Protein 8DU1 (pdb70)

Solvent-accessible surface area: 59092 Å² total; per-residue (Å²): 90,83,23,114,30,1,0,0,0,10,0,0,14,35,37,2,0,11,0,0,47,30,1,2,68,65,18,97,108,15,43,0,0,0,1,11,32,44,65,62,44,8,1,6,34,5,1,40,26,0,42,134,64,138,10,17,45,18,15,112,3,40,8,42,86,73,113,61,0,91,110,2,0,111,113,35,96,2,32,0,0,0,2,22,19,43,21,60,85,31,84,125,43,170,122,70,77,13,30,3,0,49,30,2,1,27,0,1,0,8,0,0,27,8,0,114,104,58,16,131,35,64,98,114,41,13,81,57,94,27,46,140,114,121,45,75,16,0,0,0,0,10,5,18,1,42,0,7,1,42,33,52,176,117,30,93,0,75,35,111,38,37,27,66,5,52,34,5,52,1,0,0,10,0,2,0,0,3,3,0,45,0,5,0,30,46,38,2,0,16,15,0,0,1,0,9,4,47,12,2,3,9,10,21,35,20,131,102,82,0,6,62,8,0,24,16,9,46,85,122,105,81,5,66,4,97,19,93,2,102,49,8,5,0,8,0,11,0,68,1,1,2,73,0,0,22,39,0,11,86,102,5,123,14,26,39,16,4,0,0,0,7,97,32,73,43,57,30,16,60,1,10,109,22,0,4,130,31,2,6,77,92,29,36,80,99,174,24,58,6,98,161,23,29,56,126,56,84,85,146,71,30,18,108,17,23,28,0,10,44,8,65,57,0,59,162,78,28,53,5,138,21,75,16,71,3,72,93,0,0,41,76,6,2,66,57,24,15,48,32,80,136,15,15,124,34,14,109,79,26,70,16,107,104,32,74,103,97,100,92,143,155,31,52,28,2,0,0,0,10,0,0,14,36,36,2,0,12,0,0,48,26,1,2,93,109,16,100,126,16,44,0,0,0,1,13,30,38,61,66,43,8,0,6,34,5,2,54,86,3,49,135,83,140,13,19,40,19,30,110,4,37,8,43,90,68,94,56,0,90,129,6,0,110,142,28,96,1,28,0,0,0,2,22,20,41,22,61,82,34,86,132,45,169,118,72,68,12,29,3,0,45,28,3,0,27,0,1,0,7,0,0,28,8,0,99,103,57,13,134,37,61,99,110,43,13,76,58,99,37,53,159,119,134,54,101,16,0,0,0,0,10,4,18,1,38,0,7,1,43,33,52,170,116,37,94,1,76,34,113,41,38,27,70,4,47,33,5,55,1,0,1,10,0,1,1,0,4,2,1,48,0,5,0,29,48,37,2,1,17,14,0,0,1,0,10,4,44,12,2,2,8,10,21,21,23,103,90,74,0,6,80,6,0,27,20,2,46,87,110,112,87,4,67,6,113,19,97,2,126,49,9,6,1,7,0,11,0,74,1,0,2,75,0,0,22,38,0,10,88,104,5,148,12,25,40,16,6,0,0,0,6,94,34,70,42,57,28,17,62,0,8,83,23,0,1,126,36,0,3,80,113,73,70,50,97,168,34,64,2,74,163,30,27,63,125,55,92,80,40,75,32,16,85,18,23,24,0,10,44,9,65,62,0,53,161,80,31,52,4,136,24,78,17,72,5,69,91,0,0,42,108,6,4,72,57,33,75,120,31,59,135,17,16,118,33,12,108,74,23,83,17,93,104,44,69,117,123,62,117,158,32,56,26,2,0,0,0,12,0,0,13,34,36,2,0,10,0,0,56,25,1,2,91,108,25,104,97,28,43,0,0,0,1,12,34,39,50,109,42,8,1,18,34,5,2,57,84,2,65,134,73,139,11,24,38,42,23,114,4,40,8,18,87,69,104,54,0,95,140,8,0,117,139,32,96,2,31,0,0,0,2,22,18,39,38,69,136,81,147,93,16,34,2,0,57,14,2,1,16,0,1,0,6,0,0,33,8,0,88,95,46,14,136,35,66,108,112,43,14,78,58,88,41,58,114,61,131,61,107,21,0,0,0,0,10,5,14,1,47,0,7,2,42,32,48,163,117,38,99,0,78,36,116,41,37,27,63,3,46,34,5,48,2,0,1,11,0,1,0,0,3,2,0,47,0,5,0,32,47,31,3,0,17,14,0,0,0,0,10,4,44,13,2,3,10,10,22,31,24,83,98,87,0,5,78,9,0,23,16,7,56,99,113,114,83,4,63,4,97,18,96,0,34,48,11,11,1,9,0,11,0,71,1,0,2,69,0,0,22,38,0,11,87,101,4,147,14,27,37,17,5,0,0,0,7,100,34,73,40,74,22,22,52,1,14,91,22,0,3,141,33,0,6,76,116,80,66,94,91,185,36,53,5,86,141,17,31,61,123,62,86,81,38,69,33,33,93,14,26,30,1,11,29,3,74,62,0,57,178,75,33,48,4,134,26,76,15,74,3,71,91,0,0,40,103,6,4,68,59,27,69,120,37,140,125,14,19,91,30,14,110,73,29,88,18,103,39,50,100,90,126,94,151,63,178,113,25,92,25,2,0,0,0,10,0,0,14,35,36,3,0,11,0,0,56,31,0,2,21,99,24,86,154,27,39,0,0,0,1,10,34,38,61,102,44,8,1,15,23,5,2,78,26,3,68,128,50,135,10,22,48,40,31,109,3,36,6,28,86,72,98,61,0,90,132,6,0,108,137,31,78,2,7,0,0,0,1,22,20,43,23,61,62,46,101,144,78,16,33,2,0,55,30,2,1,16,0,1,0,6,0,0,32,8,0,76,101,57,13,136,40,61,99,112,31,16,84,56,93,38,47,161,110,124,58,71,19,0,0,0,0,9,5,15,1,44,0,7,2,41,34,51,167,117,36,91,1,77,35,116,39,37,27,66,3,45,33,5,50,2,0,1,10,0,1,1,0,3,2,0,46,0,6,0,28,46,34,2,0,17,14,0,0,1,0,10,4,47,12,2,3,12,10,24,21,27,101,86,86,1,7,81,8,0,31,25,8,55,108,114,27,85,4,69,5,132,28,77,2,43,60,10,12,2,8,0,11,0,79,1,0,3,70,0,0,22,38,0,10,84,101,4,150,15,24,45,16,5,0,0,0,9,97,35,71,41,69,32,19,60,1,10,101,39,0,2,62,34,3,5,83,93,46,61,86,90,183,34,70,5,88,94,26,32,63,124,59,88,73,42,68,39,31,93,16,23,30,0,10,32,3,75,63,0,62,177,70,31,55,3,48,32,72,17,79,4,77,86,0,0,39,102,5,2,35,49,30,51,102,28,54,86,8,19,108,43,13,101,60,25,66,20,104,99,59,81,127,76,89,202,144

Organism: NCBI:txid1338011

Sequence (1432 aa):
HHMKNIIITGGAGFIGSHVVREFVIIKNPEITIINLDALTYAGNLENLKDIENFPNYVFEKADITKPEELRKVFEKYNPDAVVHLAAESHVDRSITDPNAFINNTNVIGTANLLNLCREFWTLNPEEHTHGRFPNNEPRTTNLFYHVSTDEVYGSLGETTGFFLETTAYDPQSPYSASKAASDHLVRAYGNTYGMPFIVSNCSSNNYGPNHFPEEKLIPLCCISNILNEKPLPIYGDGKYTRDWLYVIDHARAIHQIFNEAKTGETYNIGGFNEWQNIDLVKELIKQLDAKLGKPEEGHSEEKLITFVKDRPGHDKRYAIDATKLNKDLGWKPSVTFEEGLAKTIDWYLDNKEWLEENVTSGDYQQKYYENQYSHMKNIIITGGAGFIGSHVVREFVIKNPEITIINLDALTYAGNLENLKDIENFPNYVFEKADITKPEELRKVFEKYNPDAVVHLAAESHVDRSITDPNAFINNTNVIGTANLLNLCREFWTLNPEHTHGRFPNEEPRTNLFYHVSTDEEVYGSLGETGFFLETTAYDPQQSPYSASKAASDHLVRAYGNTYGMPFIVSNCSSNNYGPNHFPEEKLIPLCCISNILNEKPLPIYGDGKYTRDWLYVIDHARAIHQIFNEAKTGETYNIGGFNEWQNIDLVKELIKQLDAKLGKPEGHSEKLITFVKDRPGHDKRYAIDATKLNKDLGWKPSVTFEEGLAKTIDWYLDNKEWLENVTSGDYQKYYENQYHMKNIIITGGAGFIGSHVVREFVIKNPEITIINLDALTYAGNLENLKDIENFPNYVFEKADITKPEELRKVFEKYNPDAVVHLAAEESHVDPNAFINNTNVIGTANLLNLCREFWTLNPEHTHGRFPNEPRTNLFYHVSTDEVYGSLGETGFFLETTAYDPQSPYSASKAASDHLVRAYGNTYGMPFIVSNCSNNYGPNHFPEKLIPLCCISSNILNEKPLPIYGDGKYTRDWLYVIDHARAIHQIFNEAKTGETYNIGGFNEWQNIDLVKELIKQLDAKLGKPEGHSEKLITFVKDRPGHDKRYAIDATKLNKDLGWKPSVTFEEGLAKTIDWYLDNKEWLENVTSGDYQKYYENQHHHHMKNIIITGGAGFIGSHVVREFVIKNPEITIINLDALTYAGNLEENLKDIIENFPNYVVFEKADITKPEELRKVFEKYNPDAVVHLAAESSHVDDPNAFINNTNVIGTANLLNLCREFWTLNPEEHTHGRFPNEPRTNLFYHVSTDEVYGSLGETGFFLETTAYDPQQSPYSASKAASDHLVRAYGNTYGMPFIVSNCSNNYGPNHFPEKLIPLCCISNILNEKPLPIYGDGKYTRDWLYVIDHARAIHQIFNEAKTGETYNIGGFNEWQNIDLVKELIKQLDAKLGKPEGHSEKLITFVKDRPGHDKRYAIDATKLNKDLGWKPSVTFEEGLAKTIDWYLDNKEWLENVTSGDYQKYYENQYS

Radius of gyration: 48.14 Å; Cα contacts (8 Å, |Δi|>4): 2973; chains: 4; bounding box: 131×48×136 Å

Foldseek 3Di:
DDWAEEEEEPLQADLNVLLLVVCCVVCVRHAYEYEYQLDLRGFNVSNPPCPPRPRYYYQNAALLDLVSVVVVCVVGVGQEYAYDDFDDPQPPDPVCNCPRLSRLAVSLVSVLVVCLVSDDADQCLAQPNDDPDFGRHEYEYEAALLQLPFDDPDDADDPPRDGDRDDPNSVSRNNSVVVQLCCCRRRVHWYEYEHEWAEDAPPDACPDQLNVLLVCLVVVAADEAEDPQQQKTFYAYSSLVSVLSVQCVGQPDTSYYFYYTQPDMDRRVRVSLLSNQLVCVVVVHPGPPNVVRYDYDYHDPPRNTYHHHDRVVSCVRRVRHGPDHPSRRSNNRSVNCVVPVVVNVCSVVVVSSCCCVVPVD/DFAEEEEELLQADLNVLLQVVCVVVCVRHAYEYEYQLDLRGFNVSNPPCPPRPRYYYQRAALLDLVSVVVVCVVGVGQEYAYDDFDDDAPPDPVCNCPRLSRLAVSLVSVLVVCLVSPDADPCLAQPNDDPDFGRHEYEAEAALLQLPFDDPDDADDPPRDGDHDDPNSVSRNNSVVVQLVCCRRGVHFYEYEHEWAEDAPPDACVDDLNVLLVCLVVVAADEAEDVQQQKTFYAYSNLVSVLSVQCVGQPDTSYYFYYTQPDMDRRVRVSLLSNQLVCVVVVHDGPVSVVRYDYDYHDPPRNTYHHHDRVVSCVRRVRHGPDHPSRRSNNRSVNSVVPPVSNVCSVVVVSSCCVVVPD/DWAEEEEEPLQADLNVLLLVVCCVVCVRHAYEYEYQLDLRGFNVSNPPCPPRPRYYYQNAALLDLVSVVVVCVVGVGQEYAYDDADDDQVNCVRLSCLAVSLVSVLVVCLVSDDADPCQAQPNQDPDDGRHEYEYEAALLQLPFDDPDDADDPPRDGDHDDPNSVSNNNSVVVQLCCCRVGVHWYEYEHEWAEDAPPDACPDDLNVLLVCLVVVAADEAAAPQQQKTFYAYSNLVSVLSVQCVRDPDTSYYFYYTQPDMDRRVVVSLLSNQLVCVVVVHDGCPSVVRYDYDHHDVCSNTYHHHDRVVSCVRRVRHGPDHPSRRSNNRSVNCVVCPPSNVCSVVVVSSCVVVVD/DDPAFAEEEEEPLQADLNVLLQVVCVVVCVRHAYEYEYQLDLRGFNVSNPVPPPRPRYYYQRAALLDLVSVVVVCVVGVGQEYAYDDADDDQDVNCVRLSRLQVSLVSVLVSCLVSPDFDPCLAQPNADPDARRHEYEYEAALLQLPFDDPDDADDPPRDGDHDDPNSVSNNNSVVVQLVCCRHGVHFYEYEHEWAEDAPPHACPDDLNVLLVCLVVVAADEAADPQLQKTFYAYSSLVSVLSVQCVRAPDTSYYFYYTQPDMDRRVRVSLLSNQLVCVPVVHDGCPSVVRYDYDYHDPPSNTYHHHDGVVSCVRRVRHGPDHPSRRSNNRSVNCVVPVVSNVCSVVVVSSCCVVVVVD

B-factor: mean 31.51, std 14.06, range [10.39, 105.04]

Secondary structure (DSSP, 8-state):
----EEEEETTTSHHHHHHHHHHHHH-TTSEEEEEE---TT--GGGGTTTTT-TTEEEEE--TT-HHHHHHHHHHH--SEEEE------TTS-TTSTTHHHIIIIIHHHHHHHHHHHHS---GGGTTT---SS--S-EEEEEEEGGGG--B-SS--B-TTSPP---SHHHHHHHHHHHHHHHHHHHH---EEEEEE-EEESTT--TTSHHHHHHHHHHTT--EEEETTS--EE-EEEHHHHHHHHHHHHHHSPTT-EEEE--S--EEHHHHHHHHHHHHHHHTTPPTTGGGGGEEEE---TTSS-EE-B--HHHHHHH----SS-HHHHHHHHHHHHHH-HHHHHHHHHSGGGGHHHHH--/---EEEEETTTSHHHHHHHHHHHHH-TTSEEEEEE---TT--GGGGTTTTT-TTEEEEE--TT-HHHHHHHHHHH--SEEEE------TTS-TT-TTHHHIIIIIHHHHHHHHHHHHS---GGGTTT---SS--S-EEEEEEEGGGG--B-SS--B-TTSPP---SHHHHHHHHHHHHHHHHHHHH---EEEEEE-EEESTT--TTSHHHHHHHHHHTT--EEEETTS--EE-EEEHHHHHHHHHHHHHHSPTT-EEEE--S--EEHHHHHHHHHHHHHHHHTPPTTGGGGGEEEEPPPGGGS-EE-B--HHHHHHH----SS-HHHHHHHHHHHHHH-HHHHHHHHHSGGGGHHHHH-/---EEEEETTTSHHHHHHHHHHHHH-TTSEEEEEE---TT--GGGGTTTTT-TTEEEEE--TT-HHHHHHHHHHH--SEEEE--------TTHHHIIIIIHHHHHHHHHHHHS---GGG-TT---SSPPS-EEEEEEEGGGG--B-SS--B-TTSPP---SHHHHHHHHHHHHHHHHHHHH---EEEEEE-EEESTT--TTSHHHHHHHHHHTT--EEEETTS--EE-EEEHHHHHHHHHHHHHHSPTT-EEEE--S--EEHHHHHHHHHHHHHHHTTPPTTGGGGGEEEEPPPTT-S-EE-B--HHHHHHH----SS-HHHHHHHHHHHHHH-HHHHHHHHHSGGGGHHHH-/--SS--EEEEETTTSHHHHHHHHHHHHH-TTSEEEEEE---TT--GGGGTTTTT-TTEEEEE--TT-HHHHHHHHHHH--SEEEE---------TTHHHIIIIIHHHHHHHHHHHHS---GGG-TT---SSPPS-EEEEEEEGGGG--B-SS--B-TTSPP---SHHHHHHHHHHHHHHHHHHHH---EEEEEE-EEESTT--TTSHHHHHHHHHHTT--EEEETTS--EE-EEEHHHHHHHHHHHHHHSPTT-EEEE--S--EEHHHHHHHHHHHHHHGGGPPTTTTGGGEEEEPPPTT-S-EE-B--HHHHHHH----SS-HHHHHHHHHHHHHH-HHHHHHHHHSGGGGHHHHTT-

Structure (mmCIF, N/CA/C/O backbone):
data_8DU1
#
_entry.id   8DU1
#
_cell.length_a   66.740
_cell.length_b   84.620
_cell.length_c   130.870
_cell.angle_alpha   90.000
_cell.angle_beta   101.180
_cell.angle_gamma   90.000
#
_symmetry.space_group_name_H-M   'P 1 21 1'
#
loop_
_entity.id
_entity.type
_entity.pdbx_description
1 polymer 'dTDP-glucose 4,6-dehydratase'
2 non-polymer 1,2-ETHANEDIOL
3 non-polymer NICOTINAMIDE-ADENINE-DINUCLEOTIDE
4 non-polymer 'CHLORIDE ION'
5 non-polymer 'MAGNESIUM ION'
6 water water
#
loop_
_atom_site.group_PDB
_atom_site.id
_atom_site.type_symbol
_atom_site.label_atom_id
_atom_site.label_alt_id
_atom_site.label_comp_id
_atom_site.label_asym_id
_atom_site.label_entity_id
_atom_site.label_seq_id
_atom_site.pdbx_PDB_ins_code
_atom_site.Cartn_x
_atom_site.Cartn_y
_atom_site.Cartn_z
_atom_site.occupancy
_atom_site.B_iso_or_equiv
_atom_site.auth_seq_id
_atom_site.auth_comp_id
_atom_site.auth_asym_id
_atom_site.auth_atom_id
_atom_site.pdbx_PDB_model_num
ATOM 1 N N . HIS A 1 7 ? 23.275 -11.206 22.844 1.00 71.39 -1 HIS A N 1
ATOM 2 C CA . HIS A 1 7 ? 23.556 -10.064 23.709 1.00 76.93 -1 HIS A CA 1
ATOM 3 C C . HIS A 1 7 ? 22.318 -9.189 23.872 1.00 70.80 -1 HIS A C 1
ATOM 4 O O . HIS A 1 7 ? 21.659 -8.836 22.887 1.00 64.58 -1 HIS A O 1
ATOM 6 N N . HIS A 1 8 ? 22.017 -8.839 25.124 1.00 56.50 0 HIS A N 1
ATOM 7 C CA . HIS A 1 8 ? 20.800 -8.101 25.441 1.00 47.99 0 HIS A CA 1
ATOM 8 C C . HIS A 1 8 ? 20.868 -6.689 24.868 1.00 42.31 0 HIS A C 1
ATOM 9 O O . HIS A 1 8 ? 21.786 -5.921 25.176 1.00 40.40 0 HIS A O 1
ATOM 11 N N . MET A 1 9 ? 19.903 -6.353 24.023 1.00 35.07 1 MET A N 1
ATOM 12 C CA . MET A 1 9 ? 19.814 -5.007 23.483 1.00 33.37 1 MET A CA 1
ATOM 13 C C . MET A 1 9 ? 19.433 -4.021 24.577 1.00 32.11 1 MET A C 1
ATOM 14 O O . MET A 1 9 ? 18.718 -4.358 25.525 1.00 31.49 1 MET A O 1
ATOM 19 N N . LYS A 1 10 ? 19.905 -2.786 24.428 1.00 27.61 2 LYS A N 1
ATOM 20 C CA . LYS A 1 10 ? 19.641 -1.735 25.399 1.00 30.64 2 LYS A CA 1
ATOM 21 C C . LYS A 1 10 ? 18.921 -0.535 24.816 1.00 30.17 2 LYS A C 1
ATOM 22 O O . LYS A 1 10 ? 18.255 0.182 25.569 1.00 25.15 2 LYS A O 1
ATOM 28 N N . ASN A 1 11 ? 19.029 -0.302 23.508 1.00 28.01 3 ASN A N 1
ATOM 29 C CA . ASN A 1 11 ? 18.434 0.853 22.849 1.00 25.42 3 ASN A CA 1
ATOM 30 C C . ASN A 1 11 ? 17.856 0.402 21.515 1.00 24.04 3 ASN A C 1
ATOM 31 O O . ASN A 1 11 ? 18.588 -0.117 20.668 1.00 24.30 3 ASN A O 1
ATOM 36 N N . ILE A 1 12 ? 16.550 0.578 21.327 1.00 21.05 4 ILE A N 1
ATOM 37 C CA . ILE A 1 12 ? 15.887 0.236 20.070 1.00 19.70 4 ILE A CA 1
ATOM 38 C C . ILE A 1 12 ? 15.173 1.474 19.547 1.00 22.41 4 ILE A C 1
ATOM 39 O O . ILE A 1 12 ? 14.387 2.096 20.272 1.00 22.15 4 ILE A O 1
ATOM 44 N N . ILE A 1 13 ? 15.438 1.829 18.287 1.00 19.24 5 ILE A N 1
ATOM 45 C CA . ILE A 1 13 ? 14.751 2.947 17.645 1.00 16.44 5 ILE A CA 1
ATOM 46 C C . ILE A 1 13 ? 13.520 2.433 16.916 1.00 19.23 5 ILE A C 1
ATOM 47 O O . ILE A 1 13 ? 13.602 1.474 16.142 1.00 18.25 5 ILE A O 1
ATOM 52 N N . ILE A 1 14 ? 12.380 3.074 17.151 1.00 18.47 6 ILE A N 1
ATOM 53 C CA . ILE A 1 14 ? 11.186 2.878 16.338 1.00 16.75 6 ILE A CA 1
ATOM 54 C C . ILE A 1 14 ? 11.003 4.133 15.497 1.00 16.62 6 ILE A C 1
ATOM 55 O O . ILE A 1 14 ? 10.619 5.180 16.027 1.00 15.73 6 ILE A O 1
ATOM 60 N N . THR A 1 15 ? 11.264 4.059 14.193 1.00 17.46 7 THR A N 1
ATOM 61 C CA . THR A 1 15 ? 10.994 5.238 13.375 1.00 14.16 7 THR A CA 1
ATOM 62 C C . THR A 1 15 ? 9.513 5.305 13.042 1.00 16.50 7 THR A C 1
ATOM 63 O O . THR A 1 15 ? 8.835 4.280 12.918 1.00 15.02 7 THR A O 1
ATOM 67 N N . GLY A 1 16 ? 9.007 6.531 12.912 1.00 13.36 8 GLY A N 1
ATOM 68 C CA . GLY A 1 16 ? 7.594 6.706 12.638 1.00 16.46 8 GLY A CA 1
ATOM 69 C C . GLY A 1 16 ? 6.697 6.341 13.798 1.00 17.53 8 GLY A C 1
ATOM 70 O O . GLY A 1 16 ? 5.506 6.082 13.598 1.00 14.80 8 GLY A O 1
ATOM 71 N N . GLY A 1 17 ? 7.243 6.298 15.010 1.00 14.85 9 GLY A N 1
ATOM 72 C CA . GLY A 1 17 ? 6.487 5.864 16.172 1.00 15.01 9 GLY A CA 1
ATOM 73 C C . GLY A 1 17 ? 5.423 6.837 16.636 1.00 19.26 9 GLY A C 1
ATOM 74 O O . GLY A 1 17 ? 4.653 6.497 17.538 1.00 17.84 9 GLY A O 1
ATOM 75 N N . ALA A 1 18 ? 5.368 8.038 16.076 1.00 15.18 10 ALA A N 1
ATOM 76 C CA . ALA A 1 18 ? 4.249 8.923 16.380 1.00 18.45 10 ALA A CA 1
ATOM 77 C C . ALA A 1 18 ? 3.058 8.648 15.476 1.00 15.03 10 ALA A C 1
ATOM 78 O O . ALA A 1 18 ? 1.996 9.244 15.665 1.00 14.95 10 ALA A O 1
ATOM 80 N N . GLY A 1 19 ? 3.202 7.739 14.515 1.00 14.78 11 GLY A N 1
ATOM 81 C CA . GLY A 1 19 ? 2.159 7.478 13.551 1.00 12.36 11 GLY A CA 1
ATOM 82 C C . GLY A 1 19 ? 1.145 6.461 14.044 1.00 14.85 11 GLY A C 1
ATOM 83 O O . GLY A 1 19 ? 1.086 6.099 15.224 1.00 16.51 11 GLY A O 1
ATOM 84 N N . PHE A 1 20 ? 0.307 6.015 13.107 1.00 15.30 12 PHE A N 1
ATOM 85 C CA . PHE A 1 20 ? -0.798 5.128 13.430 1.00 11.22 12 PHE A CA 1
ATOM 86 C C . PHE A 1 20 ? -0.268 3.772 13.891 1.00 15.14 12 PHE A C 1
ATOM 87 O O . PHE A 1 20 ? -0.428 3.409 15.060 1.00 13.69 12 PHE A O 1
ATOM 95 N N . ILE A 1 21 ? 0.388 3.027 13.000 1.00 12.49 13 ILE A N 1
ATOM 96 C CA . ILE A 1 21 ? 0.937 1.727 13.388 1.00 14.61 13 ILE A CA 1
ATOM 97 C C . ILE A 1 21 ? 2.120 1.911 14.330 1.00 15.48 13 ILE A C 1
ATOM 98 O O . ILE A 1 21 ? 2.289 1.153 15.295 1.00 14.15 13 ILE A O 1
ATOM 103 N N . GLY A 1 22 ? 2.948 2.926 14.071 1.00 14.27 14 GLY A N 1
ATOM 104 C CA . GLY A 1 22 ? 4.165 3.086 14.849 1.00 12.85 14 GLY A CA 1
ATOM 105 C C . GLY A 1 22 ? 3.894 3.322 16.322 1.00 15.77 14 GLY A C 1
ATOM 106 O O . GLY A 1 22 ? 4.636 2.838 17.177 1.00 16.94 14 GLY A O 1
ATOM 107 N N . SER A 1 23 ? 2.826 4.061 16.643 1.00 13.64 15 SER A N 1
ATOM 108 C CA . SER A 1 23 ? 2.521 4.290 18.054 1.00 12.75 15 SER A CA 1
ATOM 109 C C . SER A 1 23 ? 2.194 2.974 18.763 1.00 15.28 15 SER A C 1
ATOM 110 O O . SER A 1 23 ? 2.619 2.753 19.902 1.00 17.66 15 SER A O 1
ATOM 113 N N . HIS A 1 24 ? 1.449 2.086 18.105 1.00 15.90 16 HIS A N 1
ATOM 114 C CA . HIS A 1 24 ? 1.163 0.780 18.696 1.00 15.07 16 HIS A CA 1
ATOM 115 C C . HIS A 1 24 ? 2.414 -0.089 18.797 1.00 16.69 16 HIS A C 1
ATOM 116 O O . HIS A 1 24 ? 2.551 -0.881 19.739 1.00 14.49 16 HIS A O 1
ATOM 123 N N . VAL A 1 25 ? 3.334 0.043 17.852 1.00 14.43 17 VAL A N 1
ATOM 124 C CA . VAL A 1 25 ? 4.594 -0.689 17.938 1.00 15.19 17 VAL A CA 1
ATOM 125 C C . VAL A 1 25 ? 5.434 -0.163 19.094 1.00 15.74 17 VAL A C 1
ATOM 126 O O . VAL A 1 25 ? 6.011 -0.935 19.864 1.00 14.80 17 VAL A O 1
ATOM 130 N N . VAL A 1 26 ? 5.537 1.160 19.221 1.00 14.76 18 VAL A N 1
ATOM 131 C CA . VAL A 1 26 ? 6.226 1.728 20.381 1.00 17.16 18 VAL A CA 1
ATOM 132 C C . VAL A 1 26 ? 5.644 1.153 21.667 1.00 17.73 18 VAL A C 1
ATOM 133 O O . VAL A 1 26 ? 6.375 0.710 22.566 1.00 16.65 18 VAL A O 1
ATOM 137 N N . ARG A 1 27 ? 4.312 1.142 21.767 1.00 13.71 19 ARG A N 1
ATOM 138 C CA . ARG A 1 27 ? 3.679 0.692 23.001 1.00 17.42 19 ARG A CA 1
ATOM 139 C C . ARG A 1 27 ? 4.021 -0.765 23.283 1.00 17.99 19 ARG A C 1
ATOM 140 O O . ARG A 1 27 ? 4.377 -1.114 24.413 1.00 19.93 19 ARG A O 1
ATOM 148 N N . GLU A 1 28 ? 3.965 -1.623 22.259 1.00 16.71 20 GLU A N 1
ATOM 149 C CA . GLU A 1 28 ? 4.254 -3.039 22.471 1.00 17.82 20 GLU A CA 1
ATOM 150 C C . GLU A 1 28 ? 5.685 -3.234 22.959 1.00 18.93 20 GLU A C 1
ATOM 151 O O . GLU A 1 28 ? 5.929 -3.972 23.917 1.00 17.68 20 GLU A O 1
ATOM 157 N N . PHE A 1 29 ? 6.649 -2.562 22.321 1.00 17.97 21 PHE A N 1
ATOM 158 C CA . PHE A 1 29 ? 8.036 -2.706 22.752 1.00 16.45 21 PHE A CA 1
ATOM 159 C C . PHE A 1 29 ? 8.260 -2.116 24.142 1.00 18.66 21 PHE A C 1
ATOM 160 O O . PHE A 1 29 ? 9.027 -2.668 24.939 1.00 21.10 21 PHE A O 1
ATOM 168 N N . VAL A 1 30 ? 7.612 -0.994 24.446 1.00 17.43 22 VAL A N 1
ATOM 169 C CA . VAL A 1 30 ? 7.773 -0.362 25.754 1.00 20.28 22 VAL A CA 1
ATOM 170 C C . VAL A 1 30 ? 7.266 -1.280 26.859 1.00 21.04 22 VAL A C 1
ATOM 171 O O . VAL A 1 30 ? 7.947 -1.502 27.870 1.00 24.06 22 VAL A O 1
ATOM 175 N N . ILE A 1 31 ? 6.065 -1.835 26.686 1.00 20.82 23 ILE A N 1
ATOM 176 C CA A ILE A 1 31 ? 5.465 -2.646 27.745 0.56 21.60 23 ILE A CA 1
ATOM 177 C CA B ILE A 1 31 ? 5.474 -2.641 27.752 0.44 21.62 23 ILE A CA 1
ATOM 178 C C . ILE A 1 31 ? 6.189 -3.980 27.879 1.00 24.13 23 ILE A C 1
ATOM 179 O O . ILE A 1 31 ? 6.423 -4.468 28.991 1.00 25.43 23 ILE A O 1
ATOM 188 N N . LYS A 1 32 ? 6.551 -4.595 26.753 1.00 22.94 24 LYS A N 1
ATOM 189 C CA . LYS A 1 32 ? 7.158 -5.923 26.775 1.00 22.47 24 LYS A CA 1
ATOM 190 C C . LYS A 1 32 ? 8.625 -5.916 27.180 1.00 23.75 24 LYS A C 1
ATOM 191 O O . LYS A 1 32 ? 9.149 -6.969 27.549 1.00 25.99 24 LYS A O 1
ATOM 197 N N . ASN A 1 33 ? 9.309 -4.779 27.095 1.00 22.95 25 ASN A N 1
ATOM 198 C CA . ASN A 1 33 ? 10.758 -4.712 27.315 1.00 24.53 25 ASN A CA 1
ATOM 199 C C . ASN A 1 33 ? 11.084 -3.563 28.259 1.00 27.91 25 ASN A C 1
ATOM 200 O O . ASN A 1 33 ? 11.724 -2.581 27.860 1.00 25.09 25 ASN A O 1
ATOM 205 N N . PRO A 1 34 ? 10.658 -3.652 29.523 1.00 28.94 26 PRO A N 1
ATOM 206 C CA . PRO A 1 34 ? 10.909 -2.538 30.456 1.00 28.39 26 PRO A CA 1
ATOM 207 C C . PRO A 1 34 ? 12.387 -2.224 30.625 1.00 29.47 26 PRO A C 1
ATOM 208 O O . PRO A 1 34 ? 12.734 -1.088 30.967 1.00 33.31 26 PRO A O 1
ATOM 212 N N . GLU A 1 35 ? 13.260 -3.193 30.377 1.00 28.68 27 GLU A N 1
ATOM 213 C CA . GLU A 1 35 ? 14.695 -3.017 30.549 1.00 35.83 27 GLU A CA 1
ATOM 214 C C . GLU A 1 35 ? 15.370 -2.384 29.335 1.00 27.56 27 GLU A C 1
ATOM 215 O O . GLU A 1 35 ? 16.563 -2.073 29.402 1.00 29.32 27 GLU A O 1
ATOM 221 N N . ILE A 1 36 ? 14.647 -2.172 28.242 1.00 26.20 28 ILE A N 1
ATOM 222 C CA . ILE A 1 36 ? 15.216 -1.645 27.010 1.00 24.70 28 ILE A CA 1
ATOM 223 C C . ILE A 1 36 ? 14.662 -0.248 26.767 1.00 30.11 28 ILE A C 1
ATOM 224 O O . ILE A 1 36 ? 13.449 -0.025 26.874 1.00 24.79 28 ILE A O 1
ATOM 229 N N . THR A 1 37 ? 15.541 0.687 26.415 1.00 22.58 29 THR A N 1
ATOM 230 C CA . THR A 1 37 ? 15.110 2.027 26.037 1.00 22.06 29 THR A CA 1
ATOM 231 C C . THR A 1 37 ? 14.556 2.010 24.619 1.00 25.82 29 THR A C 1
ATOM 232 O O . THR A 1 37 ? 15.244 1.595 23.677 1.00 22.15 29 THR A O 1
ATOM 236 N N . ILE A 1 38 ? 13.305 2.445 24.476 1.00 22.37 30 ILE A N 1
ATOM 237 C CA . ILE A 1 38 ? 12.622 2.521 23.190 1.00 19.47 30 ILE A CA 1
ATOM 238 C C . ILE A 1 38 ? 12.607 3.978 22.758 1.00 21.59 30 ILE A C 1
ATOM 239 O O . ILE A 1 38 ? 12.014 4.835 23.423 1.00 22.05 30 ILE A O 1
ATOM 244 N N . ILE A 1 39 ? 13.260 4.266 21.647 1.00 18.77 31 ILE A N 1
ATOM 245 C CA . ILE A 1 39 ? 13.409 5.629 21.166 1.00 18.40 31 ILE A CA 1
ATOM 246 C C . ILE A 1 39 ? 12.429 5.805 20.022 1.00 20.90 31 ILE A C 1
ATOM 247 O O . ILE A 1 39 ? 12.582 5.188 18.963 1.00 21.63 31 ILE A O 1
ATOM 252 N N . ASN A 1 40 ? 11.414 6.635 20.237 1.00 18.88 32 ASN A N 1
ATOM 253 C CA . ASN A 1 40 ? 10.471 6.998 19.188 1.00 20.57 32 ASN A CA 1
ATOM 254 C C . ASN A 1 40 ? 11.094 8.108 18.353 1.00 20.51 32 ASN A C 1
ATOM 255 O O . ASN A 1 40 ? 11.213 9.250 18.816 1.00 17.97 32 ASN A O 1
ATOM 260 N N . LEU A 1 41 ? 11.529 7.765 17.140 1.00 16.49 33 LEU A N 1
ATOM 261 C CA . LEU A 1 41 ? 12.148 8.724 16.230 1.00 19.20 33 LEU A CA 1
ATOM 262 C C . LEU A 1 41 ? 11.120 9.122 15.182 1.00 15.42 33 LEU A C 1
ATOM 263 O O . LEU A 1 41 ? 10.657 8.278 14.417 1.00 18.04 33 LEU A O 1
ATOM 268 N N . ASP A 1 42 ? 10.772 10.405 15.130 1.00 17.86 34 ASP A N 1
ATOM 269 C CA . ASP A 1 42 ? 9.679 10.797 14.248 1.00 16.12 34 ASP A CA 1
ATOM 270 C C . ASP A 1 42 ? 9.831 12.268 13.879 1.00 18.22 34 ASP A C 1
ATOM 271 O O . ASP A 1 42 ? 10.136 13.090 14.739 1.00 17.31 34 ASP A O 1
ATOM 276 N N . ALA A 1 43 ? 9.579 12.598 12.612 1.00 17.43 35 ALA A N 1
ATOM 277 C CA . ALA A 1 43 ? 9.679 13.985 12.157 1.00 19.23 35 ALA A CA 1
ATOM 278 C C . ALA A 1 43 ? 8.451 14.820 12.488 1.00 19.65 35 ALA A C 1
ATOM 279 O O . ALA A 1 43 ? 8.498 16.046 12.323 1.00 18.48 35 ALA A O 1
ATOM 281 N N . LEU A 1 44 ? 7.365 14.191 12.922 1.00 17.35 36 LEU A N 1
ATOM 282 C CA . LEU A 1 44 ? 6.090 14.851 13.156 1.00 17.51 36 LEU A CA 1
ATOM 283 C C . LEU A 1 44 ? 5.618 15.615 11.916 1.00 19.00 36 LEU A C 1
ATOM 284 O O . LEU A 1 44 ? 5.421 16.830 11.936 1.00 17.72 36 LEU A O 1
ATOM 289 N N . THR A 1 45 ? 5.446 14.874 10.822 1.00 16.52 37 THR A N 1
ATOM 290 C CA . THR A 1 45 ? 4.712 15.395 9.680 1.00 14.14 37 THR A CA 1
ATOM 291 C C . THR A 1 45 ? 3.225 15.491 10.038 1.00 17.73 37 THR A C 1
ATOM 292 O O . THR A 1 45 ? 2.812 15.170 11.153 1.00 17.21 37 THR A O 1
ATOM 296 N N . TYR A 1 46 ? 2.416 15.931 9.069 1.00 16.51 38 TYR A N 1
ATOM 297 C CA . TYR A 1 46 ? 0.961 15.947 9.231 1.00 18.64 38 TYR A CA 1
ATOM 298 C C . TYR A 1 46 ? 0.423 14.589 9.678 1.00 17.98 38 TYR A C 1
ATOM 299 O O . TYR A 1 46 ? -0.670 14.511 10.262 1.00 17.10 38 TYR A O 1
ATOM 308 N N . ALA A 1 47 ? 1.147 13.509 9.364 1.00 16.21 39 ALA A N 1
ATOM 309 C CA . ALA A 1 47 ? 0.712 12.150 9.667 1.00 18.28 39 ALA A CA 1
ATOM 310 C C . ALA A 1 47 ? 0.999 11.724 11.103 1.00 18.24 39 ALA A C 1
ATOM 311 O O . ALA A 1 47 ? 0.393 10.756 11.579 1.00 20.82 39 ALA A O 1
ATOM 313 N N . GLY A 1 48 ? 1.910 12.391 11.796 1.00 16.37 40 GLY A N 1
ATOM 314 C CA . GLY A 1 48 ? 2.258 11.998 13.142 1.00 18.83 40 GLY A CA 1
ATOM 315 C C . GLY A 1 48 ? 1.329 12.626 14.164 1.00 17.35 40 GLY A C 1
ATOM 316 O O . GLY A 1 48 ? 0.777 13.698 13.951 1.00 18.73 40 GLY A O 1
ATOM 317 N N . ASN A 1 49 ? 1.176 11.958 15.299 1.00 16.79 41 ASN A N 1
ATOM 318 C CA . ASN A 1 49 ? 0.315 12.497 16.346 1.00 15.19 41 ASN A CA 1
ATOM 319 C C . ASN A 1 49 ? 0.848 12.040 17.702 1.00 16.96 41 ASN A C 1
ATOM 320 O O . ASN A 1 49 ? 0.608 10.905 18.111 1.00 17.81 41 ASN A O 1
ATOM 325 N N . LEU A 1 50 ? 1.576 12.917 18.390 1.00 16.12 42 LEU A N 1
ATOM 326 C CA . LEU A 1 50 ? 2.130 12.522 19.680 1.00 18.57 42 LEU A CA 1
ATOM 327 C C . LEU A 1 50 ? 1.047 12.298 20.722 1.00 21.25 42 LEU A C 1
ATOM 328 O O . LEU A 1 50 ? 1.319 11.661 21.746 1.00 22.19 42 LEU A O 1
ATOM 333 N N . GLU A 1 51 ? -0.177 12.784 20.489 1.00 20.87 43 GLU A N 1
ATOM 334 C CA . GLU A 1 51 ? -1.257 12.417 21.402 1.00 22.36 43 GLU A CA 1
ATOM 335 C C . GLU A 1 51 ? -1.475 10.911 21.430 1.00 19.51 43 GLU A C 1
ATOM 336 O O . GLU A 1 51 ? -2.008 10.391 22.415 1.00 21.58 43 GLU A O 1
ATOM 342 N N . ASN A 1 52 ? -1.046 10.200 20.384 1.00 16.90 44 ASN A N 1
ATOM 343 C CA . ASN A 1 52 ? -1.182 8.745 20.354 1.00 17.46 44 ASN A CA 1
ATOM 344 C C . ASN A 1 52 ? -0.471 8.078 21.519 1.00 20.58 44 ASN A C 1
ATOM 345 O O . ASN A 1 52 ? -0.856 6.973 21.929 1.00 20.68 44 ASN A O 1
ATOM 350 N N . LEU A 1 53 ? 0.594 8.701 22.029 1.00 18.62 45 LEU A N 1
ATOM 351 C CA . LEU A 1 53 ? 1.454 8.099 23.040 1.00 18.88 45 LEU A CA 1
ATOM 352 C C . LEU A 1 53 ? 1.308 8.758 24.409 1.00 20.99 45 LEU A C 1
ATOM 353 O O . LEU A 1 53 ? 2.165 8.568 25.279 1.00 22.39 45 LEU A O 1
ATOM 358 N N . LYS A 1 54 ? 0.242 9.532 24.619 1.00 20.23 46 LYS A N 1
ATOM 359 C CA . LYS A 1 54 ? 0.058 10.200 25.908 1.00 24.84 46 LYS A CA 1
ATOM 360 C C . LYS A 1 54 ? 0.085 9.215 27.069 1.00 26.63 46 LYS A C 1
ATOM 361 O O . LYS A 1 54 ? 0.522 9.570 28.169 1.00 25.56 46 LYS A O 1
ATOM 363 N N . ASP A 1 55 ? -0.360 7.974 26.842 1.00 23.26 47 ASP A N 1
ATOM 364 C CA . ASP A 1 55 ? -0.422 6.993 27.922 1.00 27.18 47 ASP A CA 1
ATOM 365 C C . ASP A 1 55 ? 0.959 6.521 28.368 1.00 27.14 47 ASP A C 1
ATOM 366 O O . ASP A 1 55 ? 1.130 6.159 29.537 1.00 33.25 47 ASP A O 1
ATOM 371 N N . ILE A 1 56 ? 1.957 6.510 27.482 1.00 26.45 48 ILE A N 1
ATOM 372 C CA . ILE A 1 56 ? 3.263 5.992 27.871 1.00 28.13 48 ILE A CA 1
ATOM 373 C C . ILE A 1 56 ? 4.357 7.046 27.798 1.00 27.70 48 ILE A C 1
ATOM 374 O O . ILE A 1 56 ? 5.533 6.721 27.977 1.00 25.85 48 ILE A O 1
ATOM 379 N N . GLU A 1 57 ? 4.001 8.313 27.572 1.00 26.38 49 GLU A N 1
ATOM 380 C CA . GLU A 1 57 ? 5.037 9.311 27.315 1.00 27.49 49 GLU A CA 1
ATOM 381 C C . GLU A 1 57 ? 5.929 9.579 28.528 1.00 31.03 49 GLU A C 1
ATOM 382 O O . GLU A 1 57 ? 7.004 10.165 28.367 1.00 28.93 49 GLU A O 1
ATOM 388 N N . ASN A 1 58 ? 5.527 9.159 29.729 1.00 30.11 50 ASN A N 1
ATOM 389 C CA . ASN A 1 58 ? 6.369 9.303 30.911 1.00 32.41 50 ASN A CA 1
ATOM 390 C C . ASN A 1 58 ? 6.941 7.977 31.391 1.00 29.63 50 ASN A C 1
ATOM 391 O O . ASN A 1 58 ? 7.459 7.901 32.511 1.00 28.64 50 ASN A O 1
ATOM 396 N N . PHE A 1 59 ? 6.860 6.930 30.581 1.00 25.66 51 PHE A N 1
ATOM 397 C CA . PHE A 1 59 ? 7.432 5.660 30.981 1.00 28.79 51 PHE A CA 1
ATOM 398 C C . PHE A 1 59 ? 8.955 5.788 31.039 1.00 25.47 51 PHE A C 1
ATOM 399 O O . PHE A 1 59 ? 9.552 6.537 30.263 1.00 28.42 51 PHE A O 1
ATOM 407 N N . PRO A 1 60 ? 9.597 5.099 31.981 1.00 27.19 52 PRO A N 1
ATOM 408 C CA . PRO A 1 60 ? 11.039 5.306 32.183 1.00 26.61 52 PRO A CA 1
ATOM 409 C C . PRO A 1 60 ? 11.901 4.771 31.058 1.00 30.95 52 PRO A C 1
ATOM 410 O O . PRO A 1 60 ? 13.062 5.185 30.952 1.00 33.28 52 PRO A O 1
ATOM 414 N N . ASN A 1 61 ? 11.392 3.854 30.231 1.00 24.28 53 ASN A N 1
ATOM 415 C CA . ASN A 1 61 ? 12.144 3.329 29.099 1.00 25.40 53 ASN A CA 1
ATOM 416 C C . ASN A 1 61 ? 11.631 3.866 27.773 1.00 26.34 53 ASN A C 1
ATOM 417 O O . ASN A 1 61 ? 11.872 3.252 26.729 1.00 25.85 53 ASN A O 1
ATOM 422 N N . TYR A 1 62 ? 10.900 4.978 27.791 1.00 27.12 54 TYR A N 1
ATOM 423 C CA . TYR A 1 62 ? 10.423 5.615 26.572 1.00 27.67 54 TYR A CA 1
ATOM 424 C C . TYR A 1 62 ? 11.079 6.976 26.424 1.00 28.82 54 TYR A C 1
ATOM 425 O O . TYR A 1 62 ? 11.167 7.734 27.393 1.00 26.79 54 TYR A O 1
ATOM 434 N N . VAL A 1 63 ? 11.523 7.296 25.213 1.00 22.55 55 VAL A N 1
ATOM 435 C CA . VAL A 1 63 ? 12.004 8.640 24.924 1.00 22.35 55 VAL A CA 1
ATOM 436 C C . VAL A 1 63 ? 11.606 9.014 23.504 1.00 22.13 55 VAL A C 1
ATOM 437 O O . VAL A 1 63 ? 11.562 8.162 22.608 1.00 20.31 55 VAL A O 1
ATOM 441 N N . PHE A 1 64 ? 11.282 10.288 23.305 1.00 24.51 56 PHE A N 1
ATOM 442 C CA . PHE A 1 64 ? 10.921 10.791 21.987 1.00 23.38 56 PHE A CA 1
ATOM 443 C C . PHE A 1 64 ? 12.059 11.641 21.446 1.00 21.10 56 PHE A C 1
ATOM 444 O O . PHE A 1 64 ? 12.587 12.506 22.159 1.00 21.40 56 PHE A O 1
ATOM 452 N N . GLU A 1 65 ? 12.417 11.402 20.185 1.00 22.08 57 GLU A N 1
ATOM 453 C CA . GLU A 1 65 ? 13.410 12.200 19.470 1.00 22.68 57 GLU A CA 1
ATOM 454 C C . GLU A 1 65 ? 12.781 12.696 18.178 1.00 21.00 57 GLU A C 1
ATOM 455 O O . GLU A 1 65 ? 12.446 11.894 17.303 1.00 19.02 57 GLU A O 1
ATOM 461 N N . LYS A 1 66 ? 12.611 14.009 18.060 1.00 21.05 58 LYS A N 1
ATOM 462 C CA . LYS A 1 66 ? 12.116 14.597 16.822 1.00 21.44 58 LYS A CA 1
ATOM 463 C C . LYS A 1 66 ? 13.272 14.663 15.834 1.00 20.96 58 LYS A C 1
ATOM 464 O O . LYS A 1 66 ? 14.233 15.408 16.042 1.00 21.66 58 LYS A O 1
ATOM 470 N N . ALA A 1 67 ? 13.181 13.874 14.768 1.00 20.53 59 ALA A N 1
ATOM 471 C CA . ALA A 1 67 ? 14.247 13.773 13.784 1.00 18.65 59 ALA A CA 1
ATOM 472 C C . ALA A 1 67 ? 13.639 13.351 12.455 1.00 20.23 59 ALA A C 1
ATOM 473 O O . ALA A 1 67 ? 12.636 12.634 12.410 1.00 20.18 59 ALA A O 1
ATOM 475 N N . ASP A 1 68 ? 14.249 13.827 11.372 1.00 23.60 60 ASP A N 1
ATOM 476 C CA . ASP A 1 68 ? 13.779 13.597 10.011 1.00 19.50 60 ASP A CA 1
ATOM 477 C C . ASP A 1 68 ? 14.763 12.633 9.356 1.00 18.99 60 ASP A C 1
ATOM 478 O O . ASP A 1 68 ? 15.964 12.925 9.305 1.00 19.60 60 ASP A O 1
ATOM 483 N N . ILE A 1 69 ? 14.265 11.486 8.878 1.00 17.68 61 ILE A N 1
ATOM 484 C CA . ILE A 1 69 ? 15.151 10.466 8.317 1.00 15.91 61 ILE A CA 1
ATOM 485 C C . ILE A 1 69 ? 15.726 10.866 6.970 1.00 20.95 61 ILE A C 1
ATOM 486 O O . ILE A 1 69 ? 16.624 10.176 6.462 1.00 18.21 61 ILE A O 1
ATOM 491 N N . THR A 1 70 ? 15.259 11.966 6.384 1.00 19.66 62 THR A N 1
ATOM 492 C CA . THR A 1 70 ? 15.885 12.497 5.180 1.00 20.18 62 THR A CA 1
ATOM 493 C C . THR A 1 70 ? 17.001 13.481 5.479 1.00 25.19 62 THR A C 1
ATOM 494 O O . THR A 1 70 ? 17.515 14.111 4.552 1.00 22.55 62 THR A O 1
ATOM 498 N N . LYS A 1 71 ? 17.364 13.650 6.748 1.00 21.93 63 LYS A N 1
ATOM 499 C CA . LYS A 1 71 ? 18.360 14.622 7.186 1.00 22.67 63 LYS A C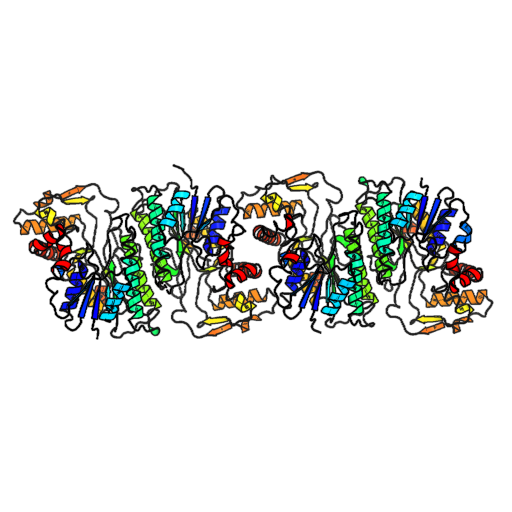A 1
ATOM 500 C C . LYS A 1 71 ? 19.420 13.851 7.955 1.00 25.83 63 LYS A C 1
ATOM 501 O O . LYS A 1 71 ? 19.289 13.639 9.173 1.00 23.81 63 LYS A O 1
ATOM 507 N N . PRO A 1 72 ? 20.466 13.392 7.279 1.00 28.77 64 PRO A N 1
ATOM 508 C CA . PRO A 1 72 ? 21.467 12.535 7.938 1.00 29.03 64 PRO A CA 1
ATOM 509 C C . PRO A 1 72 ? 22.045 13.119 9.223 1.00 26.74 64 PRO A C 1
ATOM 510 O O . PRO A 1 72 ? 22.339 12.362 10.157 1.00 27.18 64 PRO A O 1
ATOM 514 N N . GLU A 1 73 ? 22.197 14.442 9.304 1.00 27.11 65 GLU A N 1
ATOM 515 C CA . GLU A 1 73 ? 22.786 15.043 10.494 1.00 26.82 65 GLU A CA 1
ATOM 516 C C . GLU A 1 73 ? 21.890 14.854 11.711 1.00 25.24 65 GLU A C 1
ATOM 517 O O . GLU A 1 73 ? 22.386 14.649 12.825 1.00 28.01 65 GLU A O 1
ATOM 523 N N . GLU A 1 74 ? 20.566 14.899 11.521 1.00 24.65 66 GLU A N 1
ATOM 524 C CA . GLU A 1 74 ? 19.659 14.670 12.640 1.00 26.10 66 GLU A CA 1
ATOM 525 C C . GLU A 1 74 ? 19.659 13.207 13.058 1.00 26.82 66 GLU A C 1
ATOM 526 O O . GLU A 1 74 ? 19.595 12.896 14.253 1.00 25.66 66 GLU A O 1
ATOM 532 N N . LEU A 1 75 ? 19.731 12.293 12.090 1.00 21.76 67 LEU A N 1
ATOM 533 C CA . LEU A 1 75 ? 19.804 10.878 12.435 1.00 24.93 67 LEU A CA 1
ATOM 534 C C . LEU A 1 75 ? 21.108 10.564 13.149 1.00 23.79 67 LEU A C 1
ATOM 535 O O . LEU A 1 75 ? 21.121 9.817 14.140 1.00 22.23 67 LEU A O 1
ATOM 540 N N . ARG A 1 76 ? 22.213 11.130 12.667 1.00 22.56 68 ARG A N 1
ATOM 541 C CA . ARG A 1 76 ? 23.500 10.848 13.291 1.00 25.19 68 ARG A CA 1
ATOM 542 C C . ARG A 1 76 ? 23.492 11.233 14.764 1.00 25.46 68 ARG A C 1
ATOM 543 O O . ARG A 1 76 ? 23.983 10.477 15.613 1.00 27.31 68 ARG A O 1
ATOM 551 N N . LYS A 1 77 ? 22.910 12.392 15.093 1.00 26.18 69 LYS A N 1
ATOM 552 C CA . LYS A 1 77 ? 22.802 12.793 16.492 1.00 25.13 69 LYS A CA 1
ATOM 553 C C . LYS A 1 77 ? 22.082 11.733 17.323 1.00 28.65 69 LYS A C 1
ATOM 554 O O . LYS A 1 77 ? 22.516 11.411 18.434 1.00 28.58 69 LYS A O 1
ATOM 560 N N . VAL A 1 78 ? 20.982 11.175 16.805 1.00 24.99 70 VAL A N 1
ATOM 561 C CA . VAL A 1 78 ? 20.262 10.147 17.560 1.00 27.32 70 VAL A CA 1
ATOM 562 C C . VAL A 1 78 ? 21.124 8.899 17.727 1.00 26.52 70 VAL A C 1
ATOM 563 O O . VAL A 1 78 ? 21.150 8.279 18.800 1.00 25.10 70 VAL A O 1
ATOM 567 N N . PHE A 1 79 ? 21.846 8.508 16.677 1.00 26.55 71 PHE A N 1
ATOM 568 C CA . PHE A 1 79 ? 22.697 7.327 16.777 1.00 25.34 71 PHE A CA 1
ATOM 569 C C . PHE A 1 79 ? 23.838 7.543 17.764 1.00 26.10 71 PHE A C 1
ATOM 570 O O . PHE A 1 79 ? 24.214 6.621 18.502 1.00 24.89 71 PHE A O 1
ATOM 578 N N . GLU A 1 80 ? 24.400 8.753 17.788 1.00 28.01 72 GLU A N 1
ATOM 579 C CA . GLU A 1 80 ? 25.454 9.071 18.747 1.00 27.75 72 GLU A CA 1
ATOM 580 C C . GLU A 1 80 ? 24.928 9.035 20.178 1.00 30.52 72 GLU A C 1
ATOM 581 O O . GLU A 1 80 ? 25.638 8.599 21.092 1.00 32.93 72 GLU A O 1
ATOM 587 N N . LYS A 1 81 ? 23.689 9.494 20.392 1.00 27.74 73 LYS A N 1
ATOM 588 C CA . LYS A 1 81 ? 23.154 9.573 21.751 1.00 33.67 73 LYS A CA 1
ATOM 589 C C . LYS A 1 81 ? 22.826 8.192 22.305 1.00 28.74 73 LYS A C 1
ATOM 590 O O . LYS A 1 81 ? 23.099 7.912 23.476 1.00 33.40 73 LYS A O 1
ATOM 596 N N . TYR A 1 82 ? 22.246 7.309 21.485 1.00 27.01 74 TYR A N 1
ATOM 597 C CA . TYR A 1 82 ? 21.724 6.052 21.999 1.00 26.07 74 TYR A CA 1
ATOM 598 C C . TYR A 1 82 ? 22.506 4.810 21.592 1.00 26.60 74 TYR A C 1
ATOM 599 O O . TYR A 1 82 ? 22.285 3.753 22.196 1.00 28.79 74 TYR A O 1
ATOM 608 N N . ASN A 1 83 ? 23.439 4.904 20.641 1.00 27.71 75 ASN A N 1
ATOM 609 C CA . ASN A 1 83 ? 24.169 3.754 20.111 1.00 23.99 75 ASN A CA 1
ATOM 610 C C . ASN A 1 83 ? 23.181 2.600 19.895 1.00 23.52 75 ASN A C 1
ATOM 611 O O . ASN A 1 83 ? 23.338 1.528 20.484 1.00 26.33 75 ASN A O 1
ATOM 616 N N . PRO A 1 84 ? 22.144 2.806 19.080 1.00 23.72 76 PRO A N 1
ATOM 617 C CA . PRO A 1 84 ? 21.029 1.852 19.044 1.00 23.35 76 PRO A CA 1
ATOM 618 C C . PRO A 1 84 ? 21.459 0.477 18.564 1.00 27.50 76 PRO A C 1
ATOM 619 O O . PRO A 1 84 ? 22.248 0.338 17.623 1.00 22.02 76 PRO A O 1
ATOM 623 N N . ASP A 1 85 ? 20.901 -0.545 19.216 1.00 22.65 77 ASP A N 1
ATOM 624 C CA . ASP A 1 85 ? 21.134 -1.932 18.841 1.00 20.91 77 ASP A CA 1
ATOM 625 C C . ASP A 1 85 ? 20.262 -2.384 17.680 1.00 24.19 77 ASP A C 1
ATOM 626 O O . ASP A 1 85 ? 20.625 -3.329 16.973 1.00 21.99 77 ASP A O 1
ATOM 631 N N . ALA A 1 86 ? 19.131 -1.727 17.464 1.00 19.26 78 ALA A N 1
ATOM 632 C CA . ALA A 1 86 ? 18.172 -2.184 16.474 1.00 20.05 78 ALA A CA 1
ATOM 633 C C . ALA A 1 86 ? 17.330 -1.007 16.023 1.00 16.75 78 ALA A C 1
ATOM 634 O O . ALA A 1 86 ? 17.219 0.004 16.721 1.00 18.43 78 ALA A O 1
ATOM 636 N N . VAL A 1 87 ? 16.748 -1.158 14.834 1.00 17.43 79 VAL A N 1
ATOM 637 C CA . VAL A 1 87 ? 15.782 -0.219 14.279 1.00 15.53 79 VAL A CA 1
ATOM 638 C C . VAL A 1 87 ? 14.558 -1.000 13.839 1.00 15.56 79 VAL A C 1
ATOM 639 O O . VAL A 1 87 ? 14.684 -2.001 13.130 1.00 17.02 79 VAL A O 1
ATOM 643 N N . VAL A 1 88 ? 13.378 -0.543 14.248 1.00 18.70 80 VAL A N 1
ATOM 644 C CA . VAL A 1 88 ? 12.123 -0.990 13.656 1.00 13.69 80 VAL A CA 1
ATOM 645 C C . VAL A 1 88 ? 11.603 0.182 12.841 1.00 14.40 80 VAL A C 1
ATOM 646 O O . VAL A 1 88 ? 11.247 1.228 13.391 1.00 13.03 80 VAL A O 1
ATOM 650 N N . HIS A 1 89 ? 11.615 0.028 11.529 1.00 14.95 81 HIS A N 1
ATOM 651 C CA . HIS A 1 89 ? 11.496 1.152 10.607 1.00 13.13 81 HIS A CA 1
ATOM 652 C C . HIS A 1 89 ? 10.069 1.238 10.061 1.00 16.11 81 HIS A C 1
ATOM 653 O O . HIS A 1 89 ? 9.696 0.488 9.153 1.00 15.78 81 HIS A O 1
ATOM 660 N N . LEU A 1 90 ? 9.270 2.177 10.599 1.00 14.68 82 LEU A N 1
ATOM 661 C CA . LEU A 1 90 ? 7.922 2.398 10.087 1.00 12.84 82 LEU A CA 1
ATOM 662 C C . LEU A 1 90 ? 7.722 3.743 9.397 1.00 14.98 82 LEU A C 1
ATOM 663 O O . LEU A 1 90 ? 6.714 3.905 8.702 1.00 17.51 82 LEU A O 1
ATOM 668 N N . ALA A 1 91 ? 8.626 4.708 9.578 1.00 14.64 83 ALA A N 1
ATOM 669 C CA . ALA A 1 91 ? 8.420 6.033 9.001 1.00 16.23 83 ALA A CA 1
ATOM 670 C C . ALA A 1 91 ? 8.311 5.932 7.486 1.00 20.45 83 ALA A C 1
ATOM 671 O O . ALA A 1 91 ? 9.153 5.314 6.839 1.00 16.69 83 ALA A O 1
ATOM 673 N N . ALA A 1 92 ? 7.253 6.515 6.928 1.00 16.48 84 ALA A N 1
ATOM 674 C CA . ALA A 1 92 ? 7.032 6.479 5.492 1.00 16.13 84 ALA A CA 1
ATOM 675 C C . ALA A 1 92 ? 6.035 7.564 5.117 1.00 18.32 84 ALA A C 1
ATOM 676 O O . ALA A 1 92 ? 5.307 8.088 5.964 1.00 18.84 84 ALA A O 1
ATOM 678 N N . GLU A 1 93 ? 6.002 7.874 3.822 1.00 19.18 85 GLU A N 1
ATOM 679 C CA . GLU A 1 93 ? 5.178 8.935 3.257 1.00 16.88 85 GLU A CA 1
ATOM 680 C C . GLU A 1 93 ? 4.321 8.322 2.164 1.00 18.84 85 GLU A C 1
ATOM 681 O O . GLU A 1 93 ? 4.855 7.711 1.242 1.00 15.91 85 GLU A O 1
ATOM 687 N N . SER A 1 94 ? 2.998 8.475 2.251 1.00 19.88 86 SER A N 1
ATOM 688 C CA . SER A 1 94 ? 2.142 7.889 1.219 1.00 23.26 86 SER A CA 1
ATOM 689 C C . SER A 1 94 ? 1.352 8.901 0.407 1.00 24.83 86 SER A C 1
ATOM 690 O O . SER A 1 94 ? 0.658 8.502 -0.538 1.00 27.30 86 SER A O 1
ATOM 693 N N . HIS A 1 95 ? 1.418 10.189 0.732 1.00 22.50 87 HIS A N 1
ATOM 694 C CA . HIS A 1 95 ? 0.581 11.153 0.025 1.00 21.14 87 HIS A CA 1
ATOM 695 C C . HIS A 1 95 ? 1.320 11.648 -1.215 1.00 24.36 87 HIS A C 1
ATOM 696 O O . HIS A 1 95 ? 1.800 12.778 -1.298 1.00 21.19 87 HIS A O 1
ATOM 703 N N . VAL A 1 96 ? 1.384 10.760 -2.207 1.00 19.83 88 VAL A N 1
ATOM 704 C CA . VAL A 1 96 ? 1.956 11.132 -3.491 1.00 24.37 88 VAL A CA 1
ATOM 705 C C . VAL A 1 96 ? 1.086 12.219 -4.112 1.00 29.88 88 VAL A C 1
ATOM 706 O O . VAL A 1 96 ? -0.148 12.173 -4.040 1.00 36.06 88 VAL A O 1
ATOM 710 N N . ASP A 1 97 ? 1.736 13.225 -4.692 1.00 32.47 89 ASP A N 1
ATOM 711 C CA . ASP A 1 97 ? 1.080 14.402 -5.260 1.00 35.72 89 ASP A CA 1
ATOM 712 C C . ASP A 1 97 ? 0.478 15.317 -4.194 1.00 33.23 89 ASP A C 1
ATOM 713 O O . ASP A 1 97 ? -0.398 16.140 -4.505 1.00 30.63 89 ASP A O 1
ATOM 718 N N . ARG A 1 98 ? 0.958 15.233 -2.946 1.00 24.77 90 ARG A N 1
ATOM 719 C CA . ARG A 1 98 ? 0.490 16.160 -1.914 1.00 26.73 90 ARG A CA 1
ATOM 720 C C . ARG A 1 98 ? 0.777 17.607 -2.303 1.00 26.89 90 ARG A C 1
ATOM 721 O O . ARG A 1 98 ? -0.099 18.475 -2.201 1.00 21.73 90 ARG A O 1
ATOM 729 N N . SER A 1 99 ? 1.994 17.889 -2.769 1.00 22.49 91 SER A N 1
ATOM 730 C CA . SER A 1 99 ? 2.367 19.273 -3.041 1.00 25.46 91 SER A CA 1
ATOM 731 C C . SER A 1 99 ? 3.380 19.330 -4.172 1.00 25.38 91 SER A C 1
ATOM 732 O O . SER A 1 99 ? 4.356 18.580 -4.158 1.00 24.43 91 SER A O 1
ATOM 735 N N . ILE A 1 100 ? 3.160 20.233 -5.133 1.00 23.87 92 ILE A N 1
ATOM 736 C CA . ILE A 1 100 ? 4.158 20.463 -6.172 1.00 27.26 92 ILE A CA 1
ATOM 737 C C . ILE A 1 100 ? 5.422 21.097 -5.616 1.00 27.30 92 ILE A C 1
ATOM 738 O O . ILE A 1 100 ? 6.444 21.145 -6.312 1.00 25.79 92 ILE A O 1
ATOM 743 N N . THR A 1 101 ? 5.380 21.601 -4.380 1.00 26.41 93 THR A N 1
ATOM 744 C CA . THR A 1 101 ? 6.596 22.104 -3.752 1.00 27.20 93 THR A CA 1
ATOM 745 C C . THR A 1 101 ? 7.585 20.991 -3.409 1.00 28.30 93 THR A C 1
ATOM 746 O O . THR A 1 101 ? 8.735 21.296 -3.067 1.00 34.42 93 THR A O 1
ATOM 750 N N . ASP A 1 102 ? 7.178 19.722 -3.502 1.00 24.44 94 ASP A N 1
ATOM 751 C CA . ASP A 1 102 ? 8.022 18.585 -3.141 1.00 27.64 94 ASP A CA 1
ATOM 752 C C . ASP A 1 102 ? 7.519 17.320 -3.824 1.00 23.93 94 ASP A C 1
ATOM 753 O O . ASP A 1 102 ? 7.047 16.396 -3.154 1.00 22.25 94 ASP A O 1
ATOM 758 N N . PRO A 1 103 ? 7.624 17.227 -5.152 1.00 26.42 95 PRO A N 1
ATOM 759 C CA . PRO A 1 103 ? 6.984 16.098 -5.856 1.00 27.52 95 PRO A CA 1
ATOM 760 C C . PRO A 1 103 ? 7.566 14.741 -5.504 1.00 27.01 95 PRO A C 1
ATOM 761 O O . PRO A 1 103 ? 6.843 13.739 -5.543 1.00 24.07 95 PRO A O 1
ATOM 765 N N . ASN A 1 104 ? 8.852 14.657 -5.169 1.00 24.15 96 ASN A N 1
ATOM 766 C CA . ASN A 1 104 ? 9.437 13.370 -4.824 1.00 17.14 96 ASN A CA 1
ATOM 767 C C . ASN A 1 104 ? 9.553 13.164 -3.317 1.00 19.66 96 ASN A C 1
ATOM 768 O O . ASN A 1 104 ? 10.397 12.381 -2.876 1.00 21.20 96 ASN A O 1
ATOM 773 N N . ALA A 1 105 ? 8.724 13.842 -2.513 1.00 18.19 97 ALA A N 1
ATOM 774 C CA . ALA A 1 105 ? 8.786 13.622 -1.069 1.00 20.82 97 ALA A CA 1
ATOM 775 C C . ALA A 1 105 ? 8.646 12.142 -0.731 1.00 17.85 97 ALA A C 1
ATOM 776 O O . ALA A 1 105 ? 9.358 11.624 0.137 1.00 17.18 97 ALA A O 1
ATOM 778 N N . PHE A 1 106 ? 7.776 11.427 -1.451 1.00 18.54 98 PHE A N 1
ATOM 779 C CA . PHE A 1 106 ? 7.556 10.017 -1.151 1.00 17.50 98 PHE A CA 1
ATOM 780 C C . PHE A 1 106 ? 8.816 9.196 -1.369 1.00 19.11 98 PHE A C 1
ATOM 781 O O . PHE A 1 106 ? 9.092 8.275 -0.598 1.00 18.29 98 PHE A O 1
ATOM 789 N N . ILE A 1 107 ? 9.600 9.515 -2.404 1.00 16.17 99 ILE A N 1
ATOM 790 C CA . ILE A 1 107 ? 10.859 8.807 -2.611 1.00 14.25 99 ILE A CA 1
ATOM 791 C C . ILE A 1 107 ? 11.893 9.240 -1.585 1.00 16.52 99 ILE A C 1
ATOM 792 O O . ILE A 1 107 ? 12.663 8.418 -1.075 1.00 17.06 99 ILE A O 1
ATOM 797 N N . ASN A 1 108 ? 11.958 10.541 -1.295 1.00 15.04 100 ASN A N 1
ATOM 798 C CA A ASN A 1 108 ? 12.939 11.036 -0.337 0.68 17.40 100 ASN A CA 1
ATOM 799 C CA B ASN A 1 108 ? 12.945 11.028 -0.339 0.32 17.45 100 ASN A CA 1
ATOM 800 C C . ASN A 1 108 ? 12.767 10.349 1.014 1.00 17.77 100 ASN A C 1
ATOM 801 O O . ASN A 1 108 ? 13.731 9.854 1.603 1.00 16.51 100 ASN A O 1
ATOM 810 N N . THR A 1 109 ? 11.532 10.302 1.518 1.00 14.46 101 THR A N 1
ATOM 811 C CA . THR A 1 109 ? 11.276 9.636 2.792 1.00 14.94 101 THR A CA 1
ATOM 812 C C . THR A 1 109 ? 11.430 8.123 2.671 1.00 14.41 101 THR A C 1
ATOM 813 O O . THR A 1 109 ? 12.113 7.489 3.488 1.00 14.68 101 THR A O 1
ATOM 817 N N . ASN A 1 110 ? 10.783 7.519 1.671 1.00 15.80 102 ASN A N 1
ATOM 818 C CA . ASN A 1 110 ? 10.670 6.060 1.666 1.00 15.23 102 ASN A CA 1
ATOM 819 C C . ASN A 1 110 ? 11.934 5.378 1.180 1.00 15.18 102 ASN A C 1
ATOM 820 O O . ASN A 1 110 ? 12.262 4.294 1.666 1.00 15.53 102 ASN A O 1
ATOM 825 N N . VAL A 1 111 ? 12.644 5.973 0.227 1.00 15.73 103 VAL A N 1
ATOM 826 C CA . VAL A 1 111 ? 13.816 5.300 -0.320 1.00 15.35 103 VAL A CA 1
ATOM 827 C C . VAL A 1 111 ? 15.085 5.876 0.299 1.00 15.93 103 VAL A C 1
ATOM 828 O O . VAL A 1 111 ? 15.865 5.151 0.922 1.00 13.45 103 VAL A O 1
ATOM 832 N N . ILE A 1 112 ? 15.302 7.179 0.129 1.00 15.14 104 ILE A N 1
ATOM 833 C CA . ILE A 1 112 ? 16.505 7.802 0.673 1.00 15.94 104 ILE A CA 1
ATOM 834 C C . ILE A 1 112 ? 16.505 7.711 2.193 1.00 18.06 104 ILE A C 1
ATOM 835 O O . ILE A 1 112 ? 17.544 7.459 2.818 1.00 16.45 104 ILE A O 1
ATOM 840 N N . GLY A 1 113 ? 15.348 7.933 2.817 1.00 15.53 105 GLY A N 1
ATOM 841 C CA . GLY A 1 113 ? 15.290 7.847 4.268 1.00 18.15 105 GLY A CA 1
ATOM 842 C C . GLY A 1 113 ? 15.668 6.473 4.778 1.00 14.12 105 GLY A C 1
ATOM 843 O O . GLY A 1 113 ? 16.379 6.346 5.776 1.00 14.68 105 GLY A O 1
ATOM 844 N N . THR A 1 114 ? 15.204 5.424 4.094 1.00 12.79 106 THR A N 1
ATOM 845 C CA . THR A 1 114 ? 15.613 4.071 4.465 1.00 14.96 106 THR A CA 1
ATOM 846 C C . THR A 1 114 ? 17.120 3.905 4.301 1.00 16.47 106 THR A C 1
ATOM 847 O O . THR A 1 114 ? 17.797 3.380 5.190 1.00 15.70 106 THR A O 1
ATOM 851 N N . ALA A 1 115 ? 17.668 4.371 3.174 1.00 15.55 107 ALA A N 1
ATOM 852 C CA . ALA A 1 115 ? 19.116 4.282 2.974 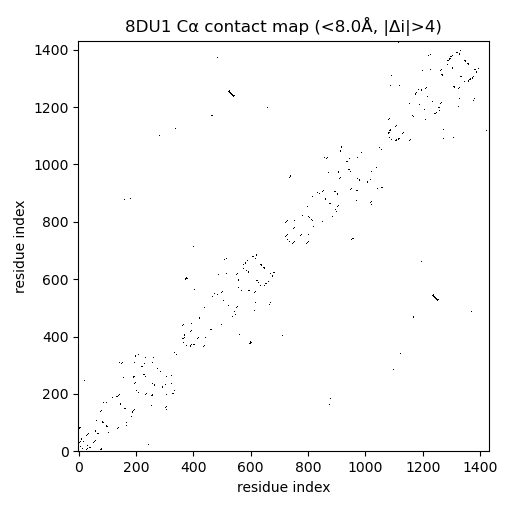1.00 17.34 107 ALA A CA 1
ATOM 853 C C . ALA A 1 115 ? 19.886 5.025 4.060 1.00 16.39 107 ALA A C 1
ATOM 854 O O . ALA A 1 115 ? 20.942 4.557 4.509 1.00 18.84 107 ALA A O 1
ATOM 856 N N . ASN A 1 116 ? 19.414 6.215 4.453 1.00 17.83 108 ASN A N 1
ATOM 857 C CA . ASN A 1 116 ? 20.112 6.970 5.495 1.00 17.77 108 ASN A CA 1
ATOM 858 C C . ASN A 1 116 ? 20.178 6.168 6.786 1.00 19.38 108 ASN A C 1
ATOM 859 O O . ASN A 1 116 ? 21.204 6.162 7.476 1.00 18.19 108 ASN A O 1
ATOM 864 N N . LEU A 1 117 ? 19.083 5.499 7.132 1.00 19.60 109 LEU A N 1
ATOM 865 C CA . LEU A 1 117 ? 19.070 4.655 8.320 1.00 17.34 109 LEU A CA 1
ATOM 866 C C . LEU A 1 117 ? 19.976 3.450 8.146 1.00 19.22 109 LEU A C 1
ATOM 867 O O . LEU A 1 117 ? 20.744 3.101 9.059 1.00 18.97 109 LEU A O 1
ATOM 872 N N . LEU A 1 118 ? 19.916 2.814 6.973 1.00 17.44 110 LEU A N 1
ATOM 873 C CA . LEU A 1 118 ? 20.803 1.690 6.700 1.00 18.03 110 LEU A CA 1
ATOM 874 C C . LEU A 1 118 ? 22.262 2.109 6.788 1.00 19.26 110 LEU A C 1
ATOM 875 O O . LEU A 1 118 ? 23.101 1.360 7.296 1.00 17.98 110 LEU A O 1
ATOM 880 N N . ASN A 1 119 ? 22.581 3.309 6.303 1.00 19.65 111 ASN A N 1
ATOM 881 C CA . ASN A 1 119 ? 23.974 3.756 6.298 1.00 22.04 111 ASN A CA 1
ATOM 882 C C . ASN A 1 119 ? 24.511 3.950 7.712 1.00 21.96 111 ASN A C 1
ATOM 883 O O . ASN A 1 119 ? 25.691 3.680 7.980 1.00 19.32 111 ASN A O 1
ATOM 888 N N . LEU A 1 120 ? 23.669 4.434 8.627 1.00 22.25 112 LEU A N 1
ATOM 889 C CA . LEU A 1 120 ? 24.116 4.619 10.002 1.00 21.23 112 LEU A CA 1
ATOM 890 C C . LEU A 1 120 ? 24.222 3.293 10.742 1.00 20.67 112 LEU A C 1
ATOM 891 O O . LEU A 1 120 ? 25.112 3.127 11.582 1.00 24.20 112 LEU A O 1
ATOM 896 N N . CYS A 1 121 ? 23.335 2.341 10.442 1.00 19.83 113 CYS A N 1
ATOM 897 C CA . CYS A 1 121 ? 23.465 1.005 11.011 1.00 19.60 113 CYS A CA 1
ATOM 898 C C . CYS A 1 121 ? 24.763 0.355 10.558 1.00 20.91 113 CYS A C 1
ATOM 899 O O . CYS A 1 121 ? 25.506 -0.208 11.370 1.00 21.07 113 CYS A O 1
ATOM 902 N N . ARG A 1 122 ? 25.080 0.484 9.269 1.00 20.93 114 ARG A N 1
ATOM 903 C CA . ARG A 1 122 ? 26.330 -0.050 8.741 1.00 23.36 114 ARG A CA 1
ATOM 904 C C . ARG A 1 122 ? 27.539 0.579 9.424 1.00 23.57 114 ARG A C 1
ATOM 905 O O . ARG A 1 122 ? 28.549 -0.095 9.650 1.00 28.53 114 ARG A O 1
ATOM 913 N N . GLU A 1 123 ? 27.444 1.858 9.787 1.00 25.80 115 GLU A N 1
ATOM 914 C CA . GLU A 1 123 ? 28.568 2.559 10.396 1.00 30.57 115 GLU A CA 1
ATOM 915 C C . GLU A 1 123 ? 28.681 2.278 11.889 1.00 24.01 115 GLU A C 1
ATOM 916 O O . GLU A 1 123 ? 29.787 2.203 12.424 1.00 26.90 115 GLU A O 1
ATOM 922 N N . PHE A 1 124 ? 27.558 2.145 12.585 1.00 23.39 116 PHE A N 1
ATOM 923 C CA . PHE A 1 124 ? 27.595 1.998 14.035 1.00 25.70 116 PHE A CA 1
ATOM 924 C C . PHE A 1 124 ? 27.640 0.546 14.490 1.00 23.70 116 PHE A C 1
ATOM 925 O O . PHE A 1 124 ? 28.116 0.269 15.593 1.00 26.50 116 PHE A O 1
ATOM 933 N N . TRP A 1 125 ? 27.142 -0.380 13.683 1.00 22.04 117 TRP A N 1
ATOM 934 C CA . TRP A 1 125 ? 27.134 -1.781 14.070 1.00 24.68 117 TRP A CA 1
ATOM 935 C C . TRP A 1 125 ? 28.418 -2.471 13.639 1.00 26.25 117 TRP A C 1
ATOM 936 O O . TRP A 1 125 ? 29.036 -2.102 12.639 1.00 25.58 117 TRP A O 1
ATOM 947 N N . THR A 1 126 ? 28.803 -3.488 14.404 1.00 24.24 118 THR A N 1
ATOM 948 C CA . THR A 1 126 ? 29.885 -4.389 14.030 1.00 28.18 118 THR A CA 1
ATOM 949 C C . THR A 1 126 ? 29.291 -5.533 13.214 1.00 30.41 118 THR A C 1
ATOM 950 O O . THR A 1 126 ? 28.633 -6.424 13.759 1.00 29.19 118 THR A O 1
ATOM 954 N N . LEU A 1 127 ? 29.518 -5.505 11.911 1.00 29.07 119 LEU A N 1
ATOM 955 C CA . LEU A 1 127 ? 29.013 -6.521 11.002 1.00 29.40 119 LEU A CA 1
ATOM 956 C C . LEU A 1 127 ? 30.131 -7.498 10.668 1.00 37.94 119 LEU A C 1
ATOM 957 O O . LEU A 1 127 ? 31.257 -7.085 10.363 1.00 33.46 119 LEU A O 1
ATOM 962 N N . ASN A 1 128 ? 29.823 -8.789 10.741 1.00 37.20 120 ASN A N 1
ATOM 963 C CA . ASN A 1 128 ? 30.809 -9.824 10.467 1.00 36.26 120 ASN A CA 1
ATOM 964 C C . ASN A 1 128 ? 30.867 -10.083 8.968 1.00 34.05 120 ASN A C 1
ATOM 965 O O . ASN A 1 128 ? 29.854 -10.492 8.384 1.00 30.90 120 ASN A O 1
ATOM 970 N N . PRO A 1 129 ? 32.013 -9.871 8.312 1.00 35.46 121 PRO A N 1
ATOM 971 C CA . PRO A 1 129 ? 32.091 -10.123 6.857 1.00 36.70 121 PRO A CA 1
ATOM 972 C C . PRO A 1 129 ? 31.823 -11.570 6.481 1.00 35.27 121 PRO A C 1
ATOM 973 O O . PRO A 1 129 ? 31.549 -11.854 5.308 1.00 35.59 121 PRO A O 1
ATOM 977 N N . GLU A 1 130 ? 31.911 -12.497 7.436 1.00 34.36 122 GLU A N 1
ATOM 978 C CA A GLU A 1 130 ? 31.557 -13.887 7.187 0.46 33.22 122 GLU A CA 1
ATOM 979 C CA B GLU A 1 130 ? 31.557 -13.887 7.186 0.54 33.20 122 GLU A CA 1
ATOM 980 C C . GLU A 1 130 ? 30.051 -14.113 7.132 1.00 32.67 122 GLU A C 1
ATOM 981 O O . GLU A 1 130 ? 29.620 -15.226 6.821 1.00 32.61 122 GLU A O 1
ATOM 992 N N . HIS A 1 131 ? 29.246 -13.092 7.415 1.00 29.28 123 HIS A N 1
ATOM 993 C CA . HIS A 1 131 ? 27.794 -13.222 7.388 1.00 29.80 123 HIS A CA 1
ATOM 994 C C . HIS A 1 131 ? 27.179 -12.714 6.096 1.00 29.87 123 HIS A C 1
ATOM 995 O O . HIS A 1 131 ? 25.956 -12.789 5.935 1.00 27.76 123 HIS A O 1
ATOM 1002 N N . THR A 1 132 ? 27.987 -12.223 5.161 1.00 29.76 124 THR A N 1
ATOM 1003 C CA . THR A 1 132 ? 27.430 -11.739 3.911 1.00 27.79 124 THR A CA 1
ATOM 1004 C C . THR A 1 132 ? 26.908 -12.910 3.085 1.00 29.71 124 THR A C 1
ATOM 1005 O O . THR A 1 132 ? 27.140 -14.082 3.395 1.00 31.25 124 THR A O 1
ATOM 1009 N N . HIS A 1 133 ? 26.183 -12.578 2.023 1.00 30.18 125 HIS A N 1
ATOM 1010 C CA . HIS A 1 133 ? 25.635 -13.579 1.112 1.00 27.01 125 HIS A CA 1
ATOM 1011 C C . HIS A 1 133 ? 24.815 -14.630 1.854 1.00 29.16 125 HIS A C 1
ATOM 1012 O O . HIS A 1 133 ? 24.900 -15.827 1.575 1.00 30.76 125 HIS A O 1
ATOM 1019 N N . GLY A 1 134 ? 24.019 -14.167 2.817 1.00 27.49 126 GLY A N 1
ATOM 1020 C CA . GLY A 1 134 ? 23.064 -15.022 3.487 1.00 31.07 126 GLY A CA 1
ATOM 1021 C C . GLY A 1 134 ? 23.650 -16.004 4.471 1.00 34.53 126 GLY A C 1
ATOM 1022 O O . GLY A 1 134 ? 23.022 -17.028 4.753 1.00 41.77 126 GLY A O 1
ATOM 1023 N N . ARG A 1 135 ? 24.831 -15.725 5.010 1.00 28.77 127 ARG A N 1
ATOM 1024 C CA . ARG A 1 135 ? 25.484 -16.628 5.957 1.00 24.93 127 ARG A CA 1
ATOM 1025 C C . ARG A 1 135 ? 25.283 -16.169 7.400 1.00 29.36 127 ARG A C 1
ATOM 1026 O O . ARG A 1 135 ? 26.216 -16.129 8.199 1.00 31.73 127 ARG A O 1
ATOM 1034 N N . PHE A 1 136 ? 24.053 -15.824 7.768 1.00 29.65 128 PHE A N 1
ATOM 1035 C CA . PHE A 1 136 ? 23.795 -15.420 9.142 1.00 25.51 128 PHE A CA 1
ATOM 1036 C C . PHE A 1 136 ? 23.827 -16.636 10.063 1.00 32.20 128 PHE A C 1
ATOM 1037 O O . PHE A 1 136 ? 23.287 -17.691 9.719 1.00 34.88 128 PHE A O 1
ATOM 1045 N N . PRO A 1 137 ? 24.422 -16.516 11.243 1.00 34.65 129 PRO A N 1
ATOM 1046 C CA . PRO A 1 137 ? 24.515 -17.666 12.142 1.00 39.88 129 PRO A CA 1
ATOM 1047 C C . PRO A 1 137 ? 23.211 -17.898 12.887 1.00 41.17 129 PRO A C 1
ATOM 1048 O O . PRO A 1 137 ? 22.389 -16.999 13.068 1.00 37.97 129 PRO A O 1
ATOM 1052 N N . ASN A 1 138 ? 23.037 -19.145 13.317 1.00 46.23 130 ASN A N 1
ATOM 1053 C CA A ASN A 1 138 ? 21.889 -19.530 14.134 0.42 46.75 130 ASN A CA 1
ATOM 1054 C CA B ASN A 1 138 ? 21.887 -19.531 14.134 0.58 46.75 130 ASN A CA 1
ATOM 1055 C C . ASN A 1 138 ? 22.240 -19.308 15.606 1.00 46.00 130 ASN A C 1
ATOM 1056 O O . ASN A 1 138 ? 22.458 -20.238 16.384 1.00 50.51 130 ASN A O 1
ATOM 1065 N N . GLU A 1 139 ? 22.316 -18.032 15.962 1.00 43.54 131 GLU A N 1
ATOM 1066 C CA . GLU A 1 139 ? 22.685 -17.529 17.277 1.00 44.42 131 GLU A CA 1
ATOM 1067 C C . GLU A 1 139 ? 21.824 -16.310 17.560 1.00 38.75 131 GLU A C 1
ATOM 1068 O O . GLU A 1 139 ? 21.359 -15.649 16.625 1.00 35.43 131 GLU A O 1
ATOM 1074 N N . PRO A 1 140 ? 21.596 -15.980 18.835 1.00 37.22 132 PRO A N 1
ATOM 1075 C CA . PRO A 1 140 ? 20.853 -14.753 19.149 1.00 36.96 132 PRO A CA 1
ATOM 1076 C C . PRO A 1 140 ? 21.510 -13.531 18.525 1.00 34.85 132 PRO A C 1
ATOM 1077 O O . PRO A 1 140 ? 22.735 -13.393 18.520 1.00 35.14 132 PRO A O 1
ATOM 1081 N N . ARG A 1 141 ? 20.679 -12.640 17.996 1.00 29.96 133 ARG A N 1
ATOM 1082 C CA . ARG A 1 141 ? 21.175 -11.439 17.336 1.00 33.32 133 ARG A CA 1
ATOM 1083 C C . ARG A 1 141 ? 21.655 -10.403 18.344 1.00 29.84 133 ARG A C 1
ATOM 1084 O O . ARG A 1 141 ? 21.103 -10.261 19.440 1.00 32.64 133 ARG A O 1
ATOM 1092 N N . THR A 1 142 ? 22.697 -9.674 17.958 1.00 27.26 134 THR A N 1
ATOM 1093 C CA A THR A 1 142 ? 23.058 -8.476 18.698 0.45 29.37 134 THR A CA 1
ATOM 1094 C CA B THR A 1 142 ? 23.122 -8.468 18.658 0.55 29.38 134 THR A CA 1
ATOM 1095 C C . THR A 1 142 ? 22.465 -7.221 18.085 1.00 24.20 134 THR A C 1
ATOM 1096 O O . THR A 1 142 ? 22.229 -6.248 18.813 1.00 26.73 134 THR A O 1
ATOM 1103 N N . ASN A 1 143 ? 22.181 -7.240 16.780 1.00 23.25 135 ASN A N 1
ATOM 1104 C CA . ASN A 1 143 ? 21.570 -6.142 16.044 1.00 22.30 135 ASN A CA 1
ATOM 1105 C C . ASN A 1 143 ? 20.444 -6.672 15.166 1.00 20.55 135 ASN A C 1
ATOM 1106 O O . ASN A 1 143 ? 20.416 -7.855 14.805 1.00 20.55 135 ASN A O 1
ATOM 1111 N N . LEU A 1 144 ? 19.535 -5.771 14.791 1.00 19.13 136 LEU A N 1
ATOM 1112 C CA . LEU A 1 144 ? 18.480 -6.103 13.843 1.00 17.72 136 LEU A CA 1
ATOM 1113 C C . LEU A 1 144 ? 17.955 -4.834 13.195 1.00 18.33 136 LEU A C 1
ATOM 1114 O O . LEU A 1 144 ? 17.579 -3.892 13.898 1.00 17.67 136 LEU A O 1
ATOM 1119 N N . PHE A 1 145 ? 17.905 -4.822 11.859 1.00 16.04 137 PHE A N 1
ATOM 1120 C CA . PHE A 1 145 ? 17.125 -3.831 11.122 1.00 16.42 137 PHE A CA 1
ATOM 1121 C C . PHE A 1 145 ? 15.806 -4.498 10.730 1.00 15.98 137 PHE A C 1
ATOM 1122 O O . PHE A 1 145 ? 15.765 -5.328 9.816 1.00 16.31 137 PHE A O 1
ATOM 1130 N N . TYR A 1 146 ? 14.730 -4.136 11.416 1.00 14.25 138 TYR A N 1
ATOM 1131 C CA . TYR A 1 146 ? 13.400 -4.668 11.128 1.00 14.08 138 TYR A CA 1
ATOM 1132 C C . TYR A 1 146 ? 12.678 -3.665 10.243 1.00 14.69 138 TYR A C 1
ATOM 1133 O O . TYR A 1 146 ? 12.364 -2.561 10.694 1.00 16.08 138 TYR A O 1
ATOM 1142 N N . HIS A 1 147 ? 12.372 -4.065 9.010 1.00 14.13 139 HIS A N 1
ATOM 1143 C CA . HIS A 1 147 ? 11.803 -3.184 7.999 1.00 13.11 139 HIS A CA 1
ATOM 1144 C C . HIS A 1 147 ? 10.322 -3.495 7.839 1.00 11.62 139 HIS A C 1
ATOM 1145 O O . HIS A 1 147 ? 9.963 -4.620 7.486 1.00 14.22 139 HIS A O 1
ATOM 1152 N N . VAL A 1 148 ? 9.468 -2.504 8.076 1.00 13.13 140 VAL A N 1
ATOM 1153 C CA . VAL A 1 148 ? 8.018 -2.670 7.951 1.00 13.89 140 VAL A CA 1
ATOM 1154 C C . VAL A 1 148 ? 7.571 -2.191 6.576 1.00 15.83 140 VAL A C 1
ATOM 1155 O O . VAL A 1 148 ? 7.859 -1.052 6.185 1.00 16.37 140 VAL A O 1
ATOM 1159 N N . SER A 1 149 ? 6.855 -3.044 5.838 1.00 13.59 141 SER A N 1
ATOM 1160 C CA . SER A 1 149 ? 6.451 -2.668 4.486 1.00 14.58 141 SER A CA 1
ATOM 1161 C C . SER A 1 149 ? 5.009 -3.121 4.245 1.00 16.71 141 SER A C 1
ATOM 1162 O O . SER A 1 149 ? 4.296 -3.536 5.165 1.00 15.73 141 SER A O 1
ATOM 1165 N N . THR A 1 150 ? 4.578 -3.058 2.991 1.00 15.58 142 THR A N 1
ATOM 1166 C CA . THR A 1 150 ? 3.174 -3.177 2.630 1.00 14.88 142 THR A CA 1
ATOM 1167 C C . THR A 1 150 ? 2.963 -4.337 1.667 1.00 18.29 142 THR A C 1
ATOM 1168 O O . THR A 1 150 ? 3.823 -4.643 0.837 1.00 16.83 142 THR A O 1
ATOM 1172 N N . ASP A 1 151 ? 1.788 -4.966 1.758 1.00 15.73 143 ASP A N 1
ATOM 1173 C CA . ASP A 1 151 ? 1.465 -6.023 0.808 1.00 15.25 143 ASP A CA 1
ATOM 1174 C C . ASP A 1 151 ? 1.306 -5.497 -0.610 1.00 16.42 143 ASP A C 1
ATOM 1175 O O . ASP A 1 151 ? 1.311 -6.300 -1.549 1.00 14.65 143 ASP A O 1
ATOM 1180 N N . GLU A 1 152 ? 1.179 -4.179 -0.793 1.00 15.65 144 GLU A N 1
ATOM 1181 C CA . GLU A 1 152 ? 1.020 -3.636 -2.141 1.00 16.37 144 GLU A CA 1
ATOM 1182 C C . GLU A 1 152 ? 2.279 -3.769 -2.992 1.00 14.86 144 GLU A C 1
ATOM 1183 O O . GLU A 1 152 ? 2.196 -3.543 -4.205 1.00 16.53 144 GLU A O 1
ATOM 1189 N N . VAL A 1 153 ? 3.427 -4.123 -2.403 1.00 15.43 145 VAL A N 1
ATOM 1190 C CA . VAL A 1 153 ? 4.597 -4.415 -3.232 1.00 17.09 145 VAL A CA 1
ATOM 1191 C C . VAL A 1 153 ? 4.316 -5.576 -4.179 1.00 15.53 145 VAL A C 1
ATOM 1192 O O . VAL A 1 153 ? 4.966 -5.689 -5.226 1.00 18.55 145 VAL A O 1
ATOM 1196 N N . TYR A 1 154 ? 3.355 -6.439 -3.845 1.00 15.55 146 TYR A N 1
ATOM 1197 C CA . TYR A 1 154 ? 3.046 -7.608 -4.661 1.00 18.36 146 TYR A CA 1
ATOM 1198 C C . TYR A 1 154 ? 2.052 -7.320 -5.784 1.00 18.37 146 TYR A C 1
ATOM 1199 O O . TYR A 1 154 ? 1.720 -8.232 -6.550 1.00 18.42 146 TYR A O 1
ATOM 1208 N N . GLY A 1 155 ? 1.577 -6.092 -5.911 1.00 18.57 147 GLY A N 1
ATOM 1209 C CA . GLY A 1 155 ? 0.593 -5.770 -6.932 1.00 17.94 147 GLY A CA 1
ATOM 1210 C C . GLY A 1 155 ? -0.811 -6.030 -6.425 1.00 21.55 147 GLY A C 1
ATOM 1211 O O . GLY A 1 155 ? -1.155 -5.627 -5.321 1.00 23.74 147 GLY A O 1
ATOM 1212 N N . SER A 1 156 ? -1.625 -6.697 -7.239 1.00 24.03 148 SER A N 1
ATOM 1213 C CA . SER A 1 156 ? -2.997 -7.012 -6.859 1.00 27.26 148 SER A CA 1
ATOM 1214 C C . SER A 1 156 ? -3.351 -8.389 -7.407 1.00 23.63 148 SER A C 1
ATOM 1215 O O . SER A 1 156 ? -2.577 -9.006 -8.143 1.00 26.90 148 SER A O 1
ATOM 1218 N N . LEU A 1 157 ? -4.526 -8.882 -7.030 1.00 23.75 149 LEU A N 1
ATOM 1219 C CA . LEU A 1 157 ? -4.927 -10.242 -7.348 1.00 25.47 149 LEU A CA 1
ATOM 1220 C C . LEU A 1 157 ? -6.189 -10.259 -8.191 1.00 32.18 149 LEU A C 1
ATOM 1221 O O . LEU A 1 157 ? -7.011 -9.339 -8.145 1.00 24.68 149 LEU A O 1
ATOM 1226 N N . GLY A 1 158 ? -6.340 -11.347 -8.937 1.00 28.13 150 GLY A N 1
ATOM 1227 C CA . GLY A 1 158 ? -7.597 -11.669 -9.571 1.00 33.10 150 GLY A CA 1
ATOM 1228 C C . GLY A 1 158 ? -8.553 -12.290 -8.572 1.00 36.83 150 GLY A C 1
ATOM 1229 O O . GLY A 1 158 ? -8.442 -12.109 -7.356 1.00 32.99 150 GLY A O 1
ATOM 1230 N N . GLU A 1 159 ? -9.506 -13.050 -9.109 1.00 38.34 151 GLU A N 1
ATOM 1231 C CA . GLU A 1 159 ? -10.532 -13.655 -8.271 1.00 43.02 151 GLU A CA 1
ATOM 1232 C C . GLU A 1 159 ? -9.942 -14.669 -7.297 1.00 39.96 151 GLU A C 1
ATOM 1233 O O . GLU A 1 159 ? -10.435 -14.803 -6.170 1.00 37.07 151 GLU A O 1
ATOM 1239 N N . THR A 1 160 ? -8.890 -15.380 -7.700 1.00 38.17 152 THR A N 1
ATOM 1240 C CA A THR A 1 160 ? -8.273 -16.434 -6.907 0.31 35.09 152 THR A CA 1
ATOM 1241 C CA B THR A 1 160 ? -8.285 -16.416 -6.877 0.69 35.07 152 THR A CA 1
ATOM 1242 C C . THR A 1 160 ? -6.836 -16.061 -6.556 1.00 32.97 152 THR A C 1
ATOM 1243 O O . THR A 1 160 ? -6.269 -15.105 -7.090 1.00 30.87 152 THR A O 1
ATOM 1250 N N . GLY A 1 161 ? -6.246 -16.847 -5.653 1.00 30.04 153 GLY A N 1
ATOM 1251 C CA . GLY A 1 161 ? -4.869 -16.661 -5.237 1.00 28.26 153 GLY A CA 1
ATOM 1252 C C . GLY A 1 161 ? -4.688 -15.640 -4.125 1.00 23.46 153 GLY A C 1
ATOM 1253 O O . GLY A 1 161 ? -5.574 -14.846 -3.798 1.00 25.69 153 GLY A O 1
ATOM 1254 N N . PHE A 1 162 ? -3.484 -15.666 -3.543 1.00 21.34 154 PHE A N 1
ATOM 1255 C CA . PHE A 1 162 ? -3.112 -14.829 -2.408 1.00 18.59 154 PHE A CA 1
ATOM 1256 C C . PHE A 1 162 ? -1.669 -14.374 -2.563 1.00 19.10 154 PHE A C 1
ATOM 1257 O O . PHE A 1 162 ? -0.890 -14.971 -3.313 1.00 19.00 154 PHE A O 1
ATOM 1265 N N . PHE A 1 163 ? -1.323 -13.307 -1.839 1.00 15.30 155 PHE A N 1
ATOM 1266 C CA . PHE A 1 163 ? 0.065 -12.882 -1.728 1.00 20.20 155 PHE A CA 1
ATOM 1267 C C . PHE A 1 163 ? 0.838 -13.862 -0.865 1.00 21.49 155 PHE A C 1
ATOM 1268 O O . PHE A 1 163 ? 0.445 -14.137 0.274 1.00 22.32 155 PHE A O 1
ATOM 1276 N N . LEU A 1 164 ? 1.959 -14.350 -1.393 1.00 17.99 156 LEU A N 1
ATOM 1277 C CA . LEU A 1 164 ? 2.930 -15.130 -0.641 1.00 19.01 156 LEU A CA 1
ATOM 1278 C C . LEU A 1 164 ? 4.253 -14.375 -0.573 1.00 19.33 156 LEU A C 1
ATOM 1279 O O . LEU A 1 164 ? 4.502 -13.444 -1.343 1.00 18.92 156 LEU A O 1
ATOM 1284 N N . GLU A 1 165 ? 5.111 -14.791 0.362 1.00 15.76 157 GLU A N 1
ATOM 1285 C CA . GLU A 1 165 ? 6.441 -14.196 0.444 1.00 17.94 157 GLU A CA 1
ATOM 1286 C C . GLU A 1 165 ? 7.212 -14.378 -0.856 1.00 19.20 157 GLU A C 1
ATOM 1287 O O . GLU A 1 165 ? 8.104 -13.577 -1.166 1.00 19.09 157 GLU A O 1
ATOM 1293 N N . THR A 1 166 ? 6.881 -15.414 -1.619 1.00 17.21 158 THR A N 1
ATOM 1294 C CA . THR A 1 166 ? 7.528 -15.724 -2.889 1.00 20.68 158 THR A CA 1
ATOM 1295 C C . THR A 1 166 ? 6.867 -15.044 -4.083 1.00 24.69 158 THR A C 1
ATOM 1296 O O . THR A 1 166 ? 7.330 -15.225 -5.217 1.00 19.86 158 THR A O 1
ATOM 1300 N N . THR A 1 167 ? 5.771 -14.312 -3.866 1.00 18.06 159 THR A N 1
ATOM 1301 C CA . THR A 1 167 ? 5.103 -13.620 -4.962 1.00 17.21 159 THR A CA 1
ATOM 1302 C C . THR A 1 167 ? 6.018 -12.548 -5.545 1.00 17.36 159 THR A C 1
ATOM 1303 O O . THR A 1 167 ? 6.605 -11.747 -4.810 1.00 19.10 159 THR A O 1
ATOM 1307 N N . ALA A 1 168 ? 6.173 -12.557 -6.873 1.00 17.64 160 ALA A N 1
ATOM 1308 C CA . ALA A 1 168 ? 6.982 -11.534 -7.530 1.00 15.64 160 ALA A CA 1
ATOM 1309 C C . ALA A 1 168 ? 6.439 -10.144 -7.222 1.00 15.06 160 ALA A C 1
ATOM 1310 O O . ALA A 1 168 ? 5.225 -9.910 -7.274 1.00 16.43 160 ALA A O 1
ATOM 1312 N N . TYR A 1 169 ? 7.337 -9.227 -6.879 1.00 14.60 161 TYR A N 1
ATOM 1313 C CA . TYR A 1 169 ? 6.943 -7.837 -6.711 1.00 14.81 161 TYR A CA 1
ATOM 1314 C C . TYR A 1 169 ? 6.348 -7.310 -8.004 1.00 18.05 161 TYR A C 1
ATOM 1315 O O . TYR A 1 169 ? 6.848 -7.591 -9.094 1.00 18.13 161 TYR A O 1
ATOM 1324 N N . ASP A 1 170 ? 5.278 -6.531 -7.873 1.00 15.68 162 ASP A N 1
ATOM 1325 C CA . ASP A 1 170 ? 4.614 -5.878 -8.995 1.00 17.86 162 ASP A CA 1
ATOM 1326 C C . ASP A 1 170 ? 3.927 -4.599 -8.510 1.00 21.63 162 ASP A C 1
ATOM 1327 O O . ASP A 1 170 ? 2.710 -4.449 -8.682 1.00 17.18 162 ASP A O 1
ATOM 1332 N N . PRO A 1 171 ? 4.651 -3.663 -7.904 1.00 17.32 163 PRO A N 1
ATOM 1333 C CA . PRO A 1 171 ? 3.975 -2.502 -7.307 1.00 19.50 163 PRO A CA 1
ATOM 1334 C C . PRO A 1 171 ? 3.285 -1.670 -8.377 1.00 19.15 163 PRO A C 1
ATOM 1335 O O . PRO A 1 171 ? 3.820 -1.442 -9.464 1.00 21.52 163 PRO A O 1
ATOM 1339 N N . GLN A 1 172 ? 2.063 -1.254 -8.080 1.00 18.61 164 GLN A N 1
ATOM 1340 C CA . GLN A 1 172 ? 1.228 -0.629 -9.095 1.00 17.68 164 GLN A CA 1
ATOM 1341 C C . GLN A 1 172 ? 1.033 0.864 -8.881 1.00 23.03 164 GLN A C 1
ATOM 1342 O O . GLN A 1 172 ? 0.447 1.521 -9.746 1.00 23.41 164 GLN A O 1
ATOM 1348 N N . SER A 1 173 ? 1.521 1.417 -7.780 1.00 20.69 165 SER A N 1
ATOM 1349 C CA . SER A 1 173 ? 1.413 2.841 -7.507 1.00 20.70 165 SER A CA 1
ATOM 1350 C C . SER A 1 173 ? 2.788 3.416 -7.205 1.00 17.85 165 SER A C 1
ATOM 1351 O O . SER A 1 173 ? 3.700 2.692 -6.792 1.00 16.76 165 SER A O 1
ATOM 1354 N N . PRO A 1 174 ? 2.975 4.720 -7.409 1.00 19.03 166 PRO A N 1
ATOM 1355 C CA . PRO A 1 174 ? 4.242 5.332 -6.986 1.00 17.79 166 PRO A CA 1
ATOM 1356 C C . PRO A 1 174 ? 4.567 5.051 -5.532 1.00 16.33 166 PRO A C 1
ATOM 1357 O O . PRO A 1 174 ? 5.726 4.763 -5.200 1.00 15.33 166 PRO A O 1
ATOM 1361 N N . TYR A 1 175 ? 3.553 5.091 -4.659 1.00 14.16 167 TYR A N 1
ATOM 1362 C CA . TYR A 1 175 ? 3.770 4.749 -3.260 1.00 15.14 167 TYR A CA 1
ATOM 1363 C C . TYR A 1 175 ? 4.306 3.335 -3.109 1.00 13.49 167 TYR A C 1
ATOM 1364 O O . TYR A 1 175 ? 5.320 3.117 -2.440 1.00 13.25 167 TYR A O 1
ATOM 1373 N N . SER A 1 176 ? 3.606 2.347 -3.666 1.00 14.76 168 SER A N 1
ATOM 1374 C CA . SER A 1 176 ? 4.043 0.977 -3.419 1.00 15.04 168 SER A CA 1
ATOM 1375 C C . SER A 1 176 ? 5.365 0.687 -4.124 1.00 16.84 168 SER A C 1
ATOM 1376 O O . SER A 1 176 ? 6.143 -0.151 -3.653 1.00 13.78 168 SER A O 1
ATOM 1379 N N . ALA A 1 177 ? 5.659 1.409 -5.214 1.00 14.23 169 ALA A N 1
ATOM 1380 C CA . ALA A 1 177 ? 6.972 1.286 -5.844 1.00 13.26 169 ALA A CA 1
ATOM 1381 C C . ALA A 1 177 ? 8.075 1.798 -4.917 1.00 14.97 169 ALA A C 1
ATOM 1382 O O . ALA A 1 177 ? 9.136 1.173 -4.796 1.00 17.05 169 ALA A O 1
ATOM 1384 N N . SER A 1 178 ? 7.836 2.923 -4.234 1.00 14.85 170 SER A N 1
ATOM 1385 C CA . SER A 1 178 ? 8.829 3.429 -3.289 1.00 14.05 170 SER A CA 1
ATOM 1386 C C . SER A 1 178 ? 8.995 2.485 -2.099 1.00 15.24 170 SER A C 1
ATOM 1387 O O . SER A 1 178 ? 10.111 2.303 -1.597 1.00 13.64 170 SER A O 1
ATOM 1390 N N . LYS A 1 179 ? 7.899 1.895 -1.611 1.00 16.27 171 LYS A N 1
ATOM 1391 C CA . LYS A 1 179 ? 8.027 0.910 -0.539 1.00 13.10 171 LYS A CA 1
ATOM 1392 C C . LYS A 1 179 ? 8.776 -0.333 -1.018 1.00 15.67 171 LYS A C 1
ATOM 1393 O O . LYS A 1 179 ? 9.655 -0.844 -0.314 1.00 14.82 171 LYS A O 1
ATOM 1399 N N . ALA A 1 180 ? 8.443 -0.833 -2.211 1.00 12.89 172 ALA A N 1
ATOM 1400 C CA . ALA A 1 180 ? 9.184 -1.969 -2.759 1.00 14.11 172 ALA A CA 1
ATOM 1401 C C . ALA A 1 180 ? 10.672 -1.648 -2.847 1.00 13.67 172 ALA A C 1
ATOM 1402 O O . ALA A 1 180 ? 11.518 -2.482 -2.508 1.00 11.80 172 ALA A O 1
ATOM 1404 N N . ALA A 1 181 ? 11.001 -0.425 -3.282 1.00 13.35 173 ALA A N 1
ATOM 1405 C CA . ALA A 1 181 ? 12.397 -0.008 -3.372 1.00 12.96 173 ALA A CA 1
ATOM 1406 C C . ALA A 1 181 ? 13.077 -0.071 -2.014 1.00 15.22 173 ALA A C 1
ATOM 1407 O O . ALA A 1 181 ? 14.244 -0.467 -1.915 1.00 14.58 173 ALA A O 1
ATOM 1409 N N . SER A 1 182 ? 12.376 0.344 -0.957 1.00 13.67 174 SER A N 1
ATOM 1410 C CA . SER A 1 182 ? 12.997 0.305 0.358 1.00 14.30 174 SER A CA 1
ATOM 1411 C C . SER A 1 182 ? 13.239 -1.127 0.802 1.00 13.56 174 SER A C 1
ATOM 1412 O O . SER A 1 182 ? 14.271 -1.407 1.421 1.00 14.90 174 SER A O 1
ATOM 1415 N N . ASP A 1 183 ? 12.307 -2.047 0.489 1.00 15.47 175 ASP A N 1
ATOM 1416 C CA . ASP A 1 183 ? 12.535 -3.467 0.774 1.00 15.84 175 ASP A CA 1
ATOM 1417 C C . ASP A 1 183 ? 13.817 -3.940 0.111 1.00 16.03 175 ASP A C 1
ATOM 1418 O O . ASP A 1 183 ? 14.622 -4.668 0.707 1.00 13.42 175 ASP A O 1
ATOM 1423 N N . HIS A 1 184 ? 13.993 -3.579 -1.161 1.00 14.08 176 HIS A N 1
ATOM 1424 C CA . HIS A 1 184 ? 15.177 -4.023 -1.882 1.00 14.68 176 HIS A CA 1
ATOM 1425 C C . HIS A 1 184 ? 16.449 -3.507 -1.219 1.00 15.79 176 HIS A C 1
ATOM 1426 O O . HIS A 1 184 ? 17.454 -4.218 -1.156 1.00 15.11 176 HIS A O 1
ATOM 1433 N N . LEU A 1 185 ? 16.441 -2.262 -0.747 1.00 14.39 177 LEU A N 1
ATOM 1434 C CA . LEU A 1 185 ? 17.655 -1.722 -0.145 1.00 14.68 177 LEU A CA 1
ATOM 1435 C C . LEU A 1 185 ? 18.012 -2.493 1.115 1.00 15.98 177 LEU A C 1
ATOM 1436 O O . LEU A 1 185 ? 19.176 -2.827 1.342 1.00 17.05 177 LEU A O 1
ATOM 1441 N N . VAL A 1 186 ? 17.013 -2.754 1.962 1.00 14.38 178 VAL A N 1
ATOM 1442 C CA . VAL A 1 186 ? 17.246 -3.512 3.190 1.00 15.43 178 VAL A CA 1
ATOM 1443 C C . VAL A 1 186 ? 17.864 -4.868 2.874 1.00 14.64 178 VAL A C 1
ATOM 1444 O O . VAL A 1 186 ? 18.898 -5.251 3.441 1.00 17.24 178 VAL A O 1
ATOM 1448 N N . ARG A 1 187 ? 17.258 -5.611 1.951 1.00 13.79 179 ARG A N 1
ATOM 1449 C CA . ARG A 1 187 ? 17.785 -6.940 1.648 1.00 12.91 179 ARG A CA 1
ATOM 1450 C C . ARG A 1 187 ? 19.185 -6.867 1.047 1.00 15.25 179 ARG A C 1
ATOM 1451 O O . ARG A 1 187 ? 20.040 -7.713 1.340 1.00 15.31 179 ARG A O 1
ATOM 1459 N N . ALA A 1 188 ? 19.439 -5.863 0.210 1.00 15.38 180 ALA A N 1
ATOM 1460 C CA . ALA A 1 188 ? 20.754 -5.760 -0.420 1.00 17.44 180 ALA A CA 1
ATOM 1461 C C . ALA A 1 188 ? 21.831 -5.382 0.591 1.00 17.54 180 ALA A C 1
ATOM 1462 O O . ALA A 1 188 ? 22.961 -5.865 0.500 1.00 19.14 180 ALA A O 1
ATOM 1464 N N . TYR A 1 189 ? 21.516 -4.512 1.555 1.00 16.87 181 TYR A N 1
ATOM 1465 C CA . TYR A 1 189 ? 22.488 -4.246 2.615 1.00 16.91 181 TYR A CA 1
ATOM 1466 C C . TYR A 1 189 ? 22.713 -5.495 3.459 1.00 20.05 181 TYR A C 1
ATOM 1467 O O . TYR A 1 189 ? 23.841 -5.785 3.867 1.00 20.52 181 TYR A O 1
ATOM 1476 N N . GLY A 1 190 ? 21.648 -6.252 3.721 1.00 18.44 182 GLY A N 1
ATOM 1477 C CA . GLY A 1 190 ? 21.814 -7.515 4.416 1.00 20.04 182 GLY A CA 1
ATOM 1478 C C . GLY A 1 190 ? 22.741 -8.461 3.681 1.00 23.06 182 GLY A C 1
ATOM 1479 O O . GLY A 1 190 ? 23.664 -9.031 4.269 1.00 24.11 182 GLY A O 1
ATOM 1480 N N . ASN A 1 191 ? 22.513 -8.636 2.377 1.00 17.79 183 ASN A N 1
ATOM 1481 C CA . ASN A 1 191 ? 23.345 -9.551 1.602 1.00 19.25 183 ASN A CA 1
ATOM 1482 C C . ASN A 1 191 ? 24.772 -9.032 1.474 1.00 23.75 183 ASN A C 1
ATOM 1483 O O . ASN A 1 191 ? 25.731 -9.795 1.623 1.00 25.61 183 ASN A O 1
ATOM 1488 N N . THR A 1 192 ? 24.927 -7.747 1.165 1.00 19.65 184 THR A N 1
ATOM 1489 C CA . THR A 1 192 ? 26.236 -7.225 0.781 1.00 18.41 184 THR A CA 1
ATOM 1490 C C . THR A 1 192 ? 27.129 -6.954 1.981 1.00 21.50 184 THR A C 1
ATOM 1491 O O . THR A 1 192 ? 28.348 -7.137 1.905 1.00 21.35 184 THR A O 1
ATOM 1495 N N . TYR A 1 193 ? 26.554 -6.499 3.089 1.00 22.18 185 TYR A N 1
ATOM 1496 C CA . TYR A 1 193 ? 27.340 -6.116 4.252 1.00 23.75 185 TYR A CA 1
ATOM 1497 C C . TYR A 1 193 ? 27.140 -7.049 5.433 1.00 24.46 185 TYR A C 1
ATOM 1498 O O . TYR A 1 193 ? 27.839 -6.899 6.443 1.00 23.82 185 TYR A O 1
ATOM 1507 N N . GLY A 1 194 ? 26.221 -8.007 5.332 1.00 21.71 186 GLY A N 1
ATOM 1508 C CA . GLY A 1 194 ? 25.954 -8.877 6.457 1.00 23.01 186 GLY A CA 1
ATOM 1509 C C . GLY A 1 194 ? 25.142 -8.202 7.533 1.00 22.40 186 GLY A C 1
ATOM 1510 O O . GLY A 1 194 ? 25.237 -8.578 8.710 1.00 24.16 186 GLY A O 1
ATOM 1511 N N . MET A 1 195 ? 24.348 -7.205 7.169 1.00 20.33 187 MET A N 1
ATOM 1512 C CA . MET A 1 195 ? 23.530 -6.507 8.153 1.00 21.11 187 MET A CA 1
ATOM 1513 C C . MET A 1 195 ? 22.329 -7.363 8.516 1.00 19.71 187 MET A C 1
ATOM 1514 O O . MET A 1 195 ? 21.559 -7.737 7.623 1.00 22.02 187 MET A O 1
ATOM 1519 N N . PRO A 1 196 ? 22.126 -7.691 9.789 1.00 19.95 188 PRO A N 1
ATOM 1520 C CA . PRO A 1 196 ? 20.941 -8.473 10.158 1.00 21.31 188 PRO A CA 1
ATOM 1521 C C . PRO A 1 196 ? 19.670 -7.684 9.880 1.00 17.82 188 PRO A C 1
ATOM 1522 O O . PRO A 1 196 ? 19.560 -6.505 10.227 1.00 18.07 188 PRO A O 1
ATOM 1526 N N . PHE A 1 197 ? 18.706 -8.346 9.246 1.00 17.07 189 PHE A N 1
ATOM 1527 C CA . PHE A 1 197 ? 17.479 -7.676 8.846 1.00 15.60 189 PHE A CA 1
ATOM 1528 C C . PHE A 1 197 ? 16.331 -8.669 8.863 1.00 18.16 189 PHE A C 1
ATOM 1529 O O . PHE A 1 197 ? 16.524 -9.883 8.720 1.00 18.47 189 PHE A O 1
ATOM 1537 N N . ILE A 1 198 ? 15.128 -8.118 9.022 1.00 14.69 190 ILE A N 1
ATOM 1538 C CA . ILE A 1 198 ? 13.868 -8.806 8.761 1.00 14.76 190 ILE A CA 1
ATOM 1539 C C . ILE A 1 198 ? 12.998 -7.843 7.970 1.00 16.60 190 ILE A C 1
ATOM 1540 O O . ILE A 1 198 ? 13.022 -6.630 8.220 1.00 15.95 190 ILE A O 1
ATOM 1545 N N . VAL A 1 199 ? 12.239 -8.368 7.010 1.00 15.37 191 VAL A N 1
ATOM 1546 C CA . VAL A 1 199 ? 11.217 -7.586 6.319 1.00 16.56 191 VAL A CA 1
ATOM 1547 C C . VAL A 1 199 ? 9.863 -8.235 6.575 1.00 14.89 191 VAL A C 1
ATOM 1548 O O . VAL A 1 199 ? 9.733 -9.461 6.467 1.00 17.08 191 VAL A O 1
ATOM 1552 N N . SER A 1 200 ? 8.854 -7.420 6.902 1.00 13.28 192 SER A N 1
ATOM 1553 C CA . SER A 1 200 ? 7.484 -7.908 6.872 1.00 12.93 192 SER A CA 1
ATOM 1554 C C . SER A 1 200 ? 6.626 -6.973 6.035 1.00 14.20 192 SER A C 1
ATOM 1555 O O . SER A 1 200 ? 6.846 -5.756 5.987 1.00 15.27 192 SER A O 1
ATOM 1558 N N . ASN A 1 201 ? 5.656 -7.571 5.354 1.00 13.22 193 ASN A N 1
ATOM 1559 C CA . ASN A 1 201 ? 4.715 -6.865 4.497 1.00 15.55 193 ASN A CA 1
ATOM 1560 C C . ASN A 1 201 ? 3.325 -7.197 5.011 1.00 13.07 193 ASN A C 1
ATOM 1561 O O . ASN A 1 201 ? 2.964 -8.378 5.084 1.00 15.68 193 ASN A O 1
ATOM 1566 N N . CYS A 1 202 ? 2.553 -6.176 5.365 1.00 13.64 194 CYS A N 1
ATOM 1567 C CA . CYS A 1 202 ? 1.264 -6.434 5.998 1.00 14.18 194 CYS A CA 1
ATOM 1568 C C . CYS A 1 202 ? 0.117 -5.893 5.159 1.00 15.69 194 CYS A C 1
ATOM 1569 O O . CYS A 1 202 ? 0.299 -5.062 4.263 1.00 16.30 194 CYS A O 1
ATOM 1572 N N . SER A 1 203 ? -1.072 -6.399 5.473 1.00 14.05 195 SER A N 1
ATOM 1573 C CA A SER A 1 203 ? -2.275 -5.900 4.834 0.49 16.73 195 SER A CA 1
ATOM 1574 C CA B SER A 1 203 ? -2.326 -5.937 4.902 0.51 16.73 195 SER A CA 1
ATOM 1575 C C . SER A 1 203 ? -2.673 -4.550 5.438 1.00 15.02 195 SER A C 1
ATOM 1576 O O . SER A 1 203 ? -1.993 -4.005 6.304 1.00 15.41 195 SER A O 1
ATOM 1581 N N . ASN A 1 204 ? -3.776 -3.987 4.937 1.00 17.05 196 ASN A N 1
ATOM 1582 C CA . ASN A 1 204 ? -4.348 -2.761 5.506 1.00 15.63 196 ASN A CA 1
ATOM 1583 C C . ASN A 1 204 ? -4.594 -2.929 6.997 1.00 14.51 196 ASN A C 1
ATOM 1584 O O . ASN A 1 204 ? -5.236 -3.890 7.421 1.00 16.52 196 ASN A O 1
ATOM 1589 N N . ASN A 1 205 ? -4.121 -1.963 7.779 1.00 17.92 197 ASN A N 1
ATOM 1590 C CA . ASN A 1 205 ? -4.355 -1.926 9.213 1.00 15.14 197 ASN A CA 1
ATOM 1591 C C . ASN A 1 205 ? -5.590 -1.081 9.540 1.00 15.95 197 ASN A C 1
ATOM 1592 O O . ASN A 1 205 ? -5.982 -0.172 8.802 1.00 16.36 197 ASN A O 1
ATOM 1597 N N . TYR A 1 206 ? -6.180 -1.370 10.687 1.00 15.18 198 TYR A N 1
ATOM 1598 C CA . TYR A 1 206 ? -7.285 -0.573 11.183 1.00 13.76 198 TYR A CA 1
ATOM 1599 C C . TYR A 1 206 ? -7.257 -0.651 12.706 1.00 15.22 198 TYR A C 1
ATOM 1600 O O . TYR A 1 206 ? -6.632 -1.548 13.274 1.00 14.03 198 TYR A O 1
ATOM 1609 N N . GLY A 1 207 ? -7.937 0.292 13.361 1.00 17.66 199 GLY A N 1
ATOM 1610 C CA . GLY A 1 207 ? -8.097 0.250 14.804 1.00 13.87 199 GLY A CA 1
ATOM 1611 C C . GLY A 1 207 ? -7.837 1.588 15.471 1.00 17.62 199 GLY A C 1
ATOM 1612 O O . GLY A 1 207 ? -7.935 2.650 14.849 1.00 15.86 199 GLY A O 1
ATOM 1613 N N . PRO A 1 208 ? -7.484 1.562 16.752 1.00 19.25 200 PRO A N 1
ATOM 1614 C CA . PRO A 1 208 ? -7.325 2.818 17.496 1.00 16.80 200 PRO A CA 1
ATOM 1615 C C . PRO A 1 208 ? -6.233 3.705 16.904 1.00 15.14 200 PRO A C 1
ATOM 1616 O O . PRO A 1 208 ? -5.211 3.223 16.408 1.00 16.86 200 PRO A O 1
ATOM 1620 N N . ASN A 1 209 ? -6.469 5.015 16.959 1.00 13.82 201 ASN A N 1
ATOM 1621 C CA . ASN A 1 209 ? -5.537 6.057 16.539 1.00 15.36 201 ASN A CA 1
ATOM 1622 C C . ASN A 1 209 ? -5.397 6.134 15.024 1.00 15.59 201 ASN A C 1
ATOM 1623 O O . ASN A 1 209 ? -4.433 6.699 14.525 1.00 16.32 201 ASN A O 1
ATOM 1628 N N . HIS A 1 210 ? -6.364 5.585 14.298 1.00 15.84 202 HIS A N 1
ATOM 1629 C CA . HIS A 1 210 ? -6.427 5.697 12.845 1.00 17.77 202 HIS A CA 1
ATOM 1630 C C . HIS A 1 210 ? -7.038 7.052 12.496 1.00 17.35 202 HIS A C 1
ATOM 1631 O O . HIS A 1 210 ? -8.074 7.418 13.053 1.00 15.33 202 HIS A O 1
ATOM 1638 N N . PHE A 1 211 ? -6.412 7.794 11.581 1.00 16.85 203 PHE A N 1
ATOM 1639 C CA . PHE A 1 211 ? -6.869 9.154 11.301 1.00 15.74 203 PHE A CA 1
ATOM 1640 C C . PHE A 1 211 ? -8.302 9.179 10.757 1.00 15.18 203 PHE A C 1
ATOM 1641 O O . PHE A 1 211 ? -8.733 8.255 10.055 1.00 18.50 203 PHE A O 1
ATOM 1649 N N . PRO A 1 212 ? -9.048 10.257 11.043 1.00 19.00 204 PRO A N 1
ATOM 1650 C CA . PRO A 1 212 ? -10.502 10.245 10.798 1.00 17.57 204 PRO A CA 1
ATOM 1651 C C . PRO A 1 212 ? -10.892 10.193 9.339 1.00 20.52 204 PRO A C 1
ATOM 1652 O O . PRO A 1 212 ? -12.025 9.800 9.046 1.00 21.83 204 PRO A O 1
ATOM 1656 N N . GLU A 1 213 ? -10.015 10.561 8.410 1.00 21.03 205 GLU A N 1
ATOM 1657 C CA A GLU A 1 213 ? -10.374 10.469 7.001 0.44 23.83 205 GLU A CA 1
ATOM 1658 C CA B GLU A 1 213 ? -10.323 10.486 6.990 0.56 23.83 205 GLU A CA 1
ATOM 1659 C C . GLU A 1 213 ? -10.029 9.118 6.388 1.00 25.28 205 GLU A C 1
ATOM 1660 O O . GLU A 1 213 ? -10.331 8.892 5.206 1.00 23.38 205 GLU A O 1
ATOM 1671 N N . LYS A 1 214 ? -9.437 8.207 7.153 1.00 18.48 206 LYS A N 1
ATOM 1672 C CA . LYS A 1 214 ? -9.179 6.883 6.608 1.00 19.19 206 LYS A CA 1
ATOM 1673 C C . LYS A 1 214 ? -10.492 6.116 6.505 1.00 21.84 206 LYS A C 1
ATOM 1674 O O . LYS A 1 214 ? -11.505 6.493 7.098 1.00 20.86 206 LYS A O 1
ATOM 1680 N N . LEU A 1 215 ? -10.464 5.027 5.736 1.00 22.20 207 LEU A N 1
ATOM 1681 C CA . LEU A 1 215 ? -11.707 4.428 5.250 1.00 21.78 207 LEU A CA 1
ATOM 1682 C C . LEU A 1 215 ? -12.632 4.021 6.392 1.00 19.64 207 LEU A C 1
ATOM 1683 O O . LEU A 1 215 ? -13.809 4.391 6.411 1.00 22.12 207 LEU A O 1
ATOM 1688 N N . ILE A 1 216 ? -12.133 3.250 7.346 1.00 19.81 208 ILE A N 1
ATOM 1689 C CA . ILE A 1 216 ? -13.021 2.746 8.397 1.00 19.24 208 ILE A CA 1
ATOM 1690 C C . ILE A 1 216 ? -13.434 3.877 9.343 1.00 19.98 208 ILE A C 1
ATOM 1691 O O . ILE A 1 216 ? -14.634 4.015 9.629 1.00 19.66 208 ILE A O 1
ATOM 1696 N N . PRO A 1 217 ? -12.518 4.724 9.838 1.00 15.95 209 PRO A N 1
ATOM 1697 C CA . PRO A 1 217 ? -12.987 5.866 10.654 1.00 19.47 209 PRO A CA 1
ATOM 1698 C C . PRO A 1 217 ? -13.980 6.761 9.930 1.00 17.56 209 PRO A C 1
ATOM 1699 O O . PRO A 1 217 ? -14.939 7.236 10.551 1.00 18.51 209 PRO A O 1
ATOM 1703 N N . LEU A 1 218 ? -13.798 6.987 8.618 1.00 16.40 210 LEU A N 1
ATOM 1704 C CA . LEU A 1 218 ? -14.737 7.840 7.886 1.00 16.39 210 LEU A CA 1
ATOM 1705 C C . LEU A 1 218 ? -16.106 7.180 7.775 1.00 19.77 210 LEU A C 1
ATOM 1706 O O . LEU A 1 218 ? -17.140 7.848 7.900 1.00 21.24 210 LEU A O 1
ATOM 1711 N N . CYS A 1 219 ? -16.139 5.862 7.554 1.00 18.85 211 CYS A N 1
ATOM 1712 C CA A CYS A 1 219 ? -17.420 5.168 7.502 0.60 21.04 211 CYS A CA 1
ATOM 1713 C CA B CYS A 1 219 ? -17.417 5.155 7.512 0.40 21.05 211 CYS A CA 1
ATOM 1714 C C . CYS A 1 219 ? -18.136 5.238 8.851 1.00 22.48 211 CYS A C 1
ATOM 1715 O O . CYS A 1 219 ? -19.358 5.434 8.904 1.00 20.28 211 CYS A O 1
ATOM 1720 N N . ILE A 1 220 ? -17.393 5.081 9.949 1.00 20.42 212 ILE A N 1
ATOM 1721 C CA . ILE A 1 220 ? -17.994 5.207 11.277 1.00 17.93 212 ILE A CA 1
ATOM 1722 C C . ILE A 1 220 ? -18.593 6.598 11.451 1.00 17.43 212 ILE A C 1
ATOM 1723 O O . ILE A 1 220 ? -19.737 6.753 11.892 1.00 19.70 212 ILE A O 1
ATOM 1728 N N . SER A 1 221 ? -17.827 7.631 11.100 1.00 19.38 213 SER A N 1
ATOM 1729 C CA . SER A 1 221 ? -18.325 9.001 11.212 1.00 20.60 213 SER A CA 1
ATOM 1730 C C . SER A 1 221 ? -19.581 9.205 10.368 1.00 21.54 213 SER A C 1
ATOM 1731 O O . SER A 1 221 ? -20.574 9.772 10.839 1.00 22.58 213 SER A O 1
ATOM 1734 N N . ASN A 1 222 ? -19.549 8.748 9.115 1.00 19.25 214 ASN A N 1
ATOM 1735 C CA . ASN A 1 222 ? -20.683 8.937 8.215 1.00 20.36 214 ASN A CA 1
ATOM 1736 C C . ASN A 1 222 ? -21.927 8.217 8.731 1.00 22.59 214 ASN A C 1
ATOM 1737 O O . ASN A 1 222 ? -23.046 8.738 8.635 1.00 22.79 214 ASN A O 1
ATOM 1742 N N . ILE A 1 223 ? -21.755 7.025 9.303 1.00 22.13 215 ILE A N 1
ATOM 1743 C CA . ILE A 1 223 ? -22.902 6.323 9.876 1.00 20.26 215 ILE A CA 1
ATOM 1744 C C . ILE A 1 223 ? -23.454 7.101 11.065 1.00 23.79 215 ILE A C 1
ATOM 1745 O O . ILE A 1 223 ? -24.667 7.350 11.165 1.00 22.32 215 ILE A O 1
ATOM 1750 N N . LEU A 1 224 ? -22.568 7.506 11.979 1.00 21.20 216 LEU A N 1
ATOM 1751 C CA . LEU A 1 224 ? -22.991 8.252 13.160 1.00 21.96 216 LEU A CA 1
ATOM 1752 C C . LEU A 1 224 ? -23.685 9.554 12.797 1.00 25.07 216 LEU A C 1
ATOM 1753 O O . LEU A 1 224 ? -24.602 9.988 13.504 1.00 25.60 216 LEU A O 1
ATOM 1758 N N . ASN A 1 225 ? -23.287 10.184 11.698 1.00 22.63 217 ASN A N 1
ATOM 1759 C CA . ASN A 1 225 ? -23.850 11.475 11.321 1.00 24.31 217 ASN A CA 1
ATOM 1760 C C . ASN A 1 225 ? -24.829 11.394 10.161 1.00 29.43 217 ASN A C 1
ATOM 1761 O O . ASN A 1 225 ? -25.204 12.438 9.606 1.00 28.69 217 ASN A O 1
ATOM 1766 N N . GLU A 1 226 ? -25.276 10.189 9.808 1.00 26.76 218 GLU A N 1
ATOM 1767 C CA . GLU A 1 226 ? -26.312 10.002 8.789 1.00 24.58 218 GLU A CA 1
ATOM 1768 C C . GLU A 1 226 ? -25.913 10.666 7.473 1.00 33.23 218 GLU A C 1
ATOM 1769 O O . GLU A 1 226 ? -26.726 11.308 6.804 1.00 32.82 218 GLU A O 1
ATOM 1775 N N . LYS A 1 227 ? -24.643 10.518 7.110 1.00 31.03 219 LYS A N 1
ATOM 1776 C CA . LYS A 1 227 ? -24.120 10.950 5.828 1.00 36.85 219 LYS A CA 1
ATOM 1777 C C . LYS A 1 227 ? -24.031 9.765 4.878 1.00 33.17 219 LYS A C 1
ATOM 1778 O O . LYS A 1 227 ? -23.947 8.614 5.317 1.00 29.11 219 LYS A O 1
ATOM 1784 N N . PRO A 1 228 ? -24.065 10.006 3.565 1.00 38.40 220 PRO A N 1
ATOM 1785 C CA . PRO A 1 228 ? -24.021 8.889 2.611 1.00 35.10 220 PRO A CA 1
ATOM 1786 C C . PRO A 1 228 ? -22.747 8.066 2.721 1.00 34.04 220 PRO A C 1
ATOM 1787 O O . PRO A 1 228 ? -21.668 8.572 3.041 1.00 27.82 220 PRO A O 1
ATOM 1791 N N . LEU A 1 229 ? -22.893 6.770 2.447 1.00 28.95 221 LEU A N 1
ATOM 1792 C CA . LEU A 1 229 ? -21.784 5.823 2.396 1.00 32.25 221 LEU A CA 1
ATOM 1793 C C . LEU A 1 229 ? -21.568 5.441 0.941 1.00 33.37 221 LEU A C 1
ATOM 1794 O O . LEU A 1 229 ? -22.222 4.519 0.435 1.00 33.59 221 LEU A O 1
ATOM 1799 N N . PRO A 1 230 ? -20.670 6.115 0.223 1.00 33.70 222 PRO A N 1
ATOM 1800 C CA . PRO A 1 230 ? -20.487 5.806 -1.202 1.00 35.64 222 PRO A CA 1
ATOM 1801 C C . PRO A 1 230 ? -19.919 4.408 -1.384 1.00 34.61 222 PRO A C 1
ATOM 1802 O O . PRO A 1 230 ? -18.958 4.020 -0.716 1.00 32.52 222 PRO A O 1
ATOM 1806 N N . ILE A 1 231 ? -20.527 3.656 -2.293 1.00 35.63 223 ILE A N 1
ATOM 1807 C CA . ILE A 1 231 ? -20.049 2.342 -2.701 1.00 35.20 223 ILE A CA 1
ATOM 1808 C C . ILE A 1 231 ? -19.773 2.413 -4.198 1.00 35.31 223 ILE A C 1
ATOM 1809 O O . ILE A 1 231 ? -20.666 2.765 -4.979 1.00 35.72 223 ILE A O 1
ATOM 1814 N N . TYR A 1 232 ? -18.545 2.095 -4.596 1.00 35.64 224 TYR A N 1
ATOM 1815 C CA . TYR A 1 232 ? -18.127 2.214 -5.988 1.00 38.17 224 TYR A CA 1
ATOM 1816 C C . TYR A 1 232 ? -18.444 0.911 -6.709 1.00 37.38 224 TYR A C 1
ATOM 1817 O O . TYR A 1 232 ? -18.017 -0.164 -6.276 1.00 37.39 224 TYR A O 1
ATOM 1826 N N . GLY A 1 233 ? -19.197 1.011 -7.802 1.00 43.81 225 GLY A N 1
ATOM 1827 C CA . GLY A 1 233 ? -19.600 -0.182 -8.527 1.00 42.28 225 GLY A CA 1
ATOM 1828 C C . GLY A 1 233 ? -20.465 -1.082 -7.667 1.00 43.67 225 GLY A C 1
ATOM 1829 O O . GLY A 1 233 ? -21.496 -0.665 -7.125 1.00 37.00 225 GLY A O 1
ATOM 1830 N N . ASP A 1 234 ? -20.051 -2.344 -7.551 1.00 39.00 226 ASP A N 1
ATOM 1831 C CA . ASP A 1 234 ? -20.723 -3.315 -6.697 1.00 38.61 226 ASP A CA 1
ATOM 1832 C C . ASP A 1 234 ? -20.121 -3.396 -5.302 1.00 36.44 226 ASP A C 1
ATOM 1833 O O . ASP A 1 234 ? -20.571 -4.222 -4.500 1.00 31.69 226 ASP A O 1
ATOM 1838 N N . GLY A 1 235 ? -19.112 -2.581 -5.003 1.00 34.54 227 GLY A N 1
ATOM 1839 C CA . GLY A 1 235 ? -18.423 -2.674 -3.727 1.00 32.82 227 GLY A CA 1
ATOM 1840 C C . GLY A 1 235 ? -17.602 -3.930 -3.548 1.00 33.76 227 GLY A C 1
ATOM 1841 O O . GLY A 1 235 ? -17.360 -4.347 -2.411 1.00 26.30 227 GLY A O 1
ATOM 1842 N N . LYS A 1 236 ? -17.154 -4.541 -4.645 1.00 30.40 228 LYS A N 1
ATOM 1843 C CA . LYS A 1 236 ? -16.453 -5.813 -4.584 1.00 32.32 228 LYS A CA 1
ATOM 1844 C C . LYS A 1 236 ? -14.962 -5.663 -4.325 1.00 30.04 228 LYS A C 1
ATOM 1845 O O . LYS A 1 236 ? -14.274 -6.683 -4.224 1.00 30.75 228 LYS A O 1
ATOM 1851 N N . TYR A 1 237 ? -14.457 -4.431 -4.254 1.00 28.53 229 TYR A N 1
ATOM 1852 C CA . TYR A 1 237 ? -13.087 -4.183 -3.830 1.00 33.80 229 TYR A CA 1
ATOM 1853 C C . TYR A 1 237 ? -12.818 -4.930 -2.532 1.00 34.64 229 TYR A C 1
ATOM 1854 O O . TYR A 1 237 ? -13.586 -4.828 -1.572 1.00 28.41 229 TYR A O 1
ATOM 1863 N N . THR A 1 238 ? -11.740 -5.708 -2.511 1.00 27.28 230 THR A N 1
ATOM 1864 C CA . THR A 1 238 ? -11.526 -6.670 -1.438 1.00 21.68 230 THR A CA 1
ATOM 1865 C C . THR A 1 238 ? -10.158 -6.472 -0.816 1.00 25.80 230 THR A C 1
ATOM 1866 O O . THR A 1 238 ? -9.156 -6.388 -1.534 1.00 24.93 230 THR A O 1
ATOM 1870 N N . ARG A 1 239 ? -10.122 -6.418 0.511 1.00 23.47 231 ARG A N 1
ATOM 1871 C CA . ARG A 1 239 ? -8.892 -6.318 1.282 1.00 20.37 231 ARG A CA 1
ATOM 1872 C C . ARG A 1 239 ? -8.916 -7.315 2.435 1.00 21.65 231 ARG A C 1
ATOM 1873 O O . ARG A 1 239 ? -9.957 -7.558 3.054 1.00 21.32 231 ARG A O 1
ATOM 1881 N N . ASP A 1 240 ? -7.752 -7.887 2.690 1.00 21.00 232 ASP A N 1
ATOM 1882 C CA . ASP A 1 240 ? -7.390 -8.484 3.967 1.00 20.38 232 ASP A CA 1
ATOM 1883 C C . ASP A 1 240 ? -7.183 -7.369 4.997 1.00 18.39 232 ASP A C 1
ATOM 1884 O O . ASP A 1 240 ? -6.430 -6.427 4.743 1.00 18.47 232 ASP A O 1
ATOM 1889 N N . TRP A 1 241 ? -7.860 -7.443 6.149 1.00 18.23 233 TRP A N 1
ATOM 1890 C CA . TRP A 1 241 ? -7.813 -6.379 7.157 1.00 16.88 233 TRP A CA 1
ATOM 1891 C C . TRP A 1 241 ? -7.128 -6.883 8.425 1.00 14.34 233 TRP A C 1
ATOM 1892 O O . TRP A 1 241 ? -7.573 -7.867 9.021 1.00 16.27 233 TRP A O 1
ATOM 1903 N N . LEU A 1 242 ? -6.074 -6.187 8.848 1.00 13.73 234 LEU A N 1
ATOM 1904 C CA . LEU A 1 242 ? -5.246 -6.580 9.984 1.00 14.60 234 LEU A CA 1
ATOM 1905 C C . LEU A 1 242 ? -5.432 -5.582 11.126 1.00 11.49 234 LEU A C 1
ATOM 1906 O O . LEU A 1 242 ? -5.166 -4.387 10.962 1.00 15.71 234 LEU A O 1
ATOM 1911 N N . TYR A 1 243 ? -5.870 -6.067 12.285 1.00 13.47 235 TYR A N 1
ATOM 1912 C CA . TYR A 1 243 ? -6.027 -5.169 13.426 1.00 13.37 235 TYR A CA 1
ATOM 1913 C C . TYR A 1 243 ? -4.665 -4.627 13.846 1.00 14.96 235 TYR A C 1
ATOM 1914 O O . TYR A 1 243 ? -3.705 -5.385 13.984 1.00 16.25 235 TYR A O 1
ATOM 1923 N N . VAL A 1 244 ? -4.576 -3.310 14.048 1.00 12.72 236 VAL A N 1
ATOM 1924 C CA . VAL A 1 244 ? -3.270 -2.673 14.210 1.00 13.68 236 VAL A CA 1
ATOM 1925 C C . VAL A 1 244 ? -2.527 -3.248 15.410 1.00 16.52 236 VAL A C 1
ATOM 1926 O O . VAL A 1 244 ? -1.297 -3.391 15.383 1.00 14.74 236 VAL A O 1
ATOM 1930 N N . ILE A 1 245 ? -3.251 -3.624 16.466 1.00 15.49 237 ILE A N 1
ATOM 1931 C CA . ILE A 1 245 ? -2.575 -4.166 17.640 1.00 18.70 237 ILE A CA 1
ATOM 1932 C C . ILE A 1 245 ? -2.052 -5.573 17.358 1.00 17.25 237 ILE A C 1
ATOM 1933 O O . ILE A 1 245 ? -1.010 -5.980 17.895 1.00 17.76 237 ILE A O 1
ATOM 1938 N N . ASP A 1 246 ? -2.733 -6.320 16.485 1.00 15.10 238 ASP A N 1
ATOM 1939 C CA . ASP A 1 246 ? -2.203 -7.611 16.042 1.00 15.93 238 ASP A CA 1
ATOM 1940 C C . ASP A 1 246 ? -0.931 -7.438 15.226 1.00 17.53 238 ASP A C 1
ATOM 1941 O O . ASP A 1 246 ? -0.001 -8.245 15.346 1.00 15.25 238 ASP A O 1
ATOM 1946 N N . HIS A 1 247 ? -0.902 -6.427 14.352 1.00 14.43 239 HIS A N 1
ATOM 1947 C CA . HIS A 1 247 ? 0.318 -6.120 13.605 1.00 14.93 239 HIS A CA 1
ATOM 1948 C C . HIS A 1 247 ? 1.478 -5.827 14.544 1.00 16.21 239 HIS A C 1
ATOM 1949 O O . HIS A 1 247 ? 2.591 -6.321 14.342 1.00 15.16 239 HIS A O 1
ATOM 1956 N N . ALA A 1 248 ? 1.255 -4.980 15.556 1.00 15.48 240 ALA A N 1
ATOM 1957 C CA . ALA A 1 248 ? 2.347 -4.644 16.470 1.00 16.07 240 ALA A CA 1
ATOM 1958 C C . ALA A 1 248 ? 2.817 -5.875 17.235 1.00 18.96 240 ALA A C 1
ATOM 1959 O O . ALA A 1 248 ? 4.022 -6.060 17.451 1.00 14.43 240 ALA A O 1
ATOM 1961 N N . ARG A 1 249 ? 1.876 -6.723 17.657 1.00 17.13 241 ARG A N 1
ATOM 1962 C CA . ARG A 1 249 ? 2.233 -7.962 18.333 1.00 18.23 241 ARG A CA 1
ATOM 1963 C C . ARG A 1 249 ? 3.050 -8.871 17.418 1.00 18.91 241 ARG A C 1
ATOM 1964 O O . ARG A 1 249 ? 4.047 -9.465 17.847 1.00 18.31 241 ARG A O 1
ATOM 1972 N N . ALA A 1 250 ? 2.639 -8.988 16.153 1.00 13.02 242 ALA A N 1
ATOM 1973 C CA . ALA A 1 250 ? 3.393 -9.798 15.194 1.00 15.84 242 ALA A CA 1
ATOM 1974 C C . ALA A 1 250 ? 4.805 -9.259 14.992 1.00 16.44 242 ALA A C 1
ATOM 1975 O O . ALA A 1 250 ? 5.776 -10.026 15.010 1.00 16.27 242 ALA A O 1
ATOM 1977 N N . ILE A 1 251 ? 4.935 -7.944 14.775 1.00 14.48 243 ILE A N 1
ATOM 1978 C CA . ILE A 1 251 ? 6.258 -7.332 14.622 1.00 16.05 243 ILE A CA 1
ATOM 1979 C C . ILE A 1 251 ? 7.142 -7.690 15.810 1.00 19.46 243 ILE A C 1
ATOM 1980 O O . ILE A 1 251 ? 8.299 -8.089 15.649 1.00 15.23 243 ILE A O 1
ATOM 1985 N N . HIS A 1 252 ? 6.606 -7.552 17.028 1.00 16.64 244 HIS A N 1
ATOM 1986 C CA . HIS A 1 252 ? 7.421 -7.821 18.211 1.00 18.84 244 HIS A CA 1
ATOM 1987 C C . HIS A 1 252 ? 7.813 -9.295 18.289 1.00 18.77 244 HIS A C 1
ATOM 1988 O O . HIS A 1 252 ? 8.948 -9.628 18.649 1.00 17.16 244 HIS A O 1
ATOM 1995 N N . GLN A 1 253 ? 6.897 -10.196 17.938 1.00 16.60 245 GLN A N 1
ATOM 1996 C CA . GLN A 1 253 ? 7.226 -11.615 18.009 1.00 21.04 245 GLN A CA 1
ATOM 1997 C C . GLN A 1 253 ? 8.255 -11.997 16.949 1.00 16.59 245 GLN A C 1
ATOM 1998 O O . GLN A 1 253 ? 9.212 -12.721 17.240 1.00 19.23 245 GLN A O 1
ATOM 2004 N N . ILE A 1 254 ? 8.053 -11.539 15.710 1.00 17.90 246 ILE A N 1
ATOM 2005 C CA . ILE A 1 254 ? 8.994 -11.811 14.620 1.00 16.19 246 ILE A CA 1
ATOM 2006 C C . ILE A 1 254 ? 10.377 -11.258 14.961 1.00 17.82 246 ILE A C 1
ATOM 2007 O O . ILE A 1 254 ? 11.400 -11.940 14.807 1.00 18.82 246 ILE A O 1
ATOM 2012 N N . PHE A 1 255 ? 10.417 -10.003 15.431 1.00 16.84 247 PHE A N 1
ATOM 2013 C CA . PHE A 1 255 ? 11.661 -9.361 15.858 1.00 18.67 247 PHE A CA 1
ATOM 2014 C C . PHE A 1 255 ? 12.454 -10.259 16.798 1.00 20.00 247 PHE A C 1
ATOM 2015 O O . PHE A 1 255 ? 13.688 -10.349 16.704 1.00 18.60 247 PHE A O 1
ATOM 2023 N N . ASN A 1 256 ? 11.766 -10.916 17.729 1.00 18.29 248 ASN A N 1
ATOM 2024 C CA . ASN A 1 256 ? 12.430 -11.735 18.729 1.00 18.64 248 ASN A CA 1
ATOM 2025 C C . ASN A 1 256 ? 12.681 -13.166 18.279 1.00 20.21 248 ASN A C 1
ATOM 2026 O O . ASN A 1 256 ? 13.684 -13.760 18.687 1.00 24.51 248 ASN A O 1
ATOM 2031 N N . GLU A 1 257 ? 11.811 -13.747 17.453 1.00 18.12 249 GLU A N 1
ATOM 2032 C CA . GLU A 1 257 ? 11.864 -15.186 17.231 1.00 19.31 249 GLU A CA 1
ATOM 2033 C C . GLU A 1 257 ? 12.225 -15.607 15.816 1.00 21.98 249 GLU A C 1
ATOM 2034 O O . GLU A 1 257 ? 12.570 -16.771 15.618 1.00 21.17 249 GLU A O 1
ATOM 2040 N N . ALA A 1 258 ? 12.133 -14.722 14.835 1.00 19.34 250 ALA A N 1
ATOM 2041 C CA . ALA A 1 258 ? 12.338 -15.142 13.459 1.00 19.45 250 ALA A CA 1
ATOM 2042 C C . ALA A 1 258 ? 13.822 -15.301 13.161 1.00 20.17 250 ALA A C 1
ATOM 2043 O O . ALA A 1 258 ? 14.669 -14.667 13.787 1.00 21.60 250 ALA A O 1
ATOM 2045 N N . LYS A 1 259 ? 14.122 -16.186 12.209 1.00 19.64 251 LYS A N 1
ATOM 2046 C CA . LYS A 1 259 ? 15.485 -16.355 11.713 1.00 20.31 251 LYS A CA 1
ATOM 2047 C C . LYS A 1 259 ? 15.934 -15.109 10.956 1.00 20.59 251 LYS A C 1
ATOM 2048 O O . LYS A 1 259 ? 15.147 -14.481 10.236 1.00 21.43 251 LYS A O 1
ATOM 2054 N N . THR A 1 260 ? 17.195 -14.720 11.160 1.00 18.36 252 THR A N 1
ATOM 2055 C CA . THR A 1 260 ? 17.719 -13.529 10.495 1.00 22.04 252 THR A CA 1
ATOM 2056 C C . THR A 1 260 ? 17.558 -13.632 8.983 1.00 20.36 252 THR A C 1
ATOM 2057 O O . THR A 1 260 ? 17.824 -14.678 8.382 1.00 23.91 252 THR A O 1
ATOM 2061 N N . GLY A 1 261 ? 17.135 -12.531 8.368 1.00 18.02 253 GLY A N 1
ATOM 2062 C CA . GLY A 1 261 ? 17.011 -12.459 6.929 1.00 18.60 253 GLY A CA 1
ATOM 2063 C C . GLY A 1 261 ? 15.678 -12.927 6.384 1.00 19.70 253 GLY A C 1
ATOM 2064 O O . GLY A 1 261 ? 15.493 -12.908 5.162 1.00 21.61 253 GLY A O 1
ATOM 2065 N N . GLU A 1 262 ? 14.744 -13.335 7.246 1.00 19.03 254 GLU A N 1
ATOM 2066 C CA . GLU A 1 262 ? 13.452 -13.834 6.789 1.00 18.71 254 GLU A CA 1
ATOM 2067 C C . GLU A 1 262 ? 12.519 -12.700 6.384 1.00 19.67 254 GLU A C 1
ATOM 2068 O O . GLU A 1 262 ? 12.627 -11.572 6.867 1.00 18.01 254 GLU A O 1
ATOM 2074 N N . THR A 1 263 ? 11.585 -13.030 5.492 1.00 19.05 255 THR A N 1
ATOM 2075 C CA . THR A 1 263 ? 10.441 -12.193 5.160 1.00 16.81 255 THR A CA 1
ATOM 2076 C C . THR A 1 263 ? 9.170 -12.893 5.623 1.00 14.54 255 THR A C 1
ATOM 2077 O O . THR A 1 263 ? 9.023 -14.111 5.447 1.00 16.87 255 THR A O 1
ATOM 2081 N N . TYR A 1 264 ? 8.254 -12.134 6.230 1.00 15.83 256 TYR A N 1
ATOM 2082 C CA . TYR A 1 264 ? 6.923 -12.645 6.554 1.00 13.55 256 TYR A CA 1
ATOM 2083 C C . TYR A 1 264 ? 5.866 -11.684 6.058 1.00 14.84 256 TYR A C 1
ATOM 2084 O O . TYR A 1 264 ? 5.969 -10.478 6.280 1.00 17.32 256 TYR A O 1
ATOM 2093 N N . ASN A 1 265 ? 4.826 -12.228 5.432 1.00 15.83 257 ASN A N 1
ATOM 2094 C CA . ASN A 1 265 ? 3.591 -11.490 5.202 1.00 13.30 257 ASN A CA 1
ATOM 2095 C C . ASN A 1 265 ? 2.684 -11.631 6.420 1.00 17.20 257 ASN A C 1
ATOM 2096 O O . ASN A 1 265 ? 2.514 -12.735 6.948 1.00 17.88 257 ASN A O 1
ATOM 2101 N N . ILE A 1 266 ? 2.100 -10.514 6.855 1.00 16.49 258 ILE A N 1
ATOM 2102 C CA . ILE A 1 266 ? 1.251 -10.449 8.051 1.00 13.80 258 ILE A CA 1
ATOM 2103 C C . ILE A 1 266 ? -0.125 -9.976 7.604 1.00 16.98 258 ILE A C 1
ATOM 2104 O O . ILE A 1 266 ? -0.257 -8.877 7.056 1.00 15.95 258 ILE A O 1
ATOM 2109 N N . GLY A 1 267 ? -1.146 -10.802 7.820 1.00 16.92 259 GLY A N 1
ATOM 2110 C CA . GLY A 1 267 ? -2.505 -10.442 7.467 1.00 16.36 259 GLY A CA 1
ATOM 2111 C C . GLY A 1 267 ? -3.444 -10.828 8.591 1.00 16.27 259 GLY A C 1
ATOM 2112 O O . GLY A 1 267 ? -3.027 -11.406 9.591 1.00 16.69 259 GLY A O 1
ATOM 2113 N N . GLY A 1 268 ? -4.718 -10.502 8.410 1.00 14.82 260 GLY A N 1
ATOM 2114 C CA . GLY A 1 268 ? -5.682 -10.757 9.459 1.00 16.70 260 GLY A CA 1
ATOM 2115 C C . GLY A 1 268 ? -6.444 -12.050 9.290 1.00 20.58 260 GLY A C 1
ATOM 2116 O O . GLY A 1 268 ? -7.472 -12.247 9.951 1.00 17.34 260 GLY A O 1
ATOM 2117 N N . PHE A 1 269 ? -5.978 -12.919 8.389 1.00 17.50 261 PHE A N 1
ATOM 2118 C CA . PHE A 1 269 ? -6.585 -14.226 8.134 1.00 18.91 261 PHE A CA 1
ATOM 2119 C C . PHE A 1 269 ? -7.998 -14.059 7.588 1.00 23.36 261 PHE A C 1
ATOM 2120 O O . PHE A 1 269 ? -8.897 -14.819 7.936 1.00 20.99 261 PHE A O 1
ATOM 2128 N N . ASN A 1 270 ? -8.211 -13.040 6.760 1.00 19.90 262 ASN A N 1
ATOM 2129 C CA . ASN A 1 270 ? -9.545 -12.765 6.239 1.00 21.58 262 ASN A CA 1
ATOM 2130 C C . ASN A 1 270 ? -9.431 -12.080 4.885 1.00 23.43 262 ASN A C 1
ATOM 2131 O O . ASN A 1 270 ? -8.350 -11.666 4.470 1.00 21.66 262 ASN A O 1
ATOM 2136 N N . GLU A 1 271 ? -10.572 -11.937 4.208 1.00 21.95 263 GLU A N 1
ATOM 2137 C CA . GLU A 1 271 ? -10.668 -10.989 3.102 1.00 22.17 263 GLU A CA 1
ATOM 2138 C C . GLU A 1 271 ? -12.103 -10.492 3.013 1.00 23.58 263 GLU A C 1
ATOM 2139 O O . GLU A 1 271 ? -13.041 -11.297 3.049 1.00 22.97 263 GLU A O 1
ATOM 2145 N N . TRP A 1 272 ? -12.272 -9.171 2.902 1.00 23.10 264 TRP A N 1
ATOM 2146 C CA . TRP A 1 272 ? -13.590 -8.543 2.961 1.00 23.92 264 TRP A CA 1
ATOM 2147 C C . TRP A 1 272 ? -13.821 -7.634 1.763 1.00 24.03 264 TRP A C 1
ATOM 2148 O O . TRP A 1 272 ? -12.978 -6.785 1.451 1.00 20.83 264 TRP A O 1
ATOM 2159 N N . GLN A 1 273 ? -14.972 -7.802 1.113 1.00 24.94 265 GLN A N 1
ATOM 2160 C CA . GLN A 1 273 ? -15.441 -6.821 0.146 1.00 22.77 265 GLN A CA 1
ATOM 2161 C C . GLN A 1 273 ? -15.879 -5.548 0.863 1.00 25.91 265 GLN A C 1
ATOM 2162 O O . GLN A 1 273 ? -16.432 -5.605 1.964 1.00 24.18 265 GLN A O 1
ATOM 2168 N N . ASN A 1 274 ? -15.635 -4.392 0.225 1.00 22.00 266 ASN A N 1
ATOM 2169 C CA . ASN A 1 274 ? -16.017 -3.114 0.826 1.00 22.05 266 ASN A CA 1
ATOM 2170 C C . ASN A 1 274 ? -17.498 -3.102 1.196 1.00 24.70 266 ASN A C 1
ATOM 2171 O O . ASN A 1 274 ? -17.878 -2.599 2.259 1.00 21.33 266 ASN A O 1
ATOM 2176 N N . ILE A 1 275 ? -18.353 -3.678 0.346 1.00 23.36 267 ILE A N 1
ATOM 2177 C CA . ILE A 1 275 ? -19.786 -3.649 0.645 1.00 23.94 267 ILE A CA 1
ATOM 2178 C C . ILE A 1 275 ? -20.076 -4.425 1.928 1.00 24.09 267 ILE A C 1
ATOM 2179 O O . ILE A 1 275 ? -20.856 -3.976 2.781 1.00 24.77 267 ILE A O 1
ATOM 2184 N N . ASP A 1 276 ? -19.413 -5.567 2.120 1.00 22.57 268 ASP A N 1
ATOM 2185 C CA . ASP A 1 276 ? -19.620 -6.332 3.346 1.00 26.16 268 ASP A CA 1
ATOM 2186 C C . ASP A 1 276 ? -19.012 -5.636 4.556 1.00 22.81 268 ASP A C 1
ATOM 2187 O O . ASP A 1 276 ? -19.549 -5.743 5.663 1.00 21.57 268 ASP A O 1
ATOM 2192 N N . LEU A 1 277 ? -17.892 -4.933 4.372 1.00 20.51 269 LEU A N 1
ATOM 2193 C CA . LEU A 1 277 ? -17.322 -4.156 5.469 1.00 19.85 269 LEU A CA 1
ATOM 2194 C C . LEU A 1 277 ? -18.298 -3.080 5.933 1.00 22.82 269 LEU A C 1
ATOM 2195 O O . LEU A 1 277 ? -18.535 -2.915 7.138 1.00 20.07 269 LEU A O 1
ATOM 2200 N N . VAL A 1 278 ? -18.857 -2.323 4.984 1.00 20.29 270 VAL A N 1
ATOM 2201 C CA . VAL A 1 278 ? -19.800 -1.258 5.329 1.00 21.36 270 VAL A CA 1
ATOM 2202 C C . VAL A 1 278 ? -21.043 -1.830 6.009 1.00 23.69 270 VAL A C 1
ATOM 2203 O O . VAL A 1 278 ? -21.544 -1.270 7.001 1.00 20.05 270 VAL A O 1
ATOM 2207 N N . LYS A 1 279 ? -21.550 -2.962 5.508 1.00 21.14 271 LYS A N 1
ATOM 2208 C CA . LYS A 1 279 ? -22.738 -3.571 6.112 1.00 23.24 271 LYS A CA 1
ATOM 2209 C C . LYS A 1 279 ? -22.463 -4.077 7.524 1.00 22.34 271 LYS A C 1
ATOM 2210 O O . LYS A 1 279 ? -23.361 -4.049 8.383 1.00 22.72 271 LYS A O 1
ATOM 2216 N N . GLU A 1 280 ? -21.240 -4.548 7.781 1.00 19.91 272 GLU A N 1
ATOM 2217 C CA . GLU A 1 280 ? -20.857 -4.959 9.130 1.00 21.39 272 GLU A CA 1
ATOM 2218 C C . GLU A 1 280 ? -20.763 -3.769 10.078 1.00 22.59 272 GLU A C 1
ATOM 2219 O O . GLU A 1 280 ? -21.214 -3.855 11.229 1.00 20.57 272 GLU A O 1
ATOM 2225 N N . LEU A 1 281 ? -20.149 -2.666 9.631 1.00 17.92 273 LEU A N 1
ATOM 2226 C CA . LEU A 1 281 ? -20.136 -1.454 10.446 1.00 17.68 273 LEU A CA 1
ATOM 2227 C C . LEU A 1 281 ? -21.553 -0.961 10.724 1.00 19.07 273 LEU A C 1
ATOM 2228 O O . LEU A 1 281 ? -21.857 -0.539 11.844 1.00 19.02 273 LEU A O 1
ATOM 2233 N N . ILE A 1 282 ? -22.427 -0.990 9.716 1.00 19.04 274 ILE A N 1
ATOM 2234 C CA . ILE A 1 282 ? -23.817 -0.589 9.925 1.00 19.75 274 ILE A CA 1
ATOM 2235 C C . ILE A 1 282 ? -24.461 -1.454 10.999 1.00 24.53 274 ILE A C 1
ATOM 2236 O O . ILE A 1 282 ? -25.127 -0.951 11.914 1.00 21.86 274 ILE A O 1
ATOM 2241 N N . LYS A 1 283 ? -24.290 -2.773 10.886 1.00 20.25 275 LYS A N 1
ATOM 2242 C CA . LYS A 1 283 ? -24.906 -3.693 11.838 1.00 23.22 275 LYS A CA 1
ATOM 2243 C C . LYS A 1 283 ? -24.441 -3.414 13.264 1.00 22.08 275 LYS A C 1
ATOM 2244 O O . LYS A 1 283 ? -25.255 -3.308 14.187 1.00 20.37 275 LYS A O 1
ATOM 2250 N N . GLN A 1 284 ? -23.130 -3.282 13.460 1.00 18.61 276 GLN A N 1
ATOM 2251 C CA . GLN A 1 284 ? -22.594 -3.102 14.804 1.00 18.36 276 GLN A CA 1
ATOM 2252 C C . GLN A 1 284 ? -22.949 -1.736 15.367 1.00 21.33 276 GLN A C 1
ATOM 2253 O O . GLN A 1 284 ? -23.304 -1.624 16.544 1.00 20.46 276 GLN A O 1
ATOM 2259 N N . LEU A 1 285 ? -22.828 -0.684 14.552 1.00 18.28 277 LEU A N 1
ATOM 2260 C CA . LEU A 1 285 ? -23.116 0.665 15.044 1.00 19.68 277 LEU A CA 1
ATOM 2261 C C . LEU A 1 285 ? -24.595 0.828 15.366 1.00 19.73 277 LEU A C 1
ATOM 2262 O O . LEU A 1 285 ? -24.953 1.434 16.386 1.00 18.94 277 LEU A O 1
ATOM 2267 N N . ASP A 1 286 ? -25.468 0.307 14.503 1.00 19.39 278 ASP A N 1
ATOM 2268 C CA . ASP A 1 286 ? -26.894 0.340 14.808 1.00 20.80 278 ASP A CA 1
ATOM 2269 C C . ASP A 1 286 ? -27.189 -0.398 16.109 1.00 21.58 278 ASP A C 1
ATOM 2270 O O . ASP A 1 286 ? -27.950 0.091 16.951 1.00 23.46 278 ASP A O 1
ATOM 2275 N N . ALA A 1 287 ? -26.566 -1.561 16.309 1.00 20.38 279 ALA A N 1
ATOM 2276 C CA . ALA A 1 287 ? -26.828 -2.318 17.529 1.00 25.00 279 ALA A CA 1
ATOM 2277 C C . ALA A 1 287 ? -26.241 -1.617 18.750 1.00 23.58 279 ALA A C 1
ATOM 2278 O O . ALA A 1 287 ? -26.874 -1.575 19.811 1.00 24.52 279 ALA A O 1
ATOM 2280 N N . LYS A 1 288 ? -25.039 -1.043 18.619 1.00 22.05 280 LYS A N 1
ATOM 2281 C CA . LYS A 1 288 ? -24.419 -0.386 19.769 1.00 22.10 280 LYS A CA 1
ATOM 2282 C C . LYS A 1 288 ? -25.212 0.837 20.235 1.00 29.06 280 LYS A C 1
ATOM 2283 O O . LYS A 1 288 ? -25.278 1.114 21.444 1.00 27.92 280 LYS A O 1
ATOM 2289 N N . LEU A 1 289 ? -25.838 1.565 19.309 1.00 22.28 281 LEU A N 1
ATOM 2290 C CA . LEU A 1 289 ? -26.559 2.787 19.645 1.00 23.87 281 LEU A CA 1
ATOM 2291 C C . LEU A 1 289 ? -28.068 2.577 19.732 1.00 26.05 281 LEU A C 1
ATOM 2292 O O . LEU A 1 289 ? -28.832 3.554 19.729 1.00 22.34 281 LEU A O 1
ATOM 2297 N N . GLY A 1 290 ? -28.511 1.328 19.828 1.00 23.42 282 GLY A N 1
ATOM 2298 C CA . GLY A 1 290 ? -29.903 1.070 20.124 1.00 23.53 282 GLY A CA 1
ATOM 2299 C C . GLY A 1 290 ? -30.870 1.340 18.997 1.00 26.21 282 GLY A C 1
ATOM 2300 O O . GLY A 1 290 ? -32.052 1.565 19.259 1.00 25.35 282 GLY A O 1
ATOM 2301 N N . LYS A 1 291 ? -30.418 1.306 17.763 1.00 22.73 283 LYS A N 1
ATOM 2302 C CA . LYS A 1 291 ? -31.220 1.542 16.569 1.00 23.03 283 LYS A CA 1
ATOM 2303 C C . LYS A 1 291 ? -31.838 0.240 16.061 1.00 23.60 283 LYS A C 1
ATOM 2304 O O . LYS A 1 291 ? -31.273 -0.839 16.248 1.00 25.71 283 LYS A O 1
ATOM 2310 N N . PRO A 1 292 ? -33.001 0.293 15.413 1.00 24.63 284 PRO A N 1
ATOM 2311 C CA . PRO A 1 292 ? -33.559 -0.928 14.819 1.00 25.54 284 PRO A CA 1
ATOM 2312 C C . PRO A 1 292 ? -32.623 -1.492 13.758 1.00 27.61 284 PRO A C 1
ATOM 2313 O O . PRO A 1 292 ? -31.896 -0.754 13.090 1.00 27.71 284 PRO A O 1
ATOM 2317 N N . GLU A 1 293 ? -32.636 -2.818 13.611 1.00 30.32 285 GLU A N 1
ATOM 2318 C CA A GLU A 1 293 ? -31.782 -3.458 12.616 0.58 32.13 285 GLU A CA 1
ATOM 2319 C CA B GLU A 1 293 ? -31.784 -3.458 12.616 0.42 32.12 285 GLU A CA 1
ATOM 2320 C C . GLU A 1 293 ? -32.070 -2.897 11.229 1.00 32.39 285 GLU A C 1
ATOM 2321 O O . GLU A 1 293 ? -33.231 -2.724 10.836 1.00 29.09 285 GLU A O 1
ATOM 2332 N N . GLY A 1 294 ? -31.001 -2.612 10.492 1.00 30.82 286 GLY A N 1
ATOM 2333 C CA . GLY A 1 294 ? -31.092 -2.037 9.169 1.00 30.71 286 GLY A CA 1
ATOM 2334 C C . GLY A 1 294 ? -31.209 -0.531 9.145 1.00 31.11 286 GLY A C 1
ATOM 2335 O O . GLY A 1 294 ? -31.320 0.045 8.054 1.00 35.78 286 GLY A O 1
ATOM 2336 N N . HIS A 1 295 ? -31.177 0.122 10.312 1.00 25.58 287 HIS A N 1
ATOM 2337 C CA . HIS A 1 295 ? -31.411 1.560 10.395 1.00 28.04 287 HIS A CA 1
ATOM 2338 C C . HIS A 1 295 ? -30.533 2.339 9.423 1.00 29.05 287 HIS A C 1
ATOM 2339 O O . HIS A 1 295 ? -31.013 3.217 8.699 1.00 31.74 287 HIS A O 1
ATOM 2346 N N . SER A 1 296 ? -29.238 2.047 9.408 1.00 23.60 288 SER A N 1
ATOM 2347 C CA . SER A 1 296 ? -28.314 2.864 8.633 1.00 25.36 288 SER A CA 1
ATOM 2348 C C . SER A 1 296 ? -28.088 2.347 7.217 1.00 29.95 288 SER A C 1
ATOM 2349 O O . SER A 1 296 ? -27.277 2.925 6.481 1.00 26.31 288 SER A O 1
ATOM 2352 N N . GLU A 1 297 ? -28.794 1.295 6.804 1.00 31.01 289 GLU A N 1
ATOM 2353 C CA A GLU A 1 297 ? -28.629 0.772 5.450 0.45 31.78 289 GLU A CA 1
ATOM 2354 C CA B GLU A 1 297 ? -28.562 0.803 5.454 0.55 31.78 289 GLU A CA 1
ATOM 2355 C C . GLU A 1 297 ? -29.043 1.788 4.396 1.00 34.08 289 GLU A C 1
ATOM 2356 O O . GLU A 1 297 ? -28.533 1.757 3.269 1.00 32.04 289 GLU A O 1
ATOM 2367 N N . LYS A 1 298 ? -29.974 2.686 4.736 1.00 27.63 290 LYS A N 1
ATOM 2368 C CA . LYS A 1 298 ? -30.436 3.677 3.767 1.00 35.60 290 LYS A CA 1
ATOM 2369 C C . LYS A 1 298 ? -29.333 4.647 3.353 1.00 33.71 290 LYS A C 1
ATOM 2370 O O . LYS A 1 298 ? -29.479 5.331 2.334 1.00 34.85 290 LYS A O 1
ATOM 2376 N N . LEU A 1 299 ? -28.239 4.723 4.124 1.00 27.87 291 LEU A N 1
ATOM 2377 C CA . LEU A 1 299 ? -27.124 5.604 3.799 1.00 28.28 291 LEU A CA 1
ATOM 2378 C C . LEU A 1 299 ? -26.256 5.062 2.675 1.00 32.21 291 LEU A C 1
ATOM 2379 O O . LEU A 1 299 ? -25.478 5.825 2.090 1.00 31.35 291 LEU A O 1
ATOM 2384 N N . ILE A 1 300 ? -26.343 3.763 2.388 1.00 29.54 292 ILE A N 1
ATOM 2385 C CA . ILE A 1 300 ? -25.513 3.181 1.344 1.00 29.88 292 ILE A CA 1
ATOM 2386 C C . ILE A 1 300 ? -25.907 3.796 0.011 1.00 37.36 292 ILE A C 1
ATOM 2387 O O . ILE A 1 300 ? -27.094 3.872 -0.335 1.00 33.79 292 ILE A O 1
ATOM 2392 N N . THR A 1 301 ? -24.916 4.283 -0.729 1.00 31.87 293 THR A N 1
ATOM 2393 C CA . THR A 1 301 ? -25.171 4.995 -1.977 1.00 35.04 293 THR A CA 1
ATOM 2394 C C . THR A 1 301 ? -24.267 4.397 -3.041 1.00 38.94 293 THR A C 1
ATOM 2395 O O . THR A 1 301 ? -23.040 4.500 -2.944 1.00 36.00 293 THR A O 1
ATOM 2399 N N . PHE A 1 302 ? -24.865 3.762 -4.043 1.00 38.28 294 PHE A N 1
ATOM 2400 C CA . PHE A 1 302 ? -24.081 3.141 -5.094 1.00 41.91 294 PHE A CA 1
ATOM 2401 C C . PHE A 1 302 ? -23.742 4.188 -6.143 1.00 44.77 294 PHE A C 1
ATOM 2402 O O . PHE A 1 302 ? -24.622 4.917 -6.611 1.00 43.32 294 PHE A O 1
ATOM 2410 N N . VAL A 1 303 ? -22.459 4.288 -6.479 1.00 44.46 295 VAL A N 1
ATOM 2411 C CA . VAL A 1 303 ? -21.968 5.279 -7.425 1.00 46.34 295 VAL A CA 1
ATOM 2412 C C . VAL A 1 303 ? -21.214 4.560 -8.534 1.00 50.10 295 VAL A C 1
ATOM 2413 O O . VAL A 1 303 ? -20.979 3.352 -8.478 1.00 44.22 295 VAL A O 1
ATOM 2417 N N . LYS A 1 304 ? -20.837 5.331 -9.554 1.00 48.25 296 LYS A N 1
ATOM 2418 C CA . LYS A 1 304 ? -20.198 4.767 -10.736 1.00 52.46 296 LYS A CA 1
ATOM 2419 C C . LYS A 1 304 ? -18.891 4.079 -10.371 1.00 52.67 296 LYS A C 1
ATOM 2420 O O . LYS A 1 304 ? -18.056 4.642 -9.655 1.00 51.37 296 LYS A O 1
ATOM 2422 N N . ASP A 1 305 ? -18.725 2.852 -10.861 1.00 50.00 297 ASP A N 1
ATOM 2423 C CA . ASP A 1 305 ? -17.480 2.129 -10.667 1.00 53.59 297 ASP A CA 1
ATOM 2424 C C . ASP A 1 305 ? -16.318 2.927 -11.249 1.00 56.37 297 ASP A C 1
ATOM 2425 O O . ASP A 1 305 ? -16.472 3.684 -12.209 1.00 56.60 297 ASP A O 1
ATOM 2430 N N . ARG A 1 306 ? -15.151 2.774 -10.637 1.00 54.74 298 ARG A N 1
ATOM 2431 C CA . ARG A 1 306 ? -13.949 3.455 -11.078 1.00 58.03 298 ARG A CA 1
ATOM 2432 C C . ARG A 1 306 ? -12.859 2.423 -11.346 1.00 51.50 298 ARG A C 1
ATOM 2433 O O . ARG A 1 306 ? -12.888 1.333 -10.768 1.00 52.75 298 ARG A O 1
ATOM 2441 N N . PRO A 1 307 ? -11.917 2.709 -12.244 1.00 50.31 299 PRO A N 1
ATOM 2442 C CA . PRO A 1 307 ? -10.862 1.724 -12.521 1.00 45.99 299 PRO A CA 1
ATOM 2443 C C . PRO A 1 307 ? -10.018 1.471 -11.281 1.00 57.32 299 PRO A C 1
ATOM 2444 O O . PRO A 1 307 ? -9.752 2.378 -10.489 1.00 60.79 299 PRO A O 1
ATOM 2448 N N . GLY A 1 308 ? -9.628 0.213 -11.099 1.00 61.50 300 GLY A N 1
ATOM 2449 C CA . GLY A 1 308 ? -8.886 -0.175 -9.916 1.00 58.53 300 GLY A CA 1
ATOM 2450 C C . GLY A 1 308 ? -9.708 -0.300 -8.654 1.00 61.73 300 GLY A C 1
ATOM 2451 O O . GLY A 1 308 ? -9.128 -0.446 -7.573 1.00 62.54 300 GLY A O 1
ATOM 2452 N N . HIS A 1 309 ? -11.037 -0.239 -8.749 1.00 66.27 301 HIS A N 1
ATOM 2453 C CA . HIS A 1 309 ? -11.908 -0.419 -7.594 1.00 62.42 301 HIS A CA 1
ATOM 2454 C C . HIS A 1 309 ? -12.524 -1.808 -7.533 1.00 62.67 301 HIS A C 1
ATOM 2455 O O . HIS A 1 309 ? -13.333 -2.073 -6.642 1.00 64.57 301 HIS A O 1
ATOM 2457 N N . ASP A 1 310 ? -12.182 -2.693 -8.467 1.00 77.86 302 ASP A N 1
ATOM 2458 C CA . ASP A 1 310 ? -12.562 -4.095 -8.391 1.00 75.28 302 ASP A CA 1
ATOM 2459 C C . ASP A 1 310 ? -11.395 -4.975 -7.968 1.00 73.71 302 ASP A C 1
ATOM 2460 O O . ASP A 1 310 ? -11.503 -6.204 -8.015 1.00 77.88 302 ASP A O 1
ATOM 2465 N N . LYS A 1 311 ? -10.287 -4.368 -7.553 1.00 51.25 303 LYS A N 1
ATOM 2466 C CA . LYS A 1 311 ? -9.076 -5.105 -7.242 1.00 39.18 303 LYS A CA 1
ATOM 2467 C C . LYS A 1 311 ? -9.256 -5.926 -5.963 1.00 31.97 303 LYS A C 1
ATOM 2468 O O . LYS A 1 311 ? -10.219 -5.767 -5.208 1.00 33.81 303 LYS A O 1
ATOM 2470 N N . ARG A 1 312 ? -8.299 -6.815 -5.724 1.00 28.87 304 ARG A N 1
ATOM 2471 C CA . ARG A 1 312 ? -8.329 -7.718 -4.585 1.00 26.38 304 ARG A CA 1
ATOM 2472 C C . ARG A 1 312 ? -6.919 -7.853 -4.034 1.00 23.36 304 ARG A C 1
ATOM 2473 O O . ARG A 1 312 ? -5.975 -8.072 -4.800 1.00 23.42 304 ARG A O 1
ATOM 2481 N N . TYR A 1 313 ? -6.790 -7.702 -2.714 1.00 22.05 305 TYR A N 1
ATOM 2482 C CA . TYR A 1 313 ? -5.520 -7.758 -1.992 1.00 20.22 305 TYR A CA 1
ATOM 2483 C C . TYR A 1 313 ? -5.715 -8.654 -0.779 1.00 19.84 305 TYR A C 1
ATOM 2484 O O . TYR A 1 313 ? -6.484 -8.305 0.125 1.00 22.43 305 TYR A O 1
ATOM 2493 N N . ALA A 1 314 ? -5.030 -9.794 -0.740 1.00 20.89 306 ALA A N 1
ATOM 2494 C CA . ALA A 1 314 ? -5.216 -10.706 0.384 1.00 21.85 306 ALA A CA 1
ATOM 2495 C C . ALA A 1 314 ? -3.968 -11.543 0.609 1.00 20.82 306 ALA A C 1
ATOM 2496 O O . ALA A 1 314 ? -3.388 -12.074 -0.342 1.00 21.79 306 ALA A O 1
ATOM 2498 N N . ILE A 1 315 ? -3.584 -11.686 1.875 1.00 19.20 307 ILE A N 1
ATOM 2499 C CA . ILE A 1 315 ? -2.339 -12.351 2.243 1.00 18.47 307 ILE A CA 1
ATOM 2500 C C . ILE A 1 315 ? -2.627 -13.790 2.638 1.00 22.28 307 ILE A C 1
ATOM 2501 O O . ILE A 1 315 ? -3.637 -14.084 3.302 1.00 19.92 307 ILE A O 1
ATOM 2506 N N . ASP A 1 316 ? -1.735 -14.695 2.230 1.00 18.19 308 ASP A N 1
ATOM 2507 C CA . ASP A 1 316 ? -1.700 -16.055 2.756 1.00 18.14 308 ASP A CA 1
ATOM 2508 C C . ASP A 1 316 ? -0.569 -16.087 3.778 1.00 20.58 308 ASP A C 1
ATOM 2509 O O . ASP A 1 316 ? 0.607 -16.146 3.414 1.00 21.13 308 ASP A O 1
ATOM 2514 N N . ALA A 1 317 ? -0.924 -16.042 5.064 1.00 18.94 309 ALA A N 1
ATOM 2515 C CA . ALA A 1 317 ? 0.062 -15.961 6.136 1.00 20.33 309 ALA A CA 1
ATOM 2516 C C . ALA A 1 317 ? 0.446 -17.326 6.678 1.00 15.87 309 ALA A C 1
ATOM 2517 O O . ALA A 1 317 ? 0.806 -17.441 7.851 1.00 18.03 309 ALA A O 1
ATOM 2519 N N . THR A 1 318 ? 0.406 -18.359 5.836 1.00 17.80 310 THR A N 1
ATOM 2520 C CA . THR A 1 318 ? 0.758 -19.710 6.265 1.00 19.25 310 THR A CA 1
ATOM 2521 C C . THR A 1 318 ? 2.163 -19.760 6.866 1.00 23.80 310 THR A C 1
ATOM 2522 O O . THR A 1 318 ? 2.375 -20.379 7.917 1.00 19.26 310 THR A O 1
ATOM 2526 N N . LYS A 1 319 ? 3.131 -19.102 6.222 1.00 21.07 311 LYS A N 1
ATOM 2527 C CA . LYS A 1 319 ? 4.510 -19.151 6.697 1.00 21.96 311 LYS A CA 1
ATOM 2528 C C . LYS A 1 319 ? 4.640 -18.598 8.110 1.00 21.02 311 LYS A C 1
ATOM 2529 O O . LYS A 1 319 ? 5.278 -19.217 8.970 1.00 21.31 311 LYS A O 1
ATOM 2535 N N . LEU A 1 320 ? 4.078 -17.409 8.357 1.00 17.62 312 LEU A N 1
ATOM 2536 C CA . LEU A 1 320 ? 4.144 -16.825 9.690 1.00 17.33 312 LEU A CA 1
ATOM 2537 C C . LEU A 1 320 ? 3.450 -17.724 10.702 1.00 22.42 312 LEU A C 1
ATOM 2538 O O . LEU A 1 320 ? 3.971 -17.960 11.799 1.00 21.06 312 LEU A O 1
ATOM 2543 N N . ASN A 1 321 ? 2.294 -18.265 10.333 1.00 19.24 313 ASN A N 1
ATOM 2544 C CA . ASN A 1 321 ? 1.574 -19.145 11.248 1.00 19.99 313 ASN A CA 1
ATOM 2545 C C . ASN A 1 321 ? 2.346 -20.437 11.500 1.00 20.86 313 ASN A C 1
ATOM 2546 O O . ASN A 1 321 ? 2.395 -20.918 12.637 1.00 23.02 313 ASN A O 1
ATOM 2551 N N . LYS A 1 322 ? 2.947 -21.017 10.454 1.00 19.98 314 LYS A N 1
ATOM 2552 C CA . LYS A 1 322 ? 3.693 -22.264 10.615 1.00 22.78 314 LYS A CA 1
ATOM 2553 C C . LYS A 1 322 ? 4.973 -22.036 11.414 1.00 27.82 314 LYS A C 1
ATOM 2554 O O . LYS A 1 322 ? 5.308 -22.820 12.313 1.00 24.27 314 LYS A O 1
ATOM 2560 N N . ASP A 1 323 ? 5.710 -20.970 11.085 1.00 23.09 315 ASP A N 1
ATOM 2561 C CA . ASP A 1 323 ? 7.032 -20.773 11.679 1.00 25.13 315 ASP A CA 1
ATOM 2562 C C . ASP A 1 323 ? 6.937 -20.353 13.140 1.00 26.71 315 ASP A C 1
ATOM 2563 O O . ASP A 1 323 ? 7.693 -20.854 13.983 1.00 26.04 315 ASP A O 1
ATOM 2568 N N . LEU A 1 324 ? 6.022 -19.434 13.463 1.00 22.16 316 LEU A N 1
ATOM 2569 C CA . LEU A 1 324 ? 5.977 -18.837 14.789 1.00 21.08 316 LEU A CA 1
ATOM 2570 C C . LEU A 1 324 ? 4.692 -19.130 15.553 1.00 22.51 316 LEU A C 1
ATOM 2571 O O . LEU A 1 324 ? 4.593 -18.755 16.726 1.00 21.81 316 LEU A O 1
ATOM 2576 N N . GLY A 1 325 ? 3.718 -19.796 14.942 1.00 22.44 317 GLY A N 1
ATOM 2577 C CA . GLY A 1 325 ? 2.474 -20.035 15.651 1.00 22.65 317 GLY A CA 1
ATOM 2578 C C . GLY A 1 325 ? 1.602 -18.817 15.798 1.00 24.82 317 GLY A C 1
ATOM 2579 O O . GLY A 1 325 ? 0.641 -18.848 16.571 1.00 22.04 317 GLY A O 1
ATOM 2580 N N . TRP A 1 326 ? 1.896 -17.746 15.065 1.00 21.31 318 TRP A N 1
ATOM 2581 C CA . TRP A 1 326 ? 1.174 -16.496 15.218 1.00 21.46 318 TRP A CA 1
ATOM 2582 C C . TRP A 1 326 ? -0.192 -16.578 14.551 1.00 24.60 318 TRP A C 1
ATOM 2583 O O . TRP A 1 326 ? -0.356 -17.213 13.506 1.00 20.88 318 TRP A O 1
ATOM 2594 N N . LYS A 1 327 ? -1.169 -15.915 15.159 1.00 18.75 319 LYS A N 1
ATOM 2595 C CA . LYS A 1 327 ? -2.514 -15.804 14.620 1.00 20.87 319 LYS A CA 1
ATOM 2596 C C . LYS A 1 327 ? -3.113 -14.518 15.162 1.00 19.62 319 LYS A C 1
ATOM 2597 O O . LYS A 1 327 ? -2.689 -14.041 16.221 1.00 19.86 319 LYS A O 1
ATOM 2603 N N . PRO A 1 328 ? -4.075 -13.923 14.461 1.00 20.35 320 PRO A N 1
ATOM 2604 C CA . PRO A 1 328 ? -4.727 -12.714 14.986 1.00 20.74 320 PRO A CA 1
ATOM 2605 C C . PRO A 1 328 ? -5.398 -12.997 16.324 1.00 20.13 320 PRO A C 1
ATOM 2606 O O . PRO A 1 328 ? -5.755 -14.131 16.627 1.00 21.53 320 PRO A O 1
ATOM 2610 N N . SER A 1 329 ? -5.532 -11.959 17.143 1.00 20.51 321 SER A N 1
ATOM 2611 C CA . SER A 1 329 ? -6.263 -12.085 18.397 1.00 20.31 321 SER A CA 1
ATOM 2612 C C . SER A 1 329 ? -7.747 -11.828 18.217 1.00 21.22 321 SER A C 1
ATOM 2613 O O . SER A 1 329 ? -8.530 -12.119 19.130 1.00 21.83 321 SER A O 1
ATOM 2616 N N . VAL A 1 330 ? -8.146 -11.305 17.059 1.00 18.57 322 VAL A N 1
ATOM 2617 C CA . VAL A 1 330 ? -9.528 -10.938 16.779 1.00 18.90 322 VAL A CA 1
ATOM 2618 C C . VAL A 1 330 ? -9.873 -11.342 15.354 1.00 21.41 322 VAL A C 1
ATOM 2619 O O . VAL A 1 330 ? -9.014 -11.358 14.467 1.00 20.94 322 VAL A O 1
ATOM 2623 N N . THR A 1 331 ? -11.142 -11.685 15.144 1.00 22.57 323 THR A N 1
ATOM 2624 C CA . THR A 1 331 ? -11.703 -11.618 13.808 1.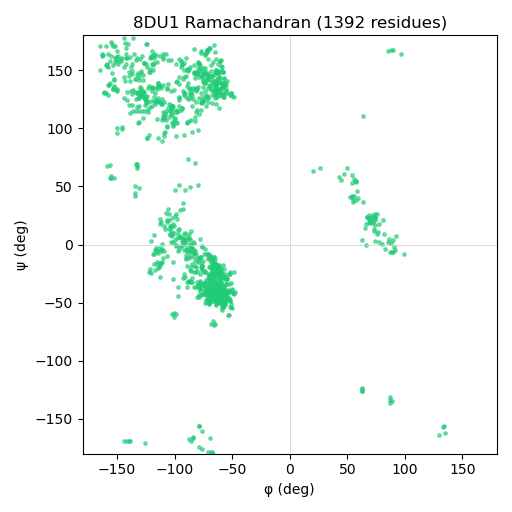00 21.43 323 THR A CA 1
ATOM 2625 C C . THR A 1 331 ? -11.898 -10.154 13.422 1.00 20.32 323 THR A C 1
ATOM 2626 O O . THR A 1 331 ? -11.835 -9.252 14.264 1.00 19.35 323 THR A O 1
ATOM 2630 N N . PHE A 1 332 ? -12.151 -9.921 12.132 1.00 17.97 324 PHE A N 1
ATOM 2631 C CA . PHE A 1 332 ? -12.458 -8.566 11.688 1.00 20.24 324 PHE A CA 1
ATOM 2632 C C . PHE A 1 332 ? -13.668 -8.014 12.430 1.00 18.21 324 PHE A C 1
ATOM 2633 O O . PHE A 1 332 ? -13.678 -6.845 12.829 1.00 20.00 324 PHE A O 1
ATOM 2641 N N . GLU A 1 333 ? -14.692 -8.845 12.638 1.00 19.97 325 GLU A N 1
ATOM 2642 C CA . GLU A 1 333 ? -15.867 -8.376 13.368 1.00 20.10 325 GLU A CA 1
ATOM 2643 C C . GLU A 1 333 ? -15.498 -7.970 14.788 1.00 19.21 325 GLU A C 1
ATOM 2644 O O . GLU A 1 333 ? -15.952 -6.932 15.288 1.00 19.19 325 GLU A O 1
ATOM 2650 N N . GLU A 1 334 ? -14.661 -8.767 15.446 1.00 19.59 326 GLU A N 1
ATOM 2651 C CA . GLU A 1 334 ? -14.246 -8.435 16.801 1.00 19.47 326 GLU A CA 1
ATOM 2652 C C . GLU A 1 334 ? -13.340 -7.217 16.808 1.00 21.52 326 GLU A C 1
ATOM 2653 O O . GLU A 1 334 ? -13.409 -6.394 17.727 1.00 20.55 326 GLU A O 1
ATOM 2659 N N . GLY A 1 335 ? -12.479 -7.082 15.794 1.00 21.30 327 GLY A N 1
ATOM 2660 C CA . GLY A 1 335 ? -11.627 -5.906 15.727 1.00 16.10 327 GLY A CA 1
ATOM 2661 C C . GLY A 1 335 ? -12.425 -4.651 15.439 1.00 17.80 327 GLY A C 1
ATOM 2662 O O . GLY A 1 335 ? -12.170 -3.589 16.023 1.00 16.60 327 GLY A O 1
ATOM 2663 N N . LEU A 1 336 ? -13.419 -4.756 14.555 1.00 16.40 328 LEU A N 1
ATOM 2664 C CA . LEU A 1 336 ? -14.294 -3.615 14.326 1.00 18.06 328 LEU A CA 1
ATOM 2665 C C . LEU A 1 336 ? -15.017 -3.213 15.607 1.00 18.65 328 LEU A C 1
ATOM 2666 O O . LEU A 1 336 ? -15.189 -2.022 15.884 1.00 16.95 328 LEU A O 1
ATOM 2671 N N . ALA A 1 337 ? -15.449 -4.192 16.400 1.00 17.49 329 ALA A N 1
ATOM 2672 C CA . ALA A 1 337 ? -16.124 -3.862 17.653 1.00 18.74 329 ALA A CA 1
ATOM 2673 C C . ALA A 1 337 ? -15.203 -3.071 18.575 1.00 22.04 329 ALA A C 1
ATOM 2674 O O . ALA A 1 337 ? -15.625 -2.084 19.195 1.00 17.72 329 ALA A O 1
ATOM 2676 N N . LYS A 1 338 ? -13.938 -3.492 18.675 1.00 21.08 330 LYS A N 1
ATOM 2677 C CA . LYS A 1 338 ? -12.973 -2.762 19.488 1.00 20.26 330 LYS A CA 1
ATOM 2678 C C . LYS A 1 338 ? -12.704 -1.380 18.912 1.00 20.02 330 LYS A C 1
ATOM 2679 O O . LYS A 1 338 ? -12.500 -0.417 19.664 1.00 17.82 330 LYS A O 1
ATOM 2685 N N . THR A 1 339 ? -12.666 -1.279 17.582 1.00 17.09 331 THR A N 1
ATOM 2686 C CA . THR A 1 339 ? -12.408 -0.002 16.917 1.00 18.51 331 THR A CA 1
ATOM 2687 C C . THR A 1 339 ? -13.539 0.989 17.161 1.00 19.63 331 THR A C 1
ATOM 2688 O O . THR A 1 339 ? -13.299 2.176 17.443 1.00 17.88 331 THR A O 1
ATOM 2692 N N . ILE A 1 340 ? -14.781 0.518 17.030 1.00 15.46 332 ILE A N 1
ATOM 2693 C CA . ILE A 1 340 ? -15.949 1.340 17.318 1.00 17.65 332 ILE A CA 1
ATOM 2694 C C . ILE A 1 340 ? -15.916 1.801 18.767 1.00 18.97 332 ILE A C 1
ATOM 2695 O O . ILE A 1 340 ? -16.152 2.976 19.069 1.00 18.30 332 ILE A O 1
ATOM 2700 N N . ASP A 1 341 ? -15.622 0.875 19.686 1.00 16.57 333 ASP A N 1
ATOM 2701 C CA . ASP A 1 341 ? -15.587 1.232 21.102 1.00 19.41 333 ASP A CA 1
ATOM 2702 C C . ASP A 1 341 ? -14.545 2.315 21.350 1.00 20.34 333 ASP A C 1
ATOM 2703 O O . ASP A 1 341 ? -14.801 3.293 22.067 1.00 18.66 333 ASP A O 1
ATOM 2708 N N . TRP A 1 342 ? -13.370 2.169 20.739 1.00 17.36 334 TRP A N 1
ATOM 2709 C CA . TRP A 1 342 ? -12.319 3.161 20.936 1.00 20.10 334 TRP A CA 1
ATOM 2710 C C . TRP A 1 342 ? -12.732 4.502 20.349 1.00 17.63 334 TRP A C 1
ATOM 2711 O O . TRP A 1 342 ? -12.570 5.548 20.991 1.00 19.08 334 TRP A O 1
ATOM 2722 N N . TYR A 1 343 ? -13.263 4.485 19.121 1.00 15.04 335 TYR A N 1
ATOM 2723 C CA . TYR A 1 343 ? -13.757 5.704 18.483 1.00 20.95 335 TYR A CA 1
ATOM 2724 C C . TYR A 1 343 ? -14.708 6.464 19.406 1.00 22.60 335 TYR A C 1
ATOM 2725 O O . TYR A 1 343 ? -14.546 7.671 19.632 1.00 20.23 335 TYR A O 1
ATOM 2734 N N . LEU A 1 344 ? -15.718 5.771 19.944 1.00 19.01 336 LEU A N 1
ATOM 2735 C CA . LEU A 1 344 ? -16.717 6.435 20.779 1.00 17.48 336 LEU A CA 1
ATOM 2736 C C . LEU A 1 344 ? -16.139 6.931 22.095 1.00 21.86 336 LEU A C 1
ATOM 2737 O O . LEU A 1 344 ? -16.704 7.857 22.695 1.00 19.15 336 LEU A O 1
ATOM 2742 N N . ASP A 1 345 ? -15.040 6.336 22.558 1.00 19.30 337 ASP A N 1
ATOM 2743 C CA . ASP A 1 345 ? -14.375 6.770 23.779 1.00 24.88 337 ASP A CA 1
ATOM 2744 C C . ASP A 1 345 ? -13.346 7.859 23.525 1.00 23.22 337 ASP A C 1
ATOM 2745 O O . ASP A 1 345 ? -12.756 8.376 24.480 1.00 23.33 337 ASP A O 1
ATOM 2750 N N . ASN A 1 346 ? -13.101 8.209 22.271 1.00 18.20 338 ASN A N 1
ATOM 2751 C CA . ASN A 1 346 ? -11.987 9.090 21.966 1.00 19.28 338 ASN A CA 1
ATOM 2752 C C . ASN A 1 346 ? -12.405 10.168 20.993 1.00 16.22 338 ASN A C 1
ATOM 2753 O O . ASN A 1 346 ? -11.667 10.518 20.071 1.00 17.58 338 ASN A O 1
ATOM 2758 N N . LYS A 1 347 ? -13.591 10.736 21.189 1.00 21.34 339 LYS A N 1
ATOM 2759 C CA . LYS A 1 347 ? -13.956 11.845 20.323 1.00 22.86 339 LYS A CA 1
ATOM 2760 C C . LYS A 1 347 ? -13.066 13.062 20.570 1.00 25.02 339 LYS A C 1
ATOM 2761 O O . LYS A 1 347 ? -12.894 13.880 19.664 1.00 25.01 339 LYS A O 1
ATOM 2767 N N . GLU A 1 348 ? -12.434 13.163 21.741 1.00 24.47 340 GLU A N 1
ATOM 2768 C CA . GLU A 1 348 ? -11.447 14.221 21.955 1.00 26.78 340 GLU A CA 1
ATOM 2769 C C . GLU A 1 348 ? -10.247 14.062 21.020 1.00 23.35 340 GLU A C 1
ATOM 2770 O O . GLU A 1 348 ? -9.811 15.025 20.378 1.00 22.60 340 GLU A O 1
ATOM 2776 N N . TRP A 1 349 ? -9.688 12.854 20.952 1.00 20.28 341 TRP A N 1
ATOM 2777 C CA . TRP A 1 349 ? -8.578 12.595 20.029 1.00 20.83 341 TRP A CA 1
ATOM 2778 C C . TRP A 1 349 ? -8.975 12.920 18.596 1.00 21.62 341 TRP A C 1
ATOM 2779 O O . TRP A 1 349 ? -8.209 13.550 17.853 1.00 19.52 341 TRP A O 1
ATOM 2790 N N . LEU A 1 350 ? -10.183 12.515 18.200 1.00 17.97 342 LEU A N 1
ATOM 2791 C CA . LEU A 1 350 ? -10.648 12.747 16.836 1.00 20.02 342 LEU A CA 1
ATOM 2792 C C . LEU A 1 350 ? -10.797 14.233 16.543 1.00 22.06 342 LEU A C 1
ATOM 2793 O O . LEU A 1 350 ? -10.398 14.703 15.465 1.00 23.35 342 LEU A O 1
ATOM 2798 N N . GLU A 1 351 ? -11.382 14.977 17.482 1.00 23.07 343 GLU A N 1
ATOM 2799 C CA A GLU A 1 351 ? -11.524 16.413 17.283 0.48 25.13 343 GLU A CA 1
ATOM 2800 C CA B GLU A 1 351 ? -11.524 16.425 17.330 0.52 25.14 343 GLU A CA 1
ATOM 2801 C C . GLU A 1 351 ? -10.165 17.098 17.207 1.00 23.76 343 GLU A C 1
ATOM 2802 O O . GLU A 1 351 ? -9.991 18.038 16.427 1.00 25.85 343 GLU A O 1
ATOM 2813 N N . ASN A 1 352 ? -9.188 16.636 17.989 1.00 19.92 344 ASN A N 1
ATOM 2814 C CA . ASN A 1 352 ? -7.876 17.277 17.958 1.00 23.74 344 ASN A CA 1
ATOM 2815 C C . ASN A 1 352 ? -7.161 17.044 16.631 1.00 20.68 344 ASN A C 1
ATOM 2816 O O . ASN A 1 352 ? -6.407 17.911 16.178 1.00 20.85 344 ASN A O 1
ATOM 2821 N N . VAL A 1 353 ? -7.406 15.908 15.979 1.00 17.07 345 VAL A N 1
ATOM 2822 C CA . VAL A 1 353 ? -6.868 15.720 14.634 1.00 19.62 345 VAL A CA 1
ATOM 2823 C C . VAL A 1 353 ? -7.584 16.631 13.647 1.00 23.72 345 VAL A C 1
ATOM 2824 O O . VAL A 1 353 ? -6.951 17.354 12.872 1.00 22.85 345 VAL A O 1
ATOM 2828 N N . THR A 1 354 ? -8.919 16.606 13.653 1.00 24.59 346 THR A N 1
ATOM 2829 C CA . THR A 1 354 ? -9.661 17.362 12.649 1.00 22.20 346 THR A CA 1
ATOM 2830 C C . THR A 1 354 ? -9.430 18.867 12.773 1.00 23.68 346 THR A C 1
ATOM 2831 O O . THR A 1 354 ? -9.373 19.567 11.758 1.00 27.00 346 THR A O 1
ATOM 2835 N N . SER A 1 355 ? -9.226 19.374 13.988 1.00 20.44 347 SER A N 1
ATOM 2836 C CA . SER A 1 355 ? -8.997 20.802 14.179 1.00 23.85 347 SER A CA 1
ATOM 2837 C C . SER A 1 355 ? -7.571 21.222 13.857 1.00 27.29 347 SER A C 1
ATOM 2838 O O . SER A 1 355 ? -7.305 22.424 13.720 1.00 28.04 347 SER A O 1
ATOM 2841 N N . GLY A 1 356 ? -6.654 20.266 13.748 1.00 23.44 348 GLY A N 1
ATOM 2842 C CA . GLY A 1 356 ? -5.240 20.549 13.615 1.00 26.54 348 GLY A CA 1
ATOM 2843 C C . GLY A 1 356 ? -4.498 20.720 14.925 1.00 24.50 348 GLY A C 1
ATOM 2844 O O . GLY A 1 356 ? -3.263 20.836 14.911 1.00 24.21 348 GLY A O 1
ATOM 2845 N N . ASP A 1 357 ? -5.202 20.735 16.062 1.00 24.04 349 ASP A N 1
ATOM 2846 C CA . ASP A 1 357 ? -4.529 20.953 17.342 1.00 26.45 349 ASP A CA 1
ATOM 2847 C C . ASP A 1 357 ? -3.537 19.849 17.685 1.00 25.70 349 ASP A C 1
ATOM 2848 O O . ASP A 1 357 ? -2.605 20.091 18.462 1.00 27.53 349 ASP A O 1
ATOM 2853 N N . TYR A 1 358 ? -3.723 18.643 17.145 1.00 22.16 350 TYR A N 1
ATOM 2854 C CA . TYR A 1 358 ? -2.781 17.567 17.420 1.00 19.42 350 TYR A CA 1
ATOM 2855 C C . TYR A 1 358 ? -1.347 17.969 17.086 1.00 22.74 350 TYR A C 1
ATOM 2856 O O . TYR A 1 358 ? -0.405 17.491 17.727 1.00 24.86 350 TYR A O 1
ATOM 2865 N N . GLN A 1 359 ? -1.164 18.868 16.120 1.00 24.55 351 GLN A N 1
ATOM 2866 C CA A GLN A 1 359 ? 0.173 19.254 15.687 0.29 25.66 351 GLN A CA 1
ATOM 2867 C CA B GLN A 1 359 ? 0.176 19.243 15.695 0.71 25.66 351 GLN A CA 1
ATOM 2868 C C . GLN A 1 359 ? 0.880 20.157 16.686 1.00 27.61 351 GLN A C 1
ATOM 2869 O O . GLN A 1 359 ? 2.097 20.332 16.577 1.00 29.74 351 GLN A O 1
ATOM 2880 N N . LYS A 1 360 ? 0.156 20.725 17.647 1.00 27.25 352 LYS A N 1
ATOM 2881 C CA . LYS A 1 360 ? 0.750 21.594 18.652 1.00 33.83 352 LYS A CA 1
ATOM 2882 C C . LYS A 1 360 ? 1.188 20.843 19.900 1.00 28.80 352 LYS A C 1
ATOM 2883 O O . LYS A 1 360 ? 1.666 21.472 20.849 1.00 31.70 352 LYS A O 1
ATOM 2889 N N . TYR A 1 361 ? 1.055 19.517 19.916 1.00 26.85 353 TYR A N 1
ATOM 2890 C CA . TYR A 1 361 ? 1.331 18.753 21.128 1.00 28.78 353 TYR A CA 1
ATOM 2891 C C . TYR A 1 361 ? 2.795 18.870 21.533 1.00 33.50 353 TYR A C 1
ATOM 2892 O O . TYR A 1 361 ? 3.107 19.108 22.705 1.00 34.04 353 TYR A O 1
ATOM 2901 N N . TYR A 1 362 ? 3.712 18.711 20.572 1.00 29.45 354 TYR A N 1
ATOM 2902 C CA . TYR A 1 362 ? 5.136 18.785 20.893 1.00 28.36 354 TYR A CA 1
ATOM 2903 C C . TYR A 1 362 ? 5.499 20.133 21.507 1.00 35.24 354 TYR A C 1
ATOM 2904 O O . TYR A 1 362 ? 6.157 20.195 22.551 1.00 40.31 354 TYR A O 1
ATOM 2913 N N . GLU A 1 363 ? 5.084 21.230 20.869 1.00 32.01 355 GLU A N 1
ATOM 2914 C CA . GLU A 1 363 ? 5.428 22.546 21.397 1.00 40.52 355 GLU A CA 1
ATOM 2915 C C . GLU A 1 363 ? 4.780 22.789 22.758 1.00 41.17 355 GLU A C 1
ATOM 2916 O O . GLU A 1 363 ? 5.353 23.490 23.600 1.00 43.36 355 GLU A O 1
ATOM 2922 N N . ASN A 1 364 ? 3.609 22.201 23.005 1.00 39.28 356 ASN A N 1
ATOM 2923 C CA . ASN A 1 364 ? 2.879 22.455 24.244 1.00 44.53 356 ASN A CA 1
ATOM 2924 C C . ASN A 1 364 ? 3.334 21.575 25.400 1.00 44.83 356 ASN A C 1
ATOM 2925 O O . ASN A 1 364 ? 3.276 22.008 26.555 1.00 45.47 356 ASN A O 1
ATOM 2930 N N . GLN A 1 365 ? 3.770 20.347 25.130 1.00 39.87 357 GLN A N 1
ATOM 2931 C CA . GLN A 1 365 ? 4.152 19.443 26.206 1.00 48.64 357 GLN A CA 1
ATOM 2932 C C . GLN A 1 365 ? 5.654 19.347 26.412 1.00 54.55 357 GLN A C 1
ATOM 2933 O O . GLN A 1 365 ? 6.099 19.118 27.543 1.00 59.64 357 GLN A O 1
ATOM 2939 N N . TYR A 1 366 ? 6.446 19.535 25.358 1.00 47.50 358 TYR A N 1
ATOM 2940 C CA . TYR A 1 366 ? 7.892 19.400 25.435 1.00 51.40 358 TYR A CA 1
ATOM 2941 C C . TYR A 1 366 ? 8.605 20.749 25.504 1.00 61.37 358 TYR A C 1
ATOM 2942 O O . TYR A 1 366 ? 9.789 20.836 25.156 1.00 64.09 358 TYR A O 1
ATOM 2951 N N . SER A 1 367 ? 7.915 21.796 25.952 1.00 61.98 359 SER A N 1
ATOM 2952 C CA . SER A 1 367 ? 8.553 23.097 26.176 1.00 70.48 359 SER A CA 1
ATOM 2953 C C . SER A 1 367 ? 8.685 23.404 27.664 1.00 74.88 359 SER A C 1
ATOM 2954 O O . SER A 1 367 ? 9.121 24.493 28.045 1.00 78.12 359 SER A O 1
ATOM 2958 N N . HIS B 1 8 ? -20.911 -7.126 87.798 1.00 49.70 0 HIS B N 1
ATOM 2959 C CA . HIS B 1 8 ? -22.203 -6.607 88.234 1.00 44.69 0 HIS B CA 1
ATOM 2960 C C . HIS B 1 8 ? -22.445 -5.195 87.684 1.00 44.95 0 HIS B C 1
ATOM 2961 O O . HIS B 1 8 ? -21.614 -4.299 87.853 1.00 39.75 0 HIS B O 1
ATOM 2963 N N . MET B 1 9 ? -23.581 -5.003 87.019 1.00 40.01 1 MET B N 1
ATOM 2964 C CA . MET B 1 9 ? -23.888 -3.709 86.426 1.00 31.94 1 MET B CA 1
ATOM 2965 C C . MET B 1 9 ? -24.210 -2.678 87.499 1.00 32.96 1 MET B C 1
ATOM 2966 O O . MET B 1 9 ? -24.779 -2.992 88.547 1.00 33.64 1 MET B O 1
ATOM 2971 N N . LYS B 1 10 ? -23.848 -1.425 87.223 1.00 30.73 2 LYS B N 1
ATOM 2972 C CA . LYS B 1 10 ? -24.066 -0.348 88.176 1.00 31.10 2 LYS B CA 1
ATOM 2973 C C . LYS B 1 10 ? -24.903 0.797 87.634 1.00 30.33 2 LYS B C 1
ATOM 2974 O O . LYS B 1 10 ? -25.516 1.517 88.431 1.00 27.33 2 LYS B O 1
ATOM 2976 N N . ASN B 1 11 ? -24.960 0.979 86.315 1.00 26.42 3 ASN B N 1
ATOM 2977 C CA . ASN B 1 11 ? -25.734 2.049 85.696 1.00 28.36 3 ASN B CA 1
ATOM 2978 C C . ASN B 1 11 ? -26.384 1.523 84.429 1.00 26.28 3 ASN B C 1
ATOM 2979 O O . ASN B 1 11 ? -25.694 1.017 83.537 1.00 25.78 3 ASN B O 1
ATOM 2984 N N . ILE B 1 12 ? -27.705 1.651 84.343 1.00 24.05 4 ILE B N 1
ATOM 2985 C CA . ILE B 1 12 ? -28.461 1.220 83.171 1.00 23.39 4 ILE B CA 1
ATOM 2986 C C . ILE B 1 12 ? -29.293 2.399 82.687 1.00 25.27 4 ILE B C 1
ATOM 2987 O O . ILE B 1 12 ? -30.058 2.984 83.463 1.00 21.13 4 ILE B O 1
ATOM 2992 N N . ILE B 1 13 ? -29.132 2.758 81.414 1.00 19.49 5 ILE B N 1
ATOM 2993 C CA . ILE B 1 13 ? -29.958 3.779 80.778 1.00 21.68 5 ILE B CA 1
ATOM 2994 C C . ILE B 1 13 ? -31.215 3.131 80.213 1.00 19.80 5 ILE B C 1
ATOM 2995 O O . ILE B 1 13 ? -31.147 2.103 79.527 1.00 21.05 5 ILE B O 1
ATOM 3000 N N . ILE B 1 14 ? -32.358 3.746 80.470 1.00 19.02 6 ILE B N 1
ATOM 3001 C CA . ILE B 1 14 ? -33.609 3.415 79.795 1.00 15.53 6 ILE B CA 1
ATOM 3002 C C . ILE B 1 14 ? -33.952 4.609 78.915 1.00 15.03 6 ILE B C 1
ATOM 3003 O O . ILE B 1 14 ? -34.304 5.673 79.434 1.00 18.72 6 ILE B O 1
ATOM 3008 N N . THR B 1 15 ? -33.810 4.483 77.591 1.00 17.33 7 THR B N 1
ATOM 3009 C CA . THR B 1 15 ? -34.212 5.599 76.743 1.00 16.82 7 THR B CA 1
ATOM 3010 C C . THR B 1 15 ? -35.730 5.577 76.587 1.00 15.95 7 THR B C 1
ATOM 3011 O O . THR B 1 15 ? -36.360 4.521 76.634 1.00 16.57 7 THR B O 1
ATOM 3015 N N . GLY B 1 16 ? -36.318 6.757 76.426 1.00 15.85 8 GLY B N 1
ATOM 3016 C CA . GLY B 1 16 ? -37.765 6.834 76.280 1.00 15.97 8 GLY B CA 1
ATOM 3017 C C . GLY B 1 16 ? -38.518 6.475 77.539 1.00 21.51 8 GLY B C 1
ATOM 3018 O O . GLY B 1 16 ? -39.699 6.114 77.470 1.00 15.85 8 GLY B O 1
ATOM 3019 N N . GLY B 1 17 ? -37.857 6.552 78.694 1.00 18.43 9 GLY B N 1
ATOM 3020 C CA . GLY B 1 17 ? -38.463 6.126 79.943 1.00 19.56 9 GLY B CA 1
ATOM 3021 C C . GLY B 1 17 ? -39.560 7.030 80.456 1.00 18.41 9 GLY B C 1
ATOM 3022 O O . GLY B 1 17 ? -40.244 6.651 81.413 1.00 19.73 9 GLY B O 1
ATOM 3023 N N . ALA B 1 18 ? -39.751 8.211 79.860 1.00 17.61 10 ALA B N 1
ATOM 3024 C CA . ALA B 1 18 ? -40.900 9.022 80.256 1.00 19.84 10 ALA B CA 1
ATOM 3025 C C . ALA B 1 18 ? -42.171 8.634 79.512 1.00 21.62 10 ALA B C 1
ATOM 3026 O O . ALA B 1 18 ? -43.236 9.189 79.806 1.00 20.12 10 ALA B O 1
ATOM 3028 N N . GLY B 1 19 ? -42.093 7.688 78.576 1.00 18.00 11 GLY B N 1
ATOM 3029 C CA . GLY B 1 19 ? -43.232 7.320 77.761 1.00 20.37 11 GLY B CA 1
ATOM 3030 C C . GLY B 1 19 ? -44.105 6.246 78.386 1.00 16.83 11 GLY B C 1
ATOM 3031 O O . GLY B 1 19 ? -44.000 5.910 79.567 1.00 18.37 11 GLY B O 1
ATOM 3032 N N . PHE B 1 20 ? -44.997 5.710 77.559 1.00 17.26 12 PHE B N 1
ATOM 3033 C CA . PHE B 1 20 ? -45.986 4.732 77.994 1.00 19.67 12 PHE B CA 1
ATOM 3034 C C . PHE B 1 20 ? -45.302 3.448 78.444 1.00 18.19 12 PHE B C 1
ATOM 3035 O O . PHE B 1 20 ? -45.282 3.141 79.641 1.00 17.12 12 PHE B O 1
ATOM 3043 N N . ILE B 1 21 ? -44.691 2.706 77.520 1.00 17.13 13 ILE B N 1
ATOM 3044 C CA . ILE B 1 21 ? -44.023 1.477 77.933 1.00 16.17 13 ILE B CA 1
ATOM 3045 C C . ILE B 1 21 ? -42.786 1.801 78.755 1.00 19.01 13 ILE B C 1
ATOM 3046 O O . ILE B 1 21 ? -42.479 1.113 79.738 1.00 16.71 13 ILE B O 1
ATOM 3051 N N . GLY B 1 22 ? -42.061 2.858 78.371 1.00 14.87 14 GLY B N 1
ATOM 3052 C CA . GLY B 1 22 ? -40.793 3.142 79.023 1.00 16.63 14 GLY B CA 1
ATOM 3053 C C . GLY B 1 22 ? -40.941 3.408 80.509 1.00 16.33 14 GLY B C 1
ATOM 3054 O O . GLY B 1 22 ? -40.089 3.010 81.308 1.00 17.14 14 GLY B O 1
ATOM 3055 N N . SER B 1 23 ? -42.019 4.085 80.903 1.00 16.18 15 SER B N 1
ATOM 3056 C CA . SER B 1 23 ? -42.199 4.371 82.322 1.00 18.18 15 SER B CA 1
ATOM 3057 C C . SER B 1 23 ? -42.365 3.082 83.122 1.00 17.98 15 SER B C 1
ATOM 3058 O O . SER B 1 23 ? -41.814 2.948 84.223 1.00 21.38 15 SER B O 1
ATOM 3061 N N . HIS B 1 24 ? -43.089 2.108 82.570 1.00 19.26 16 HIS B N 1
ATOM 3062 C CA . HIS B 1 24 ? -43.231 0.815 83.244 1.00 16.58 16 HIS B CA 1
ATOM 3063 C C . HIS B 1 24 ? -41.925 0.032 83.270 1.00 19.40 16 HIS B C 1
ATOM 3064 O O . HIS B 1 24 ? -41.663 -0.714 84.223 1.00 19.39 16 HIS B O 1
ATOM 3071 N N . VAL B 1 25 ? -41.106 0.170 82.230 1.00 16.48 17 VAL B N 1
ATOM 3072 C CA . VAL B 1 25 ? -39.786 -0.447 82.237 1.00 19.77 17 VAL B CA 1
ATOM 3073 C C . VAL B 1 25 ? -38.899 0.197 83.294 1.00 19.54 17 VAL B C 1
ATOM 3074 O O . VAL B 1 25 ? -38.210 -0.499 84.049 1.00 19.66 17 VAL B O 1
ATOM 3078 N N . VAL B 1 26 ? -38.898 1.533 83.365 1.00 17.77 18 VAL B N 1
ATOM 3079 C CA . VAL B 1 26 ? -38.109 2.209 84.396 1.00 19.92 18 VAL B CA 1
ATOM 3080 C C . VAL B 1 26 ? -38.514 1.704 85.773 1.00 22.76 18 VAL B C 1
ATOM 3081 O O . VAL B 1 26 ? -37.669 1.358 86.605 1.00 21.25 18 VAL B O 1
ATOM 3085 N N . ARG B 1 27 ? -39.821 1.641 86.019 1.00 20.05 19 ARG B N 1
ATOM 3086 C CA . ARG B 1 27 ? -40.320 1.198 87.315 1.00 20.38 19 ARG B CA 1
ATOM 3087 C C . ARG B 1 27 ? -39.857 -0.221 87.627 1.00 20.11 19 ARG B C 1
ATOM 3088 O O . ARG B 1 27 ? -39.380 -0.501 88.733 1.00 24.66 19 ARG B O 1
ATOM 3096 N N . GLU B 1 28 ? -39.981 -1.128 86.653 1.00 20.83 20 GLU B N 1
ATOM 3097 C CA . GLU B 1 28 ? -39.561 -2.512 86.867 1.00 24.07 20 GLU B CA 1
ATOM 3098 C C . GLU B 1 28 ? -38.087 -2.590 87.245 1.00 24.68 20 GLU B C 1
ATOM 3099 O O . GLU B 1 28 ? -37.720 -3.258 88.220 1.00 22.98 20 GLU B O 1
ATOM 3105 N N . PHE B 1 29 ? -37.223 -1.908 86.481 1.00 21.52 21 PHE B N 1
ATOM 3106 C CA . PHE B 1 29 ? -35.793 -1.945 86.772 1.00 22.76 21 PHE B CA 1
ATOM 3107 C C . PHE B 1 29 ? -35.466 -1.265 88.096 1.00 22.86 21 PHE B C 1
ATOM 3108 O O . PHE B 1 29 ? -34.650 -1.776 88.864 1.00 26.60 21 PHE B O 1
ATOM 3116 N N . VAL B 1 30 ? -36.082 -0.114 88.381 1.00 22.42 22 VAL B N 1
ATOM 3117 C CA . VAL B 1 30 ? -35.825 0.582 89.648 1.00 23.30 22 VAL B CA 1
ATOM 3118 C C . VAL B 1 30 ? -36.177 -0.309 90.836 1.00 26.29 22 VAL B C 1
ATOM 3119 O O . VAL B 1 30 ? -35.420 -0.407 91.811 1.00 28.99 22 VAL B O 1
ATOM 3123 N N . ILE B 1 31 ? -37.339 -0.961 90.782 1.00 26.30 23 ILE B N 1
ATOM 3124 C CA . ILE B 1 31 ? -37.810 -1.722 91.938 1.00 29.78 23 ILE B CA 1
ATOM 3125 C C . ILE B 1 31 ? -37.042 -3.029 92.076 1.00 28.26 23 ILE B C 1
ATOM 3126 O O . ILE B 1 31 ? -36.655 -3.424 93.184 1.00 26.93 23 ILE B O 1
ATOM 3131 N N . LYS B 1 32 ? -36.805 -3.717 90.964 1.00 26.26 24 LYS B N 1
ATOM 3132 C CA . LYS B 1 32 ? -36.147 -5.015 91.010 1.00 28.26 24 LYS B CA 1
ATOM 3133 C C . LYS B 1 32 ? -34.645 -4.920 91.225 1.00 29.96 24 LYS B C 1
ATOM 3134 O O . LYS B 1 32 ? -34.028 -5.932 91.572 1.00 33.00 24 LYS B O 1
ATOM 3140 N N . ASN B 1 33 ? -34.041 -3.747 91.032 1.00 27.43 25 ASN B N 1
ATOM 3141 C CA . ASN B 1 33 ? -32.588 -3.578 91.145 1.00 30.47 25 ASN B CA 1
ATOM 3142 C C . ASN B 1 33 ? -32.244 -2.357 91.987 1.00 30.13 25 ASN B C 1
ATOM 3143 O O . ASN B 1 33 ? -31.701 -1.374 91.475 1.00 29.17 25 ASN B O 1
ATOM 3148 N N . PRO B 1 34 ? -32.509 -2.397 93.295 1.00 33.94 26 PRO B N 1
ATOM 3149 C CA . PRO B 1 34 ? -32.137 -1.249 94.140 1.00 34.12 26 PRO B CA 1
ATOM 3150 C C . PRO B 1 34 ? -30.647 -0.943 94.134 1.00 37.02 26 PRO B C 1
ATOM 3151 O O . PRO B 1 34 ? -30.253 0.178 94.487 1.00 35.10 26 PRO B O 1
ATOM 3155 N N . GLU B 1 35 ? -29.809 -1.908 93.768 1.00 31.49 27 GLU B N 1
ATOM 3156 C CA . GLU B 1 35 ? -28.366 -1.734 93.798 1.00 37.67 27 GLU B CA 1
ATOM 3157 C C . GLU B 1 35 ? -27.831 -1.086 92.528 1.00 31.41 27 GLU B C 1
ATOM 3158 O O . GLU B 1 35 ? -26.643 -0.742 92.475 1.00 31.75 27 GLU B O 1
ATOM 3164 N N . ILE B 1 36 ? -28.687 -0.873 91.531 1.00 26.76 28 ILE B N 1
ATOM 3165 C CA . ILE B 1 36 ? -28.294 -0.361 90.225 1.00 33.19 28 ILE B CA 1
ATOM 3166 C C . ILE B 1 36 ? -28.961 0.989 90.000 1.00 33.16 28 ILE B C 1
ATOM 3167 O O . ILE B 1 36 ? -30.176 1.124 90.187 1.00 28.77 28 ILE B O 1
ATOM 3172 N N . THR B 1 37 ? -28.170 1.978 89.589 1.00 31.19 29 THR B N 1
ATOM 3173 C CA . THR B 1 37 ? -28.726 3.270 89.204 1.00 30.03 29 THR B CA 1
ATOM 3174 C C . THR B 1 37 ? -29.422 3.165 87.851 1.00 30.77 29 THR B C 1
ATOM 3175 O O . THR B 1 37 ? -28.812 2.752 86.858 1.00 23.09 29 THR B O 1
ATOM 3179 N N . ILE B 1 38 ? -30.689 3.571 87.806 1.00 24.94 30 ILE B N 1
ATOM 3180 C CA . ILE B 1 38 ? -31.495 3.531 86.589 1.00 25.84 30 ILE B CA 1
ATOM 3181 C C . ILE B 1 38 ? -31.626 4.958 86.066 1.00 26.58 30 ILE B C 1
ATOM 3182 O O . ILE B 1 38 ? -32.199 5.824 86.738 1.00 25.49 30 ILE B O 1
ATOM 3187 N N . ILE B 1 39 ? -31.105 5.199 84.869 1.00 19.38 31 ILE B N 1
ATOM 3188 C CA . ILE B 1 39 ? -31.086 6.529 84.266 1.00 21.58 31 ILE B CA 1
ATOM 3189 C C . ILE B 1 39 ? -32.180 6.585 83.209 1.00 21.52 31 ILE B C 1
ATOM 3190 O O . ILE B 1 39 ? -32.110 5.893 82.188 1.00 21.93 31 ILE B O 1
ATOM 3195 N N . ASN B 1 40 ? -33.182 7.419 83.442 1.00 19.14 32 ASN B N 1
ATOM 3196 C CA . ASN B 1 40 ? -34.252 7.640 82.481 1.00 22.18 32 ASN B CA 1
ATOM 3197 C C . ASN B 1 40 ? -33.794 8.746 81.541 1.00 19.96 32 ASN B C 1
ATOM 3198 O O . ASN B 1 40 ? -33.739 9.916 81.927 1.00 21.51 32 ASN B O 1
ATOM 3203 N N . LEU B 1 41 ? -33.445 8.369 80.317 1.00 19.47 33 LEU B N 1
ATOM 3204 C CA . LEU B 1 41 ? -32.973 9.305 79.303 1.00 23.00 33 LEU B CA 1
ATOM 3205 C C . LEU B 1 41 ? -34.114 9.586 78.338 1.00 21.09 33 LEU B C 1
ATOM 3206 O O . LEU B 1 41 ? -34.593 8.667 77.668 1.00 19.05 33 LEU B O 1
ATOM 3211 N N . ASP B 1 42 ? -34.529 10.851 78.238 1.00 19.08 34 ASP B N 1
ATOM 3212 C CA . ASP B 1 42 ? -35.733 11.146 77.471 1.00 17.33 34 ASP B CA 1
ATOM 3213 C C . ASP B 1 42 ? -35.743 12.612 77.027 1.00 22.59 34 ASP B C 1
ATOM 3214 O O . ASP B 1 42 ? -35.433 13.510 77.813 1.00 19.66 34 ASP B O 1
ATOM 3219 N N . ALA B 1 43 ? -36.129 12.851 75.770 1.00 19.95 35 ALA B N 1
ATOM 3220 C CA . ALA B 1 43 ? -36.179 14.210 75.241 1.00 18.29 35 ALA B CA 1
ATOM 3221 C C . ALA B 1 43 ? -37.419 14.975 75.676 1.00 23.45 35 ALA B C 1
ATOM 3222 O O . ALA B 1 43 ? -37.471 16.192 75.479 1.00 21.33 35 ALA B O 1
ATOM 3224 N N . LEU B 1 44 ? -38.411 14.300 76.257 1.00 20.45 36 LEU B N 1
ATOM 3225 C CA . LEU B 1 44 ? -39.674 14.928 76.614 1.00 21.98 36 LEU B CA 1
ATOM 3226 C C . LEU B 1 44 ? -40.336 15.563 75.392 1.00 20.88 36 LEU B C 1
ATOM 3227 O O . LEU B 1 44 ? -40.671 16.751 75.382 1.00 19.91 36 LEU B O 1
ATOM 3232 N N . THR B 1 45 ? -40.516 14.761 74.345 1.00 20.03 37 THR B N 1
ATOM 3233 C CA . THR B 1 45 ? -41.394 15.180 73.263 1.00 15.41 37 THR B CA 1
ATOM 3234 C C . THR B 1 45 ? -42.832 15.204 73.781 1.00 20.46 37 THR B C 1
ATOM 3235 O O . THR B 1 45 ? -43.105 14.904 74.946 1.00 20.67 37 THR B O 1
ATOM 3239 N N . TYR B 1 46 ? -43.767 15.535 72.891 1.00 16.92 38 TYR B N 1
ATOM 3240 C CA . TYR B 1 46 ? -45.187 15.450 73.232 1.00 17.65 38 TYR B CA 1
ATOM 3241 C C . TYR B 1 46 ? -45.546 14.080 73.785 1.00 22.90 38 TYR B C 1
ATOM 3242 O O . TYR B 1 46 ? -46.521 13.942 74.525 1.00 21.90 38 TYR B O 1
ATOM 3251 N N . ALA B 1 47 ? -44.777 13.053 73.434 1.00 19.31 39 ALA B N 1
ATOM 3252 C CA . ALA B 1 47 ? -45.128 11.691 73.817 1.00 21.46 39 ALA B CA 1
ATOM 3253 C C . ALA B 1 47 ? -44.691 11.336 75.234 1.00 19.22 39 ALA B C 1
ATOM 3254 O O . ALA B 1 47 ? -45.185 10.355 75.794 1.00 24.79 39 ALA B O 1
ATOM 3256 N N . GLY B 1 48 ? -43.762 12.083 75.815 1.00 19.21 40 GLY B N 1
ATOM 3257 C CA . GLY B 1 48 ? -43.266 11.764 77.132 1.00 19.85 40 GLY B CA 1
ATOM 3258 C C . GLY B 1 48 ? -44.124 12.426 78.192 1.00 23.86 40 GLY B C 1
ATOM 3259 O O . GLY B 1 48 ? -44.694 13.488 77.978 1.00 26.64 40 GLY B O 1
ATOM 3260 N N . ASN B 1 49 ? -44.222 11.782 79.348 1.00 22.03 41 ASN B N 1
ATOM 3261 C CA . ASN B 1 49 ? -45.040 12.344 80.419 1.00 22.66 41 ASN B CA 1
ATOM 3262 C C . ASN B 1 49 ? -44.371 11.996 81.743 1.00 22.29 41 ASN B C 1
ATOM 3263 O O . ASN B 1 49 ? -44.498 10.874 82.224 1.00 23.24 41 ASN B O 1
ATOM 3268 N N . LEU B 1 50 ? -43.664 12.959 82.326 1.00 23.48 42 LEU B N 1
ATOM 3269 C CA . LEU B 1 50 ? -42.974 12.665 83.575 1.00 27.83 42 LEU B CA 1
ATOM 3270 C C . LEU B 1 50 ? -43.928 12.439 84.736 1.00 25.69 42 LEU B C 1
ATOM 3271 O O . LEU B 1 50 ? -43.496 11.903 85.764 1.00 29.05 42 LEU B O 1
ATOM 3276 N N . GLU B 1 51 ? -45.202 12.812 84.595 1.00 23.90 43 GLU B N 1
ATOM 3277 C CA . GLU B 1 51 ? -46.186 12.438 85.601 1.00 27.94 43 GLU B CA 1
ATOM 3278 C C . GLU B 1 51 ? -46.325 10.925 85.720 1.00 27.73 43 GLU B C 1
ATOM 3279 O O . GLU B 1 51 ? -46.819 10.439 86.746 1.00 27.88 43 GLU B O 1
ATOM 3285 N N . ASN B 1 52 ? -45.893 10.170 84.704 1.00 22.89 44 ASN B N 1
ATOM 3286 C CA . ASN B 1 52 ? -45.960 8.712 84.783 1.00 20.18 44 ASN B CA 1
ATOM 3287 C C . ASN B 1 52 ? -45.107 8.167 85.916 1.00 23.90 44 ASN B C 1
ATOM 3288 O O . ASN B 1 52 ? -45.356 7.059 86.402 1.00 24.12 44 ASN B O 1
ATOM 3293 N N . LEU B 1 53 ? -44.066 8.894 86.309 1.00 24.29 45 LEU B N 1
ATOM 3294 C CA . LEU B 1 53 ? -43.057 8.365 87.218 1.00 25.41 45 LEU B CA 1
ATOM 3295 C C . LEU B 1 53 ? -43.078 9.052 88.574 1.00 29.17 45 LEU B C 1
ATOM 3296 O O . LEU B 1 53 ? -42.102 8.962 89.324 1.00 28.78 45 LEU B O 1
ATOM 3301 N N . LYS B 1 54 ? -44.167 9.746 88.901 1.00 27.09 46 LYS B N 1
ATOM 3302 C CA . LYS B 1 54 ? -44.233 10.433 90.186 1.00 29.55 46 LYS B CA 1
ATOM 3303 C C . LYS B 1 54 ? -44.027 9.476 91.351 1.00 31.72 46 LYS B C 1
ATOM 3304 O O . LYS B 1 54 ? -43.518 9.883 92.398 1.00 34.98 46 LYS B O 1
ATOM 3306 N N . ASP B 1 55 ? -44.390 8.202 91.189 1.00 31.40 47 ASP B N 1
ATOM 3307 C CA . ASP B 1 55 ? -44.285 7.272 92.305 1.00 33.26 47 ASP B CA 1
ATOM 3308 C C . ASP B 1 55 ? -42.845 6.865 92.605 1.00 28.59 47 ASP B C 1
ATOM 3309 O O . ASP B 1 55 ? -42.557 6.465 93.735 1.00 39.13 47 ASP B O 1
ATOM 3314 N N . ILE B 1 56 ? -41.928 6.943 91.640 1.00 33.68 48 ILE B N 1
ATOM 3315 C CA . ILE B 1 56 ? -40.558 6.502 91.873 1.00 33.97 48 ILE B CA 1
ATOM 3316 C C . ILE B 1 56 ? -39.535 7.607 91.677 1.00 32.65 48 ILE B C 1
ATOM 3317 O O . ILE B 1 56 ? -38.333 7.350 91.808 1.00 32.59 48 ILE B O 1
ATOM 3322 N N . GLU B 1 57 ? -39.968 8.836 91.395 1.00 36.06 49 GLU B N 1
ATOM 3323 C CA . GLU B 1 57 ? -39.018 9.898 91.074 1.00 39.55 49 GLU B CA 1
ATOM 3324 C C . GLU B 1 57 ? -38.117 10.260 92.249 1.00 36.68 49 GLU B C 1
ATOM 3325 O O . GLU B 1 57 ? -37.091 10.915 92.044 1.00 40.89 49 GLU B O 1
ATOM 3331 N N . ASN B 1 58 ? -38.469 9.855 93.466 1.00 36.67 50 ASN B N 1
ATOM 3332 C CA . ASN B 1 58 ? -37.637 10.103 94.634 1.00 38.28 50 ASN B CA 1
ATOM 3333 C C . ASN B 1 58 ? -36.867 8.876 95.092 1.00 41.25 50 ASN B C 1
ATOM 3334 O O . ASN B 1 58 ? -36.168 8.948 96.111 1.00 44.80 50 ASN B O 1
ATOM 3339 N N . PHE B 1 59 ? -36.989 7.757 94.386 1.00 36.57 51 PHE B N 1
ATOM 3340 C CA . PHE B 1 59 ? -36.217 6.574 94.734 1.00 41.15 51 PHE B CA 1
ATOM 3341 C C . PHE B 1 59 ? -34.727 6.885 94.626 1.00 38.55 51 PHE B C 1
ATOM 3342 O O . PHE B 1 59 ? -34.300 7.573 93.688 1.00 38.49 51 PHE B O 1
ATOM 3350 N N . PRO B 1 60 ? -33.906 6.388 95.555 1.00 35.96 52 PRO B N 1
ATOM 3351 C CA . PRO B 1 60 ? -32.483 6.766 95.551 1.00 34.24 52 PRO B CA 1
ATOM 3352 C C . PRO B 1 60 ? -31.708 6.257 94.343 1.00 36.46 52 PRO B C 1
ATOM 3353 O O . PRO B 1 60 ? -30.642 6.809 94.046 1.00 36.72 52 PRO B O 1
ATOM 3357 N N . ASN B 1 61 ? -32.200 5.237 93.635 1.00 32.43 53 ASN B N 1
ATOM 3358 C CA . ASN B 1 61 ? -31.513 4.692 92.469 1.00 32.25 53 ASN B CA 1
ATOM 3359 C C . ASN B 1 61 ? -32.170 5.099 91.157 1.00 32.46 53 ASN B C 1
ATOM 3360 O O . ASN B 1 61 ? -31.973 4.431 90.137 1.00 29.87 53 ASN B O 1
ATOM 3365 N N . TYR B 1 62 ? -32.949 6.175 91.159 1.00 31.16 54 TYR B N 1
ATOM 3366 C CA . TYR B 1 62 ? -33.587 6.693 89.959 1.00 29.28 54 TYR B CA 1
ATOM 3367 C C . TYR B 1 62 ? -33.017 8.072 89.655 1.00 30.12 54 TYR B C 1
ATOM 3368 O O . TYR B 1 62 ? -32.902 8.907 90.555 1.00 31.31 54 TYR B O 1
ATOM 3377 N N . VAL B 1 63 ? -32.661 8.315 88.394 1.00 28.33 55 VAL B N 1
ATOM 3378 C CA . VAL B 1 63 ? -32.278 9.654 87.962 1.00 29.77 55 VAL B CA 1
ATOM 3379 C C . VAL B 1 63 ? -32.877 9.920 86.590 1.00 25.91 55 VAL B C 1
ATOM 3380 O O . VAL B 1 63 ? -32.912 9.036 85.728 1.00 24.25 55 VAL B O 1
ATOM 3384 N N . PHE B 1 64 ? -33.352 11.144 86.390 1.00 29.29 56 PHE B N 1
ATOM 3385 C CA . PHE B 1 64 ? -33.851 11.560 85.089 1.00 25.56 56 PHE B CA 1
ATOM 3386 C C . PHE B 1 64 ? -32.826 12.439 84.389 1.00 28.38 56 PHE B C 1
ATOM 3387 O O . PHE B 1 64 ? -32.314 13.396 84.977 1.00 28.01 56 PHE B O 1
ATOM 3395 N N . GLU B 1 65 ? -32.555 12.131 83.126 1.00 27.07 57 GLU B N 1
ATOM 3396 C CA . GLU B 1 65 ? -31.674 12.941 82.295 1.00 27.32 57 GLU B CA 1
ATOM 3397 C C . GLU B 1 65 ? -32.440 13.361 81.051 1.00 24.80 57 GLU B C 1
ATOM 3398 O O . GLU B 1 65 ? -32.849 12.510 80.258 1.00 23.37 57 GLU B O 1
ATOM 3404 N N . LYS B 1 66 ? -32.644 14.663 80.886 1.00 24.55 58 LYS B N 1
ATOM 3405 C CA . LYS B 1 66 ? -33.274 15.154 79.673 1.00 24.83 58 LYS B CA 1
ATOM 3406 C C . LYS B 1 66 ? -32.212 15.203 78.590 1.00 25.34 58 LYS B C 1
ATOM 3407 O O . LYS B 1 66 ? -31.241 15.960 78.704 1.00 24.36 58 LYS B O 1
ATOM 3413 N N . ALA B 1 67 ? -32.386 14.394 77.549 1.00 21.89 59 ALA B N 1
ATOM 3414 C CA . ALA B 1 67 ? -31.438 14.383 76.443 1.00 22.40 59 ALA B CA 1
ATOM 3415 C C . ALA B 1 67 ? -32.129 13.803 75.219 1.00 24.74 59 ALA B C 1
ATOM 3416 O O . ALA B 1 67 ? -33.091 13.035 75.333 1.00 21.67 59 ALA B O 1
ATOM 3418 N N . ASP B 1 68 ? -31.640 14.207 74.050 1.00 20.44 60 ASP B N 1
ATOM 3419 C CA . ASP B 1 68 ? -32.246 13.897 72.763 1.00 17.66 60 ASP B CA 1
ATOM 3420 C C . ASP B 1 68 ? -31.302 12.956 72.024 1.00 21.05 60 ASP B C 1
ATOM 3421 O O . ASP B 1 68 ? -30.136 13.306 71.793 1.00 18.83 60 ASP B O 1
ATOM 3426 N N . ILE B 1 69 ? -31.790 11.760 71.670 1.00 19.15 61 ILE B N 1
ATOM 3427 C CA . ILE B 1 69 ? -30.901 10.780 71.056 1.00 17.78 61 ILE B CA 1
ATOM 3428 C C . ILE B 1 69 ? -30.504 11.149 69.636 1.00 17.39 61 ILE B C 1
ATOM 3429 O O . ILE B 1 69 ? -29.640 10.475 69.057 1.00 19.55 61 ILE B O 1
ATOM 3434 N N . THR B 1 70 ? -31.106 12.185 69.053 1.00 18.09 62 THR B N 1
ATOM 3435 C CA . THR B 1 70 ? -30.636 12.710 67.779 1.00 20.08 62 THR B CA 1
ATOM 3436 C C . THR B 1 70 ? -29.528 13.742 67.952 1.00 21.68 62 THR B C 1
ATOM 3437 O O . THR B 1 70 ? -29.102 14.343 66.963 1.00 22.97 62 THR B O 1
ATOM 3441 N N . LYS B 1 71 ? -29.054 13.966 69.182 1.00 21.84 63 LYS B N 1
ATOM 3442 C CA . LYS B 1 71 ? -28.039 14.981 69.471 1.00 21.51 63 LYS B CA 1
ATOM 3443 C C . LYS B 1 71 ? -26.872 14.292 70.156 1.00 24.76 63 LYS B C 1
ATOM 3444 O O . LYS B 1 71 ? -26.855 14.155 71.389 1.00 23.36 63 LYS B O 1
ATOM 3450 N N . PRO B 1 72 ? -25.877 13.836 69.392 1.00 22.66 64 PRO B N 1
ATOM 3451 C CA . PRO B 1 72 ? -24.788 13.044 69.988 1.00 23.94 64 PRO B CA 1
ATOM 3452 C C . PRO B 1 72 ? -24.084 13.740 71.134 1.00 25.76 64 PRO B C 1
ATOM 3453 O O . PRO B 1 72 ? -23.657 13.069 72.084 1.00 23.63 64 PRO B O 1
ATOM 3457 N N . GLU B 1 73 ? -23.958 15.071 71.077 1.00 21.84 65 GLU B N 1
ATOM 3458 C CA . GLU B 1 73 ? -23.288 15.802 72.149 1.00 28.37 65 GLU B CA 1
ATOM 3459 C C . GLU B 1 73 ? -24.057 15.689 73.465 1.00 31.81 65 GLU B C 1
ATOM 3460 O O . GLU B 1 73 ? -23.457 15.633 74.548 1.00 25.21 65 GLU B O 1
ATOM 3466 N N . GLU B 1 74 ? -25.389 15.660 73.398 1.00 26.91 66 GLU B N 1
ATOM 3467 C CA . GLU B 1 74 ? -26.165 15.493 74.621 1.00 26.57 66 GLU B CA 1
ATOM 3468 C C . GLU B 1 74 ? -26.028 14.079 75.163 1.00 26.90 66 GLU B C 1
ATOM 3469 O O . GLU B 1 74 ? -25.890 13.884 76.376 1.00 27.15 66 GLU B O 1
ATOM 3475 N N . LEU B 1 75 ? -26.062 13.082 74.277 1.00 19.90 67 LEU B N 1
ATOM 3476 C CA . LEU B 1 75 ? -25.867 11.703 74.707 1.00 22.86 67 LEU B CA 1
ATOM 3477 C C . LEU B 1 75 ? -24.490 11.502 75.316 1.00 26.17 67 LEU B C 1
ATOM 3478 O O . LEU B 1 75 ? -24.343 10.771 76.303 1.00 26.76 67 LEU B O 1
ATOM 3483 N N . ARG B 1 76 ? -23.469 12.135 74.735 1.00 23.07 68 ARG B N 1
ATOM 3484 C CA . ARG B 1 76 ? -22.105 11.937 75.219 1.00 24.68 68 ARG B CA 1
ATOM 3485 C C . ARG B 1 76 ? -21.968 12.366 76.676 1.00 28.03 68 ARG B C 1
ATOM 3486 O O . ARG B 1 76 ? -21.270 11.716 77.464 1.00 27.54 68 ARG B O 1
ATOM 3494 N N . LYS B 1 77 ? -22.631 13.458 77.055 1.00 28.29 69 LYS B N 1
ATOM 3495 C CA . LYS B 1 77 ? -22.522 13.935 78.428 1.00 29.02 69 LYS B CA 1
ATOM 3496 C C . LYS B 1 77 ? -23.130 12.935 79.403 1.00 27.13 69 LYS B C 1
ATOM 3497 O O . LYS B 1 77 ? -22.606 12.740 80.507 1.00 28.86 69 LYS B O 1
ATOM 3503 N N . VAL B 1 78 ? -24.221 12.277 79.008 1.00 27.05 70 VAL B N 1
ATOM 3504 C CA . VAL B 1 78 ? -24.820 11.256 79.866 1.00 27.71 70 VAL B CA 1
ATOM 3505 C C . VAL B 1 78 ? -23.894 10.051 79.987 1.00 26.40 70 VAL B C 1
ATOM 3506 O O . VAL B 1 78 ? -23.691 9.514 81.082 1.00 27.78 70 VAL B O 1
ATOM 3510 N N . PHE B 1 79 ? -23.283 9.632 78.878 1.00 24.59 71 PHE B N 1
ATOM 3511 C CA . PHE B 1 79 ? -22.354 8.510 78.935 1.00 26.68 71 PHE B CA 1
ATOM 3512 C C . PHE B 1 79 ? -21.135 8.854 79.782 1.00 28.64 71 PHE B C 1
ATOM 3513 O O . PHE B 1 79 ? -20.665 8.019 80.565 1.00 28.49 71 PHE B O 1
ATOM 3521 N N . GLU B 1 80 ? -20.624 10.089 79.653 1.00 25.48 72 GLU B N 1
ATOM 3522 C CA . GLU B 1 80 ? -19.489 10.527 80.462 1.00 24.92 72 GLU B CA 1
ATOM 3523 C C . GLU B 1 80 ? -19.834 10.549 81.942 1.00 28.66 72 GLU B C 1
ATOM 3524 O O . GLU B 1 80 ? -18.994 10.224 82.793 1.00 31.07 72 GLU B O 1
ATOM 3530 N N . LYS B 1 81 ? -21.054 10.960 82.272 1.00 26.82 73 LYS B N 1
ATOM 3531 C CA . LYS B 1 81 ? -21.414 11.140 83.672 1.00 33.71 73 LYS B CA 1
ATOM 3532 C C . LYS B 1 81 ? -21.714 9.820 84.368 1.00 35.00 73 LYS B C 1
ATOM 3533 O O . LYS B 1 81 ? -21.454 9.691 85.567 1.00 34.10 73 LYS B O 1
ATOM 3539 N N . TYR B 1 82 ? -22.252 8.829 83.657 1.00 31.05 74 TYR B N 1
ATOM 3540 C CA . TYR B 1 82 ? -22.697 7.611 84.318 1.00 30.75 74 TYR B CA 1
ATOM 3541 C C . TYR B 1 82 ? -21.935 6.362 83.921 1.00 31.76 74 TYR B C 1
ATOM 3542 O O . TYR B 1 82 ? -22.046 5.355 84.630 1.00 29.51 74 TYR B O 1
ATOM 3551 N N . ASN B 1 83 ? -21.169 6.397 82.833 1.00 28.79 75 ASN B N 1
ATOM 3552 C CA . ASN B 1 83 ? -20.457 5.233 82.318 1.00 28.14 75 ASN B CA 1
ATOM 3553 C C . ASN B 1 83 ? -21.403 4.028 82.269 1.00 26.71 75 ASN B C 1
ATOM 3554 O O . ASN B 1 83 ? -21.154 3.012 82.922 1.00 29.49 75 ASN B O 1
ATOM 3559 N N . PRO B 1 84 ? -22.500 4.120 81.503 1.00 24.62 76 PRO B N 1
ATOM 3560 C CA . PRO B 1 84 ? -23.569 3.115 81.607 1.00 24.71 76 PRO B CA 1
ATOM 3561 C C . PRO B 1 84 ? -23.117 1.738 81.156 1.00 27.15 76 PRO B C 1
ATOM 3562 O O . PRO B 1 84 ? -22.422 1.584 80.147 1.00 24.60 76 PRO B O 1
ATOM 3566 N N . ASP B 1 85 ? -23.530 0.725 81.912 1.00 21.30 77 ASP B N 1
ATOM 3567 C CA . ASP B 1 85 ? -23.195 -0.648 81.552 1.00 24.64 77 ASP B CA 1
ATOM 3568 C C . ASP B 1 85 ? -24.149 -1.223 80.525 1.00 23.78 77 ASP B C 1
ATOM 3569 O O . ASP B 1 85 ? -23.779 -2.157 79.803 1.00 24.54 77 ASP B O 1
ATOM 3574 N N . ALA B 1 86 ? -25.363 -0.689 80.448 1.00 20.73 78 ALA B N 1
ATOM 3575 C CA . ALA B 1 86 ? -26.386 -1.240 79.576 1.00 21.16 78 ALA B CA 1
ATOM 3576 C C . ALA B 1 86 ? -27.333 -0.128 79.149 1.00 21.08 78 ALA B C 1
ATOM 3577 O O . ALA B 1 86 ? -27.468 0.901 79.818 1.00 22.32 78 ALA B O 1
ATOM 3579 N N . VAL B 1 87 ? -27.995 -0.354 78.020 1.00 20.07 79 VAL B N 1
ATOM 3580 C CA . VAL B 1 87 ? -29.045 0.515 77.520 1.00 17.27 79 VAL B CA 1
ATOM 3581 C C . VAL B 1 87 ? -30.253 -0.348 77.182 1.00 18.81 79 VAL B C 1
ATOM 3582 O O . VAL B 1 87 ? -30.116 -1.361 76.483 1.00 20.11 79 VAL B O 1
ATOM 3586 N N . VAL B 1 88 ? -31.425 0.052 77.664 1.00 15.61 80 VAL B N 1
ATOM 3587 C CA . VAL B 1 88 ? -32.704 -0.500 77.221 1.00 17.25 80 VAL B CA 1
ATOM 3588 C C . VAL B 1 88 ? -33.392 0.605 76.436 1.00 16.27 80 VAL B C 1
ATOM 3589 O O . VAL B 1 88 ? -33.769 1.643 76.998 1.00 18.65 80 VAL B O 1
ATOM 3593 N N . HIS B 1 89 ? -33.567 0.379 75.141 1.00 16.31 81 HIS B N 1
ATOM 3594 C CA . HIS B 1 89 ? -33.817 1.447 74.182 1.00 15.47 81 HIS B CA 1
ATOM 3595 C C . HIS B 1 89 ? -35.278 1.407 73.745 1.00 17.52 81 HIS B C 1
ATOM 3596 O O . HIS B 1 89 ? -35.661 0.579 72.914 1.00 15.82 81 HIS B O 1
ATOM 3603 N N . LEU B 1 90 ? -36.096 2.305 74.310 1.00 15.59 82 LEU B N 1
ATOM 3604 C CA . LEU B 1 90 ? -37.495 2.425 73.904 1.00 14.37 82 LEU B CA 1
ATOM 3605 C C . LEU B 1 90 ? -37.825 3.722 73.184 1.00 13.24 82 LEU B C 1
ATOM 3606 O O . LEU B 1 90 ? -38.894 3.809 72.576 1.00 16.89 82 LEU B O 1
ATOM 3611 N N . ALA B 1 91 ? -36.967 4.740 73.254 1.00 14.30 83 ALA B N 1
ATOM 3612 C CA . ALA B 1 91 ? -37.294 6.009 72.613 1.00 15.27 83 ALA B CA 1
ATOM 3613 C C . ALA B 1 91 ? -37.543 5.797 71.127 1.00 16.62 83 ALA B C 1
ATOM 3614 O O . ALA B 1 91 ? -36.736 5.175 70.435 1.00 17.57 83 ALA B O 1
ATOM 3616 N N . ALA B 1 92 ? -38.695 6.273 70.659 1.00 15.91 84 ALA B N 1
ATOM 3617 C CA . ALA B 1 92 ? -39.065 6.200 69.250 1.00 16.94 84 ALA B CA 1
ATOM 3618 C C . ALA B 1 92 ? -40.104 7.268 68.956 1.00 16.88 84 ALA B C 1
ATOM 3619 O O . ALA B 1 92 ? -40.741 7.818 69.866 1.00 18.43 84 ALA B O 1
ATOM 3621 N N . GLU B 1 93 ? -40.283 7.525 67.663 1.00 17.23 85 GLU B N 1
ATOM 3622 C CA . GLU B 1 93 ? -41.167 8.549 67.131 1.00 17.27 85 GLU B CA 1
ATOM 3623 C C . GLU B 1 93 ? -42.106 7.880 66.141 1.00 21.74 85 GLU B C 1
ATOM 3624 O O . GLU B 1 93 ? -41.645 7.231 65.204 1.00 15.75 85 GLU B O 1
ATOM 3630 N N . SER B 1 94 ? -43.418 8.031 66.333 1.00 21.10 86 SER B N 1
ATOM 3631 C CA . SER B 1 94 ? -44.354 7.349 65.446 1.00 22.21 86 SER B CA 1
ATOM 3632 C C . SER B 1 94 ? -45.200 8.275 64.585 1.00 27.28 86 SER B C 1
ATOM 3633 O O . SER B 1 94 ? -45.933 7.780 63.718 1.00 28.79 86 SER B O 1
ATOM 3636 N N . HIS B 1 95 ? -45.148 9.589 64.796 1.00 20.32 87 HIS B N 1
ATOM 3637 C CA . HIS B 1 95 ? -46.040 10.483 64.063 1.00 23.40 87 HIS B CA 1
ATOM 3638 C C . HIS B 1 95 ? -45.404 10.806 62.721 1.00 30.41 87 HIS B C 1
ATOM 3639 O O . HIS B 1 95 ? -44.549 11.685 62.616 1.00 42.91 87 HIS B O 1
ATOM 3646 N N . VAL B 1 96 ? -45.809 10.094 61.714 1.00 24.94 88 VAL B N 1
ATOM 3647 C CA . VAL B 1 96 ? -45.350 10.315 60.351 1.00 25.59 88 VAL B CA 1
ATOM 3648 C C . VAL B 1 96 ? -46.326 11.268 59.682 1.00 26.81 88 VAL B C 1
ATOM 3649 O O . VAL B 1 96 ? -47.534 11.234 59.957 1.00 34.31 88 VAL B O 1
ATOM 3653 N N . ASP B 1 97 ? -45.805 12.143 58.830 1.00 27.42 89 ASP B N 1
ATOM 3654 C CA . ASP B 1 97 ? -46.612 13.114 58.108 1.00 31.51 89 ASP B CA 1
ATOM 3655 C C . ASP B 1 97 ? -47.219 14.161 59.033 1.00 31.71 89 ASP B C 1
ATOM 3656 O O . ASP B 1 97 ? -48.248 14.752 58.708 1.00 41.64 89 ASP B O 1
ATOM 3661 N N . ARG B 1 98 ? -46.615 14.384 60.199 1.00 32.37 90 ARG B N 1
ATOM 3662 C CA . ARG B 1 98 ? -47.118 15.410 61.110 1.00 39.19 90 ARG B CA 1
ATOM 3663 C C . ARG B 1 98 ? -46.911 16.806 60.526 1.00 40.12 90 ARG B C 1
ATOM 3664 O O . ARG B 1 98 ? -47.823 17.647 60.553 1.00 32.92 90 ARG B O 1
ATOM 3672 N N . SER B 1 99 ? -45.726 17.067 59.970 1.00 32.82 91 SER B N 1
ATOM 3673 C CA . SER B 1 99 ? -45.351 18.437 59.649 1.00 27.93 91 SER B CA 1
ATOM 3674 C C . SER B 1 99 ? -44.370 18.466 58.493 1.00 25.35 91 SER B C 1
ATOM 3675 O O . SER B 1 99 ? -43.398 17.704 58.481 1.00 29.06 91 SER B O 1
ATOM 3678 N N . ILE B 1 100 ? -44.603 19.385 57.554 1.00 25.10 92 ILE B N 1
ATOM 3679 C CA . ILE B 1 100 ? -43.630 19.621 56.495 1.00 27.92 92 ILE B CA 1
ATOM 3680 C C . ILE B 1 100 ? -42.329 20.195 57.024 1.00 26.04 92 ILE B C 1
ATOM 3681 O O . ILE B 1 100 ? -41.355 20.268 56.271 1.00 21.92 92 ILE B O 1
ATOM 3686 N N . THR B 1 101 ? -42.277 20.625 58.291 1.00 20.43 93 THR B N 1
ATOM 3687 C CA . THR B 1 101 ? -41.036 21.213 58.785 1.00 27.30 93 THR B CA 1
ATOM 3688 C C . THR B 1 101 ? -39.969 20.174 59.090 1.00 27.71 93 THR B C 1
ATOM 3689 O O . THR B 1 101 ? -38.792 20.528 59.202 1.00 28.70 93 THR B O 1
ATOM 3693 N N . ASP B 1 102 ? -40.348 18.918 59.243 1.00 22.87 94 ASP B N 1
ATOM 3694 C CA . ASP B 1 102 ? -39.390 17.881 59.601 1.00 25.74 94 ASP B CA 1
ATOM 3695 C C . ASP B 1 102 ? -39.946 16.542 59.136 1.00 22.25 94 ASP B C 1
ATOM 3696 O O . ASP B 1 102 ? -40.331 15.702 59.959 1.00 17.90 94 ASP B O 1
ATOM 3701 N N . PRO B 1 103 ? -40.020 16.317 57.823 1.00 19.74 95 PRO B N 1
ATOM 3702 C CA . PRO B 1 103 ? -40.695 15.104 57.323 1.00 21.02 95 PRO B CA 1
ATOM 3703 C C . PRO B 1 103 ? -40.026 13.818 57.721 1.00 20.37 95 PRO B C 1
ATOM 3704 O O . PRO B 1 103 ? -40.701 12.781 57.797 1.00 19.52 95 PRO B O 1
ATOM 3708 N N . ASN B 1 104 ? -38.717 13.838 57.978 1.00 15.61 96 ASN B N 1
ATOM 3709 C CA . ASN B 1 104 ? -38.000 12.627 58.337 1.00 18.33 96 ASN B CA 1
ATOM 3710 C C . ASN B 1 104 ? -37.734 12.519 59.825 1.00 19.55 96 ASN B C 1
ATOM 3711 O O . ASN B 1 104 ? -36.894 11.713 60.230 1.00 15.22 96 ASN B O 1
ATOM 3716 N N . ALA B 1 105 ? -38.449 13.288 60.647 1.00 17.13 97 ALA B N 1
ATOM 3717 C CA . ALA B 1 105 ? -38.232 13.211 62.090 1.00 23.19 97 ALA B CA 1
ATOM 3718 C C . ALA B 1 105 ? -38.275 11.770 62.592 1.00 18.63 97 ALA B C 1
ATOM 3719 O O . ALA B 1 105 ? -37.463 11.383 63.440 1.00 17.39 97 ALA B O 1
ATOM 3721 N N . PHE B 1 106 ? -39.194 10.951 62.057 1.00 18.29 98 PHE B N 1
ATOM 3722 C CA . PHE B 1 106 ? -39.323 9.573 62.530 1.00 18.15 98 PHE B CA 1
ATOM 3723 C C . PHE B 1 106 ? -38.068 8.763 62.235 1.00 19.55 98 PHE B C 1
ATOM 3724 O O . PHE B 1 106 ? -37.660 7.927 63.049 1.00 18.07 98 PHE B O 1
ATOM 3732 N N . ILE B 1 107 ? -37.447 8.983 61.077 1.00 14.47 99 ILE B N 1
ATOM 3733 C CA . ILE B 1 107 ? -36.191 8.301 60.767 1.00 13.99 99 ILE B CA 1
ATOM 3734 C C . ILE B 1 107 ? -35.051 8.851 61.619 1.00 12.69 99 ILE B C 1
ATOM 3735 O O . ILE B 1 107 ? -34.201 8.096 62.096 1.00 13.95 99 ILE B O 1
ATOM 3740 N N . ASN B 1 108 ? -34.998 10.172 61.809 1.00 14.30 100 ASN B N 1
ATOM 3741 C CA A ASN B 1 108 ? -33.944 10.748 62.639 0.58 15.97 100 ASN B CA 1
ATOM 3742 C CA B ASN B 1 108 ? -33.932 10.738 62.634 0.42 16.05 100 ASN B CA 1
ATOM 3743 C C . ASN B 1 108 ? -33.961 10.125 64.029 1.00 16.67 100 ASN B C 1
ATOM 3744 O O . ASN B 1 108 ? -32.928 9.702 64.551 1.00 16.11 100 ASN B O 1
ATOM 3753 N N . THR B 1 109 ? -35.146 10.036 64.640 1.00 14.24 101 THR B N 1
ATOM 3754 C CA . THR B 1 109 ? -35.239 9.441 65.972 1.00 15.12 101 THR B CA 1
ATOM 3755 C C . THR B 1 109 ? -35.030 7.928 65.933 1.00 15.26 101 THR B C 1
ATOM 3756 O O . THR B 1 109 ? -34.242 7.380 66.715 1.00 15.29 101 THR B O 1
ATOM 3760 N N . ASN B 1 110 ? -35.728 7.225 65.039 1.00 14.02 102 ASN B N 1
ATOM 3761 C CA . ASN B 1 110 ? -35.747 5.765 65.150 1.00 11.43 102 ASN B CA 1
ATOM 3762 C C . ASN B 1 110 ? -34.494 5.115 64.586 1.00 13.87 102 ASN B C 1
ATOM 3763 O O . ASN B 1 110 ? -34.041 4.086 65.109 1.00 14.65 102 ASN B O 1
ATOM 3768 N N . VAL B 1 111 ? -33.929 5.686 63.531 1.00 14.05 103 VAL B N 1
ATOM 3769 C CA . VAL B 1 111 ? -32.755 5.093 62.896 1.00 12.20 103 VAL B CA 1
ATOM 3770 C C . VAL B 1 111 ? -31.474 5.782 63.353 1.00 15.43 103 VAL B C 1
ATOM 3771 O O . VAL B 1 111 ? -30.580 5.138 63.907 1.00 14.51 103 VAL B O 1
ATOM 3775 N N . ILE B 1 112 ? -31.369 7.090 63.113 1.00 14.00 104 ILE B N 1
ATOM 3776 C CA . ILE B 1 112 ? -30.161 7.815 63.488 1.00 15.41 104 ILE B CA 1
ATOM 3777 C C . ILE B 1 112 ? -29.974 7.808 64.999 1.00 15.02 104 ILE B C 1
ATOM 3778 O O . ILE B 1 112 ? -28.854 7.675 65.495 1.00 17.19 104 ILE B O 1
ATOM 3783 N N . GLY B 1 113 ? -31.061 7.962 65.757 1.00 16.82 105 GLY B N 1
ATOM 3784 C CA . GLY B 1 113 ? -30.935 7.964 67.204 1.00 16.42 105 GLY B CA 1
ATOM 3785 C C . GLY B 1 113 ? -30.452 6.631 67.739 1.00 16.73 105 GLY B C 1
ATOM 3786 O O . GLY B 1 113 ? -29.635 6.579 68.666 1.00 16.28 105 GLY B O 1
ATOM 3787 N N . THR B 1 114 ? -30.951 5.536 67.166 1.00 13.81 106 THR B N 1
ATOM 3788 C CA . THR B 1 114 ? -30.438 4.215 67.522 1.00 16.03 106 THR B CA 1
ATOM 3789 C C . THR B 1 114 ? -28.944 4.120 67.214 1.00 15.61 106 THR B C 1
ATOM 3790 O O . THR B 1 114 ? -28.154 3.686 68.059 1.00 14.76 106 THR B O 1
ATOM 3794 N N . ALA B 1 115 ? -28.535 4.562 66.020 1.00 15.51 107 ALA B N 1
ATOM 3795 C CA . ALA B 1 115 ? -27.109 4.585 65.678 1.00 14.63 107 ALA B CA 1
ATOM 3796 C C . ALA B 1 115 ? -26.294 5.407 66.672 1.00 17.38 107 ALA B C 1
ATOM 3797 O O . ALA B 1 115 ? -25.198 4.998 67.077 1.00 18.76 107 ALA B O 1
ATOM 3799 N N . ASN B 1 116 ? -26.772 6.604 67.023 1.00 17.21 108 ASN B N 1
ATOM 3800 C CA . ASN B 1 116 ? -26.016 7.443 67.953 1.00 17.59 108 ASN B CA 1
ATOM 3801 C C . ASN B 1 116 ? -25.793 6.724 69.279 1.00 18.74 108 ASN B C 1
ATOM 3802 O O . ASN B 1 116 ? -24.693 6.766 69.843 1.00 19.44 108 ASN B O 1
ATOM 3807 N N . LEU B 1 117 ? -26.827 6.065 69.791 1.00 16.96 109 LEU B N 1
ATOM 3808 C CA . LEU B 1 117 ? -26.660 5.264 71.002 1.00 19.89 109 LEU B CA 1
ATOM 3809 C C . LEU B 1 117 ? -25.672 4.130 70.772 1.00 19.40 109 LEU B C 1
ATOM 3810 O O . LEU B 1 117 ? -24.789 3.889 71.599 1.00 18.53 109 LEU B O 1
ATOM 3815 N N . LEU B 1 118 ? -25.811 3.419 69.650 1.00 17.38 110 LEU B N 1
ATOM 3816 C CA . LEU B 1 118 ? -24.914 2.300 69.376 1.00 18.07 110 LEU B CA 1
ATOM 3817 C C . LEU B 1 118 ? -23.477 2.773 69.258 1.00 19.49 110 LEU B C 1
ATOM 3818 O O . LEU B 1 118 ? -22.553 2.096 69.719 1.00 19.38 110 LEU B O 1
ATOM 3823 N N . ASN B 1 119 ? -23.268 3.937 68.637 1.00 17.67 111 ASN B N 1
ATOM 3824 C CA . ASN B 1 119 ? -21.908 4.443 68.473 1.00 18.04 111 ASN B CA 1
ATOM 3825 C C . ASN B 1 119 ? -21.265 4.736 69.821 1.00 22.11 111 ASN B C 1
ATOM 3826 O O . ASN B 1 119 ? -20.070 4.469 70.030 1.00 20.77 111 ASN B O 1
ATOM 3831 N N . LEU B 1 120 ? -22.042 5.288 70.751 1.00 19.34 112 LEU B N 1
ATOM 3832 C CA . LEU B 1 120 ? -21.493 5.593 72.067 1.00 21.10 112 LEU B CA 1
ATOM 3833 C C . LEU B 1 120 ? -21.275 4.329 72.895 1.00 20.48 112 LEU B C 1
ATOM 3834 O O . LEU B 1 120 ? -20.336 4.274 73.693 1.00 22.17 112 LEU B O 1
ATOM 3839 N N . CYS B 1 121 ? -22.118 3.306 72.720 1.00 17.33 113 CYS B N 1
ATOM 3840 C CA . CYS B 1 121 ? -21.844 2.021 73.360 1.00 19.88 113 CYS B CA 1
ATOM 3841 C C . CYS B 1 121 ? -20.555 1.413 72.830 1.00 21.19 113 CYS B C 1
ATOM 3842 O O . CYS B 1 121 ? -19.732 0.907 73.599 1.00 23.51 113 CYS B O 1
ATOM 3845 N N . ARG B 1 122 ? -20.354 1.487 71.514 1.00 22.61 114 ARG B N 1
ATOM 3846 C CA . ARG B 1 122 ? -19.110 1.030 70.912 1.00 21.40 114 ARG B CA 1
ATOM 3847 C C . ARG B 1 122 ? -17.898 1.762 71.490 1.00 27.13 114 ARG B C 1
ATOM 3848 O O . ARG B 1 122 ? -16.847 1.153 71.729 1.00 25.21 114 ARG B O 1
ATOM 3856 N N . GLU B 1 123 ? -18.017 3.072 71.722 1.00 22.00 115 GLU B N 1
ATOM 3857 C CA . GLU B 1 123 ? -16.865 3.832 72.199 1.00 25.26 115 GLU B CA 1
ATOM 3858 C C . GLU B 1 123 ? -16.610 3.623 73.694 1.00 29.31 115 GLU B C 1
ATOM 3859 O O . GLU B 1 123 ? -15.453 3.500 74.126 1.00 25.02 115 GLU B O 1
ATOM 3865 N N . PHE B 1 124 ? -17.666 3.562 74.496 1.00 22.68 116 PHE B N 1
ATOM 3866 C CA . PHE B 1 124 ? -17.504 3.484 75.944 1.00 25.72 116 PHE B CA 1
ATOM 3867 C C . PHE B 1 124 ? -17.351 2.059 76.456 1.00 26.71 116 PHE B C 1
ATOM 3868 O O . PHE B 1 124 ? -16.687 1.846 77.478 1.00 29.91 116 PHE B O 1
ATOM 3876 N N . TRP B 1 125 ? -17.973 1.084 75.802 1.00 24.80 117 TRP B N 1
ATOM 3877 C CA . TRP B 1 125 ? -17.839 -0.302 76.218 1.00 24.47 117 TRP B CA 1
ATOM 3878 C C . TRP B 1 125 ? -16.575 -0.905 75.640 1.00 28.34 117 TRP B C 1
ATOM 3879 O O . TRP B 1 125 ? -16.146 -0.561 74.536 1.00 28.68 117 TRP B O 1
ATOM 3890 N N . THR B 1 126 ? -15.983 -1.820 76.397 1.00 27.66 118 THR B N 1
ATOM 3891 C CA . THR B 1 126 ? -14.820 -2.566 75.926 1.00 27.59 118 THR B CA 1
ATOM 3892 C C . THR B 1 126 ? -15.348 -3.805 75.215 1.00 30.04 118 THR B C 1
ATOM 3893 O O . THR B 1 126 ? -15.823 -4.750 75.852 1.00 33.17 118 THR B O 1
ATOM 3897 N N . LEU B 1 127 ? -15.295 -3.791 73.891 1.00 24.59 119 LEU B N 1
ATOM 3898 C CA . LEU B 1 127 ? -15.836 -4.870 73.081 1.00 27.36 119 LEU B CA 1
ATOM 3899 C C . LEU B 1 127 ? -14.715 -5.803 72.657 1.00 34.58 119 LEU B C 1
ATOM 3900 O O . LEU B 1 127 ? -13.618 -5.354 72.319 1.00 36.11 119 LEU B O 1
ATOM 3905 N N . ASN B 1 128 ? -14.995 -7.103 72.682 1.00 28.46 120 ASN B N 1
ATOM 3906 C CA . ASN B 1 128 ? -13.980 -8.102 72.385 1.00 32.59 120 ASN B CA 1
ATOM 3907 C C . ASN B 1 128 ? -14.088 -8.497 70.923 1.00 33.24 120 ASN B C 1
ATOM 3908 O O . ASN B 1 128 ? -15.150 -8.983 70.502 1.00 32.07 120 ASN B O 1
ATOM 3913 N N . PRO B 1 129 ? -13.046 -8.299 70.112 1.00 32.30 121 PRO B N 1
ATOM 3914 C CA . PRO B 1 129 ? -13.123 -8.732 68.708 1.00 29.85 121 PRO B CA 1
ATOM 3915 C C . PRO B 1 129 ? -13.306 -10.236 68.555 1.00 31.64 121 PRO B C 1
ATOM 3916 O O . PRO B 1 129 ? -13.746 -10.692 67.493 1.00 30.89 121 PRO B O 1
ATOM 3920 N N . GLU B 1 130 ? -13.003 -11.014 69.592 1.00 28.54 122 GLU B N 1
ATOM 3921 C CA . GLU B 1 130 ? -13.293 -12.442 69.581 1.00 34.75 122 GLU B CA 1
ATOM 3922 C C . GLU B 1 130 ? -14.787 -12.744 69.551 1.00 32.51 122 GLU B C 1
ATOM 3923 O O . GLU B 1 130 ? -15.163 -13.875 69.234 1.00 33.16 122 GLU B O 1
ATOM 3929 N N . HIS B 1 131 ? -15.637 -11.774 69.884 1.00 30.48 123 HIS B N 1
ATOM 3930 C CA . HIS B 1 131 ? -17.077 -11.991 70.001 1.00 29.35 123 HIS B CA 1
ATOM 3931 C C . HIS B 1 131 ? -17.848 -11.623 68.740 1.00 27.72 123 HIS B C 1
ATOM 3932 O O . HIS B 1 131 ? -19.074 -11.781 68.708 1.00 27.31 123 HIS B O 1
ATOM 3939 N N . THR B 1 132 ? -17.171 -11.134 67.708 1.00 25.96 124 THR B N 1
ATOM 3940 C CA . THR B 1 132 ? -17.829 -10.835 66.450 1.00 27.34 124 THR B CA 1
ATOM 3941 C C . THR B 1 132 ? -18.359 -12.115 65.805 1.00 29.70 124 THR B C 1
ATOM 3942 O O . THR B 1 132 ? -17.998 -13.234 66.181 1.00 29.57 124 THR B O 1
ATOM 3946 N N . HIS B 1 133 ? -19.233 -11.936 64.815 1.00 25.57 125 HIS B N 1
ATOM 3947 C CA . HIS B 1 133 ? -19.764 -13.054 64.033 1.00 28.44 125 HIS B CA 1
ATOM 3948 C C . HIS B 1 133 ? -20.459 -14.081 64.922 1.00 30.40 125 HIS B C 1
ATOM 3949 O O . HIS B 1 133 ? -20.351 -15.289 64.704 1.00 34.68 125 HIS B O 1
ATOM 3956 N N . GLY B 1 134 ? -21.170 -13.591 65.940 1.00 29.42 126 GLY B N 1
ATOM 3957 C CA . GLY B 1 134 ? -22.009 -14.428 66.769 1.00 31.01 126 GLY B CA 1
ATOM 3958 C C . GLY B 1 134 ? -21.288 -15.264 67.799 1.00 29.84 126 GLY B C 1
ATOM 3959 O O . GLY B 1 134 ? -21.862 -16.226 68.310 1.00 42.15 126 GLY B O 1
ATOM 3960 N N . ARG B 1 135 ? -20.049 -14.934 68.126 1.00 31.20 127 ARG B N 1
ATOM 3961 C CA . ARG B 1 135 ? -19.268 -15.730 69.069 1.00 30.63 127 ARG B CA 1
ATOM 3962 C C . ARG B 1 135 ? -19.343 -15.160 70.484 1.00 32.20 127 ARG B C 1
ATOM 3963 O O . ARG B 1 135 ? -18.326 -14.947 71.152 1.00 28.48 127 ARG B O 1
ATOM 3971 N N . PHE B 1 136 ? -20.563 -14.915 70.969 1.00 27.62 128 PHE B N 1
ATOM 3972 C CA . PHE B 1 136 ? -20.720 -14.418 72.328 1.00 27.86 128 PHE B CA 1
ATOM 3973 C C . PHE B 1 136 ? -20.461 -15.539 73.330 1.00 30.99 128 PHE B C 1
ATOM 3974 O O . PHE B 1 136 ? -20.899 -16.672 73.116 1.00 32.45 128 PHE B O 1
ATOM 3982 N N . PRO B 1 137 ? -19.759 -15.260 74.427 1.00 35.37 129 PRO B N 1
ATOM 3983 C CA . PRO B 1 137 ? -19.482 -16.311 75.408 1.00 39.13 129 PRO B CA 1
ATOM 3984 C C . PRO B 1 137 ? -20.701 -16.634 76.255 1.00 37.86 129 PRO B C 1
ATOM 3985 O O . PRO B 1 137 ? -21.545 -15.781 76.533 1.00 31.71 129 PRO B O 1
ATOM 3989 N N . ASN B 1 138 ? -20.771 -17.899 76.673 1.00 37.06 130 ASN B N 1
ATOM 3990 C CA . ASN B 1 138 ? -21.814 -18.376 77.581 1.00 43.72 130 ASN B CA 1
ATOM 3991 C C . ASN B 1 138 ? -21.405 -18.038 79.016 1.00 44.66 130 ASN B C 1
ATOM 3992 O O . ASN B 1 138 ? -21.053 -18.899 79.825 1.00 45.90 130 ASN B O 1
ATOM 3997 N N . GLU B 1 139 ? -21.436 -16.742 79.315 1.00 39.12 131 GLU B N 1
ATOM 3998 C CA A GLU B 1 139 ? -20.966 -16.207 80.587 0.39 39.85 131 GLU B CA 1
ATOM 3999 C CA B GLU B 1 139 ? -20.986 -16.223 80.598 0.61 39.86 131 GLU B CA 1
ATOM 4000 C C . GLU B 1 139 ? -21.811 -14.992 80.932 1.00 34.35 131 GLU B C 1
ATOM 4001 O O . GLU B 1 139 ? -22.370 -14.352 80.034 1.00 35.71 131 GLU B O 1
ATOM 4012 N N . PRO B 1 140 ? -21.914 -14.638 82.217 1.00 34.96 132 PRO B N 1
ATOM 4013 C CA . PRO B 1 140 ? -22.698 -13.450 82.593 1.00 35.86 132 PRO B CA 1
ATOM 4014 C C . PRO B 1 140 ? -22.216 -12.205 81.864 1.00 30.25 132 PRO B C 1
ATOM 4015 O O . PRO B 1 140 ? -21.014 -11.930 81.797 1.00 31.20 132 PRO B O 1
ATOM 4019 N N . ARG B 1 141 ? -23.169 -11.448 81.326 1.00 31.45 133 ARG B N 1
ATOM 4020 C CA . ARG B 1 141 ? -22.845 -10.253 80.556 1.00 26.95 133 ARG B CA 1
ATOM 4021 C C . ARG B 1 141 ? -22.321 -9.137 81.452 1.00 30.20 133 ARG B C 1
ATOM 4022 O O . ARG B 1 141 ? -22.778 -8.947 82.583 1.00 31.25 133 ARG B O 1
ATOM 4030 N N . THR B 1 142 ? -21.354 -8.394 80.923 1.00 25.75 134 THR B N 1
ATOM 4031 C CA . THR B 1 142 ? -20.907 -7.121 81.468 1.00 24.65 134 THR B CA 1
ATOM 4032 C C . THR B 1 142 ? -21.704 -5.956 80.889 1.00 25.34 134 THR B C 1
ATOM 4033 O O . THR B 1 142 ? -21.998 -4.980 81.590 1.00 25.66 134 THR B O 1
ATOM 4037 N N . ASN B 1 143 ? -22.064 -6.048 79.616 1.00 24.82 135 ASN B N 1
ATOM 4038 C CA . ASN B 1 143 ? -22.803 -5.001 78.933 1.00 25.64 135 ASN B CA 1
ATOM 4039 C C . ASN B 1 143 ? -23.958 -5.619 78.168 1.00 23.23 135 ASN B C 1
ATOM 4040 O O . ASN B 1 143 ? -23.948 -6.813 77.850 1.00 20.86 135 ASN B O 1
ATOM 4045 N N . LEU B 1 144 ? -24.941 -4.777 77.844 1.00 19.82 136 LEU B N 1
ATOM 4046 C CA . LEU B 1 144 ? -26.059 -5.213 77.014 1.00 22.74 136 LEU B CA 1
ATOM 4047 C C . LEU B 1 144 ? -26.745 -4.012 76.388 1.00 21.08 136 LEU B C 1
ATOM 4048 O O . LEU B 1 144 ? -27.108 -3.068 77.094 1.00 19.07 136 LEU B O 1
ATOM 4053 N N . PHE B 1 145 ? -26.956 -4.074 75.077 1.00 17.88 137 PHE B N 1
ATOM 4054 C CA . PHE B 1 145 ? -27.857 -3.164 74.382 1.00 17.54 137 PHE B CA 1
ATOM 4055 C C . PHE B 1 145 ? -29.158 -3.916 74.152 1.00 19.38 137 PHE B C 1
ATOM 4056 O O . PHE B 1 145 ? -29.211 -4.829 73.323 1.00 17.82 137 PHE B O 1
ATOM 4064 N N . TYR B 1 146 ? -30.198 -3.548 74.894 1.00 15.82 138 TYR B N 1
ATOM 4065 C CA . TYR B 1 146 ? -31.499 -4.186 74.771 1.00 17.39 138 TYR B CA 1
ATOM 4066 C C . TYR B 1 146 ? -32.361 -3.295 73.894 1.00 17.24 138 TYR B C 1
ATOM 4067 O O . TYR B 1 146 ? -32.676 -2.162 74.276 1.00 16.96 138 TYR B O 1
ATOM 4076 N N . HIS B 1 147 ? -32.741 -3.811 72.727 1.00 15.00 139 HIS B N 1
ATOM 4077 C CA . HIS B 1 147 ? -33.485 -3.054 71.731 1.00 16.24 139 HIS B CA 1
ATOM 4078 C C . HIS B 1 147 ? -34.958 -3.458 71.754 1.00 13.14 139 HIS B C 1
ATOM 4079 O O . HIS B 1 147 ? -35.293 -4.624 71.513 1.00 14.95 139 HIS B O 1
ATOM 4086 N N . VAL B 1 148 ? -35.833 -2.499 72.029 1.00 14.11 140 VAL B N 1
ATOM 4087 C CA . VAL B 1 148 ? -37.276 -2.736 72.033 1.00 13.83 140 VAL B CA 1
ATOM 4088 C C . VAL B 1 148 ? -37.848 -2.316 70.687 1.00 13.93 140 VAL B C 1
ATOM 4089 O O . VAL B 1 148 ? -37.641 -1.179 70.246 1.00 15.56 140 VAL B O 1
ATOM 4093 N N . SER B 1 149 ? -38.583 -3.220 70.036 1.00 12.59 141 SER B N 1
ATOM 4094 C CA . SER B 1 149 ? -39.118 -2.942 68.717 1.00 14.78 141 SER B CA 1
ATOM 4095 C C . SER B 1 149 ? -40.525 -3.524 68.623 1.00 16.23 141 SER B C 1
ATOM 4096 O O . SER B 1 149 ? -41.121 -3.941 69.618 1.00 18.40 141 SER B O 1
ATOM 4099 N N . THR B 1 150 ? -41.061 -3.558 67.414 1.00 15.26 142 THR B N 1
ATOM 4100 C CA . THR B 1 150 ? -42.487 -3.769 67.190 1.00 15.88 142 THR B CA 1
ATOM 4101 C C . THR B 1 150 ? -42.727 -5.000 66.329 1.00 18.07 142 THR B C 1
ATOM 4102 O O . THR B 1 150 ? -41.921 -5.329 65.460 1.00 16.11 142 THR B O 1
ATOM 4106 N N . ASP B 1 151 ? -43.879 -5.647 66.536 1.00 14.30 143 ASP B N 1
ATOM 4107 C CA . ASP B 1 151 ? -44.235 -6.763 65.671 1.00 20.48 143 ASP B CA 1
ATOM 4108 C C . ASP B 1 151 ? -44.499 -6.316 64.244 1.00 14.69 143 ASP B C 1
ATOM 4109 O O . ASP B 1 151 ? -44.502 -7.146 63.335 1.00 16.16 143 ASP B O 1
ATOM 4114 N N . GLU B 1 152 ? -44.708 -5.027 64.020 1.00 15.24 144 GLU B N 1
ATOM 4115 C CA A GLU B 1 152 ? -45.036 -4.598 62.667 0.51 18.11 144 GLU B CA 1
ATOM 4116 C CA B GLU B 1 152 ? -45.025 -4.554 62.678 0.49 18.10 144 GLU B CA 1
ATOM 4117 C C . GLU B 1 152 ? -43.845 -4.663 61.717 1.00 16.19 144 GLU B C 1
ATOM 4118 O O . GLU B 1 152 ? -44.039 -4.496 60.508 1.00 17.01 144 GLU B O 1
ATOM 4129 N N . VAL B 1 153 ? -42.632 -4.926 62.216 1.00 16.38 145 VAL B N 1
ATOM 4130 C CA . VAL B 1 153 ? -41.518 -5.188 61.312 1.00 15.14 145 VAL B CA 1
ATOM 4131 C C . VAL B 1 153 ? -41.809 -6.391 60.425 1.00 16.29 145 VAL B C 1
ATOM 4132 O O . VAL B 1 153 ? -41.219 -6.522 59.344 1.00 17.94 145 VAL B O 1
ATOM 4136 N N . TYR B 1 154 ? -42.694 -7.287 60.862 1.00 15.89 146 TYR B N 1
ATOM 4137 C CA . TYR B 1 154 ? -43.006 -8.509 60.135 1.00 16.98 146 TYR B CA 1
ATOM 4138 C C . TYR B 1 154 ? -44.105 -8.328 59.090 1.00 17.20 146 TYR B C 1
ATOM 4139 O O . TYR B 1 154 ? -44.448 -9.299 58.410 1.00 18.74 146 TYR B O 1
ATOM 4148 N N . GLY B 1 155 ? -44.651 -7.132 58.934 1.00 16.64 147 GLY B N 1
ATOM 4149 C CA . GLY B 1 155 ? -45.732 -6.930 57.989 1.00 17.67 147 GLY B CA 1
ATOM 4150 C C . GLY B 1 155 ? -47.076 -7.222 58.614 1.00 22.04 147 GLY B C 1
ATOM 4151 O O . GLY B 1 155 ? -47.323 -6.834 59.751 1.00 24.64 147 GLY B O 1
ATOM 4152 N N . SER B 1 156 ? -47.949 -7.925 57.891 1.00 23.15 148 SER B N 1
ATOM 4153 C CA . SER B 1 156 ? -49.269 -8.268 58.403 1.00 25.14 148 SER B CA 1
ATOM 4154 C C . SER B 1 156 ? -49.587 -9.691 57.974 1.00 27.52 148 SER B C 1
ATOM 4155 O O . SER B 1 156 ? -48.848 -10.308 57.202 1.00 25.40 148 SER B O 1
ATOM 4158 N N . LEU B 1 157 ? -50.688 -10.219 58.494 1.00 26.13 149 LEU B N 1
ATOM 4159 C CA . LEU B 1 157 ? -51.041 -11.615 58.290 1.00 29.10 149 LEU B CA 1
ATOM 4160 C C . LEU B 1 157 ? -52.363 -11.741 57.550 1.00 29.32 149 LEU B C 1
ATOM 4161 O O . LEU B 1 157 ? -53.206 -10.843 57.576 1.00 29.44 149 LEU B O 1
ATOM 4166 N N . GLY B 1 158 ? -52.537 -12.882 56.896 1.00 32.94 150 GLY B N 1
ATOM 4167 C CA . GLY B 1 158 ? -53.833 -13.283 56.404 1.00 32.99 150 GLY B CA 1
ATOM 4168 C C . GLY B 1 158 ? -54.655 -13.790 57.570 1.00 33.79 150 GLY B C 1
ATOM 4169 O O . GLY B 1 158 ? -54.360 -13.527 58.739 1.00 31.57 150 GLY B O 1
ATOM 4170 N N . GLU B 1 159 ? -55.691 -14.552 57.243 1.00 38.86 151 GLU B N 1
ATOM 4171 C CA . GLU B 1 159 ? -56.531 -15.119 58.289 1.00 39.51 151 GLU B CA 1
ATOM 4172 C C . GLU B 1 159 ? -55.796 -16.181 59.101 1.00 33.28 151 GLU B C 1
ATOM 4173 O O . GLU B 1 159 ? -56.189 -16.452 60.239 1.00 38.99 151 GLU B O 1
ATOM 4179 N N . THR B 1 160 ? -54.717 -16.752 58.563 1.00 41.23 152 THR B N 1
ATOM 4180 C CA . THR B 1 160 ? -53.959 -17.809 59.216 1.00 33.98 152 THR B CA 1
ATOM 4181 C C . THR B 1 160 ? -52.513 -17.377 59.431 1.00 35.02 152 THR B C 1
ATOM 4182 O O . THR B 1 160 ? -52.017 -16.437 58.800 1.00 33.37 152 THR B O 1
ATOM 4186 N N . GLY B 1 161 ? -51.836 -18.093 60.324 1.00 31.62 153 GLY B N 1
ATOM 4187 C CA . GLY B 1 161 ? -50.430 -17.862 60.578 1.00 33.98 153 GLY B CA 1
ATOM 4188 C C . GLY B 1 161 ? -50.187 -16.807 61.639 1.00 27.45 153 GLY B C 1
ATOM 4189 O O . GLY B 1 161 ? -51.073 -16.044 62.034 1.00 25.77 153 GLY B O 1
ATOM 4190 N N . PHE B 1 162 ? -48.933 -16.759 62.088 1.00 25.89 154 PHE B N 1
ATOM 4191 C CA . PHE B 1 162 ? -48.508 -15.898 63.180 1.00 24.31 154 PHE B CA 1
ATOM 4192 C C . PHE B 1 162 ? -47.121 -15.349 62.871 1.00 22.55 154 PHE B C 1
ATOM 4193 O O . PHE B 1 162 ? -46.412 -15.862 62.000 1.00 22.67 154 PHE B O 1
ATOM 4201 N N . PHE B 1 163 ? -46.742 -14.298 63.594 1.00 17.91 155 PHE B N 1
ATOM 4202 C CA . PHE B 1 163 ? -45.384 -13.771 63.514 1.00 18.78 155 PHE B CA 1
ATOM 4203 C C . PHE B 1 163 ? -44.460 -14.652 64.340 1.00 20.99 155 PHE B C 1
ATOM 4204 O O . PHE B 1 163 ? -44.711 -14.885 65.526 1.00 23.03 155 PHE B O 1
ATOM 4212 N N . LEU B 1 164 ? -43.396 -15.142 63.717 1.00 21.39 156 LEU B N 1
ATOM 4213 C CA . LEU B 1 164 ? -42.347 -15.871 64.409 1.00 18.39 156 LEU B CA 1
ATOM 4214 C C . LEU B 1 164 ? -41.073 -15.039 64.372 1.00 18.81 156 LEU B C 1
ATOM 4215 O O . LEU B 1 164 ? -40.944 -14.117 63.570 1.00 19.02 156 LEU B O 1
ATOM 4220 N N . GLU B 1 165 ? -40.124 -15.369 65.247 1.00 18.50 157 GLU B N 1
ATOM 4221 C CA . GLU B 1 165 ? -38.839 -14.673 65.196 1.00 18.39 157 GLU B CA 1
ATOM 4222 C C . GLU B 1 165 ? -38.129 -14.876 63.864 1.00 21.97 157 GLU B C 1
ATOM 4223 O O . GLU B 1 165 ? -37.276 -14.062 63.497 1.00 22.03 157 GLU B O 1
ATOM 4229 N N . THR B 1 166 ? -38.458 -15.947 63.153 1.00 22.00 158 THR B N 1
ATOM 4230 C CA . THR B 1 166 ? -37.888 -16.280 61.859 1.00 25.04 158 THR B CA 1
ATOM 4231 C C . THR B 1 166 ? -38.689 -15.716 60.686 1.00 25.18 158 THR B C 1
ATOM 4232 O O . THR B 1 166 ? -38.251 -15.845 59.538 1.00 23.94 158 THR B O 1
ATOM 4236 N N . THR B 1 167 ? -39.839 -15.093 60.942 1.00 20.75 159 THR B N 1
ATOM 4237 C CA . THR B 1 167 ? -40.620 -14.475 59.877 1.00 22.32 159 THR B CA 1
ATOM 4238 C C . THR B 1 167 ? -39.825 -13.377 59.184 1.00 18.02 159 THR B C 1
ATOM 4239 O O . THR B 1 167 ? -39.210 -12.537 59.841 1.00 17.78 159 THR B O 1
ATOM 4243 N N . ALA B 1 168 ? -39.854 -13.380 57.848 1.00 19.51 160 ALA B N 1
ATOM 4244 C CA . ALA B 1 168 ? -39.145 -12.361 57.087 1.00 20.61 160 ALA B CA 1
ATOM 4245 C C . ALA B 1 168 ? -39.720 -10.978 57.368 1.00 19.90 160 ALA B C 1
ATOM 4246 O O . ALA B 1 168 ? -40.944 -10.786 57.388 1.00 19.29 160 ALA B O 1
ATOM 4248 N N . TYR B 1 169 ? -38.831 -10.018 57.604 1.00 18.08 161 TYR B N 1
ATOM 4249 C CA . TYR B 1 169 ? -39.247 -8.629 57.721 1.00 15.54 161 TYR B CA 1
ATOM 4250 C C . TYR B 1 169 ? -39.978 -8.188 56.463 1.00 18.96 161 TYR B C 1
ATOM 4251 O O . TYR B 1 169 ? -39.574 -8.502 55.338 1.00 20.27 161 TYR B O 1
ATOM 4260 N N . ASP B 1 170 ? -41.064 -7.455 56.661 1.00 15.29 162 ASP B N 1
ATOM 4261 C CA . ASP B 1 170 ? -41.871 -6.925 55.574 1.00 18.51 162 ASP B CA 1
ATOM 4262 C C . ASP B 1 170 ? -42.617 -5.688 56.066 1.00 19.27 162 ASP B C 1
ATOM 4263 O O . ASP B 1 170 ? -43.852 -5.648 56.005 1.00 19.23 162 ASP B O 1
ATOM 4268 N N . PRO B 1 171 ? -41.922 -4.670 56.569 1.00 16.31 163 PRO B N 1
ATOM 4269 C CA . PRO B 1 171 ? -42.634 -3.533 57.170 1.00 17.43 163 PRO B CA 1
ATOM 4270 C C . PRO B 1 171 ? -43.456 -2.796 56.126 1.00 21.08 163 PRO B C 1
ATOM 4271 O O . PRO B 1 171 ? -43.007 -2.572 55.000 1.00 18.90 163 PRO B O 1
ATOM 4275 N N . GLN B 1 172 ? -44.674 -2.413 56.509 1.00 18.05 164 GLN B N 1
ATOM 4276 C CA A GLN B 1 172 ? -45.622 -1.866 55.554 0.64 20.04 164 GLN B CA 1
ATOM 4277 C CA B GLN B 1 172 ? -45.656 -1.873 55.580 0.36 20.07 164 GLN B CA 1
ATOM 4278 C C . GLN B 1 172 ? -45.904 -0.380 55.745 1.00 16.83 164 GLN B C 1
ATOM 4279 O O . GLN B 1 172 ? -46.582 0.212 54.903 1.00 20.40 164 GLN B O 1
ATOM 4290 N N . SER B 1 173 ? -45.393 0.236 56.797 1.00 16.27 165 SER B N 1
ATOM 4291 C CA . SER B 1 173 ? -45.593 1.653 57.055 1.00 16.46 165 SER B CA 1
ATOM 4292 C C . SER B 1 173 ? -44.240 2.322 57.202 1.00 15.83 165 SER B C 1
ATOM 4293 O O . SER B 1 173 ? -43.246 1.664 57.526 1.00 16.30 165 SER B O 1
ATOM 4296 N N . PRO B 1 174 ? -44.162 3.633 56.946 1.00 17.19 166 PRO B N 1
ATOM 4297 C CA . PRO B 1 174 ? -42.900 4.335 57.196 1.00 16.90 166 PRO B CA 1
ATOM 4298 C C . PRO B 1 174 ? -42.409 4.156 58.627 1.00 17.09 166 PRO B C 1
ATOM 4299 O O . PRO B 1 174 ? -41.214 3.934 58.845 1.00 15.03 166 PRO B O 1
ATOM 4303 N N . TYR B 1 175 ? -43.310 4.213 59.608 1.00 14.60 167 TYR B N 1
ATOM 4304 C CA . TYR B 1 175 ? -42.917 3.935 60.987 1.00 16.32 167 TYR B CA 1
ATOM 4305 C C . TYR B 1 175 ? -42.298 2.545 61.126 1.00 15.16 167 TYR B C 1
ATOM 4306 O O . TYR B 1 175 ? -41.198 2.398 61.673 1.00 14.21 167 TYR B O 1
ATOM 4315 N N . SER B 1 176 ? -42.993 1.500 60.661 1.00 13.65 168 SER B N 1
ATOM 4316 C CA . SER B 1 176 ? -42.463 0.159 60.923 1.00 13.60 168 SER B CA 1
ATOM 4317 C C . SER B 1 176 ? -41.199 -0.114 60.114 1.00 14.54 168 SER B C 1
ATOM 4318 O O . SER B 1 176 ? -40.336 -0.871 60.566 1.00 15.17 168 SER B O 1
ATOM 4321 N N . ALA B 1 177 ? -41.052 0.527 58.950 1.00 14.28 169 ALA B N 1
ATOM 4322 C CA . ALA B 1 177 ? -39.785 0.447 58.217 1.00 13.38 169 ALA B CA 1
ATOM 4323 C C . ALA B 1 177 ? -38.644 1.051 59.024 1.00 14.98 169 ALA B C 1
ATOM 4324 O O . ALA B 1 177 ? -37.530 0.511 59.052 1.00 14.72 169 ALA B O 1
ATOM 4326 N N . SER B 1 178 ? -38.896 2.189 59.685 1.00 13.95 170 SER B N 1
ATOM 4327 C CA . SER B 1 178 ? -37.831 2.799 60.469 1.00 12.78 170 SER B CA 1
ATOM 4328 C C . SER B 1 178 ? -37.503 1.957 61.698 1.00 12.69 170 SER B C 1
ATOM 4329 O O . SER B 1 178 ? -36.335 1.873 62.096 1.00 14.07 170 SER B O 1
ATOM 4332 N N . LYS B 1 179 ? -38.509 1.323 62.315 1.00 15.51 171 LYS B N 1
ATOM 4333 C CA . LYS B 1 179 ? -38.211 0.392 63.398 1.00 14.62 171 LYS B CA 1
ATOM 4334 C C . LYS B 1 179 ? -37.438 -0.819 62.883 1.00 14.22 171 LYS B C 1
ATOM 4335 O O . LYS B 1 179 ? -36.458 -1.244 63.506 1.00 15.86 171 LYS B O 1
ATOM 4341 N N . ALA B 1 180 ? -37.855 -1.387 61.746 1.00 15.83 172 ALA B N 1
ATOM 4342 C CA . ALA B 1 180 ? -37.104 -2.505 61.171 1.00 12.77 172 ALA B CA 1
ATOM 4343 C C . ALA B 1 180 ? -35.653 -2.110 60.914 1.00 13.84 172 ALA B C 1
ATOM 4344 O O . ALA B 1 180 ? -34.726 -2.890 61.171 1.00 14.55 172 ALA B O 1
ATOM 4346 N N . ALA B 1 181 ? -35.446 -0.896 60.404 1.00 15.20 173 ALA B N 1
ATOM 4347 C CA . ALA B 1 181 ? -34.095 -0.395 60.168 1.00 15.83 173 ALA B CA 1
ATOM 4348 C C . ALA B 1 181 ? -33.288 -0.350 61.464 1.00 15.78 173 ALA B C 1
ATOM 4349 O O . ALA B 1 181 ? -32.107 -0.736 61.485 1.00 15.23 173 ALA B O 1
ATOM 4351 N N . SER B 1 182 ? -33.903 0.115 62.557 1.00 14.74 174 SER B N 1
ATOM 4352 C CA . SER B 1 182 ? -33.175 0.169 63.820 1.00 12.17 174 SER B CA 1
ATOM 4353 C C . SER B 1 182 ? -32.827 -1.233 64.306 1.00 15.68 174 SER B C 1
ATOM 4354 O O . SER B 1 182 ? -31.743 -1.442 64.862 1.00 13.65 174 SER B O 1
ATOM 4357 N N . ASP B 1 183 ? -33.725 -2.204 64.102 1.00 13.64 175 ASP B N 1
ATOM 4358 C CA . ASP B 1 183 ? -33.398 -3.592 64.428 1.00 13.17 175 ASP B CA 1
ATOM 4359 C C . ASP B 1 183 ? -32.142 -4.024 63.683 1.00 17.81 175 ASP B C 1
ATOM 4360 O O . ASP B 1 183 ? -31.249 -4.662 64.254 1.00 14.41 175 ASP B O 1
ATOM 4365 N N . HIS B 1 184 ? -32.078 -3.697 62.385 1.00 14.20 176 HIS B N 1
ATOM 4366 C CA . HIS B 1 184 ? -30.950 -4.128 61.563 1.00 16.29 176 HIS B CA 1
ATOM 4367 C C . HIS B 1 184 ? -29.643 -3.550 62.070 1.00 18.16 176 HIS B C 1
ATOM 4368 O O . HIS B 1 184 ? -28.618 -4.238 62.081 1.00 17.50 176 HIS B O 1
ATOM 4375 N N . LEU B 1 185 ? -29.650 -2.273 62.468 1.00 15.08 177 LEU B N 1
ATOM 4376 C CA . LEU B 1 185 ? -28.430 -1.652 62.969 1.00 14.62 177 LEU B CA 1
ATOM 4377 C C . LEU B 1 185 ? -27.920 -2.368 64.211 1.00 18.84 177 LEU B C 1
ATOM 4378 O O . LEU B 1 185 ? -26.727 -2.666 64.325 1.00 16.65 177 LEU B O 1
ATOM 4383 N N . VAL B 1 186 ? -28.817 -2.640 65.159 1.00 13.83 178 VAL B N 1
ATOM 4384 C CA . VAL B 1 186 ? -28.419 -3.294 66.399 1.00 15.11 178 VAL B CA 1
ATOM 4385 C C . VAL B 1 186 ? -27.759 -4.624 66.097 1.00 16.64 178 VAL B C 1
ATOM 4386 O O . VAL B 1 186 ? -26.659 -4.923 66.582 1.00 19.18 178 VAL B O 1
ATOM 4390 N N . ARG B 1 187 ? -28.399 -5.427 65.249 1.00 15.52 179 ARG B N 1
ATOM 4391 C CA . ARG B 1 187 ? -27.843 -6.738 64.959 1.00 19.97 179 ARG B CA 1
ATOM 4392 C C . ARG B 1 187 ? -26.528 -6.617 64.209 1.00 16.60 179 ARG B C 1
ATOM 4393 O O . ARG B 1 187 ? -25.597 -7.387 64.461 1.00 17.09 179 ARG B O 1
ATOM 4401 N N . ALA B 1 188 ? -26.419 -5.641 63.302 1.00 17.89 180 ALA B N 1
ATOM 4402 C CA . ALA B 1 188 ? -25.185 -5.513 62.528 1.00 20.05 180 ALA B CA 1
ATOM 4403 C C . ALA B 1 188 ? -24.036 -5.023 63.401 1.00 17.64 180 ALA B C 1
ATOM 4404 O O . ALA B 1 188 ? -22.892 -5.454 63.223 1.00 20.42 180 ALA B O 1
ATOM 4406 N N . TYR B 1 189 ? -24.312 -4.123 64.351 1.00 19.00 181 TYR B N 1
ATOM 4407 C CA . TYR B 1 189 ? -23.280 -3.760 65.317 1.00 19.37 181 TYR B CA 1
ATOM 4408 C C . TYR B 1 189 ? -22.919 -4.949 66.192 1.00 19.27 181 TYR B C 1
ATOM 4409 O O . TYR B 1 189 ? -21.746 -5.148 66.522 1.00 22.29 181 TYR B O 1
ATOM 4418 N N . GLY B 1 190 ? -23.914 -5.746 66.587 1.00 20.65 182 GLY B N 1
ATOM 4419 C CA . GLY B 1 190 ? -23.614 -6.971 67.311 1.00 21.94 182 GLY B CA 1
ATOM 4420 C C . GLY B 1 190 ? -22.672 -7.868 66.530 1.00 22.48 182 GLY B C 1
ATOM 4421 O O . GLY B 1 190 ? -21.628 -8.294 67.036 1.00 21.22 182 GLY B O 1
ATOM 4422 N N . ASN B 1 191 ? -23.008 -8.127 65.263 1.00 20.40 183 ASN B N 1
ATOM 4423 C CA . ASN B 1 191 ? -22.182 -8.993 64.433 1.00 19.36 183 ASN B CA 1
ATOM 4424 C C . ASN B 1 191 ? -20.818 -8.379 64.145 1.00 21.20 183 ASN B C 1
ATOM 4425 O O . ASN B 1 191 ? -19.802 -9.079 64.192 1.00 24.08 183 ASN B O 1
ATOM 4430 N N . THR B 1 192 ? -20.775 -7.085 63.823 1.00 21.43 184 THR B N 1
ATOM 4431 C CA . THR B 1 192 ? -19.548 -6.504 63.289 1.00 22.99 184 THR B CA 1
ATOM 4432 C C . THR B 1 192 ? -18.572 -6.113 64.394 1.00 24.69 184 THR B C 1
ATOM 4433 O O . THR B 1 192 ? -17.352 -6.247 64.218 1.00 21.92 184 THR B O 1
ATOM 4437 N N . TYR B 1 193 ? -19.082 -5.626 65.530 1.00 20.63 185 TYR B N 1
ATOM 4438 C CA . TYR B 1 193 ? -18.239 -5.107 66.600 1.00 24.90 185 TYR B CA 1
ATOM 4439 C C . TYR B 1 193 ? -18.242 -5.981 67.847 1.00 27.15 185 TYR B C 1
ATOM 4440 O O . TYR B 1 193 ? -17.484 -5.699 68.789 1.00 23.56 185 TYR B O 1
ATOM 4449 N N . GLY B 1 194 ? -19.041 -7.044 67.863 1.00 22.67 186 GLY B N 1
ATOM 4450 C CA . GLY B 1 194 ? -19.162 -7.862 69.055 1.00 23.98 186 GLY B CA 1
ATOM 4451 C C . GLY B 1 194 ? -19.934 -7.198 70.166 1.00 25.84 186 GLY B C 1
ATOM 4452 O O . GLY B 1 194 ? -19.717 -7.508 71.340 1.00 25.35 186 GLY B O 1
ATOM 4453 N N . MET B 1 195 ? -20.811 -6.269 69.835 1.00 21.11 187 MET B N 1
ATOM 4454 C CA . MET B 1 195 ? -21.582 -5.596 70.863 1.00 24.19 187 MET B CA 1
ATOM 4455 C C . MET B 1 195 ? -22.678 -6.526 71.367 1.00 21.29 187 MET B C 1
ATOM 4456 O O . MET B 1 195 ? -23.506 -6.979 70.570 1.00 20.37 187 MET B O 1
ATOM 4461 N N . PRO B 1 196 ? -22.728 -6.832 72.659 1.00 21.77 188 PRO B N 1
ATOM 4462 C CA . PRO B 1 196 ? -23.797 -7.704 73.150 1.00 18.66 188 PRO B CA 1
ATOM 4463 C C . PRO B 1 196 ? -25.144 -7.008 73.008 1.00 18.99 188 PRO B C 1
ATOM 4464 O O . PRO B 1 196 ? -25.306 -5.839 73.375 1.00 20.33 188 PRO B O 1
ATOM 4468 N N . PHE B 1 197 ? -26.111 -7.728 72.452 1.00 21.11 189 PHE B N 1
ATOM 4469 C CA . PHE B 1 197 ? -27.425 -7.149 72.218 1.00 15.97 189 PHE B CA 1
ATOM 4470 C C . PHE B 1 197 ? -28.489 -8.216 72.389 1.00 16.81 189 PHE B C 1
ATOM 4471 O O . PHE B 1 197 ? -28.221 -9.414 72.286 1.00 22.24 189 PHE B O 1
ATOM 4479 N N . ILE B 1 198 ? -29.706 -7.744 72.660 1.00 17.44 190 ILE B N 1
ATOM 4480 C CA . ILE B 1 198 ? -30.936 -8.510 72.518 1.00 15.34 190 ILE B CA 1
ATOM 4481 C C . ILE B 1 198 ? -31.924 -7.618 71.780 1.00 15.05 190 ILE B C 1
ATOM 4482 O O . ILE B 1 198 ? -31.926 -6.395 71.956 1.00 18.75 190 ILE B O 1
ATOM 4487 N N . VAL B 1 199 ? -32.774 -8.225 70.953 1.00 16.41 191 VAL B N 1
ATOM 4488 C CA . VAL B 1 199 ? -33.899 -7.523 70.334 1.00 16.48 191 VAL B CA 1
ATOM 4489 C C . VAL B 1 199 ? -35.184 -8.213 70.777 1.00 18.98 191 VAL B C 1
ATOM 4490 O O . VAL B 1 199 ? -35.276 -9.444 70.726 1.00 17.96 191 VAL B O 1
ATOM 4494 N N . SER B 1 200 ? -36.186 -7.437 71.177 1.00 16.85 192 SER B N 1
ATOM 4495 C CA . SER B 1 200 ? -37.518 -8.024 71.290 1.00 13.67 192 SER B CA 1
ATOM 4496 C C . SER B 1 200 ? -38.528 -7.198 70.510 1.00 15.95 192 SER B C 1
ATOM 4497 O O . SER B 1 200 ? -38.451 -5.967 70.460 1.00 16.87 192 SER B O 1
ATOM 4500 N N . ASN B 1 201 ? -39.456 -7.895 69.866 1.00 13.94 193 ASN B N 1
ATOM 4501 C CA . ASN B 1 201 ? -40.522 -7.270 69.098 1.00 15.69 193 ASN B CA 1
ATOM 4502 C C . ASN B 1 201 ? -41.831 -7.640 69.769 1.00 14.03 193 ASN B C 1
ATOM 4503 O O . ASN B 1 201 ? -42.115 -8.832 69.951 1.00 16.97 193 ASN B O 1
ATOM 4508 N N . CYS B 1 202 ? -42.624 -6.638 70.137 1.00 15.17 194 CYS B N 1
ATOM 4509 C CA . CYS B 1 202 ? -43.849 -6.924 70.879 1.00 17.13 194 CYS B CA 1
ATOM 4510 C C . CYS B 1 202 ? -45.101 -6.500 70.123 1.00 17.44 194 CYS B C 1
ATOM 4511 O O . CYS B 1 202 ? -45.052 -5.716 69.171 1.00 17.38 194 CYS B O 1
ATOM 4514 N N . SER B 1 203 ? -46.229 -7.029 70.599 1.00 16.79 195 SER B N 1
ATOM 4515 C CA A SER B 1 203 ? -47.506 -6.630 70.033 0.49 18.23 195 SER B CA 1
ATOM 4516 C CA B SER B 1 203 ? -47.575 -6.695 70.156 0.51 18.16 195 SER B CA 1
ATOM 4517 C C . SER B 1 203 ? -47.976 -5.304 70.647 1.00 14.68 195 SER B C 1
ATOM 4518 O O . SER B 1 203 ? -47.281 -4.667 71.436 1.00 17.28 195 SER B O 1
ATOM 4523 N N . ASN B 1 204 ? -49.135 -4.849 70.199 1.00 18.32 196 ASN B N 1
ATOM 4524 C CA . ASN B 1 204 ? -49.745 -3.630 70.744 1.00 19.61 196 ASN B CA 1
ATOM 4525 C C . ASN B 1 204 ? -49.824 -3.693 72.265 1.00 17.03 196 ASN B C 1
ATOM 4526 O O . ASN B 1 204 ? -50.324 -4.670 72.823 1.00 19.92 196 ASN B O 1
ATOM 4531 N N . ASN B 1 205 ? -49.334 -2.656 72.938 1.00 15.76 197 ASN B N 1
ATOM 4532 C CA . ASN B 1 205 ? -49.476 -2.613 74.388 1.00 16.05 197 ASN B CA 1
ATOM 4533 C C . ASN B 1 205 ? -50.712 -1.821 74.795 1.00 15.65 197 ASN B C 1
ATOM 4534 O O . ASN B 1 205 ? -51.221 -0.978 74.056 1.00 18.98 197 ASN B O 1
ATOM 4539 N N . TYR B 1 206 ? -51.183 -2.093 76.010 1.00 17.52 198 TYR B N 1
ATOM 4540 C CA . TYR B 1 206 ? -52.298 -1.336 76.553 1.00 17.76 198 TYR B CA 1
ATOM 4541 C C . TYR B 1 206 ? -52.153 -1.340 78.069 1.00 20.09 198 TYR B C 1
ATOM 4542 O O . TYR B 1 206 ? -51.457 -2.188 78.636 1.00 15.76 198 TYR B O 1
ATOM 4551 N N . GLY B 1 207 ? -52.818 -0.388 78.721 1.00 19.68 199 GLY B N 1
ATOM 4552 C CA . GLY B 1 207 ? -52.873 -0.373 80.166 1.00 19.74 199 GLY B CA 1
ATOM 4553 C C . GLY B 1 207 ? -52.593 0.987 80.775 1.00 20.98 199 GLY B C 1
ATOM 4554 O O . GLY B 1 207 ? -52.735 2.031 80.128 1.00 18.95 199 GLY B O 1
ATOM 4555 N N . PRO B 1 208 ? -52.167 0.994 82.036 1.00 18.95 200 PRO B N 1
ATOM 4556 C CA . PRO B 1 208 ? -51.949 2.268 82.739 1.00 18.07 200 PRO B CA 1
ATOM 4557 C C . PRO B 1 208 ? -50.963 3.190 82.026 1.00 17.73 200 PRO B C 1
ATOM 4558 O O . PRO B 1 208 ? -49.954 2.748 81.466 1.00 19.25 200 PRO B O 1
ATOM 4562 N N . ASN B 1 209 ? -51.269 4.489 82.075 1.00 17.92 201 ASN B N 1
ATOM 4563 C CA . ASN B 1 209 ? -50.481 5.584 81.497 1.00 19.25 201 ASN B CA 1
ATOM 4564 C C . ASN B 1 209 ? -50.500 5.579 79.971 1.00 20.83 201 ASN B C 1
ATOM 4565 O O . ASN B 1 209 ? -49.616 6.157 79.334 1.00 20.76 201 ASN B O 1
ATOM 4570 N N . HIS B 1 210 ? -51.506 4.953 79.368 1.00 20.50 202 HIS B N 1
ATOM 4571 C CA . HIS B 1 210 ? -51.699 5.015 77.923 1.00 23.03 202 HIS B CA 1
ATOM 4572 C C . HIS B 1 210 ? -52.385 6.333 77.574 1.00 21.84 202 HIS B C 1
ATOM 4573 O O . HIS B 1 210 ? -53.358 6.723 78.231 1.00 19.28 202 HIS B O 1
ATOM 4580 N N . PHE B 1 211 ? -51.885 7.027 76.545 1.00 19.78 203 PHE B N 1
ATOM 4581 C CA . PHE B 1 211 ? -52.412 8.353 76.251 1.00 19.36 203 PHE B CA 1
ATOM 4582 C C . PHE B 1 211 ? -53.895 8.282 75.867 1.00 23.33 203 PHE B C 1
ATOM 4583 O O . PHE B 1 211 ? -54.355 7.297 75.283 1.00 21.44 203 PHE B O 1
ATOM 4591 N N . PRO B 1 212 ? -54.665 9.328 76.182 1.00 23.82 204 PRO B N 1
ATOM 4592 C CA . PRO B 1 212 ? -56.127 9.253 76.015 1.00 20.84 204 PRO B CA 1
ATOM 4593 C C . PRO B 1 212 ? -56.618 9.114 74.580 1.00 24.01 204 PRO B C 1
ATOM 4594 O O . PRO B 1 212 ? -57.759 8.677 74.386 1.00 25.22 204 PRO B O 1
ATOM 4598 N N . GLU B 1 213 ? -55.833 9.447 73.565 1.00 23.44 205 GLU B N 1
ATOM 4599 C CA A GLU B 1 213 ? -56.281 9.309 72.188 0.59 24.75 205 GLU B CA 1
ATOM 4600 C CA B GLU B 1 213 ? -56.330 9.290 72.207 0.41 24.76 205 GLU B CA 1
ATOM 4601 C C . GLU B 1 213 ? -55.980 7.936 71.601 1.00 27.68 205 GLU B C 1
ATOM 4602 O O . GLU B 1 213 ? -56.377 7.666 70.462 1.00 23.30 205 GLU B O 1
ATOM 4613 N N . LYS B 1 214 ? -55.282 7.071 72.339 1.00 23.10 206 LYS B N 1
ATOM 4614 C CA . LYS B 1 214 ? -55.019 5.717 71.861 1.00 23.40 206 LYS B CA 1
ATOM 4615 C C . LYS B 1 214 ? -56.309 4.891 71.906 1.00 20.92 206 LYS B C 1
ATOM 4616 O O . LYS B 1 214 ? -57.292 5.273 72.536 1.00 22.37 206 LYS B O 1
ATOM 4622 N N . LEU B 1 215 ? -56.295 3.735 71.231 1.00 26.05 207 LEU B N 1
ATOM 4623 C CA . LEU B 1 215 ? -57.547 3.048 70.893 1.00 24.44 207 LEU B CA 1
ATOM 4624 C C . LEU B 1 215 ? -58.353 2.698 72.138 1.00 23.50 207 LEU B C 1
ATOM 4625 O O . LEU B 1 215 ? -59.528 3.073 72.265 1.00 23.74 207 LEU B O 1
ATOM 4630 N N . ILE B 1 216 ? -57.744 1.970 73.063 1.00 20.87 208 ILE B N 1
ATOM 4631 C CA . ILE B 1 216 ? -58.478 1.507 74.237 1.00 19.73 208 ILE B CA 1
ATOM 4632 C C . ILE B 1 216 ? -58.866 2.682 75.145 1.00 21.22 208 ILE B C 1
ATOM 4633 O O . ILE B 1 216 ? -60.038 2.770 75.544 1.00 22.70 208 ILE B O 1
ATOM 4638 N N . PRO B 1 217 ? -57.963 3.608 75.496 1.00 20.50 209 PRO B N 1
ATOM 4639 C CA . PRO B 1 217 ? -58.401 4.764 76.318 1.00 24.71 209 PRO B CA 1
ATOM 4640 C C . PRO B 1 217 ? -59.527 5.582 75.694 1.00 25.02 209 PRO B C 1
ATOM 4641 O O . PRO B 1 217 ? -60.451 6.020 76.401 1.00 20.43 209 PRO B O 1
ATOM 4645 N N . LEU B 1 218 ? -59.467 5.799 74.379 1.00 22.91 210 LEU B N 1
ATOM 4646 C CA . LEU B 1 218 ? -60.496 6.565 73.688 1.00 22.25 210 LEU B CA 1
ATOM 4647 C C . LEU B 1 218 ? -61.824 5.822 73.680 1.00 25.25 210 LEU B C 1
ATOM 4648 O O . LEU B 1 218 ? -62.886 6.432 73.859 1.00 23.70 210 LEU B O 1
ATOM 4653 N N . CYS B 1 219 ? -61.788 4.507 73.466 1.00 25.58 211 CYS B N 1
ATOM 4654 C CA A CYS B 1 219 ? -63.012 3.722 73.572 0.64 23.80 211 CYS B CA 1
ATOM 4655 C CA B CYS B 1 219 ? -63.004 3.703 73.582 0.36 23.84 211 CYS B CA 1
ATOM 4656 C C . CYS B 1 219 ? -63.611 3.814 74.974 1.00 24.79 211 CYS B C 1
ATOM 4657 O O . CYS B 1 219 ? -64.830 3.959 75.124 1.00 25.08 211 CYS B O 1
ATOM 4662 N N . ILE B 1 220 ? -62.776 3.735 76.013 1.00 21.19 212 ILE B N 1
ATOM 4663 C CA . ILE B 1 220 ? -63.285 3.868 77.381 1.00 22.63 212 ILE B CA 1
ATOM 4664 C C . ILE B 1 220 ? -63.925 5.236 77.574 1.00 23.73 212 ILE B C 1
ATOM 4665 O O . ILE B 1 220 ? -65.030 5.361 78.117 1.00 26.32 212 ILE B O 1
ATOM 4670 N N . SER B 1 221 ? -63.229 6.286 77.136 1.00 22.12 213 SER B N 1
ATOM 4671 C CA . SER B 1 221 ? -63.765 7.638 77.245 1.00 21.62 213 SER B CA 1
ATOM 4672 C C . SER B 1 221 ? -65.064 7.774 76.465 1.00 27.85 213 SER B C 1
ATOM 4673 O O . SER B 1 221 ? -66.036 8.359 76.959 1.00 29.48 213 SER B O 1
ATOM 4676 N N . ASN B 1 222 ? -65.110 7.221 75.248 1.00 27.24 214 ASN B N 1
ATOM 4677 C CA . ASN B 1 222 ? -66.327 7.321 74.445 1.00 29.31 214 ASN B CA 1
ATOM 4678 C C . ASN B 1 222 ? -67.491 6.588 75.104 1.00 26.36 214 ASN B C 1
ATOM 4679 O O . ASN B 1 222 ? -68.635 7.055 75.053 1.00 30.66 214 ASN B O 1
ATOM 4684 N N . ILE B 1 223 ? -67.224 5.429 75.714 1.00 28.04 215 ILE B N 1
ATOM 4685 C CA . ILE B 1 223 ? -68.286 4.697 76.408 1.00 26.49 215 ILE B CA 1
ATOM 4686 C C . ILE B 1 223 ? -68.787 5.494 77.610 1.00 25.60 215 ILE B C 1
ATOM 4687 O O . ILE B 1 223 ? -70.001 5.641 77.824 1.00 31.10 215 ILE B O 1
ATOM 4692 N N . LEU B 1 224 ? -67.862 6.015 78.421 1.00 26.01 216 LEU B N 1
ATOM 4693 C CA . LEU B 1 224 ? -68.266 6.748 79.623 1.00 28.06 216 LEU B CA 1
ATOM 4694 C C . LEU B 1 224 ? -69.020 8.022 79.280 1.00 34.87 216 LEU B C 1
ATOM 4695 O O . LEU B 1 224 ? -69.935 8.426 80.017 1.00 34.38 216 LEU B O 1
ATOM 4700 N N . ASN B 1 225 ? -68.672 8.662 78.169 1.00 29.75 217 ASN B N 1
ATOM 4701 C CA . ASN B 1 225 ? -69.317 9.901 77.765 1.00 33.80 217 ASN B CA 1
ATOM 4702 C C . ASN B 1 225 ? -70.435 9.696 76.753 1.00 32.08 217 ASN B C 1
ATOM 4703 O O . ASN B 1 225 ? -70.945 10.677 76.210 1.00 35.25 217 ASN B O 1
ATOM 4708 N N . GLU B 1 226 ? -70.827 8.449 76.501 1.00 33.55 218 GLU B N 1
ATOM 4709 C CA . GLU B 1 226 ? -71.920 8.121 75.584 1.00 31.06 218 GLU B CA 1
ATOM 4710 C C . GLU B 1 226 ? -71.699 8.748 74.206 1.00 35.77 218 GLU B C 1
ATOM 4711 O O . GLU B 1 226 ? -72.625 9.252 73.568 1.00 38.56 218 GLU B O 1
ATOM 4717 N N . LYS B 1 227 ? -70.462 8.713 73.746 1.00 32.04 219 LYS B N 1
ATOM 4718 C CA . LYS B 1 227 ? -70.104 9.151 72.407 1.00 36.35 219 LYS B CA 1
ATOM 4719 C C . LYS B 1 227 ? -70.053 7.957 71.466 1.00 33.98 219 LYS B C 1
ATOM 4720 O O . LYS B 1 227 ? -69.967 6.809 71.912 1.00 34.21 219 LYS B O 1
ATOM 4726 N N . PRO B 1 228 ? -70.150 8.177 70.157 1.00 31.89 220 PRO B N 1
ATOM 4727 C CA . PRO B 1 228 ? -70.173 7.039 69.225 1.00 37.19 220 PRO B CA 1
ATOM 4728 C C . PRO B 1 228 ? -68.880 6.234 69.242 1.00 37.18 220 PRO B C 1
ATOM 4729 O O . PRO B 1 228 ? -67.788 6.758 69.477 1.00 33.30 220 PRO B O 1
ATOM 4733 N N . LEU B 1 229 ? -69.028 4.930 69.001 1.00 36.39 221 LEU B N 1
ATOM 4734 C CA . LEU B 1 229 ? -67.925 3.982 68.886 1.00 32.04 221 LEU B CA 1
ATOM 4735 C C . LEU B 1 229 ? -67.844 3.533 67.432 1.00 36.67 221 LEU B C 1
ATOM 4736 O O . LEU B 1 229 ? -68.499 2.553 67.042 1.00 32.10 221 LEU B O 1
ATOM 4741 N N . PRO B 1 230 ? -67.088 4.228 66.582 1.00 37.65 222 PRO B N 1
ATOM 4742 C CA . PRO B 1 230 ? -67.044 3.844 65.168 1.00 38.76 222 PRO B CA 1
ATOM 4743 C C . PRO B 1 230 ? -66.318 2.526 64.970 1.00 33.34 222 PRO B C 1
ATOM 4744 O O . PRO B 1 230 ? -65.285 2.258 65.589 1.00 36.08 222 PRO B O 1
ATOM 4748 N N . ILE B 1 231 ? -66.891 1.694 64.107 1.00 35.69 223 ILE B N 1
ATOM 4749 C CA . ILE B 1 231 ? -66.353 0.389 63.752 1.00 33.42 223 ILE B CA 1
ATOM 4750 C C . ILE B 1 231 ? -66.209 0.345 62.236 1.00 34.59 223 ILE B C 1
ATOM 4751 O O . ILE B 1 231 ? -67.171 0.613 61.508 1.00 37.78 223 ILE B O 1
ATOM 4756 N N . TYR B 1 232 ? -65.016 0.013 61.762 1.00 37.95 224 TYR B N 1
ATOM 4757 C CA . TYR B 1 232 ? -64.741 0.023 60.330 1.00 36.87 224 TYR B CA 1
ATOM 4758 C C . TYR B 1 232 ? -65.048 -1.343 59.728 1.00 40.02 224 TYR B C 1
ATOM 4759 O O . TYR B 1 232 ? -64.564 -2.366 60.219 1.00 41.90 224 TYR B O 1
ATOM 4768 N N . GLY B 1 233 ? -65.863 -1.352 58.678 1.00 43.65 225 GLY B N 1
ATOM 4769 C CA . GLY B 1 233 ? -66.246 -2.604 58.047 1.00 42.83 225 GLY B CA 1
ATOM 4770 C C . GLY B 1 233 ? -67.014 -3.491 59.000 1.00 46.43 225 GLY B C 1
ATOM 4771 O O . GLY B 1 233 ? -68.040 -3.094 59.566 1.00 38.69 225 GLY B O 1
ATOM 4772 N N . ASP B 1 234 ? -66.526 -4.715 59.181 1.00 40.02 226 ASP B N 1
ATOM 4773 C CA . ASP B 1 234 ? -67.097 -5.640 60.148 1.00 45.08 226 ASP B CA 1
ATOM 4774 C C . ASP B 1 234 ? -66.353 -5.615 61.478 1.00 37.28 226 ASP B C 1
ATOM 4775 O O . ASP B 1 234 ? -66.652 -6.420 62.365 1.00 36.51 226 ASP B O 1
ATOM 4780 N N . GLY B 1 235 ? -65.399 -4.700 61.637 1.00 38.07 227 GLY B N 1
ATOM 4781 C CA . GLY B 1 235 ? -64.603 -4.648 62.844 1.00 33.12 227 GLY B CA 1
ATOM 4782 C C . GLY B 1 235 ? -63.653 -5.807 63.025 1.00 32.14 227 GLY B C 1
ATOM 4783 O O . GLY B 1 235 ? -63.251 -6.089 64.155 1.00 30.91 227 GLY B O 1
ATOM 4784 N N . LYS B 1 236 ? -63.267 -6.482 61.944 1.00 30.61 228 LYS B N 1
ATOM 4785 C CA . LYS B 1 236 ? -62.433 -7.673 62.044 1.00 31.40 228 LYS B CA 1
ATOM 4786 C C . LYS B 1 236 ? -60.935 -7.378 62.046 1.00 31.41 228 LYS B C 1
ATOM 4787 O O . LYS B 1 236 ? -60.140 -8.322 62.050 1.00 32.13 228 LYS B O 1
ATOM 4793 N N . TYR B 1 237 ? -60.532 -6.107 62.034 1.00 30.87 229 TYR B N 1
ATOM 4794 C CA . TYR B 1 237 ? -59.151 -5.747 62.333 1.00 28.71 229 TYR B CA 1
ATOM 4795 C C . TYR B 1 237 ? -58.705 -6.444 63.613 1.00 31.68 229 TYR B C 1
ATOM 4796 O O . TYR B 1 237 ? -59.373 -6.351 64.647 1.00 26.30 229 TYR B O 1
ATOM 4805 N N . THR B 1 238 ? -57.580 -7.160 63.542 1.00 26.57 230 THR B N 1
ATOM 4806 C CA . THR B 1 238 ? -57.209 -8.088 64.605 1.00 24.88 230 THR B CA 1
ATOM 4807 C C . THR B 1 238 ? -55.806 -7.810 65.118 1.00 27.12 230 THR B C 1
ATOM 4808 O O . THR B 1 238 ? -54.853 -7.773 64.329 1.00 23.90 230 THR B O 1
ATOM 4812 N N . ARG B 1 239 ? -55.681 -7.666 66.445 1.00 21.09 231 ARG B N 1
ATOM 4813 C CA . ARG B 1 239 ? -54.394 -7.530 67.113 1.00 22.59 231 ARG B CA 1
ATOM 4814 C C . ARG B 1 239 ? -54.283 -8.474 68.303 1.00 23.60 231 ARG B C 1
ATOM 4815 O O . ARG B 1 239 ? -55.242 -8.683 69.057 1.00 20.49 231 ARG B O 1
ATOM 4823 N N . ASP B 1 240 ? -53.083 -9.016 68.458 1.00 22.25 232 ASP B N 1
ATOM 4824 C CA . ASP B 1 240 ? -52.588 -9.555 69.717 1.00 21.40 232 ASP B CA 1
ATOM 4825 C C . ASP B 1 240 ? -52.324 -8.391 70.678 1.00 22.00 232 ASP B C 1
ATOM 4826 O O . ASP B 1 240 ? -51.630 -7.438 70.316 1.00 21.45 232 ASP B O 1
ATOM 4831 N N . TRP B 1 241 ? -52.901 -8.432 71.886 1.00 18.44 233 TRP B N 1
ATOM 4832 C CA . TRP B 1 241 ? -52.805 -7.318 72.833 1.00 18.49 233 TRP B CA 1
ATOM 4833 C C . TRP B 1 241 ? -52.006 -7.717 74.071 1.00 18.02 233 TRP B C 1
ATOM 4834 O O . TRP B 1 241 ? -52.338 -8.700 74.744 1.00 17.88 233 TRP B O 1
ATOM 4845 N N . LEU B 1 242 ? -50.971 -6.937 74.389 1.00 16.26 234 LEU B N 1
ATOM 4846 C CA . LEU B 1 242 ? -50.043 -7.245 75.474 1.00 12.87 234 LEU B CA 1
ATOM 4847 C C . LEU B 1 242 ? -50.159 -6.197 76.580 1.00 13.68 234 LEU B C 1
ATOM 4848 O O . LEU B 1 242 ? -50.019 -4.994 76.324 1.00 16.13 234 LEU B O 1
ATOM 4853 N N . TYR B 1 243 ? -50.440 -6.647 77.802 1.00 17.95 235 TYR B N 1
ATOM 4854 C CA . TYR B 1 243 ? -50.568 -5.717 78.921 1.00 16.86 235 TYR B CA 1
ATOM 4855 C C . TYR B 1 243 ? -49.207 -5.081 79.190 1.00 15.03 235 TYR B C 1
ATOM 4856 O O . TYR B 1 243 ? -48.201 -5.783 79.269 1.00 16.93 235 TYR B O 1
ATOM 4865 N N . VAL B 1 244 ? -49.171 -3.750 79.327 1.00 14.89 236 VAL B N 1
ATOM 4866 C CA . VAL B 1 244 ? -47.888 -3.046 79.348 1.00 16.41 236 VAL B CA 1
ATOM 4867 C C . VAL B 1 244 ? -47.014 -3.508 80.512 1.00 19.92 236 VAL B C 1
ATOM 4868 O O . VAL B 1 244 ? -45.782 -3.539 80.402 1.00 17.80 236 VAL B O 1
ATOM 4872 N N . ILE B 1 245 ? -47.622 -3.882 81.638 1.00 16.91 237 ILE B N 1
ATOM 4873 C CA . ILE B 1 245 ? -46.810 -4.331 82.766 1.00 19.56 237 ILE B CA 1
ATOM 4874 C C . ILE B 1 245 ? -46.235 -5.720 82.504 1.00 19.27 237 ILE B C 1
ATOM 4875 O O . ILE B 1 245 ? -45.114 -6.033 82.932 1.00 18.55 237 ILE B O 1
ATOM 4880 N N . ASP B 1 246 ? -46.973 -6.568 81.786 1.00 18.20 238 ASP B N 1
ATOM 4881 C CA . ASP B 1 246 ? -46.415 -7.848 81.353 1.00 16.61 238 ASP B CA 1
ATOM 4882 C C . ASP B 1 246 ? -45.237 -7.641 80.407 1.00 16.73 238 ASP B C 1
ATOM 4883 O O . ASP B 1 246 ? -44.249 -8.381 80.455 1.00 17.49 238 ASP B O 1
ATOM 4888 N N . HIS B 1 247 ? -45.329 -6.633 79.545 1.00 15.94 239 HIS B N 1
ATOM 4889 C CA . HIS B 1 247 ? -44.231 -6.338 78.631 1.00 15.87 239 HIS B CA 1
ATOM 4890 C C . HIS B 1 247 ? -42.981 -5.930 79.401 1.00 15.63 239 HIS B C 1
ATOM 4891 O O . HIS B 1 247 ? -41.896 -6.462 79.160 1.00 16.28 239 HIS B O 1
ATOM 4898 N N . ALA B 1 248 ? -43.119 -4.988 80.347 1.00 16.57 240 ALA B N 1
ATOM 4899 C CA . ALA B 1 248 ? -41.972 -4.568 81.154 1.00 20.27 240 ALA B CA 1
ATOM 4900 C C . ALA B 1 248 ? -41.361 -5.750 81.896 1.00 18.96 240 ALA B C 1
ATOM 4901 O O . ALA B 1 248 ? -40.132 -5.894 81.955 1.00 18.78 240 ALA B O 1
ATOM 4903 N N . ARG B 1 249 ? -42.208 -6.606 82.464 1.00 20.29 241 ARG B N 1
ATOM 4904 C CA . ARG B 1 249 ? -41.727 -7.802 83.149 1.00 21.02 241 ARG B CA 1
ATOM 4905 C C . ARG B 1 249 ? -40.966 -8.724 82.200 1.00 20.32 241 ARG B C 1
ATOM 4906 O O . ARG B 1 249 ? -39.933 -9.287 82.574 1.00 20.55 241 ARG B O 1
ATOM 4914 N N . ALA B 1 250 ? -41.458 -8.884 80.967 1.00 18.05 242 ALA B N 1
ATOM 4915 C CA . ALA B 1 250 ? -40.760 -9.711 79.981 1.00 18.68 242 ALA B CA 1
ATOM 4916 C C . ALA B 1 250 ? -39.403 -9.117 79.631 1.00 16.63 242 ALA B C 1
ATOM 4917 O O . ALA B 1 250 ? -38.389 -9.830 79.599 1.00 20.44 242 ALA B O 1
ATOM 4919 N N . ILE B 1 251 ? -39.365 -7.804 79.379 1.00 15.71 243 ILE B N 1
ATOM 4920 C CA . ILE B 1 251 ? -38.106 -7.136 79.062 1.00 20.52 243 ILE B CA 1
ATOM 4921 C C . ILE B 1 251 ? -37.096 -7.366 80.175 1.00 18.45 243 ILE B C 1
ATOM 4922 O O . ILE B 1 251 ? -35.944 -7.742 79.925 1.00 20.25 243 ILE B O 1
ATOM 4927 N N . HIS B 1 252 ? -37.512 -7.143 81.425 1.00 17.87 244 HIS B N 1
ATOM 4928 C CA . HIS B 1 252 ? -36.586 -7.318 82.538 1.00 21.54 244 HIS B CA 1
ATOM 4929 C C . HIS B 1 252 ? -36.098 -8.758 82.631 1.00 19.35 244 HIS B C 1
ATOM 4930 O O . HIS B 1 252 ? -34.914 -9.007 82.893 1.00 21.52 244 HIS B O 1
ATOM 4937 N N . GLN B 1 253 ? -36.993 -9.725 82.419 1.00 21.33 245 GLN B N 1
ATOM 4938 C CA . GLN B 1 253 ? -36.583 -11.123 82.517 1.00 21.06 245 GLN B CA 1
ATOM 4939 C C . GLN B 1 253 ? -35.633 -11.494 81.390 1.00 20.21 245 GLN B C 1
ATOM 4940 O O . GLN B 1 253 ? -34.591 -12.117 81.620 1.00 21.94 245 GLN B O 1
ATOM 4946 N N . ILE B 1 254 ? -35.987 -11.121 80.162 1.00 20.44 246 ILE B N 1
ATOM 4947 C CA . ILE B 1 254 ? -35.135 -11.398 79.007 1.00 16.84 246 ILE B CA 1
ATOM 4948 C C . ILE B 1 254 ? -33.770 -10.733 79.181 1.00 16.42 246 ILE B C 1
ATOM 4949 O O . ILE B 1 254 ? -32.727 -11.343 78.921 1.00 22.38 246 ILE B O 1
ATOM 4954 N N . PHE B 1 255 ? -33.763 -9.458 79.597 1.00 17.28 247 PHE B N 1
ATOM 4955 C CA . PHE B 1 255 ? -32.522 -8.742 79.894 1.00 19.89 247 PHE B CA 1
ATOM 4956 C C . PHE B 1 255 ? -31.605 -9.573 80.780 1.00 20.51 247 PHE B C 1
ATOM 4957 O O . PHE B 1 255 ? -30.383 -9.614 80.576 1.00 19.99 247 PHE B O 1
ATOM 4965 N N . ASN B 1 256 ? -32.179 -10.249 81.767 1.00 21.24 248 ASN B N 1
ATOM 4966 C CA . ASN B 1 256 ? -31.383 -10.962 82.749 1.00 22.84 248 ASN B CA 1
ATOM 4967 C C . ASN B 1 256 ? -31.067 -12.397 82.359 1.00 25.38 248 ASN B C 1
ATOM 4968 O O . ASN B 1 256 ? -29.985 -12.890 82.698 1.00 27.71 248 ASN B O 1
ATOM 4973 N N . GLU B 1 257 ? -31.958 -13.069 81.629 1.00 25.12 249 GLU B N 1
ATOM 4974 C CA . GLU B 1 257 ? -31.883 -14.515 81.466 1.00 22.11 249 GLU B CA 1
ATOM 4975 C C . GLU B 1 257 ? -31.584 -14.987 80.047 1.00 22.96 249 GLU B C 1
ATOM 4976 O O . GLU B 1 257 ? -31.152 -16.130 79.878 1.00 21.33 249 GLU B O 1
ATOM 4982 N N . ALA B 1 258 ? -31.790 -14.158 79.032 1.00 19.64 250 ALA B N 1
ATOM 4983 C CA . ALA B 1 258 ? -31.637 -14.636 77.664 1.00 21.18 250 ALA B CA 1
ATOM 4984 C C . ALA B 1 258 ? -30.169 -14.677 77.249 1.00 22.74 250 ALA B C 1
ATOM 4985 O O . ALA B 1 258 ? -29.339 -13.908 77.734 1.00 21.30 250 ALA B O 1
ATOM 4987 N N . LYS B 1 259 ? -29.875 -15.593 76.331 1.00 20.65 251 LYS B N 1
ATOM 4988 C CA . LYS B 1 259 ? -28.568 -15.689 75.694 1.00 23.10 251 LYS B CA 1
ATOM 4989 C C . LYS B 1 259 ? -28.289 -14.450 74.852 1.00 23.93 251 LYS B C 1
ATOM 4990 O O . LYS B 1 259 ? -29.179 -13.927 74.175 1.00 20.63 251 LYS B O 1
ATOM 4996 N N . THR B 1 260 ? -27.042 -13.980 74.890 1.00 20.19 252 THR B N 1
ATOM 4997 C CA . THR B 1 260 ? -26.692 -12.783 74.135 1.00 19.19 252 THR B CA 1
ATOM 4998 C C . THR B 1 260 ? -26.968 -13.000 72.652 1.00 20.76 252 THR B C 1
ATOM 4999 O O . THR B 1 260 ? -26.706 -14.073 72.102 1.00 21.68 252 THR B O 1
ATOM 5003 N N . GLY B 1 261 ? -27.524 -11.981 72.004 1.00 18.64 253 GLY B N 1
ATOM 5004 C CA . GLY B 1 261 ? -27.787 -12.043 70.583 1.00 23.43 253 GLY B CA 1
ATOM 5005 C C . GLY B 1 261 ? -29.161 -12.556 70.199 1.00 21.93 253 GLY B C 1
ATOM 5006 O O . GLY B 1 261 ? -29.483 -12.559 69.007 1.00 20.83 253 GLY B O 1
ATOM 5007 N N . GLU B 1 262 ? -29.974 -12.996 71.161 1.00 20.64 254 GLU B N 1
ATOM 5008 C CA . GLU B 1 262 ? -31.265 -13.595 70.839 1.00 19.11 254 GLU B CA 1
ATOM 5009 C C . GLU B 1 262 ? -32.306 -12.526 70.510 1.00 20.08 254 GLU B C 1
ATOM 5010 O O . GLU B 1 262 ? -32.213 -11.372 70.930 1.00 19.85 254 GLU B O 1
ATOM 5016 N N . THR B 1 263 ? -33.309 -12.937 69.740 1.00 19.32 255 THR B N 1
ATOM 5017 C CA . THR B 1 263 ? -34.515 -12.163 69.494 1.00 18.63 255 THR B CA 1
ATOM 5018 C C . THR B 1 263 ? -35.696 -12.906 70.102 1.00 16.93 255 THR B C 1
ATOM 5019 O O . THR B 1 263 ? -35.782 -14.134 69.984 1.00 16.81 255 THR B O 1
ATOM 5023 N N . TYR B 1 264 ? -36.610 -12.173 70.745 1.00 18.78 256 TYR B N 1
ATOM 5024 C CA . TYR B 1 264 ? -37.860 -12.759 71.225 1.00 18.93 256 TYR B CA 1
ATOM 5025 C C . TYR B 1 264 ? -39.048 -11.920 70.782 1.00 15.88 256 TYR B C 1
ATOM 5026 O O . TYR B 1 264 ? -39.033 -10.695 70.914 1.00 17.63 256 TYR B O 1
ATOM 5035 N N . ASN B 1 265 ? -40.072 -12.578 70.254 1.00 16.49 257 ASN B N 1
ATOM 5036 C CA . ASN B 1 265 ? -41.359 -11.920 70.086 1.00 16.41 257 ASN B CA 1
ATOM 5037 C C . ASN B 1 265 ? -42.139 -12.029 71.383 1.00 17.07 257 ASN B C 1
ATOM 5038 O O . ASN B 1 265 ? -42.215 -13.111 71.969 1.00 17.50 257 ASN B O 1
ATOM 5043 N N . ILE B 1 266 ? -42.707 -10.910 71.829 1.00 18.24 258 ILE B N 1
ATOM 5044 C CA . ILE B 1 266 ? -43.468 -10.836 73.075 1.00 17.66 258 ILE B CA 1
ATOM 5045 C C . ILE B 1 266 ? -44.899 -10.451 72.731 1.00 16.97 258 ILE B C 1
ATOM 5046 O O . ILE B 1 266 ? -45.123 -9.408 72.120 1.00 18.05 258 ILE B O 1
ATOM 5051 N N . GLY B 1 267 ? -45.869 -11.270 73.145 1.00 16.61 259 GLY B N 1
ATOM 5052 C CA . GLY B 1 267 ? -47.265 -10.950 72.929 1.00 16.21 259 GLY B CA 1
ATOM 5053 C C . GLY B 1 267 ? -48.117 -11.407 74.102 1.00 15.48 259 GLY B C 1
ATOM 5054 O O . GLY B 1 267 ? -47.622 -12.017 75.047 1.00 17.58 259 GLY B O 1
ATOM 5055 N N . GLY B 1 268 ? -49.407 -11.105 74.016 1.00 14.91 260 GLY B N 1
ATOM 5056 C CA . GLY B 1 268 ? -50.332 -11.406 75.101 1.00 17.85 260 GLY B CA 1
ATOM 5057 C C . GLY B 1 268 ? -50.944 -12.788 75.055 1.00 18.25 260 GLY B C 1
ATOM 5058 O O . GLY B 1 268 ? -51.861 -13.078 75.840 1.00 17.96 260 GLY B O 1
ATOM 5059 N N . PHE B 1 269 ? -50.453 -13.658 74.166 1.00 16.33 261 PHE B N 1
ATOM 5060 C CA . PHE B 1 269 ? -51.007 -14.999 73.968 1.00 17.58 261 PHE B CA 1
ATOM 5061 C C . PHE B 1 269 ? -52.476 -14.918 73.550 1.00 20.07 261 PHE B C 1
ATOM 5062 O O . PHE B 1 269 ? -53.302 -15.703 74.006 1.00 19.06 261 PHE B O 1
ATOM 5070 N N . ASN B 1 270 ? -52.822 -13.960 72.691 1.00 16.35 262 ASN B N 1
ATOM 5071 C CA . ASN B 1 270 ? -54.222 -13.805 72.303 1.00 19.48 262 ASN B CA 1
ATOM 5072 C C . ASN B 1 270 ? -54.297 -13.154 70.930 1.00 22.84 262 ASN B C 1
ATOM 5073 O O . ASN B 1 270 ? -53.294 -12.722 70.372 1.00 16.77 262 ASN B O 1
ATOM 5078 N N . GLU B 1 271 ? -55.507 -13.087 70.382 1.00 23.62 263 GLU B N 1
ATOM 5079 C CA . GLU B 1 271 ? -55.742 -12.208 69.242 1.00 24.10 263 GLU B CA 1
ATOM 5080 C C . GLU B 1 271 ? -57.210 -11.827 69.257 1.00 22.55 263 GLU B C 1
ATOM 5081 O O . GLU B 1 271 ? -58.070 -12.690 69.455 1.00 24.99 263 GLU B O 1
ATOM 5087 N N . TRP B 1 272 ? -57.488 -10.536 69.082 1.00 21.55 264 TRP B N 1
ATOM 5088 C CA . TRP B 1 272 ? -58.829 -9.998 69.266 1.00 21.47 264 TRP B CA 1
ATOM 5089 C C . TRP B 1 272 ? -59.221 -9.127 68.085 1.00 21.40 264 TRP B C 1
ATOM 5090 O O . TRP B 1 272 ? -58.472 -8.226 67.702 1.00 21.98 264 TRP B O 1
ATOM 5101 N N . GLN B 1 273 ? -60.415 -9.359 67.553 1.00 23.64 265 GLN B N 1
ATOM 5102 C CA . GLN B 1 273 ? -61.001 -8.412 66.621 1.00 23.38 265 GLN B CA 1
ATOM 5103 C C . GLN B 1 273 ? -61.428 -7.153 67.360 1.00 24.29 265 GLN B C 1
ATOM 5104 O O . GLN B 1 273 ? -61.866 -7.206 68.516 1.00 22.64 265 GLN B O 1
ATOM 5110 N N . ASN B 1 274 ? -61.305 -6.013 66.674 1.00 23.29 266 ASN B N 1
ATOM 5111 C CA . ASN B 1 274 ? -61.727 -4.740 67.254 1.00 22.51 266 ASN B CA 1
ATOM 5112 C C . ASN B 1 274 ? -63.171 -4.796 67.739 1.00 24.11 266 ASN B C 1
ATOM 5113 O O . ASN B 1 274 ? -63.491 -4.275 68.815 1.00 25.51 266 ASN B O 1
ATOM 5118 N N . ILE B 1 275 ? -64.058 -5.427 66.965 1.00 21.79 267 ILE B N 1
ATOM 5119 C CA . ILE B 1 275 ? -65.462 -5.495 67.380 1.00 24.10 267 ILE B CA 1
ATOM 5120 C C . ILE B 1 275 ? -65.582 -6.201 68.723 1.00 25.84 267 ILE B C 1
ATOM 5121 O O . ILE B 1 275 ? -66.354 -5.781 69.593 1.00 26.48 267 ILE B O 1
ATOM 5126 N N . ASP B 1 276 ? -64.795 -7.256 68.932 1.00 25.98 268 ASP B N 1
ATOM 5127 C CA . ASP B 1 276 ? -64.873 -7.977 70.195 1.00 26.68 268 ASP B CA 1
ATOM 5128 C C . ASP B 1 276 ? -64.200 -7.211 71.324 1.00 26.00 268 ASP B C 1
ATOM 5129 O O . ASP B 1 276 ? -64.654 -7.286 72.471 1.00 23.91 268 ASP B O 1
ATOM 5134 N N . LEU B 1 277 ? -63.122 -6.483 71.021 1.00 24.98 269 LEU B N 1
ATOM 5135 C CA . LEU B 1 277 ? -62.500 -5.607 72.010 1.00 23.16 269 LEU B CA 1
ATOM 5136 C C . LEU B 1 277 ? -63.493 -4.567 72.510 1.00 21.48 269 LEU B C 1
ATOM 5137 O O . LEU B 1 277 ? -63.614 -4.332 73.716 1.00 22.00 269 LEU B O 1
ATOM 5142 N N . VAL B 1 278 ? -64.190 -3.910 71.587 1.00 22.05 270 VAL B N 1
ATOM 5143 C CA . VAL B 1 278 ? -65.127 -2.864 71.975 1.00 23.54 270 VAL B CA 1
ATOM 5144 C C . VAL B 1 278 ? -66.265 -3.447 72.807 1.00 26.98 270 VAL B C 1
ATOM 5145 O O . VAL B 1 278 ? -66.693 -2.855 73.807 1.00 24.03 270 VAL B O 1
ATOM 5149 N N . LYS B 1 279 ? -66.763 -4.624 72.426 1.00 22.97 271 LYS B N 1
ATOM 5150 C CA . LYS B 1 279 ? -67.874 -5.200 73.171 1.00 28.63 271 LYS B CA 1
ATOM 5151 C C . LYS B 1 279 ? -67.442 -5.673 74.552 1.00 25.55 271 LYS B C 1
ATOM 5152 O O . LYS B 1 279 ? -68.256 -5.684 75.488 1.00 24.60 271 LYS B O 1
ATOM 5158 N N . GLU B 1 280 ? -66.182 -6.083 74.701 1.00 21.79 272 GLU B N 1
ATOM 5159 C CA . GLU B 1 280 ? -65.683 -6.453 76.020 1.00 23.53 272 GLU B CA 1
ATOM 5160 C C . GLU B 1 280 ? -65.565 -5.225 76.917 1.00 23.71 272 GLU B C 1
ATOM 5161 O O . GLU B 1 280 ? -65.936 -5.266 78.097 1.00 23.69 272 GLU B O 1
ATOM 5167 N N . LEU B 1 281 ? -65.077 -4.115 76.364 1.00 20.14 273 LEU B N 1
ATOM 5168 C CA . LEU B 1 281 ? -65.060 -2.866 77.112 1.00 18.10 273 LEU B CA 1
ATOM 5169 C C . LEU B 1 281 ? -66.470 -2.443 77.507 1.00 23.33 273 LEU B C 1
ATOM 5170 O O . LEU B 1 281 ? -66.699 -2.016 78.642 1.00 23.36 273 LEU B O 1
ATOM 5175 N N . ILE B 1 282 ? -67.425 -2.552 76.580 1.00 19.80 274 ILE B N 1
ATOM 5176 C CA . ILE B 1 282 ? -68.818 -2.227 76.902 1.00 20.76 274 ILE B CA 1
ATOM 5177 C C . ILE B 1 282 ? -69.324 -3.095 78.047 1.00 27.77 274 ILE B C 1
ATOM 5178 O O . ILE B 1 282 ? -69.926 -2.601 79.012 1.00 26.02 274 ILE B O 1
ATOM 5183 N N . LYS B 1 283 ? -69.111 -4.407 77.944 1.00 23.40 275 LYS B N 1
ATOM 5184 C CA . LYS B 1 283 ? -69.587 -5.324 78.975 1.00 27.64 275 LYS B CA 1
ATOM 5185 C C . LYS B 1 283 ? -69.046 -4.941 80.351 1.00 23.11 275 LYS B C 1
ATOM 5186 O O . LYS B 1 283 ? -69.797 -4.859 81.330 1.00 22.65 275 LYS B O 1
ATOM 5192 N N . GLN B 1 284 ? -67.740 -4.688 80.439 1.00 24.61 276 GLN B N 1
ATOM 5193 C CA . GLN B 1 284 ? -67.130 -4.406 81.730 1.00 21.36 276 GLN B CA 1
ATOM 5194 C C . GLN B 1 284 ? -67.536 -3.035 82.249 1.00 23.59 276 GLN B C 1
ATOM 5195 O O . GLN B 1 284 ? -67.810 -2.878 83.442 1.00 25.55 276 GLN B O 1
ATOM 5201 N N . LEU B 1 285 ? -67.604 -2.038 81.364 1.00 23.35 277 LEU B N 1
ATOM 5202 C CA . LEU B 1 285 ? -67.947 -0.688 81.800 1.00 23.55 277 LEU B CA 1
ATOM 5203 C C . LEU B 1 285 ? -69.415 -0.576 82.171 1.00 27.45 277 LEU B C 1
ATOM 5204 O O . LEU B 1 285 ? -69.760 0.118 83.136 1.00 29.13 277 LEU B O 1
ATOM 5209 N N . ASP B 1 286 ? -70.300 -1.243 81.426 1.00 23.83 278 ASP B N 1
ATOM 5210 C CA . ASP B 1 286 ? -71.712 -1.207 81.798 1.00 23.34 278 ASP B CA 1
ATOM 5211 C C . ASP B 1 286 ? -71.925 -1.832 83.169 1.00 25.91 278 ASP B C 1
ATOM 5212 O O . ASP B 1 286 ? -72.686 -1.307 83.994 1.00 28.46 278 ASP B O 1
ATOM 5217 N N . ALA B 1 287 ? -71.255 -2.956 83.422 1.00 25.22 279 ALA B N 1
ATOM 5218 C CA . ALA B 1 287 ? -71.321 -3.615 84.720 1.00 30.33 279 ALA B CA 1
ATOM 5219 C C . ALA B 1 287 ? -70.773 -2.719 85.821 1.00 29.05 279 ALA B C 1
ATOM 5220 O O . ALA B 1 287 ? -71.348 -2.642 86.916 1.00 31.05 279 ALA B O 1
ATOM 5222 N N . LYS B 1 288 ? -69.657 -2.043 85.546 1.00 27.65 280 LYS B N 1
ATOM 5223 C CA . LYS B 1 288 ? -69.054 -1.137 86.515 1.00 32.78 280 LYS B CA 1
ATOM 5224 C C . LYS B 1 288 ? -69.991 0.021 86.847 1.00 36.47 280 LYS B C 1
ATOM 5225 O O . LYS B 1 288 ? -70.098 0.430 88.008 1.00 34.71 280 LYS B O 1
ATOM 5231 N N . LEU B 1 289 ? -70.694 0.550 85.847 1.00 31.50 281 LEU B N 1
ATOM 5232 C CA . LEU B 1 289 ? -71.559 1.709 86.038 1.00 37.17 281 LEU B CA 1
ATOM 5233 C C . LEU B 1 289 ? -72.997 1.344 86.383 1.00 32.30 281 LEU B C 1
ATOM 5234 O O . LEU B 1 289 ? -73.830 2.247 86.511 1.00 32.01 281 LEU B O 1
ATOM 5239 N N . GLY B 1 290 ? -73.312 0.059 86.523 1.00 31.50 282 GLY B N 1
ATOM 5240 C CA . GLY B 1 290 ? -74.667 -0.324 86.868 1.00 36.02 282 GLY B CA 1
ATOM 5241 C C . GLY B 1 290 ? -75.684 -0.138 85.768 1.00 37.74 282 GLY B C 1
ATOM 5242 O O . GLY B 1 290 ? -76.874 0.003 86.057 1.00 33.63 282 GLY B O 1
ATOM 5243 N N . LYS B 1 291 ? -75.253 -0.121 84.511 1.00 32.32 283 LYS B N 1
ATOM 5244 C CA . LYS B 1 291 ? -76.186 -0.052 83.401 1.00 31.22 283 LYS B CA 1
ATOM 5245 C C . LYS B 1 291 ? -76.576 -1.460 82.971 1.00 31.72 283 LYS B C 1
ATOM 5246 O O . LYS B 1 291 ? -75.884 -2.430 83.298 1.00 30.71 283 LYS B O 1
ATOM 5252 N N . PRO B 1 292 ? -77.690 -1.611 82.251 1.00 32.45 284 PRO B N 1
ATOM 5253 C CA . PRO B 1 292 ? -78.126 -2.953 81.846 1.00 30.59 284 PRO B CA 1
ATOM 5254 C C . PRO B 1 292 ? -77.140 -3.618 80.905 1.00 32.33 284 PRO B C 1
ATOM 5255 O O . PRO B 1 292 ? -76.456 -2.961 80.116 1.00 31.30 284 PRO B O 1
ATOM 5259 N N . GLU B 1 293 ? -77.095 -4.946 80.982 1.00 31.78 285 GLU B N 1
ATOM 5260 C CA . GLU B 1 293 ? -76.179 -5.729 80.160 1.00 36.57 285 GLU B CA 1
ATOM 5261 C C . GLU B 1 293 ? -76.468 -5.528 78.677 1.00 34.19 285 GLU B C 1
ATOM 5262 O O . GLU B 1 293 ? -77.558 -5.860 78.196 1.00 40.01 285 GLU B O 1
ATOM 5268 N N . GLY B 1 294 ? -75.489 -4.985 77.955 1.00 30.20 286 GLY B N 1
ATOM 5269 C CA . GLY B 1 294 ? -75.621 -4.701 76.542 1.00 37.84 286 GLY B CA 1
ATOM 5270 C C . GLY B 1 294 ? -75.936 -3.258 76.207 1.00 37.70 286 GLY B C 1
ATOM 5271 O O . GLY B 1 294 ? -75.885 -2.893 75.025 1.00 35.08 286 GLY B O 1
ATOM 5272 N N . HIS B 1 295 ? -76.229 -2.427 77.212 1.00 31.88 287 HIS B N 1
ATOM 5273 C CA . HIS B 1 295 ? -76.666 -1.052 76.981 1.00 32.14 287 HIS B CA 1
ATOM 5274 C C . HIS B 1 295 ? -75.739 -0.268 76.053 1.00 33.18 287 HIS B C 1
ATOM 5275 O O . HIS B 1 295 ? -76.194 0.335 75.076 1.00 33.09 287 HIS B O 1
ATOM 5282 N N . SER B 1 296 ? -74.441 -0.217 76.363 1.00 28.97 288 SER B N 1
ATOM 5283 C CA . SER B 1 296 ? -73.624 0.706 75.582 1.00 28.78 288 SER B CA 1
ATOM 5284 C C . SER B 1 296 ? -73.302 0.191 74.187 1.00 30.90 288 SER B C 1
ATOM 5285 O O . SER B 1 296 ? -72.643 0.903 73.423 1.00 31.25 288 SER B O 1
ATOM 5288 N N . GLU B 1 297 ? -73.744 -1.013 73.816 1.00 34.23 289 GLU B N 1
ATOM 5289 C CA . GLU B 1 297 ? -73.632 -1.394 72.415 1.00 30.08 289 GLU B CA 1
ATOM 5290 C C . GLU B 1 297 ? -74.480 -0.496 71.528 1.00 31.58 289 GLU B C 1
ATOM 5291 O O . GLU B 1 297 ? -74.263 -0.465 70.314 1.00 32.06 289 GLU B O 1
ATOM 5297 N N . LYS B 1 298 ? -75.436 0.241 72.110 1.00 28.51 290 LYS B N 1
ATOM 5298 C CA . LYS B 1 298 ? -76.144 1.275 71.356 1.00 29.81 290 LYS B CA 1
ATOM 5299 C C . LYS B 1 298 ? -75.188 2.285 70.746 1.00 32.84 290 LYS B C 1
ATOM 5300 O O . LYS B 1 298 ? -75.536 2.947 69.762 1.00 32.97 290 LYS B O 1
ATOM 5306 N N . LEU B 1 299 ? -74.001 2.450 71.342 1.00 29.95 291 LEU B N 1
ATOM 5307 C CA . LEU B 1 299 ? -73.024 3.417 70.854 1.00 33.17 291 LEU B CA 1
ATOM 5308 C C . LEU B 1 299 ? -72.304 2.955 69.599 1.00 32.15 291 LEU B C 1
ATOM 5309 O O . LEU B 1 299 ? -71.762 3.796 68.874 1.00 34.23 291 LEU B O 1
ATOM 5314 N N . ILE B 1 300 ? -72.287 1.650 69.323 1.00 31.81 292 ILE B N 1
ATOM 5315 C CA . ILE B 1 300 ? -71.509 1.136 68.198 1.00 34.47 292 ILE B CA 1
ATOM 5316 C C . ILE B 1 300 ? -72.074 1.679 66.894 1.00 38.58 292 ILE B C 1
ATOM 5317 O O . ILE B 1 300 ? -73.284 1.618 66.651 1.00 36.03 292 ILE B O 1
ATOM 5322 N N . THR B 1 301 ? -71.197 2.219 66.045 1.00 33.43 293 THR B N 1
ATOM 5323 C CA . THR B 1 301 ? -71.605 2.789 64.765 1.00 35.84 293 THR B CA 1
ATOM 5324 C C . THR B 1 301 ? -70.719 2.233 63.661 1.00 40.13 293 THR B C 1
ATOM 5325 O O . THR B 1 301 ? -69.499 2.430 63.682 1.00 32.77 293 THR B O 1
ATOM 5329 N N . PHE B 1 302 ? -71.328 1.545 62.701 1.00 38.20 294 PHE B N 1
ATOM 5330 C CA . PHE B 1 302 ? -70.580 0.919 61.623 1.00 40.23 294 PHE B CA 1
ATOM 5331 C C . PHE B 1 302 ? -70.371 1.914 60.493 1.00 41.68 294 PHE B C 1
ATOM 5332 O O . PHE B 1 302 ? -71.331 2.515 60.000 1.00 38.93 294 PHE B O 1
ATOM 5340 N N . VAL B 1 303 ? -69.112 2.093 60.101 1.00 43.52 295 VAL B N 1
ATOM 5341 C CA . VAL B 1 303 ? -68.725 3.019 59.049 1.00 45.82 295 VAL B CA 1
ATOM 5342 C C . VAL B 1 303 ? -68.054 2.219 57.936 1.00 48.44 295 VAL B C 1
ATOM 5343 O O . VAL B 1 303 ? -67.700 1.053 58.109 1.00 41.31 295 VAL B O 1
ATOM 5347 N N . LYS B 1 304 ? -67.892 2.865 56.779 1.00 50.30 296 LYS B N 1
ATOM 5348 C CA . LYS B 1 304 ? -67.299 2.200 55.626 1.00 45.56 296 LYS B CA 1
ATOM 5349 C C . LYS B 1 304 ? -65.912 1.667 55.962 1.00 45.62 296 LYS B C 1
ATOM 5350 O O . LYS B 1 304 ? -65.106 2.338 56.614 1.00 46.23 296 LYS B O 1
ATOM 5352 N N . ASP B 1 305 ? -65.644 0.441 55.519 1.00 45.88 297 ASP B N 1
ATOM 5353 C CA . ASP B 1 305 ? -64.341 -0.167 55.740 1.00 47.51 297 ASP B CA 1
ATOM 5354 C C . ASP B 1 305 ? -63.249 0.677 55.089 1.00 54.29 297 ASP B C 1
ATOM 5355 O O . ASP B 1 305 ? -63.476 1.363 54.092 1.00 52.09 297 ASP B O 1
ATOM 5360 N N . ARG B 1 306 ? -62.067 0.645 55.681 1.00 57.30 298 ARG B N 1
ATOM 5361 C CA . ARG B 1 306 ? -60.897 1.324 55.152 1.00 57.67 298 ARG B CA 1
ATOM 5362 C C . ARG B 1 306 ? -59.971 0.322 54.479 1.00 55.71 298 ARG B C 1
ATOM 5363 O O . ARG B 1 306 ? -60.046 -0.881 54.746 1.00 56.72 298 ARG B O 1
ATOM 5365 N N . PRO B 1 307 ? -59.089 0.777 53.580 1.00 54.25 299 PRO B N 1
ATOM 5366 C CA . PRO B 1 307 ? -58.168 -0.174 52.932 1.00 54.67 299 PRO B CA 1
ATOM 5367 C C . PRO B 1 307 ? -57.307 -0.955 53.912 1.00 57.86 299 PRO B C 1
ATOM 5368 O O . PRO B 1 307 ? -57.106 -2.161 53.724 1.00 58.69 299 PRO B O 1
ATOM 5372 N N . GLY B 1 308 ? -56.801 -0.308 54.959 1.00 56.22 300 GLY B N 1
ATOM 5373 C CA . GLY B 1 308 ? -55.919 -0.979 55.895 1.00 60.76 300 GLY B CA 1
ATOM 5374 C C . GLY B 1 308 ? -56.599 -1.481 57.153 1.00 74.30 300 GLY B C 1
ATOM 5375 O O . GLY B 1 308 ? -55.940 -1.695 58.176 1.00 73.89 300 GLY B O 1
ATOM 5376 N N . HIS B 1 309 ? -57.915 -1.676 57.099 1.00 87.16 301 HIS B N 1
ATOM 5377 C CA . HIS B 1 309 ? -58.678 -2.142 58.248 1.00 83.75 301 HIS B CA 1
ATOM 5378 C C . HIS B 1 309 ? -59.035 -3.621 58.153 1.00 82.88 301 HIS B C 1
ATOM 5379 O O . HIS B 1 309 ? -59.796 -4.121 58.989 1.00 79.82 301 HIS B O 1
ATOM 5381 N N . ASP B 1 310 ? -58.504 -4.329 57.154 1.00 75.01 302 ASP B N 1
ATOM 5382 C CA . ASP B 1 310 ? -58.710 -5.763 56.991 1.00 77.69 302 ASP B CA 1
ATOM 5383 C C . ASP B 1 310 ? -57.467 -6.564 57.374 1.00 78.22 302 ASP B C 1
ATOM 5384 O O . ASP B 1 310 ? -57.225 -7.644 56.829 1.00 85.24 302 ASP B O 1
ATOM 5386 N N . LYS B 1 311 ? -56.677 -6.055 58.313 1.00 57.33 303 LYS B N 1
ATOM 5387 C CA . LYS B 1 311 ? -55.374 -6.623 58.620 1.00 43.61 303 LYS B CA 1
ATOM 5388 C C . LYS B 1 311 ? -55.401 -7.396 59.937 1.00 37.74 303 LYS B C 1
ATOM 5389 O O . LYS B 1 311 ? -56.264 -7.197 60.796 1.00 33.35 303 LYS B O 1
ATOM 5391 N N . ARG B 1 312 ? -54.426 -8.289 60.080 1.00 29.46 304 ARG B N 1
ATOM 5392 C CA . ARG B 1 312 ? -54.295 -9.152 61.243 1.00 27.53 304 ARG B CA 1
ATOM 5393 C C . ARG B 1 312 ? -52.832 -9.168 61.667 1.00 26.32 304 ARG B C 1
ATOM 5394 O O . ARG B 1 312 ? -51.944 -9.333 60.825 1.00 24.04 304 ARG B O 1
ATOM 5402 N N . TYR B 1 313 ? -52.596 -8.999 62.968 1.00 23.86 305 TYR B N 1
ATOM 5403 C CA . TYR B 1 313 ? -51.264 -8.925 63.565 1.00 21.77 305 TYR B CA 1
ATOM 5404 C C . TYR B 1 313 ? -51.281 -9.775 64.822 1.00 25.46 305 TYR B C 1
ATOM 5405 O O . TYR B 1 313 ? -51.968 -9.419 65.783 1.00 22.28 305 TYR B O 1
ATOM 5414 N N . ALA B 1 314 ? -50.502 -10.854 64.845 1.00 21.70 306 ALA B N 1
ATOM 5415 C CA . ALA B 1 314 ? -50.544 -11.769 65.983 1.00 19.65 306 ALA B CA 1
ATOM 5416 C C . ALA B 1 314 ? -49.215 -12.493 66.137 1.00 21.31 306 ALA B C 1
ATOM 5417 O O . ALA B 1 314 ? -48.665 -12.999 65.156 1.00 20.39 306 ALA B O 1
ATOM 5419 N N . ILE B 1 315 ? -48.720 -12.556 67.368 1.00 20.12 307 ILE B N 1
ATOM 5420 C CA . ILE B 1 315 ? -47.425 -13.148 67.682 1.00 16.42 307 ILE B CA 1
ATOM 5421 C C . ILE B 1 315 ? -47.617 -14.592 68.119 1.00 19.32 307 ILE B C 1
ATOM 5422 O O . ILE B 1 315 ? -48.554 -14.913 68.860 1.00 20.89 307 ILE B O 1
ATOM 5427 N N . ASP B 1 316 ? -46.734 -15.468 67.650 1.00 18.66 308 ASP B N 1
ATOM 5428 C CA . ASP B 1 316 ? -46.580 -16.808 68.211 1.00 17.91 308 ASP B CA 1
ATOM 5429 C C . ASP B 1 316 ? -45.395 -16.740 69.165 1.00 23.31 308 ASP B C 1
ATOM 5430 O O . ASP B 1 316 ? -44.237 -16.690 68.727 1.00 23.17 308 ASP B O 1
ATOM 5435 N N . ALA B 1 317 ? -45.677 -16.720 70.469 1.00 20.30 309 ALA B N 1
ATOM 5436 C CA . ALA B 1 317 ? -44.636 -16.516 71.468 1.00 19.29 309 ALA B CA 1
ATOM 5437 C C . ALA B 1 317 ? -44.101 -17.829 72.035 1.00 21.48 309 ALA B C 1
ATOM 5438 O O . ALA B 1 317 ? -43.629 -17.862 73.178 1.00 19.26 309 ALA B O 1
ATOM 5440 N N . THR B 1 318 ? -44.128 -18.904 71.240 1.00 20.17 310 THR B N 1
ATOM 5441 C CA . THR B 1 318 ? -43.651 -20.205 71.712 1.00 24.84 310 THR B CA 1
ATOM 5442 C C . THR B 1 318 ? -42.202 -20.125 72.185 1.00 26.32 310 THR B C 1
ATOM 5443 O O . THR B 1 318 ? -41.854 -20.665 73.242 1.00 22.73 310 THR B O 1
ATOM 5447 N N . LYS B 1 319 ? -41.351 -19.432 71.429 1.00 18.73 311 LYS B N 1
ATOM 5448 C CA . LYS B 1 319 ? -39.923 -19.411 71.753 1.00 23.04 311 LYS B CA 1
ATOM 5449 C C . LYS B 1 319 ? -39.675 -18.812 73.133 1.00 26.37 311 LYS B C 1
ATOM 5450 O O . LYS B 1 319 ? -38.933 -19.379 73.946 1.00 22.47 311 LYS B O 1
ATOM 5456 N N . LEU B 1 320 ? -40.276 -17.650 73.403 1.00 19.56 312 LEU B N 1
ATOM 5457 C CA . LEU B 1 320 ? -40.136 -17.019 74.711 1.00 18.88 312 LEU B CA 1
ATOM 5458 C C . LEU B 1 320 ? -40.686 -17.915 75.812 1.00 22.57 312 LEU B C 1
ATOM 5459 O O . LEU B 1 320 ? -40.059 -18.076 76.866 1.00 20.94 312 LEU B O 1
ATOM 5464 N N . ASN B 1 321 ? -41.855 -18.510 75.583 1.00 20.36 313 ASN B N 1
ATOM 5465 C CA . ASN B 1 321 ? -42.464 -19.338 76.618 1.00 24.34 313 ASN B CA 1
ATOM 5466 C C . ASN B 1 321 ? -41.616 -20.569 76.898 1.00 26.71 313 ASN B C 1
ATOM 5467 O O . ASN B 1 321 ? -41.457 -20.975 78.056 1.00 27.75 313 ASN B O 1
ATOM 5472 N N . LYS B 1 322 ? -41.040 -21.163 75.856 1.00 22.27 314 LYS B N 1
ATOM 5473 C CA . LYS B 1 322 ? -40.260 -22.377 76.048 1.00 28.76 314 LYS B CA 1
ATOM 5474 C C . LYS B 1 322 ? -38.881 -22.075 76.619 1.00 30.71 314 LYS B C 1
ATOM 5475 O O . LYS B 1 322 ? -38.433 -22.763 77.546 1.00 28.79 314 LYS B O 1
ATOM 5481 N N . ASP B 1 323 ? -38.212 -21.040 76.099 1.00 24.05 315 ASP B N 1
ATOM 5482 C CA . ASP B 1 323 ? -36.857 -20.724 76.545 1.00 26.53 315 ASP B CA 1
ATOM 5483 C C . ASP B 1 323 ? -36.847 -20.253 77.994 1.00 29.12 315 ASP B C 1
ATOM 5484 O O . ASP B 1 323 ? -36.024 -20.706 78.798 1.00 31.60 315 ASP B O 1
ATOM 5489 N N . LEU B 1 324 ? -37.749 -19.330 78.345 1.00 19.60 316 LEU B N 1
ATOM 5490 C CA . LEU B 1 324 ? -37.694 -18.642 79.623 1.00 22.78 316 LEU B CA 1
ATOM 5491 C C . LEU B 1 324 ? -38.889 -18.942 80.529 1.00 27.94 316 LEU B C 1
ATOM 5492 O O . LEU B 1 324 ? -38.895 -18.505 81.685 1.00 25.79 316 LEU B O 1
ATOM 5497 N N . GLY B 1 325 ? -39.890 -19.674 80.046 1.00 26.67 317 GLY B N 1
ATOM 5498 C CA . GLY B 1 325 ? -41.057 -19.971 80.864 1.00 26.41 317 GLY B CA 1
ATOM 5499 C C . GLY B 1 325 ? -41.989 -18.805 81.072 1.00 23.48 317 GLY B C 1
ATOM 5500 O O . GLY B 1 325 ? -42.885 -18.882 81.925 1.00 23.87 317 GLY B O 1
ATOM 5501 N N . TRP B 1 326 ? -41.810 -17.727 80.326 1.00 22.82 318 TRP B N 1
ATOM 5502 C CA . TRP B 1 326 ? -42.607 -16.528 80.513 1.00 20.99 318 TRP B CA 1
ATOM 5503 C C . TRP B 1 326 ? -44.006 -16.732 79.947 1.00 22.62 318 TRP B C 1
ATOM 5504 O O . TRP B 1 326 ? -44.194 -17.380 78.913 1.00 21.89 318 TRP B O 1
ATOM 5515 N N . LYS B 1 327 ? -44.991 -16.189 80.644 1.00 22.99 319 LYS B N 1
ATOM 5516 C CA . LYS B 1 327 ? -46.351 -16.123 80.133 1.00 20.44 319 LYS B CA 1
ATOM 5517 C C . LYS B 1 327 ? -46.993 -14.862 80.684 1.00 23.08 319 LYS B C 1
ATOM 5518 O O . LYS B 1 327 ? -46.542 -14.333 81.704 1.00 21.43 319 LYS B O 1
ATOM 5524 N N . PRO B 1 328 ? -48.041 -14.347 80.031 1.00 19.56 320 PRO B N 1
ATOM 5525 C CA . PRO B 1 328 ? -48.744 -13.182 80.576 1.00 24.20 320 PRO B CA 1
ATOM 5526 C C . PRO B 1 328 ? -49.298 -13.476 81.962 1.00 20.54 320 PRO B C 1
ATOM 5527 O O . PRO B 1 328 ? -49.573 -14.623 82.314 1.00 23.23 320 PRO B O 1
ATOM 5531 N N . SER B 1 329 ? -49.430 -12.423 82.761 1.00 20.01 321 SER B N 1
ATOM 5532 C CA . SER B 1 329 ? -50.054 -12.541 84.074 1.00 23.91 321 SER B CA 1
ATOM 5533 C C . SER B 1 329 ? -51.556 -12.313 84.024 1.00 23.69 321 SER B C 1
ATOM 5534 O O . SER B 1 329 ? -52.243 -12.531 85.034 1.00 23.72 321 SER B O 1
ATOM 5537 N N . VAL B 1 330 ? -52.079 -11.873 82.883 1.00 19.27 322 VAL B N 1
ATOM 5538 C CA . VAL B 1 330 ? -53.497 -11.575 82.722 1.00 22.30 322 VAL B CA 1
ATOM 5539 C C . VAL B 1 330 ? -53.951 -12.104 81.374 1.00 24.76 322 VAL B C 1
ATOM 5540 O O . VAL B 1 330 ? -53.158 -12.227 80.431 1.00 23.05 322 VAL B O 1
ATOM 5544 N N . THR B 1 331 ? -55.234 -12.430 81.292 1.00 22.96 323 THR B N 1
ATOM 5545 C CA . THR B 1 331 ? -55.896 -12.458 80.002 1.00 24.63 323 THR B CA 1
ATOM 5546 C C . THR B 1 331 ? -56.211 -11.030 79.564 1.00 23.79 323 THR B C 1
ATOM 5547 O O . THR B 1 331 ? -56.143 -10.084 80.357 1.00 20.07 323 THR B O 1
ATOM 5551 N N . PHE B 1 332 ? -56.565 -10.869 78.281 1.00 20.94 324 PHE B N 1
ATOM 5552 C CA . PHE B 1 332 ? -56.991 -9.553 77.814 1.00 20.83 324 PHE B CA 1
ATOM 5553 C C . PHE B 1 332 ? -58.172 -9.038 78.636 1.00 21.63 324 PHE B C 1
ATOM 5554 O O . PHE B 1 332 ? -58.224 -7.852 78.986 1.00 20.82 324 PHE B O 1
ATOM 5562 N N . GLU B 1 333 ? -59.115 -9.919 78.984 1.00 19.21 325 GLU B N 1
ATOM 5563 C CA . GLU B 1 333 ? -60.257 -9.475 79.787 1.00 20.17 325 GLU B CA 1
ATOM 5564 C C . GLU B 1 333 ? -59.802 -8.957 81.146 1.00 24.71 325 GLU B C 1
ATOM 5565 O O . GLU B 1 333 ? -60.254 -7.897 81.597 1.00 23.98 325 GLU B O 1
ATOM 5571 N N . GLU B 1 334 ? -58.891 -9.683 81.804 1.00 23.17 326 GLU B N 1
ATOM 5572 C CA . GLU B 1 334 ? -58.360 -9.238 83.090 1.00 21.78 326 GLU B CA 1
ATOM 5573 C C . GLU B 1 334 ? -57.509 -7.982 82.940 1.00 22.76 326 GLU B C 1
ATOM 5574 O O . GLU B 1 334 ? -57.544 -7.096 83.801 1.00 17.85 326 GLU B O 1
ATOM 5580 N N . GLY B 1 335 ? -56.710 -7.896 81.873 1.00 19.33 327 GLY B N 1
ATOM 5581 C CA . GLY B 1 335 ? -55.947 -6.678 81.642 1.00 20.10 327 GLY B CA 1
ATOM 5582 C C . GLY B 1 335 ? -56.828 -5.460 81.428 1.00 17.25 327 GLY B C 1
ATOM 5583 O O . GLY B 1 335 ? -56.522 -4.366 81.915 1.00 18.22 327 GLY B O 1
ATOM 5584 N N . LEU B 1 336 ? -57.924 -5.621 80.679 1.00 17.57 328 LEU B N 1
ATOM 5585 C CA . LEU B 1 336 ? -58.867 -4.515 80.509 1.00 21.26 328 LEU B CA 1
ATOM 5586 C C . LEU B 1 336 ? -59.513 -4.122 81.836 1.00 21.18 328 LEU B C 1
ATOM 5587 O O . LEU B 1 336 ? -59.755 -2.937 82.087 1.00 20.34 328 LEU B O 1
ATOM 5592 N N . ALA B 1 337 ? -59.817 -5.099 82.690 1.00 20.84 329 ALA B N 1
ATOM 5593 C CA . ALA B 1 337 ? -60.373 -4.765 83.998 1.00 22.87 329 ALA B CA 1
ATOM 5594 C C . ALA B 1 337 ? -59.410 -3.875 84.773 1.00 21.13 329 ALA B C 1
ATOM 5595 O O . ALA B 1 337 ? -59.811 -2.847 85.333 1.00 21.74 329 ALA B O 1
ATOM 5597 N N . LYS B 1 338 ? -58.120 -4.239 84.779 1.00 19.39 330 LYS B N 1
ATOM 5598 C CA . LYS B 1 338 ? -57.115 -3.406 85.429 1.00 21.92 330 LYS B CA 1
ATOM 5599 C C . LYS B 1 338 ? -57.009 -2.041 84.764 1.00 20.68 330 LYS B C 1
ATOM 5600 O O . LYS B 1 338 ? -56.844 -1.025 85.448 1.00 20.58 330 LYS B O 1
ATOM 5606 N N . THR B 1 339 ? -57.079 -2.005 83.430 1.00 18.09 331 THR B N 1
ATOM 5607 C CA . THR B 1 339 ? -56.969 -0.742 82.709 1.00 22.03 331 THR B CA 1
ATOM 5608 C C . THR B 1 339 ? -58.138 0.176 83.028 1.00 18.70 331 THR B C 1
ATOM 5609 O O . THR B 1 339 ? -57.951 1.382 83.236 1.00 19.81 331 THR B O 1
ATOM 5613 N N . ILE B 1 340 ? -59.352 -0.373 83.035 1.00 19.73 332 ILE B N 1
ATOM 5614 C CA . ILE B 1 340 ? -60.535 0.415 83.386 1.00 22.51 332 ILE B CA 1
ATOM 5615 C C . ILE B 1 340 ? -60.409 0.972 84.796 1.00 24.08 332 ILE B C 1
ATOM 5616 O O . ILE B 1 340 ? -60.708 2.148 85.054 1.00 22.57 332 ILE B O 1
ATOM 5621 N N . ASP B 1 341 ? -60.013 0.119 85.743 1.00 21.08 333 ASP B N 1
ATOM 5622 C CA . ASP B 1 341 ? -59.838 0.587 87.114 1.00 25.54 333 ASP B CA 1
ATOM 5623 C C . ASP B 1 341 ? -58.796 1.699 87.187 1.00 24.73 333 ASP B C 1
ATOM 5624 O O . ASP B 1 341 ? -58.991 2.699 87.890 1.00 22.60 333 ASP B O 1
ATOM 5629 N N . TRP B 1 342 ? -57.677 1.542 86.475 1.00 20.53 334 TRP B N 1
ATOM 5630 C CA . TRP B 1 342 ? -56.656 2.584 86.498 1.00 23.50 334 TRP B CA 1
ATOM 5631 C C . TRP B 1 342 ? -57.198 3.875 85.901 1.00 19.76 334 TRP B C 1
ATOM 5632 O O . TRP B 1 342 ? -57.003 4.960 86.463 1.00 24.34 334 TRP B O 1
ATOM 5643 N N . TYR B 1 343 ? -57.869 3.772 84.751 1.00 20.81 335 TYR B N 1
ATOM 5644 C CA . TYR B 1 343 ? -58.491 4.933 84.116 1.00 20.95 335 TYR B CA 1
ATOM 5645 C C . TYR B 1 343 ? -59.356 5.697 85.112 1.00 27.73 335 TYR B C 1
ATOM 5646 O O . TYR B 1 343 ? -59.205 6.911 85.298 1.00 26.70 335 TYR B O 1
ATOM 5655 N N . LEU B 1 344 ? -60.273 4.985 85.761 1.00 22.63 336 LEU B N 1
ATOM 5656 C CA . LEU B 1 344 ? -61.215 5.599 86.684 1.00 23.50 336 LEU B CA 1
ATOM 5657 C C . LEU B 1 344 ? -60.539 6.150 87.929 1.00 32.93 336 LEU B C 1
ATOM 5658 O O . LEU B 1 344 ? -61.113 7.008 88.608 1.00 27.65 336 LEU B O 1
ATOM 5663 N N . ASP B 1 345 ? -59.350 5.661 88.255 1.00 31.21 337 ASP B N 1
ATOM 5664 C CA . ASP B 1 345 ? -58.572 6.157 89.378 1.00 34.43 337 ASP B CA 1
ATOM 5665 C C . ASP B 1 345 ? -57.677 7.338 89.004 1.00 32.13 337 ASP B C 1
ATOM 5666 O O . ASP B 1 345 ? -57.061 7.933 89.894 1.00 33.58 337 ASP B O 1
ATOM 5671 N N . ASN B 1 346 ? -57.592 7.707 87.725 1.00 30.45 338 ASN B N 1
ATOM 5672 C CA . ASN B 1 346 ? -56.576 8.661 87.302 1.00 29.90 338 ASN B CA 1
ATOM 5673 C C . ASN B 1 346 ? -57.146 9.730 86.387 1.00 29.88 338 ASN B C 1
ATOM 5674 O O . ASN B 1 346 ? -56.533 10.114 85.383 1.00 31.05 338 ASN B O 1
ATOM 5679 N N . LYS B 1 347 ? -58.309 10.264 86.763 1.00 31.68 339 LYS B N 1
ATOM 5680 C CA . LYS B 1 347 ? -58.891 11.391 86.043 1.00 32.18 339 LYS B CA 1
ATOM 5681 C C . LYS B 1 347 ? -57.911 12.552 85.951 1.00 37.58 339 LYS B C 1
ATOM 5682 O O . LYS B 1 347 ? -57.802 13.203 84.905 1.00 38.35 339 LYS B O 1
ATOM 5684 N N . GLU B 1 348 ? -57.176 12.815 87.033 1.00 33.78 340 GLU B N 1
ATOM 5685 C CA . GLU B 1 348 ? -56.233 13.927 87.040 1.00 34.51 340 GLU B CA 1
ATOM 5686 C C . GLU B 1 348 ? -55.138 13.718 86.006 1.00 39.30 340 GLU B C 1
ATOM 5687 O O . GLU B 1 348 ? -54.789 14.639 85.257 1.00 35.69 340 GLU B O 1
ATOM 5693 N N . TRP B 1 349 ? -54.578 12.507 85.954 1.00 33.31 341 TRP B N 1
ATOM 5694 C CA . TRP B 1 349 ? -53.542 12.215 84.969 1.00 29.23 341 TRP B CA 1
ATOM 5695 C C . TRP B 1 349 ? -54.082 12.389 83.556 1.00 33.53 341 TRP B C 1
ATOM 5696 O O . TRP B 1 349 ? -53.445 13.025 82.710 1.00 28.47 341 TRP B O 1
ATOM 5707 N N . LEU B 1 350 ? -55.277 11.853 83.291 1.00 28.89 342 LEU B N 1
ATOM 5708 C CA . LEU B 1 350 ? -55.865 11.962 81.958 1.00 29.21 342 LEU B CA 1
ATOM 5709 C C . LEU B 1 350 ? -56.097 13.417 81.572 1.00 35.55 342 LEU B C 1
ATOM 5710 O O . LEU B 1 350 ? -55.779 13.831 80.450 1.00 28.99 342 LEU B O 1
ATOM 5715 N N . GLU B 1 351 ? -56.658 14.211 82.491 1.00 35.01 343 GLU B N 1
ATOM 5716 C CA . GLU B 1 351 ? -56.902 15.617 82.185 1.00 34.41 343 GLU B CA 1
ATOM 5717 C C . GLU B 1 351 ? -55.604 16.370 81.960 1.00 32.08 343 GLU B C 1
ATOM 5718 O O . GLU B 1 351 ? -55.554 17.279 81.124 1.00 36.41 343 GLU B O 1
ATOM 5724 N N . ASN B 1 352 ? -54.549 16.022 82.698 1.00 35.37 344 ASN B N 1
ATOM 5725 C CA . ASN B 1 352 ? -53.272 16.702 82.500 1.00 30.47 344 ASN B CA 1
ATOM 5726 C C . ASN B 1 352 ? -52.694 16.431 81.114 1.00 28.52 344 ASN B C 1
ATOM 5727 O O . ASN B 1 352 ? -52.049 17.312 80.542 1.00 31.07 344 ASN B O 1
ATOM 5732 N N . VAL B 1 353 ? -52.924 15.243 80.549 1.00 27.76 345 VAL B N 1
ATOM 5733 C CA . VAL B 1 353 ? -52.500 14.998 79.171 1.00 26.00 345 VAL B CA 1
ATOM 5734 C C . VAL B 1 353 ? -53.359 15.801 78.204 1.00 30.24 345 VAL B C 1
ATOM 5735 O O . VAL B 1 353 ? -52.845 16.509 77.332 1.00 27.11 345 VAL B O 1
ATOM 5739 N N . THR B 1 354 ? -54.681 15.705 78.342 1.00 29.14 346 THR B N 1
ATOM 5740 C CA . THR B 1 354 ? -55.563 16.362 77.381 1.00 28.19 346 THR B CA 1
ATOM 5741 C C . THR B 1 354 ? -55.374 17.874 77.400 1.00 31.56 346 THR B C 1
ATOM 5742 O O . THR B 1 354 ? -55.426 18.526 76.350 1.00 33.31 346 THR B O 1
ATOM 5746 N N . SER B 1 355 ? -55.095 18.441 78.574 1.00 31.28 347 SER B N 1
ATOM 5747 C CA . SER B 1 355 ? -54.881 19.881 78.688 1.00 31.61 347 SER B CA 1
ATOM 5748 C C . SER B 1 355 ? -53.520 20.329 78.175 1.00 35.04 347 SER B C 1
ATOM 5749 O O . SER B 1 355 ? -53.350 21.513 77.854 1.00 37.83 347 SER B O 1
ATOM 5752 N N . GLY B 1 356 ? -52.547 19.429 78.116 1.00 31.07 348 GLY B N 1
ATOM 5753 C CA . GLY B 1 356 ? -51.179 19.785 77.827 1.00 32.64 348 GLY B CA 1
ATOM 5754 C C . GLY B 1 356 ? -50.344 20.136 79.039 1.00 34.45 348 GLY B C 1
ATOM 5755 O O . GLY B 1 356 ? -49.133 20.334 78.896 1.00 31.17 348 GLY B O 1
ATOM 5756 N N . ASP B 1 357 ? -50.948 20.224 80.231 1.00 32.27 349 ASP B N 1
ATOM 5757 C CA . ASP B 1 357 ? -50.188 20.576 81.424 1.00 35.81 349 ASP B CA 1
ATOM 5758 C C . ASP B 1 357 ? -49.099 19.561 81.744 1.00 32.77 349 ASP B C 1
ATOM 5759 O O . ASP B 1 357 ? -48.136 19.907 82.436 1.00 35.83 349 ASP B O 1
ATOM 5764 N N . TYR B 1 358 ? -49.228 18.319 81.261 1.00 30.44 350 TYR B N 1
ATOM 5765 C CA . TYR B 1 358 ? -48.226 17.297 81.539 1.00 29.35 350 TYR B CA 1
ATOM 5766 C C . TYR B 1 358 ? -46.844 17.708 81.042 1.00 32.33 350 TYR B C 1
ATOM 5767 O O . TYR B 1 358 ? -45.829 17.262 81.591 1.00 32.61 350 TYR B O 1
ATOM 5776 N N . GLN B 1 359 ? -46.781 18.554 80.011 1.00 30.92 351 GLN B N 1
ATOM 5777 C CA . GLN B 1 359 ? -45.504 18.970 79.448 1.00 34.67 351 GLN B CA 1
ATOM 5778 C C . GLN B 1 359 ? -44.787 20.015 80.288 1.00 37.16 351 GLN B C 1
ATOM 5779 O O . GLN B 1 359 ? -43.610 20.286 80.029 1.00 35.08 351 GLN B O 1
ATOM 5785 N N . LYS B 1 360 ? -45.456 20.595 81.282 1.00 36.41 352 LYS B N 1
ATOM 5786 C CA . LYS B 1 360 ? -44.842 21.567 82.174 1.00 39.70 352 LYS B CA 1
ATOM 5787 C C . LYS B 1 360 ? -44.205 20.923 83.395 1.00 43.91 352 LYS B C 1
ATOM 5788 O O . LYS B 1 360 ? -43.585 21.632 84.194 1.00 40.54 352 LYS B O 1
ATOM 5794 N N . TYR B 1 361 ? -44.351 19.604 83.558 1.00 36.94 353 TYR B N 1
ATOM 5795 C CA . TYR B 1 361 ? -43.892 18.942 84.776 1.00 36.85 353 TYR B CA 1
ATOM 5796 C C . TYR B 1 361 ? -42.403 19.164 85.005 1.00 39.73 353 TYR B C 1
ATOM 5797 O O . TYR B 1 361 ? -41.975 19.440 86.132 1.00 42.76 353 TYR B O 1
ATOM 5806 N N . TYR B 1 362 ? -41.598 19.057 83.942 1.00 38.36 354 TYR B N 1
ATOM 5807 C CA . TYR B 1 362 ? -40.159 19.267 84.072 1.00 42.62 354 TYR B CA 1
ATOM 5808 C C . TYR B 1 362 ? -39.851 20.683 84.546 1.00 49.37 354 TYR B C 1
ATOM 5809 O O . TYR B 1 362 ? -39.061 20.878 85.476 1.00 52.51 354 TYR B O 1
ATOM 5818 N N . GLU B 1 363 ? -40.474 21.686 83.920 1.00 42.23 355 GLU B N 1
ATOM 5819 C CA . GLU B 1 363 ? -40.235 23.071 84.318 1.00 47.97 355 GLU B CA 1
ATOM 5820 C C . GLU B 1 363 ? -40.618 23.288 85.773 1.00 56.52 355 GLU B C 1
ATOM 5821 O O . GLU B 1 363 ? -39.886 23.931 86.535 1.00 60.56 355 GLU B O 1
ATOM 5827 N N . ASN B 1 364 ? -41.771 22.753 86.176 1.00 50.96 356 ASN B N 1
ATOM 5828 C CA . ASN B 1 364 ? -42.301 23.001 87.509 1.00 58.78 356 ASN B CA 1
ATOM 5829 C C . ASN B 1 364 ? -41.582 22.188 88.578 1.00 61.85 356 ASN B C 1
ATOM 5830 O O . ASN B 1 364 ? -41.402 22.674 89.699 1.00 60.09 356 ASN B O 1
ATOM 5835 N N . GLN B 1 365 ? -41.171 20.962 88.266 1.00 67.09 357 GLN B N 1
ATOM 5836 C CA . GLN B 1 365 ? -40.538 20.097 89.254 1.00 72.09 357 GLN B CA 1
ATOM 5837 C C . GLN B 1 365 ? -39.019 20.128 89.187 1.00 75.74 357 GLN B C 1
ATOM 5838 O O . GLN B 1 365 ? -38.361 20.209 90.228 1.00 85.52 357 GLN B O 1
ATOM 5840 N N . TYR B 1 366 ? -38.446 20.072 87.990 1.00 76.40 358 TYR B N 1
ATOM 5841 C CA . TYR B 1 366 ? -36.994 20.052 87.838 1.00 77.89 358 TYR B CA 1
ATOM 5842 C C . TYR B 1 366 ? -36.445 21.437 87.506 1.00 76.20 358 TYR B C 1
ATOM 5843 O O . TYR B 1 366 ? -35.253 21.594 87.237 1.00 78.90 358 TYR B O 1
ATOM 5852 N N . HIS C 1 8 ? 3.961 10.757 -35.710 1.00 80.64 0 HIS C N 1
ATOM 5853 C CA . HIS C 1 8 ? 5.369 10.390 -35.831 1.00 77.59 0 HIS C CA 1
ATOM 5854 C C . HIS C 1 8 ? 6.237 11.212 -34.877 1.00 71.94 0 HIS C C 1
ATOM 5855 O O . HIS C 1 8 ? 6.013 12.411 -34.694 1.00 67.09 0 HIS C O 1
ATOM 5857 N N . MET C 1 9 ? 7.229 10.558 -34.277 1.00 66.90 1 MET C N 1
ATOM 5858 C CA . MET C 1 9 ? 8.110 11.208 -33.316 1.00 55.81 1 MET C CA 1
ATOM 5859 C C . MET C 1 9 ? 9.118 12.111 -34.012 1.00 58.65 1 MET C C 1
ATOM 5860 O O . MET C 1 9 ? 9.691 11.747 -35.042 1.00 57.74 1 MET C O 1
ATOM 5865 N N . LYS C 1 10 ? 9.364 13.278 -33.418 1.00 57.04 2 LYS C N 1
ATOM 5866 C CA . LYS C 1 10 ? 10.320 14.238 -33.953 1.00 59.14 2 LYS C CA 1
ATOM 5867 C C . LYS C 1 10 ? 11.556 14.425 -33.085 1.00 56.75 2 LYS C C 1
ATOM 5868 O O . LYS C 1 10 ? 12.616 14.768 -33.612 1.00 57.62 2 LYS C O 1
ATOM 5870 N N . ASN C 1 11 ? 11.452 14.209 -31.772 1.00 53.98 3 ASN C N 1
ATOM 5871 C CA . ASN C 1 11 ? 12.588 14.354 -30.871 1.00 51.84 3 ASN C CA 1
ATOM 5872 C C . ASN C 1 11 ? 12.591 13.206 -29.873 1.00 47.92 3 ASN C C 1
ATOM 5873 O O . ASN C 1 11 ? 11.557 12.910 -29.266 1.00 46.94 3 ASN C O 1
ATOM 5878 N N . ILE C 1 12 ? 13.754 12.576 -29.700 1.00 45.43 4 ILE C N 1
ATOM 5879 C CA . ILE C 1 12 ? 13.936 11.465 -28.770 1.00 41.74 4 ILE C CA 1
ATOM 5880 C C . ILE C 1 12 ? 15.165 11.747 -27.919 1.00 40.43 4 ILE C C 1
ATOM 5881 O O . ILE C 1 12 ? 16.251 11.991 -28.457 1.00 41.74 4 ILE C O 1
ATOM 5886 N N . ILE C 1 13 ? 15.001 11.703 -26.595 1.00 38.59 5 ILE C N 1
ATOM 5887 C CA . ILE C 1 13 ? 16.113 11.869 -25.664 1.00 37.31 5 ILE C CA 1
ATOM 5888 C C . ILE C 1 13 ? 16.710 10.500 -25.338 1.00 37.42 5 ILE C C 1
ATOM 5889 O O . ILE C 1 13 ? 15.980 9.560 -24.996 1.00 34.82 5 ILE C O 1
ATOM 5894 N N . ILE C 1 14 ? 18.037 10.387 -25.443 1.00 33.93 6 ILE C N 1
ATOM 5895 C CA . ILE C 1 14 ? 18.793 9.253 -24.916 1.00 33.50 6 ILE C CA 1
ATOM 5896 C C . ILE C 1 14 ? 19.576 9.760 -23.712 1.00 32.52 6 ILE C C 1
ATOM 5897 O O . ILE C 1 14 ? 20.531 10.531 -23.873 1.00 35.46 6 ILE C O 1
ATOM 5902 N N . THR C 1 15 ? 19.198 9.343 -22.506 1.00 29.00 7 THR C N 1
ATOM 5903 C CA . THR C 1 15 ? 19.985 9.716 -21.340 1.00 28.64 7 THR C CA 1
ATOM 5904 C C . THR C 1 15 ? 21.182 8.788 -21.213 1.00 27.28 7 THR C C 1
ATOM 5905 O O . THR C 1 15 ? 21.124 7.618 -21.589 1.00 28.06 7 THR C O 1
ATOM 5909 N N . GLY C 1 16 ? 22.282 9.325 -20.692 1.00 34.69 8 GLY C N 1
ATOM 5910 C CA . GLY C 1 16 ? 23.474 8.515 -20.554 1.00 32.23 8 GLY C CA 1
ATOM 5911 C C . GLY C 1 16 ? 24.133 8.143 -21.864 1.00 29.89 8 GLY C C 1
ATOM 5912 O O . GLY C 1 16 ? 24.929 7.203 -21.903 1.00 29.89 8 GLY C O 1
ATOM 5913 N N . GLY C 1 17 ? 23.819 8.859 -22.939 1.00 30.12 9 GLY C N 1
ATOM 5914 C CA . GLY C 1 17 ? 24.301 8.536 -24.276 1.00 34.08 9 GLY C CA 1
ATOM 5915 C C . GLY C 1 17 ? 25.790 8.732 -24.488 1.00 35.13 9 GLY C C 1
ATOM 5916 O O . GLY C 1 17 ? 26.313 8.284 -25.515 1.00 32.45 9 GLY C O 1
ATOM 5917 N N . ALA C 1 18 ? 26.482 9.396 -23.564 1.00 32.77 10 ALA C N 1
ATOM 5918 C CA . ALA C 1 18 ? 27.936 9.481 -23.652 1.00 33.93 10 ALA C CA 1
ATOM 5919 C C . ALA C 1 18 ? 28.626 8.249 -23.081 1.00 32.91 10 ALA C C 1
ATOM 5920 O O . ALA C 1 18 ? 29.849 8.116 -23.225 1.00 33.07 10 ALA C O 1
ATOM 5922 N N . GLY C 1 19 ? 27.872 7.347 -22.456 1.00 29.59 11 GLY C N 1
ATOM 5923 C CA . GLY C 1 19 ? 28.441 6.193 -21.797 1.00 32.27 11 GLY C CA 1
ATOM 5924 C C . GLY C 1 19 ? 28.697 5.043 -22.753 1.00 27.71 11 GLY C C 1
ATOM 5925 O O . GLY C 1 19 ? 28.667 5.179 -23.977 1.00 30.82 11 GLY C O 1
ATOM 5926 N N . PHE C 1 20 ? 28.956 3.877 -22.163 1.00 27.14 12 PHE C N 1
ATOM 5927 C CA . PHE C 1 20 ? 29.331 2.686 -22.913 1.00 26.53 12 PHE C CA 1
ATOM 5928 C C . PHE C 1 20 ? 28.170 2.215 -23.782 1.00 30.73 12 PHE C C 1
ATOM 5929 O O . PHE C 1 20 ? 28.218 2.324 -25.010 1.00 31.03 12 PHE C O 1
ATOM 5937 N N . ILE C 1 21 ? 27.110 1.711 -23.158 1.00 26.90 13 ILE C N 1
ATOM 5938 C CA . ILE C 1 21 ? 25.971 1.243 -23.939 1.00 27.54 13 ILE C CA 1
ATOM 5939 C C . ILE C 1 21 ? 25.281 2.414 -24.614 1.00 24.86 13 ILE C C 1
ATOM 5940 O O . ILE C 1 21 ? 24.835 2.309 -25.759 1.00 27.82 13 ILE C O 1
ATOM 5945 N N . GLY C 1 22 ? 25.183 3.547 -23.910 1.00 24.64 14 GLY C N 1
ATOM 5946 C CA . GLY C 1 22 ? 24.413 4.669 -24.421 1.00 25.32 14 GLY C CA 1
ATOM 5947 C C . GLY C 1 22 ? 24.939 5.205 -25.737 1.00 29.50 14 GLY C C 1
ATOM 5948 O O . GLY C 1 22 ? 24.164 5.602 -26.609 1.00 28.88 14 GLY C O 1
ATOM 5949 N N . SER C 1 23 ? 26.260 5.230 -25.900 1.00 28.32 15 SER C N 1
ATOM 5950 C CA . SER C 1 23 ? 26.813 5.724 -27.160 1.00 30.53 15 SER C CA 1
ATOM 5951 C C . SER C 1 23 ? 26.385 4.840 -28.321 1.00 30.29 15 SER C C 1
ATOM 5952 O O . SER C 1 23 ? 26.104 5.335 -29.420 1.00 35.41 15 SER C O 1
ATOM 5955 N N . HIS C 1 24 ? 26.310 3.526 -28.093 1.00 28.92 16 HIS C N 1
ATOM 5956 C CA . HIS C 1 24 ? 25.902 2.623 -29.163 1.00 29.94 16 HIS C CA 1
ATOM 5957 C C . HIS C 1 24 ? 24.419 2.779 -29.478 1.00 28.85 16 HIS C C 1
ATOM 5958 O O . HIS C 1 24 ? 24.015 2.697 -30.643 1.00 30.01 16 HIS C O 1
ATOM 5965 N N . VAL C 1 25 ? 23.594 3.010 -28.454 1.00 28.51 17 VAL C N 1
ATOM 5966 C CA . VAL C 1 25 ? 22.183 3.294 -28.691 1.00 31.15 17 VAL C CA 1
ATOM 5967 C C . VAL C 1 25 ? 22.016 4.617 -29.434 1.00 31.22 17 VAL C C 1
ATOM 5968 O O . VAL C 1 25 ? 21.228 4.710 -30.382 1.00 32.85 17 VAL C O 1
ATOM 5972 N N . VAL C 1 26 ? 22.747 5.657 -29.021 1.00 30.90 18 VAL C N 1
ATOM 5973 C CA . VAL C 1 26 ? 22.705 6.926 -29.748 1.00 33.64 18 VAL C CA 1
ATOM 5974 C C . VAL C 1 26 ? 23.034 6.696 -31.219 1.00 35.29 18 VAL C C 1
ATOM 5975 O O . VAL C 1 26 ? 22.352 7.206 -32.114 1.00 37.24 18 VAL C O 1
ATOM 5979 N N . ARG C 1 27 ? 24.073 5.903 -31.487 1.00 34.69 19 ARG C N 1
ATOM 5980 C CA . ARG C 1 27 ? 24.461 5.645 -32.874 1.00 36.91 19 ARG C CA 1
ATOM 5981 C C . ARG C 1 27 ? 23.345 4.934 -33.630 1.00 36.19 19 ARG C C 1
ATOM 5982 O O . ARG C 1 27 ? 22.993 5.320 -34.750 1.00 38.40 19 ARG C O 1
ATOM 5990 N N . GLU C 1 28 ? 22.756 3.907 -33.012 1.00 33.87 20 GLU C N 1
ATOM 5991 C CA . GLU C 1 28 ? 21.693 3.148 -33.665 1.00 38.82 20 GLU C CA 1
ATOM 5992 C C . GLU C 1 28 ? 20.505 4.044 -34.014 1.00 37.79 20 GLU C C 1
ATOM 5993 O O . GLU C 1 28 ? 19.990 3.997 -35.135 1.00 37.43 20 GLU C O 1
ATOM 5999 N N . PHE C 1 29 ? 20.064 4.881 -33.069 1.00 35.60 21 PHE C N 1
ATOM 6000 C CA . PHE C 1 29 ? 18.916 5.743 -33.346 1.00 37.20 21 PHE C CA 1
ATOM 6001 C C . PHE C 1 29 ? 19.242 6.815 -34.386 1.00 40.39 21 PHE C C 1
ATOM 6002 O O . PHE C 1 29 ? 18.406 7.125 -35.241 1.00 42.57 21 PHE C O 1
ATOM 6010 N N . VAL C 1 30 ? 20.438 7.400 -34.326 1.00 40.99 22 VAL C N 1
ATOM 6011 C CA . VAL C 1 30 ? 20.798 8.442 -35.288 1.00 44.27 22 VAL C CA 1
ATOM 6012 C C . VAL C 1 30 ? 20.848 7.870 -36.702 1.00 45.73 22 VAL C C 1
ATOM 6013 O O . VAL C 1 30 ? 20.308 8.455 -37.648 1.00 48.55 22 VAL C O 1
ATOM 6017 N N . ILE C 1 31 ? 21.490 6.709 -36.859 1.00 44.02 23 ILE C N 1
ATOM 6018 C CA . ILE C 1 31 ? 21.675 6.117 -38.183 1.00 45.43 23 ILE C CA 1
ATOM 6019 C C . ILE C 1 31 ? 20.340 5.677 -38.768 1.00 46.10 23 ILE C C 1
ATOM 6020 O O . ILE C 1 31 ? 20.048 5.925 -39.943 1.00 48.82 23 ILE C O 1
ATOM 6025 N N . LYS C 1 32 ? 19.500 5.036 -37.955 1.00 43.89 24 LYS C N 1
ATOM 6026 C CA . LYS C 1 32 ? 18.262 4.454 -38.451 1.00 44.47 24 LYS C CA 1
ATOM 6027 C C . LYS C 1 32 ? 17.120 5.458 -38.585 1.00 46.73 24 LYS C C 1
ATOM 6028 O O . LYS C 1 32 ? 16.120 5.136 -39.233 1.00 48.14 24 LYS C O 1
ATOM 6034 N N . ASN C 1 33 ? 17.230 6.649 -37.998 1.00 47.35 25 ASN C N 1
ATOM 6035 C CA . ASN C 1 33 ? 16.137 7.624 -37.982 1.00 49.52 25 ASN C CA 1
ATOM 6036 C C . ASN C 1 33 ? 16.653 9.006 -38.354 1.00 52.34 25 ASN C C 1
ATOM 6037 O O . ASN C 1 33 ? 16.672 9.922 -37.521 1.00 52.37 25 ASN C O 1
ATOM 6042 N N . PRO C 1 34 ? 17.045 9.207 -39.614 1.00 55.03 26 PRO C N 1
ATOM 6043 C CA . PRO C 1 34 ? 17.564 10.525 -40.002 1.00 58.06 26 PRO C CA 1
ATOM 6044 C C . PRO C 1 34 ? 16.544 11.640 -39.849 1.00 60.56 26 PRO C C 1
ATOM 6045 O O . PRO C 1 34 ? 16.939 12.791 -39.635 1.00 62.31 26 PRO C O 1
ATOM 6049 N N . GLU C 1 35 ? 15.248 11.334 -39.908 1.00 60.92 27 GLU C N 1
ATOM 6050 C CA . GLU C 1 35 ? 14.192 12.332 -39.771 1.00 63.50 27 GLU C CA 1
ATOM 6051 C C . GLU C 1 35 ? 13.805 12.612 -38.320 1.00 61.30 27 GLU C C 1
ATOM 6052 O O . GLU C 1 35 ? 12.787 13.270 -38.080 1.00 63.07 27 GLU C O 1
ATOM 6054 N N . ILE C 1 36 ? 14.578 12.132 -37.350 1.00 57.71 28 ILE C N 1
ATOM 6055 C CA . ILE C 1 36 ? 14.274 12.344 -35.939 1.00 55.57 28 ILE C CA 1
ATOM 6056 C C . ILE C 1 36 ? 15.505 12.927 -35.265 1.00 54.71 28 ILE C C 1
ATOM 6057 O O . ILE C 1 36 ? 16.621 12.432 -35.462 1.00 53.44 28 ILE C O 1
ATOM 6062 N N . THR C 1 37 ? 15.307 13.987 -34.489 1.00 55.67 29 THR C N 1
ATOM 6063 C CA . THR C 1 37 ? 16.391 14.549 -33.699 1.00 54.93 29 THR C CA 1
ATOM 6064 C C . THR C 1 37 ? 16.656 13.647 -32.498 1.00 50.75 29 THR C C 1
ATOM 6065 O O . THR C 1 37 ? 15.742 13.357 -31.717 1.00 49.23 29 THR C O 1
ATOM 6069 N N . ILE C 1 38 ? 17.896 13.188 -32.357 1.00 49.11 30 ILE C N 1
ATOM 6070 C CA . ILE C 1 38 ? 18.300 12.351 -31.234 1.00 45.47 30 ILE C CA 1
ATOM 6071 C C . ILE C 1 38 ? 19.105 13.223 -30.280 1.00 46.03 30 ILE C C 1
ATOM 6072 O O . ILE C 1 38 ? 20.188 13.709 -30.626 1.00 47.12 30 ILE C O 1
ATOM 6077 N N . ILE C 1 39 ? 18.571 13.426 -29.080 1.00 44.43 31 ILE C N 1
ATOM 6078 C CA . ILE C 1 39 ? 19.183 14.274 -28.063 1.00 44.76 31 ILE C CA 1
ATOM 6079 C C . ILE C 1 39 ? 19.944 13.382 -27.091 1.00 47.77 31 ILE C C 1
ATOM 6080 O O . ILE C 1 39 ? 19.336 12.602 -26.351 1.00 40.64 31 ILE C O 1
ATOM 6085 N N . ASN C 1 40 ? 21.271 13.518 -27.061 1.00 41.92 32 ASN C N 1
ATOM 6086 C CA . ASN C 1 40 ? 22.105 12.826 -26.079 1.00 42.49 32 ASN C CA 1
ATOM 6087 C C . ASN C 1 40 ? 22.167 13.677 -24.810 1.00 41.15 32 ASN C C 1
ATOM 6088 O O . ASN C 1 40 ? 22.841 14.711 -24.776 1.00 42.21 32 ASN C O 1
ATOM 6093 N N . LEU C 1 41 ? 21.474 13.235 -23.762 1.00 39.45 33 LEU C N 1
ATOM 6094 C CA . LEU C 1 41 ? 21.409 13.959 -22.495 1.00 38.22 33 LEU C CA 1
ATOM 6095 C C . LEU C 1 41 ? 22.333 13.267 -21.501 1.00 38.29 33 LEU C C 1
ATOM 6096 O O . LEU C 1 41 ? 22.136 12.092 -21.185 1.00 33.25 33 LEU C O 1
ATOM 6101 N N . ASP C 1 42 ? 23.338 13.986 -21.012 1.00 37.33 34 ASP C N 1
ATOM 6102 C CA . ASP C 1 42 ? 24.374 13.321 -20.234 1.00 39.27 34 ASP C CA 1
ATOM 6103 C C . ASP C 1 42 ? 25.060 14.336 -19.336 1.00 41.05 34 ASP C C 1
ATOM 6104 O O . ASP C 1 42 ? 25.369 15.449 -19.765 1.00 40.68 34 ASP C O 1
ATOM 6109 N N . ALA C 1 43 ? 25.305 13.935 -18.092 1.00 38.06 35 ALA C N 1
ATOM 6110 C CA . ALA C 1 43 ? 25.969 14.811 -17.137 1.00 38.20 35 ALA C CA 1
ATOM 6111 C C . ALA C 1 43 ? 27.482 14.767 -17.257 1.00 44.20 35 ALA C C 1
ATOM 6112 O O . ALA C 1 43 ? 28.161 15.552 -16.584 1.00 41.69 35 ALA C O 1
ATOM 6114 N N . LEU C 1 44 ? 28.010 13.872 -18.093 1.00 40.22 36 LEU C N 1
ATOM 6115 C CA . LEU C 1 44 ? 29.445 13.698 -18.284 1.00 41.18 36 LEU C CA 1
ATOM 6116 C C . LEU C 1 44 ? 30.163 13.458 -16.957 1.00 44.50 36 LEU C C 1
ATOM 6117 O O . LEU C 1 44 ? 31.125 14.145 -16.611 1.00 41.90 36 LEU C O 1
ATOM 6122 N N . THR C 1 45 ? 29.677 12.476 -16.193 1.00 36.72 37 THR C N 1
ATOM 6123 C CA . THR C 1 45 ? 30.467 11.999 -15.069 1.00 36.45 37 THR C CA 1
ATOM 6124 C C . THR C 1 45 ? 31.732 11.307 -15.584 1.00 36.96 37 THR C C 1
ATOM 6125 O O . THR C 1 45 ? 31.961 11.177 -16.787 1.00 37.55 37 THR C O 1
ATOM 6129 N N . TYR C 1 46 ? 32.544 10.820 -14.641 1.00 40.03 38 TYR C N 1
ATOM 6130 C CA . TYR C 1 46 ? 33.715 10.011 -14.960 1.00 41.65 38 TYR C CA 1
ATOM 6131 C C . TYR C 1 46 ? 33.401 8.887 -15.940 1.00 39.55 38 TYR C C 1
ATOM 6132 O O . TYR C 1 46 ? 34.307 8.410 -16.631 1.00 39.79 38 TYR C O 1
ATOM 6141 N N . ALA C 1 47 ? 32.141 8.452 -16.007 1.00 35.63 39 ALA C N 1
ATOM 6142 C CA . ALA C 1 47 ? 31.744 7.329 -16.844 1.00 35.10 39 ALA C CA 1
ATOM 6143 C C . ALA C 1 47 ? 31.421 7.728 -18.275 1.00 32.83 39 ALA C C 1
ATOM 6144 O O . ALA C 1 47 ? 31.462 6.867 -19.161 1.00 37.17 39 ALA C O 1
ATOM 6146 N N . GLY C 1 48 ? 31.087 8.993 -18.524 1.00 37.16 40 GLY C N 1
ATOM 6147 C CA . GLY C 1 48 ? 30.810 9.428 -19.883 1.00 34.76 40 GLY C CA 1
ATOM 6148 C C . GLY C 1 48 ? 32.079 9.699 -20.671 1.00 39.56 40 GLY C C 1
ATOM 6149 O O . GLY C 1 48 ? 33.101 10.118 -20.132 1.00 42.16 40 GLY C O 1
ATOM 6150 N N . ASN C 1 49 ? 32.009 9.459 -21.982 1.00 36.79 41 ASN C N 1
ATOM 6151 C CA . ASN C 1 49 ? 33.162 9.712 -22.849 1.00 39.18 41 ASN C CA 1
ATOM 6152 C C . ASN C 1 49 ? 32.649 10.178 -24.207 1.00 40.29 41 ASN C C 1
ATOM 6153 O O . ASN C 1 49 ? 32.302 9.352 -25.054 1.00 39.07 41 ASN C O 1
ATOM 6158 N N . LEU C 1 50 ? 32.662 11.493 -24.429 1.00 43.03 42 LEU C N 1
ATOM 6159 C CA . LEU C 1 50 ? 32.202 12.026 -25.707 1.00 46.16 42 LEU C CA 1
ATOM 6160 C C . LEU C 1 50 ? 33.070 11.586 -26.882 1.00 45.62 42 LEU C C 1
ATOM 6161 O O . LEU C 1 50 ? 32.623 11.684 -28.030 1.00 46.39 42 LEU C O 1
ATOM 6166 N N . GLU C 1 51 ? 34.290 11.101 -26.632 1.00 45.98 43 GLU C N 1
ATOM 6167 C CA . GLU C 1 51 ? 35.076 10.520 -27.720 1.00 46.86 43 GLU C CA 1
ATOM 6168 C C . GLU C 1 51 ? 34.386 9.298 -28.321 1.00 44.29 43 GLU C C 1
ATOM 6169 O O . GLU C 1 51 ? 34.702 8.916 -29.454 1.00 45.11 43 GLU C O 1
ATOM 6175 N N . ASN C 1 52 ? 33.438 8.697 -27.591 1.00 41.42 44 ASN C N 1
ATOM 6176 C CA . ASN C 1 52 ? 32.665 7.568 -28.106 1.00 39.16 44 ASN C CA 1
ATOM 6177 C C . ASN C 1 52 ? 31.861 7.935 -29.343 1.00 40.13 44 ASN C C 1
ATOM 6178 O O . ASN C 1 52 ? 31.562 7.063 -30.163 1.00 39.31 44 ASN C O 1
ATOM 6183 N N . LEU C 1 53 ? 31.460 9.198 -29.476 1.00 42.02 45 LEU C N 1
ATOM 6184 C CA . LEU C 1 53 ? 30.527 9.602 -30.521 1.00 43.07 45 LEU C CA 1
ATOM 6185 C C . LEU C 1 53 ? 31.175 10.511 -31.558 1.00 46.57 45 LEU C C 1
ATOM 6186 O O . LEU C 1 53 ? 30.473 11.253 -32.253 1.00 48.29 45 LEU C O 1
ATOM 6191 N N . LYS C 1 54 ? 32.504 10.460 -31.675 1.00 47.88 46 LYS C N 1
ATOM 6192 C CA . LYS C 1 54 ? 33.207 11.335 -32.613 1.00 51.47 46 LYS C CA 1
ATOM 6193 C C . LYS C 1 54 ? 32.722 11.128 -34.041 1.00 52.70 46 LYS C C 1
ATOM 6194 O O . LYS C 1 54 ? 32.804 12.048 -34.866 1.00 55.54 46 LYS C O 1
ATOM 6196 N N . ASP C 1 55 ? 32.205 9.935 -34.346 1.00 50.02 47 ASP C N 1
ATOM 6197 C CA . ASP C 1 55 ? 31.789 9.616 -35.707 1.00 50.98 47 ASP C CA 1
ATOM 6198 C C . ASP C 1 55 ? 30.444 10.228 -36.078 1.00 51.65 47 ASP C C 1
ATOM 6199 O O . ASP C 1 55 ? 30.226 10.561 -37.248 1.00 53.98 47 ASP C O 1
ATOM 6204 N N . ILE C 1 56 ? 29.530 10.388 -35.120 1.00 49.89 48 ILE C N 1
ATOM 6205 C CA . ILE C 1 56 ? 28.196 10.893 -35.422 1.00 50.54 48 ILE C CA 1
ATOM 6206 C C . ILE C 1 56 ? 27.955 12.290 -34.867 1.00 52.41 48 ILE C C 1
ATOM 6207 O O . ILE C 1 56 ? 26.866 12.848 -35.072 1.00 53.39 48 ILE C O 1
ATOM 6212 N N . GLU C 1 57 ? 28.944 12.885 -34.199 1.00 53.25 49 GLU C N 1
ATOM 6213 C CA . GLU C 1 57 ? 28.736 14.156 -33.523 1.00 54.94 49 GLU C CA 1
ATOM 6214 C C . GLU C 1 57 ? 28.411 15.294 -34.485 1.00 58.82 49 GLU C C 1
ATOM 6215 O O . GLU C 1 57 ? 27.854 16.308 -34.053 1.00 60.29 49 GLU C O 1
ATOM 6221 N N . ASN C 1 58 ? 28.741 15.163 -35.771 1.00 60.73 50 ASN C N 1
ATOM 6222 C CA . ASN C 1 58 ? 28.397 16.182 -36.757 1.00 64.66 50 ASN C CA 1
ATOM 6223 C C . ASN C 1 58 ? 27.269 15.738 -37.682 1.00 67.27 50 ASN C C 1
ATOM 6224 O O . ASN C 1 58 ? 27.125 16.282 -38.783 1.00 67.91 50 ASN C O 1
ATOM 6229 N N . PHE C 1 59 ? 26.477 14.753 -37.262 1.00 61.19 51 PHE C N 1
ATOM 6230 C CA . PHE C 1 59 ? 25.275 14.399 -37.997 1.00 61.33 51 PHE C CA 1
ATOM 6231 C C . PHE C 1 59 ? 24.209 15.474 -37.794 1.00 63.31 51 PHE C C 1
ATOM 6232 O O . PHE C 1 59 ? 24.125 16.080 -36.721 1.00 65.18 51 PHE C O 1
ATOM 6240 N N . PRO C 1 60 ? 23.374 15.725 -38.807 1.00 65.77 52 PRO C N 1
ATOM 6241 C CA . PRO C 1 60 ? 22.383 16.807 -38.677 1.00 68.22 52 PRO C CA 1
ATOM 6242 C C . PRO C 1 60 ? 21.298 16.524 -37.652 1.00 65.59 52 PRO C C 1
ATOM 6243 O O . PRO C 1 60 ? 20.714 17.474 -37.115 1.00 67.05 52 PRO C O 1
ATOM 6247 N N . ASN C 1 61 ? 21.007 15.257 -37.358 1.00 61.96 53 ASN C N 1
ATOM 6248 C CA . ASN C 1 61 ? 19.942 14.899 -36.432 1.00 59.54 53 ASN C CA 1
ATOM 6249 C C . ASN C 1 61 ? 20.462 14.488 -35.061 1.00 56.02 53 ASN C C 1
ATOM 6250 O O . ASN C 1 61 ? 19.712 13.887 -34.289 1.00 54.63 53 ASN C O 1
ATOM 6255 N N . TYR C 1 62 ? 21.721 14.784 -34.751 1.00 56.08 54 TYR C N 1
ATOM 6256 C CA . TYR C 1 62 ? 22.306 14.522 -33.446 1.00 53.32 54 TYR C CA 1
ATOM 6257 C C . TYR C 1 62 ? 22.546 15.838 -32.718 1.00 55.96 54 TYR C C 1
ATOM 6258 O O . TYR C 1 62 ? 23.023 16.810 -33.311 1.00 58.63 54 TYR C O 1
ATOM 6267 N N . VAL C 1 63 ? 22.223 15.865 -31.430 1.00 53.28 55 VAL C N 1
ATOM 6268 C CA . VAL C 1 63 ? 22.511 17.020 -30.591 1.00 54.87 55 VAL C CA 1
ATOM 6269 C C . VAL C 1 63 ? 22.900 16.528 -29.204 1.00 51.78 55 VAL C C 1
ATOM 6270 O O . VAL C 1 63 ? 22.347 15.543 -28.707 1.00 48.67 55 VAL C O 1
ATOM 6274 N N . PHE C 1 64 ? 23.883 17.191 -28.599 1.00 52.88 56 PHE C N 1
ATOM 6275 C CA . PHE C 1 64 ? 24.317 16.887 -27.246 1.00 50.59 56 PHE C CA 1
ATOM 6276 C C . PHE C 1 64 ? 23.832 17.960 -26.283 1.00 51.88 56 PHE C C 1
ATOM 6277 O O . PHE C 1 64 ? 23.892 19.157 -26.583 1.00 55.33 56 PHE C O 1
ATOM 6285 N N . GLU C 1 65 ? 23.365 17.525 -25.119 1.00 49.28 57 GLU C N 1
ATOM 6286 C CA . GLU C 1 65 ? 22.946 18.431 -24.058 1.00 50.21 57 GLU C CA 1
ATOM 6287 C C . GLU C 1 65 ? 23.569 17.954 -22.758 1.00 47.96 57 GLU C C 1
ATOM 6288 O O . GLU C 1 65 ? 23.310 16.827 -22.323 1.00 44.72 57 GLU C O 1
ATOM 6294 N N . LYS C 1 66 ? 24.404 18.794 -22.153 1.00 49.91 58 LYS C N 1
ATOM 6295 C CA . LYS C 1 66 ? 24.999 18.457 -20.867 1.00 48.30 58 LYS C CA 1
ATOM 6296 C C . LYS C 1 66 ? 23.981 18.772 -19.786 1.00 47.60 58 LYS C C 1
ATOM 6297 O O . LYS C 1 66 ? 23.623 19.934 -19.587 1.00 50.19 58 LYS C O 1
ATOM 6303 N N . ALA C 1 67 ? 23.500 17.741 -19.100 1.00 44.28 59 ALA C N 1
ATOM 6304 C CA . ALA C 1 67 ? 22.480 17.943 -18.084 1.00 43.50 59 ALA C CA 1
ATOM 6305 C C . ALA C 1 67 ? 22.504 16.764 -17.125 1.00 40.13 59 ALA C C 1
ATOM 6306 O O . ALA C 1 67 ? 22.925 15.655 -17.475 1.00 38.11 59 ALA C O 1
ATOM 6308 N N . ASP C 1 68 ? 22.028 17.022 -15.910 1.00 39.75 60 ASP C N 1
ATOM 6309 C CA . ASP C 1 68 ? 22.097 16.087 -14.796 1.00 37.12 60 ASP C CA 1
ATOM 6310 C C . ASP C 1 68 ? 20.670 15.742 -14.396 1.00 35.52 60 ASP C C 1
ATOM 6311 O O . ASP C 1 68 ? 19.894 16.636 -14.047 1.00 36.99 60 ASP C O 1
ATOM 6316 N N . ILE C 1 69 ? 20.321 14.454 -14.452 1.00 34.05 61 ILE C N 1
ATOM 6317 C CA . ILE C 1 69 ? 18.939 14.058 -14.197 1.00 32.00 61 ILE C CA 1
ATOM 6318 C C . ILE C 1 69 ? 18.539 14.195 -12.738 1.00 34.59 61 ILE C C 1
ATOM 6319 O O . ILE C 1 69 ? 17.347 14.103 -12.428 1.00 32.76 61 ILE C O 1
ATOM 6324 N N . THR C 1 70 ? 19.494 14.403 -11.832 1.00 31.27 62 THR C N 1
ATOM 6325 C CA . THR C 1 70 ? 19.150 14.759 -10.461 1.00 36.52 62 THR C CA 1
ATOM 6326 C C . THR C 1 70 ? 18.882 16.251 -10.288 1.00 39.32 62 THR C C 1
ATOM 6327 O O . THR C 1 70 ? 18.605 16.678 -9.164 1.00 38.32 62 THR C O 1
ATOM 6331 N N . LYS C 1 71 ? 18.958 17.050 -11.356 1.00 36.56 63 LYS C N 1
ATOM 6332 C CA . LYS C 1 71 ? 18.694 18.488 -11.283 1.00 39.64 63 LYS C CA 1
ATOM 6333 C C . LYS C 1 71 ? 17.451 18.817 -12.102 1.00 40.98 63 LYS C C 1
ATOM 6334 O O . LYS C 1 71 ? 17.550 19.093 -13.312 1.00 41.67 63 LYS C O 1
ATOM 6340 N N . PRO C 1 72 ? 16.262 18.812 -11.488 1.00 40.49 64 PRO C N 1
ATOM 6341 C CA . PRO C 1 72 ? 15.019 19.041 -12.247 1.00 42.23 64 PRO C CA 1
ATOM 6342 C C . PRO C 1 72 ? 15.044 20.285 -13.114 1.00 46.86 64 PRO C C 1
ATOM 6343 O O . PRO C 1 72 ? 14.451 20.288 -14.203 1.00 47.28 64 PRO C O 1
ATOM 6347 N N . GLU C 1 73 ? 15.736 21.337 -12.668 1.00 46.76 65 GLU C N 1
ATOM 6348 C CA . GLU C 1 73 ? 15.790 22.582 -13.428 1.00 50.55 65 GLU C CA 1
ATOM 6349 C C . GLU C 1 73 ? 16.540 22.402 -14.742 1.00 50.97 65 GLU C C 1
ATOM 6350 O O . GLU C 1 73 ? 16.117 22.929 -15.777 1.00 53.19 65 GLU C O 1
ATOM 6356 N N . GLU C 1 74 ? 17.649 21.656 -14.726 1.00 49.06 66 GLU C N 1
ATOM 6357 C CA . GLU C 1 74 ? 18.373 21.398 -15.963 1.00 49.35 66 GLU C CA 1
ATOM 6358 C C . GLU C 1 74 ? 17.544 20.539 -16.906 1.00 49.26 66 GLU C C 1
ATOM 6359 O O . GLU C 1 74 ? 17.456 20.831 -18.102 1.00 49.44 66 GLU C O 1
ATOM 6365 N N . LEU C 1 75 ? 16.910 19.485 -16.381 1.00 45.95 67 LEU C N 1
ATOM 6366 C CA . LEU C 1 75 ? 16.062 18.645 -17.219 1.00 45.46 67 LEU C CA 1
ATOM 6367 C C . LEU C 1 75 ? 14.923 19.446 -17.832 1.00 45.81 67 LEU C C 1
ATOM 6368 O O . LEU C 1 75 ? 14.582 19.255 -19.006 1.00 46.50 67 LEU C O 1
ATOM 6373 N N . ARG C 1 76 ? 14.311 20.338 -17.046 1.00 48.65 68 ARG C N 1
ATOM 6374 C CA . ARG C 1 76 ? 13.195 21.120 -17.560 1.00 50.28 68 ARG C CA 1
ATOM 6375 C C . ARG C 1 76 ? 13.630 21.965 -18.748 1.00 53.58 68 ARG C C 1
ATOM 6376 O O . ARG C 1 76 ? 12.896 22.082 -19.735 1.00 55.20 68 ARG C O 1
ATOM 6384 N N . LYS C 1 77 ? 14.843 22.522 -18.688 1.00 54.76 69 LYS C N 1
ATOM 6385 C CA . LYS C 1 77 ? 15.347 23.327 -19.800 1.00 58.09 69 LYS C CA 1
ATOM 6386 C C . LYS C 1 77 ? 15.507 22.491 -21.063 1.00 57.05 69 LYS C C 1
ATOM 6387 O O . LYS C 1 77 ? 15.260 22.981 -22.169 1.00 59.79 69 LYS C O 1
ATOM 6393 N N . VAL C 1 78 ? 15.892 21.218 -20.923 1.00 53.31 70 VAL C N 1
ATOM 6394 C CA . VAL C 1 78 ? 16.019 20.370 -22.108 1.00 52.35 70 VAL C CA 1
ATOM 6395 C C . VAL C 1 78 ? 14.643 19.987 -22.636 1.00 52.31 70 VAL C C 1
ATOM 6396 O O . VAL C 1 78 ? 14.410 19.968 -23.850 1.00 53.85 70 VAL C O 1
ATOM 6400 N N . PHE C 1 79 ? 13.701 19.697 -21.733 1.00 50.81 71 PHE C N 1
ATOM 6401 C CA . PHE C 1 79 ? 12.346 19.356 -22.158 1.00 51.06 71 PHE C CA 1
ATOM 6402 C C . PHE C 1 79 ? 11.665 20.531 -22.848 1.00 55.34 71 PHE C C 1
ATOM 6403 O O . PHE C 1 79 ? 10.914 20.342 -23.811 1.00 56.61 71 PHE C O 1
ATOM 6411 N N . GLU C 1 80 ? 11.904 21.751 -22.365 1.00 57.88 72 GLU C N 1
ATOM 6412 C CA . GLU C 1 80 ? 11.334 22.920 -23.029 1.00 62.37 72 GLU C CA 1
ATOM 6413 C C . GLU C 1 80 ? 11.974 23.141 -24.394 1.00 64.53 72 GLU C C 1
ATOM 6414 O O . GLU C 1 80 ? 11.295 23.526 -25.352 1.00 67.49 72 GLU C O 1
ATOM 6420 N N . LYS C 1 81 ? 13.278 22.887 -24.499 1.00 63.25 73 LYS C N 1
ATOM 6421 C CA . LYS C 1 81 ? 14.007 23.194 -25.726 1.00 65.56 73 LYS C CA 1
ATOM 6422 C C . LYS C 1 81 ? 13.606 22.264 -26.866 1.00 64.75 73 LYS C C 1
ATOM 6423 O O . LYS C 1 81 ? 13.544 22.692 -28.024 1.00 67.83 73 LYS C O 1
ATOM 6429 N N . TYR C 1 82 ? 13.314 20.992 -26.565 1.00 60.87 74 TYR C N 1
ATOM 6430 C CA . TYR C 1 82 ? 13.088 19.996 -27.606 1.00 59.89 74 TYR C CA 1
ATOM 6431 C C . TYR C 1 82 ? 11.695 19.381 -27.626 1.00 59.19 74 TYR C C 1
ATOM 6432 O O . TYR C 1 82 ? 11.335 18.779 -28.642 1.00 59.54 74 TYR C O 1
ATOM 6441 N N . ASN C 1 83 ? 10.907 19.513 -26.550 1.00 58.43 75 ASN C N 1
ATOM 6442 C CA . ASN C 1 83 ? 9.572 18.924 -26.458 1.00 57.85 75 ASN C CA 1
ATOM 6443 C C . ASN C 1 83 ? 9.617 17.450 -26.846 1.00 56.72 75 ASN C C 1
ATOM 6444 O O . ASN C 1 83 ? 9.031 17.054 -27.861 1.00 55.98 75 ASN C O 1
ATOM 6449 N N . PRO C 1 84 ? 10.293 16.611 -26.067 1.00 51.04 76 PRO C N 1
ATOM 6450 C CA . PRO C 1 84 ? 10.604 15.261 -26.545 1.00 48.45 76 PRO C CA 1
ATOM 6451 C C . PRO C 1 84 ? 9.377 14.368 -26.566 1.00 48.32 76 PRO C C 1
ATOM 6452 O O . PRO C 1 84 ? 8.519 14.428 -25.681 1.00 47.21 76 PRO C O 1
ATOM 6456 N N . ASP C 1 85 ? 9.312 13.522 -27.591 1.00 47.47 77 ASP C N 1
ATOM 6457 C CA . ASP C 1 85 ? 8.241 12.549 -27.731 1.00 49.14 77 ASP C CA 1
ATOM 6458 C C . ASP C 1 85 ? 8.525 11.257 -26.986 1.00 45.13 77 ASP C C 1
ATOM 6459 O O . ASP C 1 85 ? 7.594 10.484 -26.729 1.00 42.13 77 ASP C O 1
ATOM 6464 N N . ALA C 1 86 ? 9.785 11.000 -26.650 1.00 40.77 78 ALA C N 1
ATOM 6465 C CA . ALA C 1 86 ? 10.163 9.732 -26.054 1.00 41.04 78 ALA C CA 1
ATOM 6466 C C . ALA C 1 86 ? 11.488 9.898 -25.333 1.00 41.26 78 ALA C C 1
ATOM 6467 O O . ALA C 1 86 ? 12.289 10.775 -25.662 1.00 37.08 78 ALA C O 1
ATOM 6469 N N . VAL C 1 87 ? 11.702 9.044 -24.341 1.00 33.43 79 VAL C N 1
ATOM 6470 C CA . VAL C 1 87 ? 12.956 8.977 -23.608 1.00 35.97 79 VAL C CA 1
ATOM 6471 C C . VAL C 1 87 ? 13.422 7.531 -23.633 1.00 33.37 79 VAL C C 1
ATOM 6472 O O . VAL C 1 87 ? 12.640 6.622 -23.324 1.00 30.02 79 VAL C O 1
ATOM 6476 N N . VAL C 1 88 ? 14.683 7.315 -24.007 1.00 28.92 80 VAL C N 1
ATOM 6477 C CA . VAL C 1 88 ? 15.360 6.038 -23.807 1.00 26.72 80 VAL C CA 1
ATOM 6478 C C . VAL C 1 88 ? 16.378 6.254 -22.697 1.00 28.46 80 VAL C C 1
ATOM 6479 O O . VAL C 1 88 ? 17.345 7.007 -22.863 1.00 30.89 80 VAL C O 1
ATOM 6483 N N . HIS C 1 89 ? 16.160 5.611 -21.555 1.00 27.04 81 HIS C N 1
ATOM 6484 C CA . HIS C 1 89 ? 16.785 6.024 -20.307 1.00 24.38 81 HIS C CA 1
ATOM 6485 C C . HIS C 1 89 ? 17.893 5.044 -19.929 1.00 25.29 81 HIS C C 1
ATOM 6486 O O . HIS C 1 89 ? 17.626 3.962 -19.394 1.00 22.90 81 HIS C O 1
ATOM 6493 N N . LEU C 1 90 ? 19.148 5.432 -20.188 1.00 26.00 82 LEU C N 1
ATOM 6494 C CA . LEU C 1 90 ? 20.288 4.621 -19.775 1.00 23.46 82 LEU C CA 1
ATOM 6495 C C . LEU C 1 90 ? 21.123 5.251 -18.669 1.00 22.89 82 LEU C C 1
ATOM 6496 O O . LEU C 1 90 ? 21.939 4.550 -18.069 1.00 25.65 82 LEU C O 1
ATOM 6501 N N . ALA C 1 91 ? 20.963 6.545 -18.394 1.00 25.37 83 ALA C N 1
ATOM 6502 C CA . ALA C 1 91 ? 21.792 7.192 -17.381 1.00 26.49 83 ALA C CA 1
ATOM 6503 C C . ALA C 1 91 ? 21.666 6.487 -16.031 1.00 31.16 83 ALA C C 1
ATOM 6504 O O . ALA C 1 91 ? 20.558 6.287 -15.521 1.00 27.90 83 ALA C O 1
ATOM 6506 N N . ALA C 1 92 ? 22.810 6.118 -15.451 1.00 27.73 84 ALA C N 1
ATOM 6507 C CA . ALA C 1 92 ? 22.833 5.421 -14.171 1.00 23.94 84 ALA C CA 1
ATOM 6508 C C . ALA C 1 92 ? 24.230 5.498 -13.574 1.00 29.63 84 ALA C C 1
ATOM 6509 O O . ALA C 1 92 ? 25.218 5.740 -14.282 1.00 32.81 84 ALA C O 1
ATOM 6511 N N . GLU C 1 93 ? 24.302 5.243 -12.266 1.00 27.83 85 GLU C N 1
ATOM 6512 C CA A GLU C 1 93 ? 25.562 5.241 -11.533 0.44 30.80 85 GLU C CA 1
ATOM 6513 C CA B GLU C 1 93 ? 25.538 5.261 -11.493 0.56 30.78 85 GLU C CA 1
ATOM 6514 C C . GLU C 1 93 ? 25.769 3.888 -10.869 1.00 34.24 85 GLU C C 1
ATOM 6515 O O . GLU C 1 93 ? 24.892 3.386 -10.154 1.00 28.73 85 GLU C O 1
ATOM 6526 N N . SER C 1 94 ? 26.943 3.295 -11.118 1.00 31.44 86 SER C N 1
ATOM 6527 C CA . SER C 1 94 ? 27.311 1.996 -10.559 1.00 43.04 86 SER C CA 1
ATOM 6528 C C . SER C 1 94 ? 28.249 2.076 -9.356 1.00 47.88 86 SER C C 1
ATOM 6529 O O . SER C 1 94 ? 28.417 1.068 -8.660 1.00 42.54 86 SER C O 1
ATOM 6532 N N . HIS C 1 95 ? 28.880 3.221 -9.102 1.00 53.37 87 HIS C N 1
ATOM 6533 C CA . HIS C 1 95 ? 29.826 3.337 -7.996 1.00 58.00 87 HIS C CA 1
ATOM 6534 C C . HIS C 1 95 ? 29.060 3.555 -6.697 1.00 59.93 87 HIS C C 1
ATOM 6535 O O . HIS C 1 95 ? 28.280 4.506 -6.582 1.00 63.99 87 HIS C O 1
ATOM 6542 N N . VAL C 1 96 ? 29.276 2.676 -5.722 1.00 50.68 88 VAL C N 1
ATOM 6543 C CA . VAL C 1 96 ? 28.557 2.766 -4.455 1.00 52.35 88 VAL C CA 1
ATOM 6544 C C . VAL C 1 96 ? 29.514 3.053 -3.299 1.00 59.62 88 VAL C C 1
ATOM 6545 O O . VAL C 1 96 ? 30.411 2.263 -3.007 1.00 62.10 88 VAL C O 1
ATOM 6549 N N . ASP C 1 102 ? 28.891 11.439 0.080 1.00 54.92 94 ASP C N 1
ATOM 6550 C CA . ASP C 1 102 ? 27.643 11.260 -0.660 1.00 50.06 94 ASP C CA 1
ATOM 6551 C C . ASP C 1 102 ? 27.323 9.779 -0.883 1.00 41.78 94 ASP C C 1
ATOM 6552 O O . ASP C 1 102 ? 27.262 9.320 -2.023 1.00 39.56 94 ASP C O 1
ATOM 6557 N N . PRO C 1 103 ? 27.096 9.032 0.201 1.00 37.85 95 PRO C N 1
ATOM 6558 C CA . PRO C 1 103 ? 26.902 7.579 0.058 1.00 36.57 95 PRO C CA 1
ATOM 6559 C C . PRO C 1 103 ? 25.685 7.197 -0.770 1.00 37.64 95 PRO C C 1
ATOM 6560 O O . PRO C 1 103 ? 25.625 6.065 -1.267 1.00 37.79 95 PRO C O 1
ATOM 6564 N N . ASN C 1 104 ? 24.720 8.099 -0.946 1.00 30.32 96 ASN C N 1
ATOM 6565 C CA . ASN C 1 104 ? 23.488 7.778 -1.652 1.00 28.79 96 ASN C CA 1
ATOM 6566 C C . ASN C 1 104 ? 23.461 8.329 -3.069 1.00 32.99 96 ASN C C 1
ATOM 6567 O O . ASN C 1 104 ? 22.408 8.293 -3.714 1.00 32.74 96 ASN C O 1
ATOM 6572 N N . ALA C 1 105 ? 24.605 8.803 -3.579 1.00 36.67 97 ALA C N 1
ATOM 6573 C CA . ALA C 1 105 ? 24.669 9.316 -4.945 1.00 36.98 97 ALA C CA 1
ATOM 6574 C C . ALA C 1 105 ? 24.026 8.358 -5.941 1.00 31.39 97 ALA C C 1
ATOM 6575 O O . ALA C 1 105 ? 23.275 8.782 -6.828 1.00 32.62 97 ALA C O 1
ATOM 6577 N N . PHE C 1 106 ? 24.287 7.057 -5.801 1.00 28.90 98 PHE C N 1
ATOM 6578 C CA . PHE C 1 106 ? 23.728 6.110 -6.757 1.00 31.12 98 PHE C CA 1
ATOM 6579 C C . PHE C 1 106 ? 22.207 6.043 -6.662 1.00 31.40 98 PHE C C 1
ATOM 6580 O O . PHE C 1 106 ? 21.533 5.823 -7.674 1.00 31.84 98 PHE C O 1
ATOM 6588 N N . ILE C 1 107 ? 21.648 6.229 -5.466 1.00 26.08 99 ILE C N 1
ATOM 6589 C CA . ILE C 1 107 ? 20.196 6.290 -5.340 1.00 26.19 99 ILE C CA 1
ATOM 6590 C C . ILE C 1 107 ? 19.675 7.573 -5.963 1.00 29.10 99 ILE C C 1
ATOM 6591 O O . ILE C 1 107 ? 18.623 7.588 -6.614 1.00 27.90 99 ILE C O 1
ATOM 6596 N N . ASN C 1 108 ? 20.392 8.675 -5.755 1.00 25.49 100 ASN C N 1
ATOM 6597 C CA A ASN C 1 108 ? 19.966 9.946 -6.326 0.53 28.87 100 ASN C CA 1
ATOM 6598 C CA B ASN C 1 108 ? 19.961 9.945 -6.328 0.47 28.87 100 ASN C CA 1
ATOM 6599 C C . ASN C 1 108 ? 19.845 9.841 -7.842 1.00 28.16 100 ASN C C 1
ATOM 6600 O O . ASN C 1 108 ? 18.821 10.210 -8.429 1.00 26.46 100 ASN C O 1
ATOM 6609 N N . THR C 1 109 ? 20.877 9.316 -8.493 1.00 27.46 101 THR C N 1
ATOM 6610 C CA . THR C 1 109 ? 20.832 9.212 -9.943 1.00 25.02 101 THR C CA 1
ATOM 6611 C C . THR C 1 109 ? 19.868 8.122 -10.401 1.00 25.11 101 THR C C 1
ATOM 6612 O O . THR C 1 109 ? 19.056 8.342 -11.306 1.00 26.23 101 THR C O 1
ATOM 6616 N N . ASN C 1 110 ? 19.951 6.932 -9.802 1.00 24.07 102 ASN C N 1
ATOM 6617 C CA . ASN C 1 110 ? 19.212 5.809 -10.364 1.00 23.26 102 ASN C CA 1
ATOM 6618 C C . ASN C 1 110 ? 17.733 5.869 -10.023 1.00 23.73 102 ASN C C 1
ATOM 6619 O O . ASN C 1 110 ? 16.902 5.482 -10.850 1.00 24.04 102 ASN C O 1
ATOM 6624 N N . VAL C 1 111 ? 17.384 6.378 -8.846 1.00 21.40 103 VAL C N 1
ATOM 6625 C CA . VAL C 1 111 ? 15.986 6.361 -8.418 1.00 23.89 103 VAL C CA 1
ATOM 6626 C C . VAL C 1 111 ? 15.346 7.734 -8.596 1.00 23.12 103 VAL C C 1
ATOM 6627 O O . VAL C 1 111 ? 14.361 7.873 -9.330 1.00 22.77 103 VAL C O 1
ATOM 6631 N N . ILE C 1 112 ? 15.888 8.759 -7.926 1.00 20.65 104 ILE C N 1
ATOM 6632 C CA . ILE C 1 112 ? 15.352 10.112 -8.075 1.00 22.80 104 ILE C CA 1
ATOM 6633 C C . ILE C 1 112 ? 15.528 10.608 -9.508 1.00 25.56 104 ILE C C 1
ATOM 6634 O O . ILE C 1 112 ? 14.668 11.317 -10.052 1.00 26.58 104 ILE C O 1
ATOM 6639 N N . GLY C 1 113 ? 16.658 10.278 -10.132 1.00 25.64 105 GLY C N 1
ATOM 6640 C CA . GLY C 1 113 ? 16.843 10.666 -11.523 1.00 25.61 105 GLY C CA 1
ATOM 6641 C C . GLY C 1 113 ? 15.754 10.110 -12.419 1.00 24.49 105 GLY C C 1
ATOM 6642 O O . GLY C 1 113 ? 15.231 10.812 -13.290 1.00 25.12 105 GLY C O 1
ATOM 6643 N N . THR C 1 114 ? 15.385 8.844 -12.206 1.00 22.42 106 THR C N 1
ATOM 6644 C CA . THR C 1 114 ? 14.326 8.252 -13.011 1.00 23.31 106 THR C CA 1
ATOM 6645 C C . THR C 1 114 ? 12.991 8.913 -12.714 1.00 26.15 106 THR C C 1
ATOM 6646 O O . THR C 1 114 ? 12.200 9.165 -13.625 1.00 24.52 106 THR C O 1
ATOM 6650 N N . ALA C 1 115 ? 12.728 9.228 -11.446 1.00 24.30 107 ALA C N 1
ATOM 6651 C CA . ALA C 1 115 ? 11.479 9.906 -11.128 1.00 24.01 107 ALA C CA 1
ATOM 6652 C C . ALA C 1 115 ? 11.433 11.303 -11.738 1.00 27.73 107 ALA C C 1
ATOM 6653 O O . ALA C 1 115 ? 10.394 11.720 -12.265 1.00 29.47 107 ALA C O 1
ATOM 6655 N N . ASN C 1 116 ? 12.551 12.036 -11.702 1.00 27.92 108 ASN C N 1
ATOM 6656 C CA . ASN C 1 116 ? 12.578 13.364 -12.314 1.00 29.78 108 ASN C CA 1
ATOM 6657 C C . ASN C 1 116 ? 12.190 13.318 -13.792 1.00 31.83 108 ASN C C 1
ATOM 6658 O O . ASN C 1 116 ? 11.415 14.157 -14.268 1.00 32.31 108 ASN C O 1
ATOM 6663 N N . LEU C 1 117 ? 12.729 12.349 -14.537 1.00 32.51 109 LEU C N 1
ATOM 6664 C CA . LEU C 1 117 ? 12.376 12.205 -15.949 1.00 32.12 109 LEU C CA 1
ATOM 6665 C C . LEU C 1 117 ? 10.913 11.810 -16.124 1.00 29.60 109 LEU C C 1
ATOM 6666 O O . LEU C 1 117 ? 10.228 12.331 -17.013 1.00 31.64 109 LEU C O 1
ATOM 6671 N N . LEU C 1 118 ? 10.422 10.878 -15.294 1.00 28.86 110 LEU C N 1
ATOM 6672 C CA . LEU C 1 118 ? 9.017 10.477 -15.343 1.00 30.43 110 LEU C CA 1
ATOM 6673 C C . LEU C 1 118 ? 8.093 11.646 -15.037 1.00 31.41 110 LEU C C 1
ATOM 6674 O O . LEU C 1 118 ? 7.061 11.826 -15.696 1.00 33.13 110 LEU C O 1
ATOM 6679 N N . ASN C 1 119 ? 8.432 12.443 -14.024 1.00 31.71 111 ASN C N 1
ATOM 6680 C CA . ASN C 1 119 ? 7.605 13.599 -13.700 1.00 35.31 111 ASN C CA 1
ATOM 6681 C C . ASN C 1 119 ? 7.515 14.558 -14.883 1.00 35.91 111 ASN C C 1
ATOM 6682 O O . ASN C 1 119 ? 6.444 15.101 -15.174 1.00 38.13 111 ASN C O 1
ATOM 6687 N N . LEU C 1 120 ? 8.627 14.765 -15.592 1.00 36.09 112 LEU C N 1
ATOM 6688 C CA . LEU C 1 120 ? 8.588 15.684 -16.725 1.00 41.58 112 LEU C CA 1
ATOM 6689 C C . LEU C 1 120 ? 7.837 15.074 -17.898 1.00 39.47 112 LEU C C 1
ATOM 6690 O O . LEU C 1 120 ? 7.118 15.781 -18.612 1.00 42.32 112 LEU C O 1
ATOM 6695 N N . CYS C 1 121 ? 7.978 13.763 -18.106 1.00 36.95 113 CYS C N 1
ATOM 6696 C CA . CYS C 1 121 ? 7.169 13.101 -19.125 1.00 40.83 113 CYS C CA 1
ATOM 6697 C C . CYS C 1 121 ? 5.687 13.203 -18.797 1.00 38.75 113 CYS C C 1
ATOM 6698 O O . CYS C 1 121 ? 4.867 13.497 -19.670 1.00 42.25 113 CYS C O 1
ATOM 6701 N N . ARG C 1 122 ? 5.322 12.981 -17.538 1.00 38.31 114 ARG C N 1
ATOM 6702 C CA . ARG C 1 122 ? 3.926 13.117 -17.158 1.00 38.78 114 ARG C CA 1
ATOM 6703 C C . ARG C 1 122 ? 3.433 14.540 -17.397 1.00 42.35 114 ARG C C 1
ATOM 6704 O O . ARG C 1 122 ? 2.266 14.753 -17.752 1.00 45.12 114 ARG C O 1
ATOM 6712 N N . GLU C 1 123 ? 4.321 15.521 -17.251 1.00 43.15 115 GLU C N 1
ATOM 6713 C CA . GLU C 1 123 ? 3.948 16.923 -17.381 1.00 46.71 115 GLU C CA 1
ATOM 6714 C C . GLU C 1 123 ? 3.863 17.360 -18.841 1.00 51.83 115 GLU C C 1
ATOM 6715 O O . GLU C 1 123 ? 2.913 18.049 -19.238 1.00 52.72 115 GLU C O 1
ATOM 6721 N N . PHE C 1 124 ? 4.859 16.977 -19.649 1.00 48.43 116 PHE C N 1
ATOM 6722 C CA . PHE C 1 124 ? 4.940 17.434 -21.036 1.00 51.14 116 PHE C CA 1
ATOM 6723 C C . PHE C 1 124 ? 4.107 16.580 -21.984 1.00 51.48 116 PHE C C 1
ATOM 6724 O O . PHE C 1 124 ? 3.639 17.083 -23.008 1.00 54.67 116 PHE C O 1
ATOM 6732 N N . TRP C 1 125 ? 3.916 15.302 -21.679 1.00 48.53 117 TRP C N 1
ATOM 6733 C CA . TRP C 1 125 ? 3.049 14.465 -22.493 1.00 49.05 117 TRP C CA 1
ATOM 6734 C C . TRP C 1 125 ? 1.596 14.650 -22.071 1.00 50.91 117 TRP C C 1
ATOM 6735 O O . TRP C 1 125 ? 1.302 15.013 -20.931 1.00 50.50 117 TRP C O 1
ATOM 6746 N N . THR C 1 126 ? 0.683 14.396 -23.009 1.00 53.16 118 THR C N 1
ATOM 6747 C CA . THR C 1 126 ? -0.755 14.450 -22.740 1.00 55.24 118 THR C CA 1
ATOM 6748 C C . THR C 1 126 ? -1.230 13.021 -22.514 1.00 52.93 118 THR C C 1
ATOM 6749 O O . THR C 1 126 ? -1.570 12.302 -23.454 1.00 53.63 118 THR C O 1
ATOM 6753 N N . LEU C 1 127 ? -1.249 12.605 -21.252 1.00 50.35 119 LEU C N 1
ATOM 6754 C CA . LEU C 1 127 ? -1.622 11.240 -20.916 1.00 53.03 119 LEU C CA 1
ATOM 6755 C C . LEU C 1 127 ? -3.137 11.097 -20.862 1.00 52.12 119 LEU C C 1
ATOM 6756 O O . LEU C 1 127 ? -3.848 12.011 -20.437 1.00 60.39 119 LEU C O 1
ATOM 6761 N N . ASN C 1 128 ? -3.623 9.941 -21.308 1.00 55.08 120 ASN C N 1
ATOM 6762 C CA . ASN C 1 128 ? -5.054 9.667 -21.361 1.00 54.83 120 ASN C CA 1
ATOM 6763 C C . ASN C 1 128 ? -5.486 8.952 -20.087 1.00 51.18 120 ASN C C 1
ATOM 6764 O O . ASN C 1 128 ? -5.017 7.835 -19.831 1.00 47.90 120 ASN C O 1
ATOM 6769 N N . PRO C 1 129 ? -6.371 9.536 -19.274 1.00 57.26 121 PRO C N 1
ATOM 6770 C CA . PRO C 1 129 ? -6.846 8.824 -18.075 1.00 50.78 121 PRO C CA 1
ATOM 6771 C C . PRO C 1 129 ? -7.503 7.489 -18.377 1.00 56.20 121 PRO C C 1
ATOM 6772 O O . PRO C 1 129 ? -7.650 6.667 -17.463 1.00 54.42 121 PRO C O 1
ATOM 6776 N N . GLU C 1 130 ? -7.910 7.244 -19.626 1.00 53.13 122 GLU C N 1
ATOM 6777 C CA . GLU C 1 130 ? -8.553 5.990 -19.991 1.00 55.25 122 GLU C CA 1
ATOM 6778 C C . GLU C 1 130 ? -7.564 4.842 -20.166 1.00 51.75 122 GLU C C 1
ATOM 6779 O O . GLU C 1 130 ? -7.990 3.685 -20.258 1.00 52.99 122 GLU C O 1
ATOM 6785 N N . HIS C 1 131 ? -6.264 5.120 -20.195 1.00 47.70 123 HIS C N 1
ATOM 6786 C CA . HIS C 1 131 ? -5.260 4.090 -20.404 1.00 46.06 123 HIS C CA 1
ATOM 6787 C C . HIS C 1 131 ? -4.597 3.623 -19.113 1.00 46.00 123 HIS C C 1
ATOM 6788 O O . HIS C 1 131 ? -3.666 2.811 -19.168 1.00 39.27 123 HIS C O 1
ATOM 6795 N N . THR C 1 132 ? -5.038 4.113 -17.957 1.00 43.77 124 THR C N 1
ATOM 6796 C CA . THR C 1 132 ? -4.462 3.629 -16.716 1.00 38.19 124 THR C CA 1
ATOM 6797 C C . THR C 1 132 ? -4.885 2.184 -16.474 1.00 44.82 124 THR C C 1
ATOM 6798 O O . THR C 1 132 ? -5.774 1.644 -17.141 1.00 46.64 124 THR C O 1
ATOM 6802 N N . HIS C 1 133 ? -4.239 1.563 -15.485 1.00 36.23 125 HIS C N 1
ATOM 6803 C CA . HIS C 1 133 ? -4.562 0.204 -15.050 1.00 40.63 125 HIS C CA 1
ATOM 6804 C C . HIS C 1 133 ? -4.427 -0.798 -16.195 1.00 44.42 125 HIS C C 1
ATOM 6805 O O . HIS C 1 133 ? -5.288 -1.652 -16.409 1.00 46.74 125 HIS C O 1
ATOM 6812 N N . GLY C 1 134 ? -3.320 -0.689 -16.927 1.00 41.71 126 GLY C N 1
ATOM 6813 C CA . GLY C 1 134 ? -2.992 -1.622 -17.985 1.00 40.85 126 GLY C CA 1
ATOM 6814 C C . GLY C 1 134 ? -3.807 -1.484 -19.251 1.00 43.93 126 GLY C C 1
ATOM 6815 O O . GLY C 1 134 ? -3.612 -2.284 -20.171 1.00 51.19 126 GLY C O 1
ATOM 6816 N N . ARG C 1 135 ? -4.701 -0.501 -19.340 1.00 45.48 127 ARG C N 1
ATOM 6817 C CA . ARG C 1 135 ? -5.561 -0.381 -20.508 1.00 45.16 127 ARG C CA 1
ATOM 6818 C C . ARG C 1 135 ? -4.895 0.411 -21.628 1.00 50.10 127 ARG C C 1
ATOM 6819 O O . ARG C 1 135 ? -5.499 1.335 -22.183 1.00 52.06 127 ARG C O 1
ATOM 6827 N N . PHE C 1 136 ? -3.648 0.061 -21.969 1.00 44.20 128 PHE C N 1
ATOM 6828 C CA . PHE C 1 136 ? -2.975 0.728 -23.075 1.00 49.42 128 PHE C CA 1
ATOM 6829 C C . PHE C 1 136 ? -3.618 0.331 -24.403 1.00 53.37 128 PHE C C 1
ATOM 6830 O O . PHE C 1 136 ? -3.884 -0.854 -24.638 1.00 52.82 128 PHE C O 1
ATOM 6838 N N . PRO C 1 137 ? -3.848 1.284 -25.301 1.00 49.62 129 PRO C N 1
ATOM 6839 C CA . PRO C 1 137 ? -4.511 0.950 -26.565 1.00 58.48 129 PRO C CA 1
ATOM 6840 C C . PRO C 1 137 ? -3.580 0.184 -27.490 1.00 58.48 129 PRO C C 1
ATOM 6841 O O . PRO C 1 137 ? -2.361 0.373 -27.478 1.00 56.02 129 PRO C O 1
ATOM 6845 N N . ASN C 1 138 ? -4.173 -0.703 -28.292 1.00 68.95 130 ASN C N 1
ATOM 6846 C CA . ASN C 1 138 ? -3.419 -1.361 -29.350 1.00 67.15 130 ASN C CA 1
ATOM 6847 C C . ASN C 1 138 ? -3.029 -0.394 -30.460 1.00 63.46 130 ASN C C 1
ATOM 6848 O O . ASN C 1 138 ? -2.239 -0.762 -31.336 1.00 62.03 130 ASN C O 1
ATOM 6850 N N . GLU C 1 139 ? -3.556 0.833 -30.428 1.00 64.06 131 GLU C N 1
ATOM 6851 C CA . GLU C 1 139 ? -3.246 1.848 -31.420 1.00 60.81 131 GLU C CA 1
ATOM 6852 C C . GLU C 1 139 ? -1.747 2.149 -31.429 1.00 54.00 131 GLU C C 1
ATOM 6853 O O . GLU C 1 139 ? -1.041 1.864 -30.461 1.00 56.12 131 GLU C O 1
ATOM 6855 N N . PRO C 1 140 ? -1.233 2.713 -32.523 1.00 55.16 132 PRO C N 1
ATOM 6856 C CA . PRO C 1 140 ? 0.192 3.065 -32.570 1.00 57.29 132 PRO C CA 1
ATOM 6857 C C . PRO C 1 140 ? 0.560 4.079 -31.493 1.00 57.18 132 PRO C C 1
ATOM 6858 O O . PRO C 1 140 ? -0.285 4.816 -30.980 1.00 62.89 132 PRO C O 1
ATOM 6862 N N . ARG C 1 141 ? 1.850 4.109 -31.153 1.00 56.24 133 ARG C N 1
ATOM 6863 C CA . ARG C 1 141 ? 2.345 4.915 -30.040 1.00 53.97 133 ARG C CA 1
ATOM 6864 C C . ARG C 1 141 ? 2.725 6.325 -30.480 1.00 54.72 133 ARG C C 1
ATOM 6865 O O . ARG C 1 141 ? 3.378 6.515 -31.511 1.00 55.16 133 ARG C O 1
ATOM 6873 N N . THR C 1 142 ? 2.323 7.307 -29.670 1.00 49.04 134 THR C N 1
ATOM 6874 C CA . THR C 1 142 ? 2.742 8.702 -29.769 1.00 51.77 134 THR C CA 1
ATOM 6875 C C . THR C 1 142 ? 3.893 9.043 -28.830 1.00 53.28 134 THR C C 1
ATOM 6876 O O . THR C 1 142 ? 4.764 9.845 -29.187 1.00 48.51 134 THR C O 1
ATOM 6880 N N . ASN C 1 143 ? 3.906 8.466 -27.626 1.00 45.24 135 ASN C N 1
ATOM 6881 C CA . ASN C 1 143 ? 4.971 8.670 -26.656 1.00 46.97 135 ASN C CA 1
ATOM 6882 C C . ASN C 1 143 ? 5.482 7.322 -26.171 1.00 38.76 135 ASN C C 1
ATOM 6883 O O . ASN C 1 143 ? 4.808 6.298 -26.306 1.00 40.74 135 ASN C O 1
ATOM 6888 N N . LEU C 1 144 ? 6.678 7.329 -25.585 1.00 36.47 136 LEU C N 1
ATOM 6889 C CA . LEU C 1 144 ? 7.193 6.117 -24.960 1.00 35.81 136 LEU C CA 1
ATOM 6890 C C . LEU C 1 144 ? 8.303 6.469 -23.983 1.00 37.43 136 LEU C C 1
ATOM 6891 O O . LEU C 1 144 ? 9.223 7.215 -24.330 1.00 32.01 136 LEU C O 1
ATOM 6896 N N . PHE C 1 145 ? 8.223 5.930 -22.768 1.00 29.29 137 PHE C N 1
ATOM 6897 C CA . PHE C 1 145 ? 9.355 5.937 -21.848 1.00 29.21 137 PHE C CA 1
ATOM 6898 C C . PHE C 1 145 ? 9.984 4.554 -21.898 1.00 29.59 137 PHE C C 1
ATOM 6899 O O . PHE C 1 145 ? 9.434 3.599 -21.342 1.00 28.03 137 PHE C O 1
ATOM 6907 N N . TYR C 1 146 ? 11.136 4.446 -22.559 1.00 26.54 138 TYR C N 1
ATOM 6908 C CA . TYR C 1 146 ? 11.872 3.192 -22.635 1.00 23.11 138 TYR C CA 1
ATOM 6909 C C . TYR C 1 146 ? 12.918 3.160 -21.524 1.00 29.87 138 TYR C C 1
ATOM 6910 O O . TYR C 1 146 ? 13.870 3.950 -21.539 1.00 25.29 138 TYR C O 1
ATOM 6919 N N . HIS C 1 147 ? 12.762 2.221 -20.587 1.00 25.84 139 HIS C N 1
ATOM 6920 C CA . HIS C 1 147 ? 13.636 2.101 -19.426 1.00 24.89 139 HIS C CA 1
ATOM 6921 C C . HIS C 1 147 ? 14.630 0.956 -19.620 1.00 23.31 139 HIS C C 1
ATOM 6922 O O . HIS C 1 147 ? 14.231 -0.207 -19.720 1.00 23.21 139 HIS C O 1
ATOM 6929 N N . VAL C 1 148 ? 15.926 1.281 -19.650 1.00 24.97 140 VAL C N 1
ATOM 6930 C CA . VAL C 1 148 ? 16.984 0.275 -19.776 1.00 21.17 140 VAL C CA 1
ATOM 6931 C C . VAL C 1 148 ? 17.425 -0.145 -18.383 1.00 21.59 140 VAL C C 1
ATOM 6932 O O . VAL C 1 148 ? 17.739 0.705 -17.545 1.00 23.60 140 VAL C O 1
ATOM 6936 N N . SER C 1 149 ? 17.460 -1.450 -18.119 1.00 20.56 141 SER C N 1
ATOM 6937 C CA . SER C 1 149 ? 17.836 -1.891 -16.784 1.00 20.93 141 SER C CA 1
ATOM 6938 C C . SER C 1 149 ? 18.638 -3.185 -16.894 1.00 21.79 141 SER C C 1
ATOM 6939 O O . SER C 1 149 ? 19.059 -3.590 -17.986 1.00 22.81 141 SER C O 1
ATOM 6942 N N . THR C 1 150 ? 18.865 -3.825 -15.747 1.00 18.37 142 THR C N 1
ATOM 6943 C CA . THR C 1 150 ? 19.842 -4.892 -15.606 1.00 21.21 142 THR C CA 1
ATOM 6944 C C . THR C 1 150 ? 19.166 -6.190 -15.188 1.00 21.93 142 THR C C 1
ATOM 6945 O O . THR C 1 150 ? 18.145 -6.189 -14.497 1.00 18.90 142 THR C O 1
ATOM 6949 N N . ASP C 1 151 ? 19.756 -7.307 -15.605 1.00 18.24 143 ASP C N 1
ATOM 6950 C CA . ASP C 1 151 ? 19.276 -8.592 -15.108 1.00 19.67 143 ASP C CA 1
ATOM 6951 C C . ASP C 1 151 ? 19.587 -8.806 -13.630 1.00 15.41 143 ASP C C 1
ATOM 6952 O O . ASP C 1 151 ? 19.050 -9.743 -13.033 1.00 18.99 143 ASP C O 1
ATOM 6957 N N . GLU C 1 152 ? 20.420 -7.960 -13.016 1.00 20.05 144 GLU C N 1
ATOM 6958 C CA . GLU C 1 152 ? 20.700 -8.115 -11.587 1.00 17.76 144 GLU C CA 1
ATOM 6959 C C . GLU C 1 152 ? 19.494 -7.824 -10.709 1.00 16.37 144 GLU C C 1
ATOM 6960 O O . GLU C 1 152 ? 19.541 -8.119 -9.508 1.00 16.97 144 GLU C O 1
ATOM 6966 N N . VAL C 1 153 ? 18.431 -7.234 -11.258 1.00 16.12 145 VAL C N 1
ATOM 6967 C CA . VAL C 1 153 ? 17.208 -7.081 -10.470 1.00 15.77 145 VAL C CA 1
ATOM 6968 C C . VAL C 1 153 ? 16.656 -8.435 -10.039 1.00 17.38 145 VAL C C 1
ATOM 6969 O O . VAL C 1 153 ? 15.915 -8.514 -9.050 1.00 18.22 145 VAL C O 1
ATOM 6973 N N . TYR C 1 154 ? 16.986 -9.508 -10.762 1.00 14.96 146 TYR C N 1
ATOM 6974 C CA . TYR C 1 154 ? 16.435 -10.829 -10.479 1.00 18.03 146 TYR C CA 1
ATOM 6975 C C . TYR C 1 154 ? 17.210 -11.602 -9.424 1.00 17.22 146 TYR C C 1
ATOM 6976 O O . TYR C 1 154 ? 16.817 -12.724 -9.083 1.00 18.27 146 TYR C O 1
ATOM 6985 N N . GLY C 1 155 ? 18.303 -11.062 -8.925 1.00 16.32 147 GLY C N 1
ATOM 6986 C CA . GLY C 1 155 ? 19.098 -11.769 -7.937 1.00 16.79 147 GLY C CA 1
ATOM 6987 C C . GLY C 1 155 ? 20.103 -12.672 -8.610 1.00 23.49 147 GLY C C 1
ATOM 6988 O O . GLY C 1 155 ? 20.808 -12.246 -9.517 1.00 26.37 147 GLY C O 1
ATOM 6989 N N . SER C 1 156 ? 20.161 -13.927 -8.167 1.00 25.00 148 SER C N 1
ATOM 6990 C CA . SER C 1 156 ? 21.146 -14.877 -8.665 1.00 27.88 148 SER C CA 1
ATOM 6991 C C . SER C 1 156 ? 20.490 -16.244 -8.766 1.00 28.67 148 SER C C 1
ATOM 6992 O O . SER C 1 156 ? 19.383 -16.468 -8.262 1.00 28.10 148 SER C O 1
ATOM 6995 N N . LEU C 1 157 ? 21.192 -17.166 -9.416 1.00 26.35 149 LEU C N 1
ATOM 6996 C CA . LEU C 1 157 ? 20.672 -18.491 -9.699 1.00 25.96 149 LEU C CA 1
ATOM 6997 C C . LEU C 1 157 ? 21.527 -19.554 -9.028 1.00 29.76 149 LEU C C 1
ATOM 6998 O O . LEU C 1 157 ? 22.713 -19.342 -8.752 1.00 28.94 149 LEU C O 1
ATOM 7003 N N . GLY C 1 158 ? 20.900 -20.697 -8.759 1.00 29.52 150 GLY C N 1
ATOM 7004 C CA . GLY C 1 158 ? 21.616 -21.921 -8.462 1.00 32.94 150 GLY C CA 1
ATOM 7005 C C . GLY C 1 158 ? 22.117 -22.539 -9.748 1.00 32.17 150 GLY C C 1
ATOM 7006 O O . GLY C 1 158 ? 22.276 -21.860 -10.763 1.00 32.84 150 GLY C O 1
ATOM 7007 N N . GLU C 1 159 ? 22.349 -23.855 -9.711 1.00 32.73 151 GLU C N 1
ATOM 7008 C CA . GLU C 1 159 ? 22.905 -24.539 -10.877 1.00 34.27 151 GLU C CA 1
ATOM 7009 C C . GLU C 1 159 ? 21.916 -24.602 -12.037 1.00 32.44 151 GLU C C 1
ATOM 7010 O O . GLU C 1 159 ? 22.336 -24.616 -13.201 1.00 31.05 151 GLU C O 1
ATOM 7016 N N . THR C 1 160 ? 20.617 -24.622 -11.747 1.00 36.90 152 THR C N 1
ATOM 7017 C CA . THR C 1 160 ? 19.564 -24.742 -12.745 1.00 36.61 152 THR C CA 1
ATOM 7018 C C . THR C 1 160 ? 18.793 -23.433 -12.882 1.00 33.38 152 THR C C 1
ATOM 7019 O O . THR C 1 160 ? 18.818 -22.571 -11.998 1.00 27.82 152 THR C O 1
ATOM 7023 N N . GLY C 1 161 ? 18.093 -23.296 -14.007 1.00 31.76 153 GLY C N 1
ATOM 7024 C CA . GLY C 1 161 ? 17.170 -22.196 -14.197 1.00 31.26 153 GLY C CA 1
ATOM 7025 C C . GLY C 1 161 ? 17.815 -20.966 -14.804 1.00 29.01 153 GLY C C 1
ATOM 7026 O O . GLY C 1 161 ? 19.039 -20.832 -14.888 1.00 29.23 153 GLY C O 1
ATOM 7027 N N . PHE C 1 162 ? 16.951 -20.041 -15.229 1.00 25.13 154 PHE C N 1
ATOM 7028 C CA . PHE C 1 162 ? 17.352 -18.797 -15.873 1.00 24.13 154 PHE C CA 1
ATOM 7029 C C . PHE C 1 162 ? 16.453 -17.667 -15.390 1.00 24.47 154 PHE C C 1
ATOM 7030 O O . PHE C 1 162 ? 15.349 -17.904 -14.892 1.00 25.48 154 PHE C O 1
ATOM 7038 N N . PHE C 1 163 ? 16.927 -16.429 -15.556 1.00 21.62 155 PHE C N 1
ATOM 7039 C CA . PHE C 1 163 ? 16.080 -15.266 -15.305 1.00 21.35 155 PHE C CA 1
ATOM 7040 C C . PHE C 1 163 ? 15.024 -15.151 -16.400 1.00 24.47 155 PHE C C 1
ATOM 7041 O O . PHE C 1 163 ? 15.357 -15.023 -17.583 1.00 21.06 155 PHE C O 1
ATOM 7049 N N . LEU C 1 164 ? 13.758 -15.156 -16.007 1.00 20.44 156 LEU C N 1
ATOM 7050 C CA . LEU C 1 164 ? 12.642 -14.890 -16.902 1.00 20.68 156 LEU C CA 1
ATOM 7051 C C . LEU C 1 164 ? 12.025 -13.540 -16.556 1.00 22.84 156 LEU C C 1
ATOM 7052 O O . LEU C 1 164 ? 12.227 -13.002 -15.460 1.00 20.72 156 LEU C O 1
ATOM 7057 N N . GLU C 1 165 ? 11.219 -13.011 -17.481 1.00 18.17 157 GLU C N 1
ATOM 7058 C CA . GLU C 1 165 ? 10.494 -11.783 -17.172 1.00 19.49 157 GLU C CA 1
ATOM 7059 C C . GLU C 1 165 ? 9.537 -11.961 -15.991 1.00 23.12 157 GLU C C 1
ATOM 7060 O O . GLU C 1 165 ? 9.177 -10.976 -15.341 1.00 21.28 157 GLU C O 1
ATOM 7066 N N . THR C 1 166 ? 9.157 -13.192 -15.672 1.00 21.42 158 THR C N 1
ATOM 7067 C CA . THR C 1 166 ? 8.280 -13.464 -14.536 1.00 22.54 158 THR C CA 1
ATOM 7068 C C . THR C 1 166 ? 9.038 -13.801 -13.255 1.00 20.41 158 THR C C 1
ATOM 7069 O O . THR C 1 166 ? 8.411 -14.022 -12.219 1.00 20.06 158 THR C O 1
ATOM 7073 N N . THR C 1 167 ? 10.365 -13.844 -13.294 1.00 21.18 159 THR C N 1
ATOM 7074 C CA . THR C 1 167 ? 11.152 -14.123 -12.101 1.00 20.17 159 THR C CA 1
ATOM 7075 C C . THR C 1 167 ? 10.973 -13.022 -11.060 1.00 20.14 159 THR C C 1
ATOM 7076 O O . THR C 1 167 ? 11.110 -11.835 -11.367 1.00 17.55 159 THR C O 1
ATOM 7080 N N . ALA C 1 168 ? 10.685 -13.414 -9.818 1.00 18.59 160 ALA C N 1
ATOM 7081 C CA . ALA C 1 168 ? 10.602 -12.443 -8.732 1.00 16.59 160 ALA C CA 1
ATOM 7082 C C . ALA C 1 168 ? 11.880 -11.618 -8.622 1.00 19.16 160 ALA C C 1
ATOM 7083 O O . ALA C 1 168 ? 12.990 -12.160 -8.639 1.00 19.73 160 ALA C O 1
ATOM 7085 N N . TYR C 1 169 ? 11.722 -10.298 -8.524 1.00 17.67 161 TYR C N 1
ATOM 7086 C CA . TYR C 1 169 ? 12.860 -9.443 -8.204 1.00 15.16 161 TYR C CA 1
ATOM 7087 C C . TYR C 1 169 ? 13.502 -9.879 -6.900 1.00 17.40 161 TYR C C 1
ATOM 7088 O O . TYR C 1 169 ? 12.814 -10.202 -5.926 1.00 15.88 161 TYR C O 1
ATOM 7097 N N . ASP C 1 170 ? 14.842 -9.870 -6.877 1.00 14.43 162 ASP C N 1
ATOM 7098 C CA . ASP C 1 170 ? 15.598 -10.200 -5.675 1.00 17.11 162 ASP C CA 1
ATOM 7099 C C . ASP C 1 170 ? 16.984 -9.563 -5.752 1.00 16.21 162 ASP C C 1
ATOM 7100 O O . ASP C 1 170 ? 18.005 -10.259 -5.627 1.00 17.67 162 ASP C O 1
ATOM 7105 N N . PRO C 1 171 ? 17.064 -8.238 -5.911 1.00 15.42 163 PRO C N 1
ATOM 7106 C CA . PRO C 1 171 ? 18.376 -7.590 -6.082 1.00 19.41 163 PRO C CA 1
ATOM 7107 C C . PRO C 1 171 ? 19.241 -7.759 -4.839 1.00 19.69 163 PRO C C 1
ATOM 7108 O O . PRO C 1 171 ? 18.773 -7.627 -3.709 1.00 17.89 163 PRO C O 1
ATOM 7112 N N . GLN C 1 172 ? 20.521 -8.054 -5.053 1.00 16.43 164 GLN C N 1
ATOM 7113 C CA . GLN C 1 172 ? 21.392 -8.462 -3.963 1.00 17.13 164 GLN C CA 1
ATOM 7114 C C . GLN C 1 172 ? 22.466 -7.436 -3.640 1.00 18.61 164 GLN C C 1
ATOM 7115 O O . GLN C 1 172 ? 23.189 -7.602 -2.648 1.00 21.74 164 GLN C O 1
ATOM 7121 N N . SER C 1 173 ? 22.563 -6.369 -4.416 1.00 19.12 165 SER C N 1
ATOM 7122 C CA . SER C 1 173 ? 23.538 -5.319 -4.179 1.00 22.14 165 SER C CA 1
ATOM 7123 C C . SER C 1 173 ? 22.830 -3.976 -4.117 1.00 20.84 165 SER C C 1
ATOM 7124 O O . SER C 1 173 ? 21.722 -3.816 -4.645 1.00 18.54 165 SER C O 1
ATOM 7127 N N . PRO C 1 174 ? 23.430 -2.996 -3.453 1.00 20.66 166 PRO C N 1
ATOM 7128 C CA . PRO C 1 174 ? 22.838 -1.651 -3.464 1.00 21.64 166 PRO C CA 1
ATOM 7129 C C . PRO C 1 174 ? 22.586 -1.131 -4.869 1.00 19.95 166 PRO C C 1
ATOM 7130 O O . PRO C 1 174 ? 21.527 -0.548 -5.128 1.00 19.11 166 PRO C O 1
ATOM 7134 N N . TYR C 1 175 ? 23.524 -1.347 -5.795 1.00 19.73 167 TYR C N 1
ATOM 7135 C CA . TYR C 1 175 ? 23.302 -0.917 -7.168 1.00 17.15 167 TYR C CA 1
ATOM 7136 C C . TYR C 1 175 ? 22.048 -1.559 -7.739 1.00 17.47 167 TYR C C 1
ATOM 7137 O O . TYR C 1 175 ? 21.161 -0.868 -8.247 1.00 19.69 167 TYR C O 1
ATOM 7146 N N . SER C 1 176 ? 21.960 -2.889 -7.666 1.00 17.44 168 SER C N 1
ATOM 7147 C CA . SER C 1 176 ? 20.854 -3.561 -8.331 1.00 18.00 168 SER C CA 1
ATOM 7148 C C . SER C 1 176 ? 19.541 -3.275 -7.609 1.00 16.63 168 SER C C 1
ATOM 7149 O O . SER C 1 176 ? 18.480 -3.255 -8.247 1.00 17.61 168 SER C O 1
ATOM 7152 N N . ALA C 1 177 ? 19.590 -2.998 -6.303 1.00 15.80 169 ALA C N 1
ATOM 7153 C CA . ALA C 1 177 ? 18.372 -2.536 -5.625 1.00 17.49 169 ALA C CA 1
ATOM 7154 C C . ALA C 1 177 ? 17.920 -1.185 -6.177 1.00 16.92 169 ALA C C 1
ATOM 7155 O O . ALA C 1 177 ? 16.725 -0.962 -6.402 1.00 16.04 169 ALA C O 1
ATOM 7157 N N . SER C 1 178 ? 18.866 -0.283 -6.451 1.00 16.40 170 SER C N 1
ATOM 7158 C CA . SER C 1 178 ? 18.478 1.018 -6.990 1.00 15.12 170 SER C CA 1
ATOM 7159 C C . SER C 1 178 ? 17.942 0.884 -8.413 1.00 16.31 170 SER C C 1
ATOM 7160 O O . SER C 1 178 ? 17.020 1.609 -8.810 1.00 16.88 170 SER C O 1
ATOM 7163 N N . LYS C 1 179 ? 18.503 -0.034 -9.209 1.00 16.41 171 LYS C N 1
ATOM 7164 C CA . LYS C 1 179 ? 17.946 -0.250 -10.542 1.00 16.39 171 LYS C CA 1
ATOM 7165 C C . LYS C 1 179 ? 16.567 -0.891 -10.456 1.00 19.76 171 LYS C C 1
ATOM 7166 O O . LYS C 1 179 ? 15.643 -0.481 -11.171 1.00 17.41 171 LYS C O 1
ATOM 7172 N N . ALA C 1 180 ? 16.404 -1.880 -9.567 1.00 16.33 172 ALA C N 1
ATOM 7173 C CA . ALA C 1 180 ? 15.090 -2.487 -9.384 1.00 16.50 172 ALA C CA 1
ATOM 7174 C C . ALA C 1 180 ? 14.065 -1.435 -8.991 1.00 19.18 172 ALA C C 1
ATOM 7175 O O . ALA C 1 180 ? 12.949 -1.427 -9.516 1.00 15.89 172 ALA C O 1
ATOM 7177 N N . ALA C 1 181 ? 14.447 -0.514 -8.095 1.00 15.53 173 ALA C N 1
ATOM 7178 C CA . ALA C 1 181 ? 13.568 0.594 -7.718 1.00 14.60 173 ALA C CA 1
ATOM 7179 C C . ALA C 1 181 ? 13.140 1.412 -8.927 1.00 18.36 173 ALA C C 1
ATOM 7180 O O . ALA C 1 181 ? 11.981 1.828 -9.031 1.00 16.60 173 ALA C O 1
ATOM 7182 N N . SER C 1 182 ? 14.075 1.696 -9.834 1.00 17.97 174 SER C N 1
ATOM 7183 C CA . SER C 1 182 ? 13.720 2.524 -10.977 1.00 17.57 174 SER C CA 1
ATOM 7184 C C . SER C 1 182 ? 12.748 1.787 -11.894 1.00 17.83 174 SER C C 1
ATOM 7185 O O . SER C 1 182 ? 11.798 2.396 -12.400 1.00 18.89 174 SER C O 1
ATOM 7188 N N . ASP C 1 183 ? 12.937 0.468 -12.069 1.00 16.49 175 ASP C N 1
ATOM 7189 C CA . ASP C 1 183 ? 11.974 -0.343 -12.816 1.00 18.84 175 ASP C CA 1
ATOM 7190 C C . ASP C 1 183 ? 10.575 -0.194 -12.231 1.00 16.95 175 ASP C C 1
ATOM 7191 O O . ASP C 1 183 ? 9.594 -0.035 -12.962 1.00 18.45 175 ASP C O 1
ATOM 7196 N N . HIS C 1 184 ? 10.468 -0.314 -10.903 1.00 18.29 176 HIS C N 1
ATOM 7197 C CA . HIS C 1 184 ? 9.167 -0.213 -10.245 1.00 15.43 176 HIS C CA 1
ATOM 7198 C C . HIS C 1 184 ? 8.520 1.143 -10.495 1.00 19.45 176 HIS C C 1
ATOM 7199 O O . HIS C 1 184 ? 7.302 1.228 -10.696 1.00 19.93 176 HIS C O 1
ATOM 7206 N N . LEU C 1 185 ? 9.303 2.221 -10.402 1.00 16.63 177 LEU C N 1
ATOM 7207 C CA . LEU C 1 185 ? 8.742 3.550 -10.627 1.00 21.10 177 LEU C CA 1
ATOM 7208 C C . LEU C 1 185 ? 8.168 3.660 -12.032 1.00 21.91 177 LEU C C 1
ATOM 7209 O O . LEU C 1 185 ? 7.051 4.155 -12.223 1.00 22.10 177 LEU C O 1
ATOM 7214 N N . VAL C 1 186 ? 8.920 3.195 -13.033 1.00 20.07 178 VAL C N 1
ATOM 7215 C CA . VAL C 1 186 ? 8.442 3.268 -14.412 1.00 23.51 178 VAL C CA 1
ATOM 7216 C C . VAL C 1 186 ? 7.120 2.529 -14.556 1.00 22.00 178 VAL C C 1
ATOM 7217 O O . VAL C 1 186 ? 6.152 3.053 -15.124 1.00 22.40 178 VAL C O 1
ATOM 7221 N N . ARG C 1 187 ? 7.067 1.289 -14.058 1.00 21.42 179 ARG C N 1
ATOM 7222 C CA . ARG C 1 187 ? 5.852 0.493 -14.202 1.00 22.58 179 ARG C CA 1
ATOM 7223 C C . ARG C 1 187 ? 4.699 1.109 -13.429 1.00 20.61 179 ARG C C 1
ATOM 7224 O O . ARG C 1 187 ? 3.556 1.107 -13.903 1.00 23.44 179 ARG C O 1
ATOM 7232 N N . ALA C 1 188 ? 4.978 1.653 -12.247 1.00 20.07 180 ALA C N 1
ATOM 7233 C CA . ALA C 1 188 ? 3.910 2.252 -11.456 1.00 20.13 180 ALA C CA 1
ATOM 7234 C C . ALA C 1 188 ? 3.390 3.528 -12.102 1.00 25.32 180 ALA C C 1
ATOM 7235 O O . ALA C 1 188 ? 2.184 3.800 -12.062 1.00 25.11 180 ALA C O 1
ATOM 7237 N N . TYR C 1 189 ? 4.273 4.328 -12.706 1.00 22.31 181 TYR C N 1
ATOM 7238 C CA . TYR C 1 189 ? 3.777 5.505 -13.415 1.00 24.51 181 TYR C CA 1
ATOM 7239 C C . TYR C 1 189 ? 2.975 5.097 -14.647 1.00 26.51 181 TYR C C 1
ATOM 7240 O O . TYR C 1 189 ? 2.004 5.767 -15.014 1.00 28.67 181 TYR C O 1
ATOM 7249 N N . GLY C 1 190 ? 3.372 4.008 -15.306 1.00 27.53 182 GLY C N 1
ATOM 7250 C CA . GLY C 1 190 ? 2.562 3.499 -16.404 1.00 26.36 182 GLY C CA 1
ATOM 7251 C C . GLY C 1 190 ? 1.167 3.118 -15.946 1.00 27.50 182 GLY C C 1
ATOM 7252 O O . GLY C 1 190 ? 0.168 3.507 -16.551 1.00 32.78 182 GLY C O 1
ATOM 7253 N N . ASN C 1 191 ? 1.083 2.371 -14.847 1.00 26.55 183 ASN C N 1
ATOM 7254 C CA . ASN C 1 191 ? -0.211 1.908 -14.368 1.00 28.98 183 ASN C CA 1
ATOM 7255 C C . ASN C 1 191 ? -1.034 3.056 -13.807 1.00 28.90 183 ASN C C 1
ATOM 7256 O O . ASN C 1 191 ? -2.239 3.153 -14.067 1.00 31.15 183 ASN C O 1
ATOM 7261 N N . THR C 1 192 ? -0.400 3.937 -13.036 1.00 29.55 184 THR C N 1
ATOM 7262 C CA . THR C 1 192 ? -1.160 4.955 -12.320 1.00 29.67 184 THR C CA 1
ATOM 7263 C C . THR C 1 192 ? -1.578 6.107 -13.226 1.00 32.26 184 THR C C 1
ATOM 7264 O O . THR C 1 192 ? -2.698 6.616 -13.109 1.00 34.57 184 THR C O 1
ATOM 7268 N N . TYR C 1 193 ? -0.718 6.516 -14.154 1.00 32.19 185 TYR C N 1
ATOM 7269 C CA . TYR C 1 193 ? -0.992 7.694 -14.967 1.00 34.81 185 TYR C CA 1
ATOM 7270 C C . TYR C 1 193 ? -1.214 7.381 -16.442 1.00 36.24 185 TYR C C 1
ATOM 7271 O O . TYR C 1 193 ? -1.522 8.298 -17.210 1.00 38.79 185 TYR C O 1
ATOM 7280 N N . GLY C 1 194 ? -1.084 6.123 -16.853 1.00 39.52 186 GLY C N 1
ATOM 7281 C CA . GLY C 1 194 ? -1.215 5.785 -18.258 1.00 39.62 186 GLY C CA 1
ATOM 7282 C C . GLY C 1 194 ? -0.027 6.197 -19.090 1.00 38.58 186 GLY C C 1
ATOM 7283 O O . GLY C 1 194 ? -0.174 6.453 -20.295 1.00 39.39 186 GLY C O 1
ATOM 7284 N N . MET C 1 195 ? 1.146 6.294 -18.478 1.00 37.22 187 MET C N 1
ATOM 7285 C CA . MET C 1 195 ? 2.344 6.666 -19.219 1.00 39.55 187 MET C CA 1
ATOM 7286 C C . MET C 1 195 ? 2.845 5.472 -20.021 1.00 37.92 187 MET C C 1
ATOM 7287 O O . MET C 1 195 ? 3.149 4.426 -19.431 1.00 32.95 187 MET C O 1
ATOM 7292 N N . PRO C 1 196 ? 2.953 5.579 -21.346 1.00 36.73 188 PRO C N 1
ATOM 7293 C CA . PRO C 1 196 ? 3.467 4.450 -22.129 1.00 33.38 188 PRO C CA 1
ATOM 7294 C C . PRO C 1 196 ? 4.914 4.153 -21.771 1.00 31.93 188 PRO C C 1
ATOM 7295 O O . PRO C 1 196 ? 5.758 5.052 -21.708 1.00 31.73 188 PRO C O 1
ATOM 7299 N N . PHE C 1 197 ? 5.203 2.876 -21.551 1.00 29.77 189 PHE C N 1
ATOM 7300 C CA . PHE C 1 197 ? 6.539 2.503 -21.121 1.00 28.11 189 PHE C CA 1
ATOM 7301 C C . PHE C 1 197 ? 6.899 1.140 -21.680 1.00 26.70 189 PHE C C 1
ATOM 7302 O O . PHE C 1 197 ? 6.036 0.338 -22.041 1.00 29.86 189 PHE C O 1
ATOM 7310 N N . ILE C 1 198 ? 8.203 0.888 -21.718 1.00 25.47 190 ILE C N 1
ATOM 7311 C CA . ILE C 1 198 ? 8.761 -0.441 -21.907 1.00 24.08 190 ILE C CA 1
ATOM 7312 C C . ILE C 1 198 ? 9.914 -0.554 -20.926 1.00 26.17 190 ILE C C 1
ATOM 7313 O O . ILE C 1 198 ? 10.598 0.434 -20.635 1.00 23.67 190 ILE C O 1
ATOM 7318 N N . VAL C 1 199 ? 10.128 -1.757 -20.408 1.00 22.06 191 VAL C N 1
ATOM 7319 C CA . VAL C 1 199 ? 11.304 -2.037 -19.599 1.00 21.18 191 VAL C CA 1
ATOM 7320 C C . VAL C 1 199 ? 12.066 -3.183 -20.237 1.00 20.23 191 VAL C C 1
ATOM 7321 O O . VAL C 1 199 ? 11.469 -4.176 -20.662 1.00 22.55 191 VAL C O 1
ATOM 7325 N N . SER C 1 200 ? 13.385 -3.054 -20.309 1.00 19.70 192 SER C N 1
ATOM 7326 C CA . SER C 1 200 ? 14.187 -4.193 -20.712 1.00 18.92 192 SER C CA 1
ATOM 7327 C C . SER C 1 200 ? 15.329 -4.358 -19.722 1.00 21.69 192 SER C C 1
ATOM 7328 O O . SER C 1 200 ? 15.832 -3.378 -19.159 1.00 21.90 192 SER C O 1
ATOM 7331 N N . ASN C 1 201 ? 15.671 -5.615 -19.458 1.00 18.40 193 ASN C N 1
ATOM 7332 C CA . ASN C 1 201 ? 16.695 -5.995 -18.492 1.00 18.64 193 ASN C CA 1
ATOM 7333 C C . ASN C 1 201 ? 17.703 -6.861 -19.225 1.00 17.85 193 ASN C C 1
ATOM 7334 O O . ASN C 1 201 ? 17.329 -7.893 -19.784 1.00 19.81 193 ASN C O 1
ATOM 7339 N N . CYS C 1 202 ? 18.973 -6.456 -19.229 1.00 21.27 194 CYS C N 1
ATOM 7340 C CA . CYS C 1 202 ? 19.945 -7.154 -20.060 1.00 17.83 194 CYS C CA 1
ATOM 7341 C C . CYS C 1 202 ? 21.087 -7.706 -19.216 1.00 18.99 194 CYS C C 1
ATOM 7342 O O . CYS C 1 202 ? 21.323 -7.273 -18.090 1.00 20.67 194 CYS C O 1
ATOM 7345 N N . SER C 1 203 ? 21.800 -8.682 -19.772 1.00 17.79 195 SER C N 1
ATOM 7346 C CA . SER C 1 203 ? 22.956 -9.242 -19.087 1.00 23.33 195 SER C CA 1
ATOM 7347 C C . SER C 1 203 ? 24.159 -8.308 -19.252 1.00 20.66 195 SER C C 1
ATOM 7348 O O . SER C 1 203 ? 24.049 -7.201 -19.782 1.00 18.67 195 SER C O 1
ATOM 7351 N N . ASN C 1 204 ? 25.326 -8.754 -18.782 1.00 20.18 196 ASN C N 1
ATOM 7352 C CA . ASN C 1 204 ? 26.560 -7.985 -18.919 1.00 22.21 196 ASN C CA 1
ATOM 7353 C C . ASN C 1 204 ? 26.867 -7.685 -20.382 1.00 20.81 196 ASN C C 1
ATOM 7354 O O . ASN C 1 204 ? 26.900 -8.593 -21.217 1.00 23.78 196 ASN C O 1
ATOM 7359 N N . ASN C 1 205 ? 27.161 -6.416 -20.681 1.00 19.01 197 ASN C N 1
ATOM 7360 C CA . ASN C 1 205 ? 27.552 -6.001 -22.020 1.00 19.21 197 ASN C CA 1
ATOM 7361 C C . ASN C 1 205 ? 29.073 -6.008 -22.161 1.00 20.03 197 ASN C C 1
ATOM 7362 O O . ASN C 1 205 ? 29.809 -5.836 -21.188 1.00 20.69 197 ASN C O 1
ATOM 7367 N N . TYR C 1 206 ? 29.536 -6.179 -23.393 1.00 20.37 198 TYR C N 1
ATOM 7368 C CA . TYR C 1 206 ? 30.959 -6.081 -23.691 1.00 21.39 198 TYR C CA 1
ATOM 7369 C C . TYR C 1 206 ? 31.094 -5.567 -25.116 1.00 21.62 198 TYR C C 1
ATOM 7370 O O . TYR C 1 206 ? 30.144 -5.618 -25.900 1.00 21.10 198 TYR C O 1
ATOM 7379 N N . GLY C 1 207 ? 32.280 -5.060 -25.453 1.00 22.74 199 GLY C N 1
ATOM 7380 C CA . GLY C 1 207 ? 32.530 -4.637 -26.814 1.00 24.18 199 GLY C CA 1
ATOM 7381 C C . GLY C 1 207 ? 33.230 -3.296 -26.958 1.00 24.74 199 GLY C C 1
ATOM 7382 O O . GLY C 1 207 ? 33.850 -2.787 -26.020 1.00 25.39 199 GLY C O 1
ATOM 7383 N N . PRO C 1 208 ? 33.157 -2.711 -28.155 1.00 25.56 200 PRO C N 1
ATOM 7384 C CA . PRO C 1 208 ? 33.802 -1.413 -28.394 1.00 27.01 200 PRO C CA 1
ATOM 7385 C C . PRO C 1 208 ? 33.353 -0.356 -27.393 1.00 28.42 200 PRO C C 1
ATOM 7386 O O . PRO C 1 208 ? 32.182 -0.303 -26.998 1.00 26.81 200 PRO C O 1
ATOM 7390 N N . ASN C 1 209 ? 34.322 0.461 -26.966 1.00 28.70 201 ASN C N 1
ATOM 7391 C CA . ASN C 1 209 ? 34.162 1.600 -26.053 1.00 32.48 201 ASN C CA 1
ATOM 7392 C C . ASN C 1 209 ? 33.934 1.185 -24.602 1.00 28.60 201 ASN C C 1
ATOM 7393 O O . ASN C 1 209 ? 33.506 2.001 -23.783 1.00 28.99 201 ASN C O 1
ATOM 7398 N N . HIS C 1 210 ? 34.244 -0.058 -24.254 1.00 29.05 202 HIS C N 1
ATOM 7399 C CA . HIS C 1 210 ? 34.233 -0.478 -22.859 1.00 27.33 202 HIS C CA 1
ATOM 7400 C C . HIS C 1 210 ? 35.462 0.076 -22.140 1.00 30.94 202 HIS C C 1
ATOM 7401 O O . HIS C 1 210 ? 36.576 0.049 -22.675 1.00 30.12 202 HIS C O 1
ATOM 7408 N N . PHE C 1 211 ? 35.263 0.604 -20.929 1.00 29.39 203 PHE C N 1
ATOM 7409 C CA . PHE C 1 211 ? 36.372 1.260 -20.242 1.00 31.36 203 PHE C CA 1
ATOM 7410 C C . PHE C 1 211 ? 37.460 0.246 -19.894 1.00 31.74 203 PHE C C 1
ATOM 7411 O O . PHE C 1 211 ? 37.164 -0.911 -19.583 1.00 30.47 203 PHE C O 1
ATOM 7419 N N . PRO C 1 212 ? 38.733 0.665 -19.924 1.00 33.72 204 PRO C N 1
ATOM 7420 C CA . PRO C 1 212 ? 39.832 -0.313 -19.816 1.00 34.31 204 PRO C CA 1
ATOM 7421 C C . PRO C 1 212 ? 39.910 -1.015 -18.472 1.00 34.28 204 PRO C C 1
ATOM 7422 O O . PRO C 1 212 ? 40.559 -2.063 -18.388 1.00 37.63 204 PRO C O 1
ATOM 7426 N N . GLU C 1 213 ? 39.268 -0.494 -17.427 1.00 34.26 205 GLU C N 1
ATOM 7427 C CA . GLU C 1 213 ? 39.239 -1.176 -16.137 1.00 37.00 205 GLU C CA 1
ATOM 7428 C C . GLU C 1 213 ? 38.159 -2.247 -16.050 1.00 37.11 205 GLU C C 1
ATOM 7429 O O . GLU C 1 213 ? 38.128 -2.986 -15.062 1.00 33.43 205 GLU C O 1
ATOM 7431 N N . LYS C 1 214 ? 37.282 -2.354 -17.045 1.00 33.30 206 LYS C N 1
ATOM 7432 C CA . LYS C 1 214 ? 36.266 -3.388 -17.025 1.00 29.78 206 LYS C CA 1
ATOM 7433 C C . LYS C 1 214 ? 36.882 -4.753 -17.323 1.00 31.94 206 LYS C C 1
ATOM 7434 O O . LYS C 1 214 ? 37.990 -4.866 -17.859 1.00 32.39 206 LYS C O 1
ATOM 7440 N N . LEU C 1 215 ? 36.128 -5.800 -16.979 1.00 30.29 207 LEU C N 1
ATOM 7441 C CA . LEU C 1 215 ? 36.672 -7.156 -16.921 1.00 31.14 207 LEU C CA 1
ATOM 7442 C C . LEU C 1 215 ? 37.366 -7.546 -18.217 1.00 30.80 207 LEU C C 1
ATOM 7443 O O . LEU C 1 215 ? 38.564 -7.849 -18.231 1.00 33.59 207 LEU C O 1
ATOM 7448 N N . ILE C 1 216 ? 36.617 -7.546 -19.321 1.00 28.43 208 ILE C N 1
ATOM 7449 C CA . ILE C 1 216 ? 37.167 -8.016 -20.592 1.00 27.77 208 ILE C CA 1
ATOM 7450 C C . ILE C 1 216 ? 38.313 -7.135 -21.078 1.00 31.92 208 ILE C C 1
ATOM 7451 O O . ILE C 1 216 ? 39.388 -7.677 -21.388 1.00 29.80 208 ILE C O 1
ATOM 7456 N N . PRO C 1 217 ? 38.175 -5.801 -21.157 1.00 30.19 209 PRO C N 1
ATOM 7457 C CA . PRO C 1 217 ? 39.337 -4.983 -21.554 1.00 30.79 209 PRO C CA 1
ATOM 7458 C C . PRO C 1 217 ? 40.539 -5.157 -20.641 1.00 31.87 209 PRO C C 1
ATOM 7459 O O . PRO C 1 217 ? 41.685 -5.158 -21.114 1.00 33.46 209 PRO C O 1
ATOM 7463 N N . LEU C 1 218 ? 40.311 -5.318 -19.337 1.00 31.91 210 LEU C N 1
ATOM 7464 C CA . LEU C 1 218 ? 41.430 -5.488 -18.414 1.00 33.80 210 LEU C CA 1
ATOM 7465 C C . LEU C 1 218 ? 42.153 -6.805 -18.665 1.00 34.89 210 LEU C C 1
ATOM 7466 O O . LEU C 1 218 ? 43.386 -6.868 -18.588 1.00 38.00 210 LEU C O 1
ATOM 7471 N N . CYS C 1 219 ? 41.405 -7.872 -18.963 1.00 33.33 211 CYS C N 1
ATOM 7472 C CA A CYS C 1 219 ? 42.036 -9.148 -19.291 0.52 35.26 211 CYS C CA 1
ATOM 7473 C CA B CYS C 1 219 ? 42.041 -9.144 -19.290 0.48 35.26 211 CYS C CA 1
ATOM 7474 C C . CYS C 1 219 ? 42.838 -9.047 -20.585 1.00 38.18 211 CYS C C 1
ATOM 7475 O O . CYS C 1 219 ? 43.943 -9.598 -20.683 1.00 37.46 211 CYS C O 1
ATOM 7480 N N . ILE C 1 220 ? 42.306 -8.339 -21.586 1.00 35.00 212 ILE C N 1
ATOM 7481 C CA . ILE C 1 220 ? 43.061 -8.128 -22.823 1.00 35.88 212 ILE C CA 1
ATOM 7482 C C . ILE C 1 220 ? 44.368 -7.404 -22.521 1.00 37.61 212 ILE C C 1
ATOM 7483 O O . ILE C 1 220 ? 45.441 -7.799 -22.987 1.00 37.97 212 ILE C O 1
ATOM 7488 N N . SER C 1 221 ? 44.294 -6.348 -21.712 1.00 36.70 213 SER C N 1
ATOM 7489 C CA A SER C 1 221 ? 45.492 -5.590 -21.361 0.44 42.30 213 SER C CA 1
ATOM 7490 C CA B SER C 1 221 ? 45.493 -5.592 -21.366 0.56 42.32 213 SER C CA 1
ATOM 7491 C C . SER C 1 221 ? 46.486 -6.453 -20.595 1.00 43.31 213 SER C C 1
ATOM 7492 O O . SER C 1 221 ? 47.691 -6.432 -20.874 1.00 42.76 213 SER C O 1
ATOM 7497 N N . ASN C 1 222 ? 45.999 -7.218 -19.612 1.00 40.87 214 ASN C N 1
ATOM 7498 C CA . ASN C 1 222 ? 46.913 -8.036 -18.814 1.00 47.34 214 ASN C CA 1
ATOM 7499 C C . ASN C 1 222 ? 47.587 -9.108 -19.658 1.00 43.53 214 ASN C C 1
ATOM 7500 O O . ASN C 1 222 ? 48.745 -9.465 -19.405 1.00 46.56 214 ASN C O 1
ATOM 7505 N N . ILE C 1 223 ? 46.885 -9.620 -20.668 1.00 40.74 215 ILE C N 1
ATOM 7506 C CA . ILE C 1 223 ? 47.479 -10.603 -21.562 1.00 41.46 215 ILE C CA 1
ATOM 7507 C C . ILE C 1 223 ? 48.546 -9.952 -22.435 1.00 46.61 215 ILE C C 1
ATOM 7508 O O . ILE C 1 223 ? 49.668 -10.462 -22.553 1.00 46.69 215 ILE C O 1
ATOM 7513 N N . LEU C 1 224 ? 48.221 -8.807 -23.047 1.00 45.26 216 LEU C N 1
ATOM 7514 C CA . LEU C 1 224 ? 49.181 -8.136 -23.921 1.00 46.15 216 LEU C CA 1
ATOM 7515 C C . LEU C 1 224 ? 50.417 -7.702 -23.148 1.00 52.27 216 LEU C C 1
ATOM 7516 O O . LEU C 1 224 ? 51.532 -7.736 -23.676 1.00 50.41 216 LEU C O 1
ATOM 7521 N N . ASN C 1 225 ? 50.240 -7.289 -21.896 1.00 47.68 217 ASN C N 1
ATOM 7522 C CA . ASN C 1 225 ? 51.344 -6.823 -21.069 1.00 56.31 217 ASN C CA 1
ATOM 7523 C C . ASN C 1 225 ? 51.886 -7.903 -20.141 1.00 51.03 217 ASN C C 1
ATOM 7524 O O . ASN C 1 225 ? 52.641 -7.586 -19.217 1.00 57.64 217 ASN C O 1
ATOM 7529 N N . GLU C 1 226 ? 51.503 -9.163 -20.360 1.00 49.80 218 GLU C N 1
ATOM 7530 C CA . GLU C 1 226 ? 52.022 -10.305 -19.607 1.00 52.18 218 GLU C CA 1
ATOM 7531 C C . GLU C 1 226 ? 51.889 -10.093 -18.101 1.00 51.79 218 GLU C C 1
ATOM 7532 O O . GLU C 1 226 ? 52.792 -10.411 -17.322 1.00 54.34 218 GLU C O 1
ATOM 7538 N N . LYS C 1 227 ? 50.764 -9.534 -17.694 1.00 52.19 219 LYS C N 1
ATOM 7539 C CA . LYS C 1 227 ? 50.423 -9.354 -16.295 1.00 53.18 219 LYS C CA 1
ATOM 7540 C C . LYS C 1 227 ? 49.572 -10.524 -15.812 1.00 48.76 219 LYS C C 1
ATOM 7541 O O . LYS C 1 227 ? 48.886 -11.168 -16.611 1.00 48.08 219 LYS C O 1
ATOM 7547 N N . PRO C 1 228 ? 49.620 -10.850 -14.521 1.00 55.07 220 PRO C N 1
ATOM 7548 C CA . PRO C 1 228 ? 48.845 -11.993 -14.028 1.00 50.21 220 PRO C CA 1
ATOM 7549 C C . PRO C 1 228 ? 47.358 -11.840 -14.304 1.00 49.91 220 PRO C C 1
ATOM 7550 O O . PRO C 1 228 ? 46.815 -10.733 -14.355 1.00 50.97 220 PRO C O 1
ATOM 7554 N N . LEU C 1 229 ? 46.704 -12.979 -14.507 1.00 46.46 221 LEU C N 1
ATOM 7555 C CA . LEU C 1 229 ? 45.259 -13.032 -14.696 1.00 42.31 221 LEU C CA 1
ATOM 7556 C C . LEU C 1 229 ? 44.650 -13.674 -13.460 1.00 49.18 221 LEU C C 1
ATOM 7557 O O . LEU C 1 229 ? 44.618 -14.911 -13.354 1.00 47.36 221 LEU C O 1
ATOM 7562 N N . PRO C 1 230 ? 44.181 -12.890 -12.491 1.00 48.03 222 PRO C N 1
ATOM 7563 C CA . PRO C 1 230 ? 43.698 -13.480 -11.236 1.00 50.57 222 PRO C CA 1
ATOM 7564 C C . PRO C 1 230 ? 42.382 -14.217 -11.445 1.00 51.20 222 PRO C C 1
ATOM 7565 O O . PRO C 1 230 ? 41.468 -13.720 -12.109 1.00 51.44 222 PRO C O 1
ATOM 7569 N N . ILE C 1 231 ? 42.303 -15.418 -10.877 1.00 55.45 223 ILE C N 1
ATOM 7570 C CA . ILE C 1 231 ? 41.125 -16.276 -10.951 1.00 51.89 223 ILE C CA 1
ATOM 7571 C C . ILE C 1 231 ? 40.701 -16.581 -9.521 1.00 59.82 223 ILE C C 1
ATOM 7572 O O . ILE C 1 231 ? 41.431 -17.251 -8.778 1.00 54.35 223 ILE C O 1
ATOM 7577 N N . TYR C 1 232 ? 39.526 -16.095 -9.132 1.00 59.19 224 TYR C N 1
ATOM 7578 C CA . TYR C 1 232 ? 39.084 -16.211 -7.750 1.00 63.77 224 TYR C CA 1
ATOM 7579 C C . TYR C 1 232 ? 38.435 -17.570 -7.525 1.00 62.28 224 TYR C C 1
ATOM 7580 O O . TYR C 1 232 ? 37.513 -17.957 -8.249 1.00 61.92 224 TYR C O 1
ATOM 7589 N N . GLY C 1 233 ? 38.934 -18.299 -6.532 1.00 63.61 225 GLY C N 1
ATOM 7590 C CA . GLY C 1 233 ? 38.476 -19.661 -6.327 1.00 66.21 225 GLY C CA 1
ATOM 7591 C C . GLY C 1 233 ? 38.818 -20.520 -7.526 1.00 61.03 225 GLY C C 1
ATOM 7592 O O . GLY C 1 233 ? 39.969 -20.581 -7.970 1.00 61.84 225 GLY C O 1
ATOM 7593 N N . ASP C 1 234 ? 37.805 -21.186 -8.073 1.00 60.70 226 ASP C N 1
ATOM 7594 C CA . ASP C 1 234 ? 37.962 -22.000 -9.269 1.00 64.16 226 ASP C CA 1
ATOM 7595 C C . ASP C 1 234 ? 37.471 -21.295 -10.531 1.00 54.96 226 ASP C C 1
ATOM 7596 O O . ASP C 1 234 ? 37.368 -21.934 -11.585 1.00 48.28 226 ASP C O 1
ATOM 7601 N N . GLY C 1 235 ? 37.168 -20.000 -10.449 1.00 49.34 227 GLY C N 1
ATOM 7602 C CA . GLY C 1 235 ? 36.700 -19.256 -11.602 1.00 47.64 227 GLY C CA 1
ATOM 7603 C C . GLY C 1 235 ? 35.339 -19.665 -12.118 1.00 47.26 227 GLY C C 1
ATOM 7604 O O . GLY C 1 235 ? 35.038 -19.428 -13.290 1.00 40.73 227 GLY C O 1
ATOM 7605 N N . LYS C 1 236 ? 34.500 -20.264 -11.269 1.00 47.47 228 LYS C N 1
ATOM 7606 C CA . LYS C 1 236 ? 33.210 -20.793 -11.696 1.00 47.86 228 LYS C CA 1
ATOM 7607 C C . LYS C 1 236 ? 32.108 -19.739 -11.759 1.00 42.15 228 LYS C C 1
ATOM 7608 O O . LYS C 1 236 ? 30.990 -20.069 -12.170 1.00 38.26 228 LYS C O 1
ATOM 7610 N N . TYR C 1 237 ? 32.380 -18.503 -11.338 1.00 39.67 229 TYR C N 1
ATOM 7611 C CA . TYR C 1 237 ? 31.440 -17.402 -11.517 1.00 35.45 229 TYR C CA 1
ATOM 7612 C C . TYR C 1 237 ? 30.996 -17.335 -12.972 1.00 35.98 229 TYR C C 1
ATOM 7613 O O . TYR C 1 237 ? 31.829 -17.360 -13.879 1.00 35.78 229 TYR C O 1
ATOM 7622 N N . THR C 1 238 ? 29.682 -17.258 -13.196 1.00 32.62 230 THR C N 1
ATOM 7623 C CA . THR C 1 238 ? 29.103 -17.505 -14.514 1.00 33.24 230 THR C CA 1
ATOM 7624 C C . THR C 1 238 ? 28.155 -16.388 -14.921 1.00 32.46 230 THR C C 1
ATOM 7625 O O . THR C 1 238 ? 27.227 -16.055 -14.178 1.00 34.06 230 THR C O 1
ATOM 7629 N N . ARG C 1 239 ? 28.377 -15.832 -16.114 1.00 30.45 231 ARG C N 1
ATOM 7630 C CA . ARG C 1 239 ? 27.550 -14.766 -16.659 1.00 26.92 231 ARG C CA 1
ATOM 7631 C C . ARG C 1 239 ? 27.166 -15.082 -18.098 1.00 26.19 231 ARG C C 1
ATOM 7632 O O . ARG C 1 239 ? 27.936 -15.684 -18.852 1.00 26.92 231 ARG C O 1
ATOM 7640 N N . ASP C 1 240 ? 25.977 -14.634 -18.475 1.00 25.77 232 ASP C N 1
ATOM 7641 C CA . ASP C 1 240 ? 25.624 -14.431 -19.874 1.00 22.39 232 ASP C CA 1
ATOM 7642 C C . ASP C 1 240 ? 26.218 -13.105 -20.350 1.00 22.12 232 ASP C C 1
ATOM 7643 O O . ASP C 1 240 ? 26.146 -12.090 -19.646 1.00 21.64 232 ASP C O 1
ATOM 7648 N N . TRP C 1 241 ? 26.816 -13.113 -21.543 1.00 23.25 233 TRP C N 1
ATOM 7649 C CA . TRP C 1 241 ? 27.501 -11.943 -22.089 1.00 24.10 233 TRP C CA 1
ATOM 7650 C C . TRP C 1 241 ? 26.819 -11.502 -23.377 1.00 21.36 233 TRP C C 1
ATOM 7651 O O . TRP C 1 241 ? 26.661 -12.303 -24.304 1.00 24.23 233 TRP C O 1
ATOM 7662 N N . LEU C 1 242 ? 26.453 -10.221 -23.443 1.00 18.44 234 LEU C N 1
ATOM 7663 C CA . LEU C 1 242 ? 25.669 -9.655 -24.539 1.00 20.01 234 LEU C CA 1
ATOM 7664 C C . LEU C 1 242 ? 26.509 -8.616 -25.267 1.00 18.49 234 LEU C C 1
ATOM 7665 O O . LEU C 1 242 ? 26.980 -7.658 -24.651 1.00 18.69 234 LEU C O 1
ATOM 7670 N N . TYR C 1 243 ? 26.697 -8.798 -26.571 1.00 21.74 235 TYR C N 1
ATOM 7671 C CA . TYR C 1 243 ? 27.488 -7.838 -27.334 1.00 22.38 235 TYR C CA 1
ATOM 7672 C C . TYR C 1 243 ? 26.783 -6.488 -27.354 1.00 20.59 235 TYR C C 1
ATOM 7673 O O . TYR C 1 243 ? 25.588 -6.412 -27.647 1.00 20.84 235 TYR C O 1
ATOM 7682 N N . VAL C 1 244 ? 27.520 -5.420 -27.024 1.00 20.08 236 VAL C N 1
ATOM 7683 C CA . VAL C 1 244 ? 26.871 -4.124 -26.805 1.00 20.33 236 VAL C CA 1
ATOM 7684 C C . VAL C 1 244 ? 26.127 -3.670 -28.059 1.00 24.75 236 VAL C C 1
ATOM 7685 O O . VAL C 1 244 ? 25.049 -3.062 -27.982 1.00 22.46 236 VAL C O 1
ATOM 7689 N N . ILE C 1 245 ? 26.680 -3.974 -29.234 1.00 22.75 237 ILE C N 1
ATOM 7690 C CA . ILE C 1 245 ? 26.025 -3.595 -30.482 1.00 23.73 237 ILE C CA 1
ATOM 7691 C C . ILE C 1 245 ? 24.711 -4.361 -30.658 1.00 22.92 237 ILE C C 1
ATOM 7692 O O . ILE C 1 245 ? 23.716 -3.810 -31.143 1.00 22.75 237 ILE C O 1
ATOM 7697 N N . ASP C 1 246 ? 24.677 -5.630 -30.238 1.00 22.04 238 ASP C N 1
ATOM 7698 C CA . ASP C 1 246 ? 23.427 -6.390 -30.263 1.00 25.09 238 ASP C CA 1
ATOM 7699 C C . ASP C 1 246 ? 22.407 -5.796 -29.297 1.00 22.82 238 ASP C C 1
ATOM 7700 O O . ASP C 1 246 ? 21.206 -5.755 -29.590 1.00 22.50 238 ASP C O 1
ATOM 7705 N N . HIS C 1 247 ? 22.870 -5.366 -28.126 1.00 19.60 239 HIS C N 1
ATOM 7706 C CA . HIS C 1 247 ? 21.979 -4.745 -27.148 1.00 23.01 239 HIS C CA 1
ATOM 7707 C C . HIS C 1 247 ? 21.325 -3.497 -27.731 1.00 28.01 239 HIS C C 1
ATOM 7708 O O . HIS C 1 247 ? 20.099 -3.329 -27.669 1.00 20.10 239 HIS C O 1
ATOM 7715 N N . ALA C 1 248 ? 22.133 -2.622 -28.336 1.00 23.59 240 ALA C N 1
ATOM 7716 C CA . ALA C 1 248 ? 21.598 -1.386 -28.892 1.00 21.78 240 ALA C CA 1
ATOM 7717 C C . ALA C 1 248 ? 20.588 -1.674 -29.996 1.00 25.46 240 ALA C C 1
ATOM 7718 O O . ALA C 1 248 ? 19.572 -0.984 -30.110 1.00 24.33 240 ALA C O 1
ATOM 7720 N N . ARG C 1 249 ? 20.847 -2.703 -30.811 1.00 24.17 241 ARG C N 1
ATOM 7721 C CA . ARG C 1 249 ? 19.901 -3.091 -31.849 1.00 23.95 241 ARG C CA 1
ATOM 7722 C C . ARG C 1 249 ? 18.586 -3.584 -31.247 1.00 22.54 241 ARG C C 1
ATOM 7723 O O . ARG C 1 249 ? 17.503 -3.290 -31.771 1.00 23.21 241 AR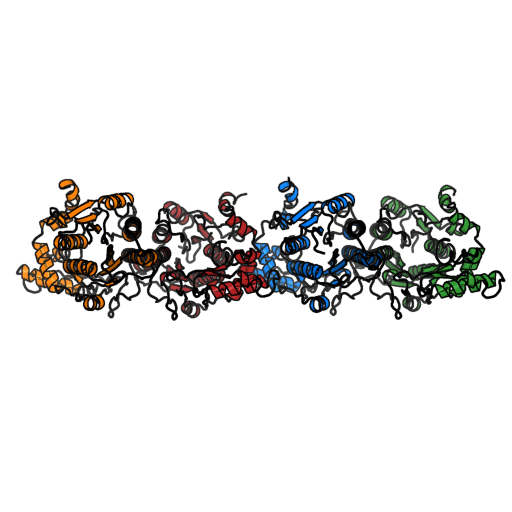G C O 1
ATOM 7731 N N . ALA C 1 250 ? 18.662 -4.356 -30.160 1.00 20.90 242 ALA C N 1
ATOM 7732 C CA . ALA C 1 250 ? 17.445 -4.849 -29.515 1.00 24.35 242 ALA C CA 1
ATOM 7733 C C . ALA C 1 250 ? 16.619 -3.705 -28.929 1.00 25.34 242 ALA C C 1
ATOM 7734 O O . ALA C 1 250 ? 15.390 -3.679 -29.081 1.00 24.50 242 ALA C O 1
ATOM 7736 N N . ILE C 1 251 ? 17.271 -2.747 -28.264 1.00 22.99 243 ILE C N 1
ATOM 7737 C CA . ILE C 1 251 ? 16.544 -1.591 -27.728 1.00 23.91 243 ILE C CA 1
ATOM 7738 C C . ILE C 1 251 ? 15.796 -0.873 -28.844 1.00 26.70 243 ILE C C 1
ATOM 7739 O O . ILE C 1 251 ? 14.601 -0.571 -28.727 1.00 29.52 243 ILE C O 1
ATOM 7744 N N . HIS C 1 252 ? 16.487 -0.601 -29.950 1.00 25.39 244 HIS C N 1
ATOM 7745 C CA . HIS C 1 252 ? 15.850 0.066 -31.079 1.00 28.76 244 HIS C CA 1
ATOM 7746 C C . HIS C 1 252 ? 14.656 -0.728 -31.591 1.00 25.51 244 HIS C C 1
ATOM 7747 O O . HIS C 1 252 ? 13.582 -0.163 -31.829 1.00 30.78 244 HIS C O 1
ATOM 7754 N N . GLN C 1 253 ? 14.832 -2.040 -31.785 1.00 24.62 245 GLN C N 1
ATOM 7755 C CA . GLN C 1 253 ? 13.745 -2.848 -32.326 1.00 31.56 245 GLN C CA 1
ATOM 7756 C C . GLN C 1 253 ? 12.560 -2.874 -31.365 1.00 25.27 245 GLN C C 1
ATOM 7757 O O . GLN C 1 253 ? 11.413 -2.646 -31.763 1.00 29.00 245 GLN C O 1
ATOM 7763 N N . ILE C 1 254 ? 12.827 -3.146 -30.091 1.00 24.56 246 ILE C N 1
ATOM 7764 C CA . ILE C 1 254 ? 11.767 -3.150 -29.086 1.00 23.56 246 ILE C CA 1
ATOM 7765 C C . ILE C 1 254 ? 11.061 -1.800 -29.050 1.00 27.39 246 ILE C C 1
ATOM 7766 O O . ILE C 1 254 ? 9.823 -1.723 -29.052 1.00 29.08 246 ILE C O 1
ATOM 7771 N N . PHE C 1 255 ? 11.840 -0.715 -29.002 1.00 25.06 247 PHE C N 1
ATOM 7772 C CA . PHE C 1 255 ? 11.270 0.636 -28.988 1.00 26.52 247 PHE C CA 1
ATOM 7773 C C . PHE C 1 255 ? 10.226 0.809 -30.088 1.00 30.54 247 PHE C C 1
ATOM 7774 O O . PHE C 1 255 ? 9.165 1.404 -29.869 1.00 29.47 247 PHE C O 1
ATOM 7782 N N . ASN C 1 256 ? 10.505 0.280 -31.276 1.00 28.49 248 ASN C N 1
ATOM 7783 C CA . ASN C 1 256 ? 9.633 0.451 -32.430 1.00 30.32 248 ASN C CA 1
ATOM 7784 C C . ASN C 1 256 ? 8.532 -0.598 -32.524 1.00 34.21 248 ASN C C 1
ATOM 7785 O O . ASN C 1 256 ? 7.444 -0.292 -33.027 1.00 39.31 248 ASN C O 1
ATOM 7790 N N . GLU C 1 257 ? 8.772 -1.822 -32.056 1.00 32.00 249 GLU C N 1
ATOM 7791 C CA . GLU C 1 257 ? 7.882 -2.927 -32.374 1.00 32.69 249 GLU C CA 1
ATOM 7792 C C . GLU C 1 257 ? 7.137 -3.521 -31.188 1.00 28.89 249 GLU C C 1
ATOM 7793 O O . GLU C 1 257 ? 6.101 -4.159 -31.400 1.00 34.07 249 GLU C O 1
ATOM 7799 N N . ALA C 1 258 ? 7.611 -3.322 -29.960 1.00 29.82 250 ALA C N 1
ATOM 7800 C CA . ALA C 1 258 ? 7.003 -3.992 -28.817 1.00 29.70 250 ALA C CA 1
ATOM 7801 C C . ALA C 1 258 ? 5.667 -3.362 -28.431 1.00 30.63 250 ALA C C 1
ATOM 7802 O O . ALA C 1 258 ? 5.432 -2.167 -28.632 1.00 30.84 250 ALA C O 1
ATOM 7804 N N . LYS C 1 259 ? 4.796 -4.185 -27.849 1.00 29.77 251 LYS C N 1
ATOM 7805 C CA . LYS C 1 259 ? 3.528 -3.692 -27.327 1.00 33.91 251 LYS C CA 1
ATOM 7806 C C . LYS C 1 259 ? 3.783 -2.849 -26.085 1.00 32.10 251 LYS C C 1
ATOM 7807 O O . LYS C 1 259 ? 4.670 -3.159 -25.286 1.00 30.55 251 LYS C O 1
ATOM 7813 N N . THR C 1 260 ? 3.011 -1.775 -25.929 1.00 30.95 252 THR C N 1
ATOM 7814 C CA . THR C 1 260 ? 3.215 -0.872 -24.802 1.00 35.58 252 THR C CA 1
ATOM 7815 C C . THR C 1 260 ? 3.048 -1.610 -23.478 1.00 31.96 252 THR C C 1
ATOM 7816 O O . THR C 1 260 ? 2.118 -2.402 -23.298 1.00 31.88 252 THR C O 1
ATOM 7820 N N . GLY C 1 261 ? 3.972 -1.362 -22.552 1.00 30.66 253 GLY C N 1
ATOM 7821 C CA . GLY C 1 261 ? 3.918 -1.965 -21.235 1.00 28.07 253 GLY C CA 1
ATOM 7822 C C . GLY C 1 261 ? 4.628 -3.295 -21.090 1.00 27.53 253 GLY C C 1
ATOM 7823 O O . GLY C 1 261 ? 4.575 -3.893 -20.008 1.00 26.33 253 GLY C O 1
ATOM 7824 N N . GLU C 1 262 ? 5.299 -3.775 -22.129 1.00 27.11 254 GLU C N 1
ATOM 7825 C CA . GLU C 1 262 ? 5.973 -5.060 -22.045 1.00 26.41 254 GLU C CA 1
ATOM 7826 C C . GLU C 1 262 ? 7.313 -4.934 -21.324 1.00 26.21 254 GLU C C 1
ATOM 7827 O O . GLU C 1 262 ? 7.915 -3.858 -21.255 1.00 27.48 254 GLU C O 1
ATOM 7833 N N . THR C 1 263 ? 7.770 -6.065 -20.790 1.00 22.10 255 THR C N 1
ATOM 7834 C CA . THR C 1 263 ? 9.136 -6.257 -20.311 1.00 21.67 255 THR C CA 1
ATOM 7835 C C . THR C 1 263 ? 9.813 -7.320 -21.165 1.00 25.55 255 THR C C 1
ATOM 7836 O O . THR C 1 263 ? 9.213 -8.356 -21.461 1.00 22.78 255 THR C O 1
ATOM 7840 N N . TYR C 1 264 ? 11.057 -7.067 -21.580 1.00 21.74 256 TYR C N 1
ATOM 7841 C CA . TYR C 1 264 ? 11.830 -8.075 -22.295 1.00 20.04 256 TYR C CA 1
ATOM 7842 C C . TYR C 1 264 ? 13.184 -8.231 -21.641 1.00 21.60 256 TYR C C 1
ATOM 7843 O O . TYR C 1 264 ? 13.847 -7.236 -21.353 1.00 20.62 256 TYR C O 1
ATOM 7852 N N . ASN C 1 265 ? 13.598 -9.473 -21.448 1.00 18.44 257 ASN C N 1
ATOM 7853 C CA . ASN C 1 265 ? 14.988 -9.771 -21.162 1.00 20.79 257 ASN C CA 1
ATOM 7854 C C . ASN C 1 265 ? 15.796 -9.726 -22.456 1.00 17.74 257 ASN C C 1
ATOM 7855 O O . ASN C 1 265 ? 15.300 -10.067 -23.533 1.00 21.73 257 ASN C O 1
ATOM 7860 N N . ILE C 1 266 ? 17.047 -9.293 -22.349 1.00 19.32 258 ILE C N 1
ATOM 7861 C CA . ILE C 1 266 ? 17.945 -9.235 -23.505 1.00 17.65 258 ILE C CA 1
ATOM 7862 C C . ILE C 1 266 ? 19.278 -9.839 -23.090 1.00 17.57 258 ILE C C 1
ATOM 7863 O O . ILE C 1 266 ? 19.875 -9.394 -22.108 1.00 17.33 258 ILE C O 1
ATOM 7868 N N . GLY C 1 267 ? 19.756 -10.838 -23.843 1.00 18.03 259 GLY C N 1
ATOM 7869 C CA . GLY C 1 267 ? 21.005 -11.487 -23.505 1.00 17.40 259 GLY C CA 1
ATOM 7870 C C . GLY C 1 267 ? 21.626 -12.103 -24.741 1.00 18.46 259 GLY C C 1
ATOM 7871 O O . GLY C 1 267 ? 21.037 -12.116 -25.824 1.00 19.59 259 GLY C O 1
ATOM 7872 N N . GLY C 1 268 ? 22.830 -12.620 -24.566 1.00 18.47 260 GLY C N 1
ATOM 7873 C CA . GLY C 1 268 ? 23.566 -13.153 -25.697 1.00 19.79 260 GLY C CA 1
ATOM 7874 C C . GLY C 1 268 ? 23.373 -14.630 -25.955 1.00 23.44 260 GLY C C 1
ATOM 7875 O O . GLY C 1 268 ? 24.088 -15.193 -26.798 1.00 21.44 260 GLY C O 1
ATOM 7876 N N . PHE C 1 269 ? 22.426 -15.272 -25.260 1.00 20.51 261 PHE C N 1
ATOM 7877 C CA . PHE C 1 269 ? 22.148 -16.704 -25.412 1.00 23.04 261 PHE C CA 1
ATOM 7878 C C . PHE C 1 269 ? 23.402 -17.545 -25.153 1.00 22.84 261 PHE C C 1
ATOM 7879 O O . PHE C 1 269 ? 23.825 -18.362 -25.976 1.00 26.14 261 PHE C O 1
ATOM 7887 N N . 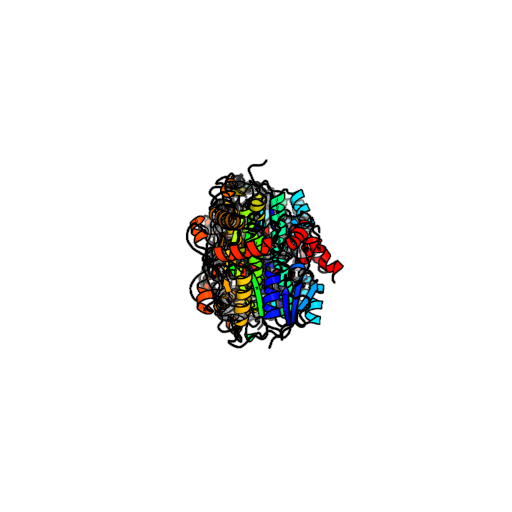ASN C 1 270 ? 24.004 -17.333 -23.988 1.00 24.84 262 ASN C N 1
ATOM 7888 C CA . ASN C 1 270 ? 25.180 -18.088 -23.586 1.00 25.89 262 ASN C CA 1
ATOM 7889 C C . ASN C 1 270 ? 25.311 -17.996 -22.072 1.00 23.79 262 ASN C C 1
ATOM 7890 O O . ASN C 1 270 ? 24.609 -17.227 -21.415 1.00 26.85 262 ASN C O 1
ATOM 7895 N N . GLU C 1 271 ? 26.231 -18.785 -21.523 1.00 25.75 263 GLU C N 1
ATOM 7896 C CA . GLU C 1 271 ? 26.700 -18.538 -20.167 1.00 30.77 263 GLU C CA 1
ATOM 7897 C C . GLU C 1 271 ? 28.132 -19.032 -20.060 1.00 27.71 263 GLU C C 1
ATOM 7898 O O . GLU C 1 271 ? 28.458 -20.129 -20.519 1.00 30.86 263 GLU C O 1
ATOM 7904 N N . TRP C 1 272 ? 28.984 -18.198 -19.480 1.00 25.00 264 TRP C N 1
ATOM 7905 C CA . TRP C 1 272 ? 30.417 -18.437 -19.453 1.00 29.26 264 TRP C CA 1
ATOM 7906 C C . TRP C 1 272 ? 30.932 -18.315 -18.032 1.00 25.69 264 TRP C C 1
ATOM 7907 O O . TRP C 1 272 ? 30.628 -17.337 -17.338 1.00 28.76 264 TRP C O 1
ATOM 7918 N N . GLN C 1 273 ? 31.709 -19.304 -17.608 1.00 30.75 265 GLN C N 1
ATOM 7919 C CA . GLN C 1 273 ? 32.510 -19.157 -16.403 1.00 35.73 265 GLN C CA 1
ATOM 7920 C C . GLN C 1 273 ? 33.705 -18.255 -16.693 1.00 38.12 265 GLN C C 1
ATOM 7921 O O . GLN C 1 273 ? 34.237 -18.240 -17.806 1.00 30.93 265 GLN C O 1
ATOM 7927 N N . ASN C 1 274 ? 34.115 -17.487 -15.677 1.00 37.53 266 ASN C N 1
ATOM 7928 C CA . ASN C 1 274 ? 35.229 -16.555 -15.848 1.00 33.47 266 ASN C CA 1
ATOM 7929 C C . ASN C 1 274 ? 36.488 -17.264 -16.339 1.00 33.56 266 ASN C C 1
ATOM 7930 O O . ASN C 1 274 ? 37.200 -16.745 -17.205 1.00 36.57 266 ASN C O 1
ATOM 7935 N N . ILE C 1 275 ? 36.778 -18.453 -15.807 1.00 39.35 267 ILE C N 1
ATOM 7936 C CA . ILE C 1 275 ? 37.987 -19.158 -16.224 1.00 34.75 267 ILE C CA 1
ATOM 7937 C C . ILE C 1 275 ? 37.935 -19.471 -17.716 1.00 35.04 267 ILE C C 1
ATOM 7938 O O . ILE C 1 275 ? 38.948 -19.380 -18.420 1.00 36.61 267 ILE C O 1
ATOM 7943 N N . ASP C 1 276 ? 36.749 -19.811 -18.231 1.00 36.72 268 ASP C N 1
ATOM 7944 C CA . ASP C 1 276 ? 36.627 -20.088 -19.659 1.00 34.24 268 ASP C CA 1
ATOM 7945 C C . ASP C 1 276 ? 36.695 -18.809 -20.488 1.00 33.45 268 ASP C C 1
ATOM 7946 O O . ASP C 1 276 ? 37.240 -18.824 -21.601 1.00 33.15 268 ASP C O 1
ATOM 7951 N N . LEU C 1 277 ? 36.159 -17.701 -19.964 1.00 35.04 269 LEU C N 1
ATOM 7952 C CA . LEU C 1 277 ? 36.322 -16.405 -20.622 1.00 28.51 269 LEU C CA 1
ATOM 7953 C C . LEU C 1 277 ? 37.797 -16.046 -20.753 1.00 32.12 269 LEU C C 1
ATOM 7954 O O . LEU C 1 277 ? 38.264 -15.651 -21.829 1.00 32.82 269 LEU C O 1
ATOM 7959 N N . VAL C 1 278 ? 38.537 -16.143 -19.648 1.00 30.94 270 VAL C N 1
ATOM 7960 C CA . VAL C 1 278 ? 39.969 -15.857 -19.679 1.00 32.21 270 VAL C CA 1
ATOM 7961 C C . VAL C 1 278 ? 40.676 -16.785 -20.659 1.00 33.30 270 VAL C C 1
ATOM 7962 O O . VAL C 1 278 ? 41.525 -16.347 -21.445 1.00 34.93 270 VAL C O 1
ATOM 7966 N N . LYS C 1 279 ? 40.331 -18.083 -20.643 1.00 37.06 271 LYS C N 1
ATOM 7967 C CA . LYS C 1 279 ? 41.010 -19.025 -21.533 1.00 35.50 271 LYS C CA 1
ATOM 7968 C C . LYS C 1 279 ? 40.689 -18.757 -22.999 1.00 35.79 271 LYS C C 1
ATOM 7969 O O . LYS C 1 279 ? 41.523 -19.028 -23.873 1.00 35.16 271 LYS C O 1
ATOM 7975 N N . GLU C 1 280 ? 39.499 -18.224 -23.282 1.00 32.23 272 GLU C N 1
ATOM 7976 C CA . GLU C 1 280 ? 39.138 -17.881 -24.653 1.00 33.21 272 GLU C CA 1
ATOM 7977 C C . GLU C 1 280 ? 39.873 -16.630 -25.116 1.00 36.21 272 GLU C C 1
ATOM 7978 O O . GLU C 1 280 ? 40.326 -16.562 -26.267 1.00 32.95 272 GLU C O 1
ATOM 7984 N N . LEU C 1 281 ? 39.995 -15.627 -24.243 1.00 32.76 273 LEU C N 1
ATOM 7985 C CA . LEU C 1 281 ? 40.798 -14.457 -24.585 1.00 32.03 273 LEU C CA 1
ATOM 7986 C C . LEU C 1 281 ? 42.253 -14.841 -24.823 1.00 37.05 273 LEU C C 1
ATOM 7987 O O . LEU C 1 281 ? 42.873 -14.375 -25.784 1.00 38.27 273 LEU C O 1
ATOM 7992 N N . ILE C 1 282 ? 42.815 -15.688 -23.954 1.00 38.31 274 ILE C N 1
ATOM 7993 C CA . ILE C 1 282 ? 44.181 -16.170 -24.157 1.00 36.93 274 ILE C CA 1
ATOM 7994 C C . ILE C 1 282 ? 44.298 -16.853 -25.510 1.00 39.76 274 ILE C C 1
ATOM 7995 O O . ILE C 1 282 ? 45.247 -16.617 -26.266 1.00 38.57 274 ILE C O 1
ATOM 8000 N N . LYS C 1 283 ? 43.327 -17.709 -25.835 1.00 38.52 275 LYS C N 1
ATOM 8001 C CA . LYS C 1 283 ? 43.385 -18.451 -27.090 1.00 40.47 275 LYS C CA 1
ATOM 8002 C C . LYS C 1 283 ? 43.384 -17.504 -28.282 1.00 40.13 275 LYS C C 1
ATOM 8003 O O . LYS C 1 283 ? 44.225 -17.616 -29.182 1.00 41.05 275 LYS C O 1
ATOM 8009 N N . GLN C 1 284 ? 42.447 -16.554 -28.297 1.00 36.70 276 GLN C N 1
ATOM 8010 C CA . GLN C 1 284 ? 42.320 -15.661 -29.444 1.00 38.43 276 GLN C CA 1
ATOM 8011 C C . GLN C 1 284 ? 43.492 -14.692 -29.532 1.00 40.64 276 GLN C C 1
ATOM 8012 O O . GLN C 1 284 ? 43.978 -14.396 -30.631 1.00 41.97 276 GLN C O 1
ATOM 8018 N N . LEU C 1 285 ? 43.964 -14.188 -28.388 1.00 37.85 277 LEU C N 1
ATOM 8019 C CA . LEU C 1 285 ? 45.030 -13.189 -28.408 1.00 40.23 277 LEU C CA 1
ATOM 8020 C C . LEU C 1 285 ? 46.384 -13.810 -28.733 1.00 46.27 277 LEU C C 1
ATOM 8021 O O . LEU C 1 285 ? 47.219 -13.172 -29.385 1.00 45.00 277 LEU C O 1
ATOM 8026 N N . ASP C 1 286 ? 46.627 -15.045 -28.295 1.00 42.91 278 ASP C N 1
ATOM 8027 C CA . ASP C 1 286 ? 47.857 -15.719 -28.695 1.00 44.55 278 ASP C CA 1
ATOM 8028 C C . ASP C 1 286 ? 47.857 -15.997 -30.193 1.00 46.18 278 ASP C C 1
ATOM 8029 O O . ASP C 1 286 ? 48.845 -15.725 -30.884 1.00 48.63 278 ASP C O 1
ATOM 8034 N N . ALA C 1 287 ? 46.738 -16.506 -30.720 1.00 42.02 279 ALA C N 1
ATOM 8035 C CA . ALA C 1 287 ? 46.637 -16.752 -32.155 1.00 42.80 279 ALA C CA 1
ATOM 8036 C C . ALA C 1 287 ? 46.748 -15.455 -32.949 1.00 48.67 279 ALA C C 1
ATOM 8037 O O . ALA C 1 287 ? 47.450 -15.401 -33.968 1.00 47.01 279 ALA C O 1
ATOM 8039 N N . LYS C 1 288 ? 46.065 -14.402 -32.495 1.00 44.36 280 LYS C N 1
ATOM 8040 C CA . LYS C 1 288 ? 46.136 -13.103 -33.160 1.00 46.19 280 LYS C CA 1
ATOM 8041 C C . LYS C 1 288 ? 47.577 -12.619 -33.282 1.00 50.78 280 LYS C C 1
ATOM 8042 O O . LYS C 1 288 ? 47.992 -12.133 -34.342 1.00 52.33 280 LYS C O 1
ATOM 8048 N N . LEU C 1 289 ? 48.358 -12.752 -32.212 1.00 52.22 281 LEU C N 1
ATOM 8049 C CA . LEU C 1 289 ? 49.737 -12.287 -32.185 1.00 59.21 281 LEU C CA 1
ATOM 8050 C C . LEU C 1 289 ? 50.733 -13.357 -32.620 1.00 55.45 281 LEU C C 1
ATOM 8051 O O . LEU C 1 289 ? 51.943 -13.163 -32.459 1.00 57.92 281 LEU C O 1
ATOM 8056 N N . GLY C 1 290 ? 50.256 -14.477 -33.160 1.00 52.91 282 GLY C N 1
ATOM 8057 C CA . GLY C 1 290 ? 51.140 -15.511 -33.660 1.00 51.56 282 GLY C CA 1
ATOM 8058 C C . GLY C 1 290 ? 51.971 -16.213 -32.611 1.00 55.72 282 GLY C C 1
ATOM 8059 O O . GLY C 1 290 ? 52.969 -16.853 -32.946 1.00 58.96 282 GLY C O 1
ATOM 8060 N N . LYS C 1 291 ? 51.592 -16.105 -31.342 1.00 52.58 283 LYS C N 1
ATOM 8061 C CA . LYS C 1 291 ? 52.314 -16.769 -30.275 1.00 52.56 283 LYS C CA 1
ATOM 8062 C C . LYS C 1 291 ? 52.022 -18.272 -30.301 1.00 57.75 283 LYS C C 1
ATOM 8063 O O . LYS C 1 291 ? 51.073 -18.719 -30.949 1.00 55.14 283 LYS C O 1
ATOM 8069 N N . PRO C 1 292 ? 52.837 -19.079 -29.622 1.00 53.69 284 PRO C N 1
ATOM 8070 C CA . PRO C 1 292 ? 52.534 -20.512 -29.542 1.00 55.26 284 PRO C CA 1
ATOM 8071 C C . PRO C 1 292 ? 51.212 -20.771 -28.833 1.00 58.56 284 PRO C C 1
ATOM 8072 O O . PRO C 1 292 ? 50.739 -19.969 -28.023 1.00 58.24 284 PRO C O 1
ATOM 8076 N N . GLU C 1 293 ? 50.612 -21.916 -29.155 1.00 58.73 285 GLU C N 1
ATOM 8077 C CA . GLU C 1 293 ? 49.370 -22.325 -28.508 1.00 57.90 285 GLU C CA 1
ATOM 8078 C C . GLU C 1 293 ? 49.597 -22.565 -27.022 1.00 52.86 285 GLU C C 1
ATOM 8079 O O . GLU C 1 293 ? 50.417 -23.407 -26.634 1.00 58.95 285 GLU C O 1
ATOM 8085 N N . GLY C 1 294 ? 48.874 -21.820 -26.195 1.00 51.55 286 GLY C N 1
ATOM 8086 C CA . GLY C 1 294 ? 49.015 -21.899 -24.758 1.00 56.64 286 GLY C CA 1
ATOM 8087 C C . GLY C 1 294 ? 50.001 -20.926 -24.161 1.00 52.49 286 GLY C C 1
ATOM 8088 O O . GLY C 1 294 ? 50.272 -21.011 -22.959 1.00 58.78 286 GLY C O 1
ATOM 8089 N N . HIS C 1 295 ? 50.528 -19.992 -24.959 1.00 50.29 287 HIS C N 1
ATOM 8090 C CA . HIS C 1 295 ? 51.615 -19.127 -24.507 1.00 51.84 287 HIS C CA 1
ATOM 8091 C C . HIS C 1 295 ? 51.253 -18.372 -23.230 1.00 53.46 287 HIS C C 1
ATOM 8092 O O . HIS C 1 295 ? 52.044 -18.323 -22.281 1.00 53.63 287 HIS C O 1
ATOM 8099 N N . SER C 1 296 ? 50.066 -17.774 -23.189 1.00 48.73 288 SER C N 1
ATOM 8100 C CA . SER C 1 296 ? 49.690 -16.886 -22.097 1.00 53.67 288 SER C CA 1
ATOM 8101 C C . SER C 1 296 ? 48.975 -17.594 -20.955 1.00 50.16 288 SER C C 1
ATOM 8102 O O . SER C 1 296 ? 48.567 -16.928 -19.997 1.00 51.64 288 SER C O 1
ATOM 8105 N N . GLU C 1 297 ? 48.812 -18.918 -21.021 1.00 53.22 289 GLU C N 1
ATOM 8106 C CA . GLU C 1 297 ? 48.169 -19.623 -19.916 1.00 54.91 289 GLU C CA 1
ATOM 8107 C C . GLU C 1 297 ? 48.984 -19.544 -18.631 1.00 58.17 289 GLU C C 1
ATOM 8108 O O . GLU C 1 297 ? 48.416 -19.674 -17.541 1.00 52.64 289 GLU C O 1
ATOM 8114 N N . LYS C 1 298 ? 50.297 -19.318 -18.730 1.00 52.88 290 LYS C N 1
ATOM 8115 C CA . LYS C 1 298 ? 51.124 -19.147 -17.542 1.00 55.12 290 LYS C CA 1
ATOM 8116 C C . LYS C 1 298 ? 50.773 -17.893 -16.753 1.00 53.24 290 LYS C C 1
ATOM 8117 O O . LYS C 1 298 ? 51.266 -17.730 -15.631 1.00 55.04 290 LYS C O 1
ATOM 8123 N N . LEU C 1 299 ? 49.945 -17.009 -17.310 1.00 51.51 291 LEU C N 1
ATOM 8124 C CA . LEU C 1 299 ? 49.503 -15.814 -16.607 1.00 54.89 291 LEU C CA 1
ATOM 8125 C C . LEU C 1 299 ? 48.369 -16.091 -15.630 1.00 51.89 291 LEU C C 1
ATOM 8126 O O . LEU C 1 299 ? 48.178 -15.312 -14.690 1.00 48.21 291 LEU C O 1
ATOM 8131 N N . ILE C 1 300 ? 47.618 -17.175 -15.834 1.00 51.12 292 ILE C N 1
ATOM 8132 C CA . ILE C 1 300 ? 46.493 -17.481 -14.959 1.00 46.26 292 ILE C CA 1
ATOM 8133 C C . ILE C 1 300 ? 47.002 -17.741 -13.551 1.00 54.01 292 ILE C C 1
ATOM 8134 O O . ILE C 1 300 ? 47.894 -18.572 -13.338 1.00 52.83 292 ILE C O 1
ATOM 8139 N N . THR C 1 301 ? 46.438 -17.023 -12.582 1.00 55.56 293 THR C N 1
ATOM 8140 C CA . THR C 1 301 ? 46.851 -17.119 -11.185 1.00 59.32 293 THR C CA 1
ATOM 8141 C C . THR C 1 301 ? 45.615 -17.380 -10.338 1.00 54.78 293 THR C C 1
ATOM 8142 O O . THR C 1 301 ? 44.775 -16.490 -10.172 1.00 55.63 293 THR C O 1
ATOM 8146 N N . PHE C 1 302 ? 45.504 -18.592 -9.804 1.00 57.22 294 PHE C N 1
ATOM 8147 C CA . PHE C 1 302 ? 44.386 -18.946 -8.940 1.00 58.22 294 PHE C CA 1
ATOM 8148 C C . PHE C 1 302 ? 44.583 -18.349 -7.551 1.00 59.23 294 PHE C C 1
ATOM 8149 O O . PHE C 1 302 ? 45.652 -18.495 -6.948 1.00 58.35 294 PHE C O 1
ATOM 8157 N N . VAL C 1 303 ? 43.551 -17.672 -7.049 1.00 59.91 295 VAL C N 1
ATOM 8158 C CA . VAL C 1 303 ? 43.605 -17.048 -5.731 1.00 60.79 295 VAL C CA 1
ATOM 8159 C C . VAL C 1 303 ? 42.430 -17.531 -4.889 1.00 64.88 295 VAL C C 1
ATOM 8160 O O . VAL C 1 303 ? 41.704 -18.452 -5.283 1.00 62.94 295 VAL C O 1
ATOM 8164 N N . LYS C 1 304 ? 42.239 -16.913 -3.725 1.00 69.88 296 LYS C N 1
ATOM 8165 C CA . LYS C 1 304 ? 41.171 -17.317 -2.821 1.00 75.36 296 LYS C CA 1
ATOM 8166 C C . LYS C 1 304 ? 39.802 -16.979 -3.406 1.00 73.29 296 LYS C C 1
ATOM 8167 O O . LYS C 1 304 ? 39.656 -16.068 -4.226 1.00 69.98 296 LYS C O 1
ATOM 8169 N N . ASP C 1 305 ? 38.794 -17.729 -2.969 1.00 80.42 297 ASP C N 1
ATOM 8170 C CA . ASP C 1 305 ? 37.441 -17.564 -3.478 1.00 80.94 297 ASP C CA 1
ATOM 8171 C C . ASP C 1 305 ? 36.748 -16.405 -2.773 1.00 81.19 297 ASP C C 1
ATOM 8172 O O . ASP C 1 305 ? 36.806 -16.289 -1.545 1.00 84.65 297 ASP C O 1
ATOM 8177 N N . ARG C 1 306 ? 36.098 -15.545 -3.553 1.00 77.36 298 ARG C N 1
ATOM 8178 C CA . ARG C 1 306 ? 35.299 -14.485 -2.959 1.00 78.08 298 ARG C CA 1
ATOM 8179 C C . ARG C 1 306 ? 33.989 -15.062 -2.426 1.00 75.72 298 ARG C C 1
ATOM 8180 O O . ARG C 1 306 ? 33.434 -15.990 -3.019 1.00 74.39 298 ARG C O 1
ATOM 8182 N N . PRO C 1 307 ? 33.488 -14.557 -1.300 1.00 69.96 299 PRO C N 1
ATOM 8183 C CA . PRO C 1 307 ? 32.175 -15.004 -0.826 1.00 69.41 299 PRO C CA 1
ATOM 8184 C C . PRO C 1 307 ? 31.110 -14.675 -1.859 1.00 70.24 299 PRO C C 1
ATOM 8185 O O . PRO C 1 307 ? 31.021 -13.546 -2.344 1.00 75.26 299 PRO C O 1
ATOM 8189 N N . GLY C 1 308 ? 30.315 -15.681 -2.214 1.00 69.21 300 GLY C N 1
ATOM 8190 C CA . GLY C 1 308 ? 29.315 -15.517 -3.244 1.00 70.41 300 GLY C CA 1
ATOM 8191 C C . GLY C 1 308 ? 29.838 -15.546 -4.664 1.00 80.42 300 GLY C C 1
ATOM 8192 O O . GLY C 1 308 ? 29.049 -15.357 -5.599 1.00 76.65 300 GLY C O 1
ATOM 8193 N N . HIS C 1 309 ? 31.140 -15.768 -4.862 1.00 86.46 301 HIS C N 1
ATOM 8194 C CA . HIS C 1 309 ? 31.663 -15.937 -6.212 1.00 87.02 301 HIS C CA 1
ATOM 8195 C C . HIS C 1 309 ? 31.078 -17.168 -6.891 1.00 86.40 301 HIS C C 1
ATOM 8196 O O . HIS C 1 309 ? 31.083 -17.245 -8.125 1.00 82.53 301 HIS C O 1
ATOM 8203 N N . ASP C 1 310 ? 30.568 -18.125 -6.113 1.00 85.92 302 ASP C N 1
ATOM 8204 C CA . ASP C 1 310 ? 29.903 -19.304 -6.654 1.00 84.58 302 ASP C CA 1
ATOM 8205 C C . ASP C 1 310 ? 28.475 -18.968 -7.068 1.00 86.73 302 ASP C C 1
ATOM 8206 O O . ASP C 1 310 ? 27.527 -19.657 -6.674 1.00 87.89 302 ASP C O 1
ATOM 8208 N N . LYS C 1 311 ? 28.313 -17.910 -7.859 1.00 66.14 303 LYS C N 1
ATOM 8209 C CA . LYS C 1 311 ? 27.004 -17.436 -8.274 1.00 59.59 303 LYS C CA 1
ATOM 8210 C C . LYS C 1 311 ? 26.845 -17.583 -9.782 1.00 47.99 303 LYS C C 1
ATOM 8211 O O . LYS C 1 311 ? 27.820 -17.639 -10.536 1.00 44.27 303 LYS C O 1
ATOM 8213 N N . ARG C 1 312 ? 25.592 -17.640 -10.215 1.00 40.98 304 ARG C N 1
ATOM 8214 C CA . ARG C 1 312 ? 25.261 -17.843 -11.615 1.00 30.92 304 ARG C CA 1
ATOM 8215 C C . ARG C 1 312 ? 24.204 -16.832 -12.023 1.00 32.64 304 ARG C C 1
ATOM 8216 O O . ARG C 1 312 ? 23.195 -16.671 -11.330 1.00 32.17 304 ARG C O 1
ATOM 8224 N N . TYR C 1 313 ? 24.450 -16.142 -13.133 1.00 28.81 305 TYR C N 1
ATOM 8225 C CA . TYR C 1 313 ? 23.561 -15.107 -13.654 1.00 27.79 305 TYR C CA 1
ATOM 8226 C C . TYR C 1 313 ? 23.365 -15.428 -15.128 1.00 29.43 305 TYR C C 1
ATOM 8227 O O . TYR C 1 313 ? 24.269 -15.202 -15.938 1.00 32.20 305 TYR C O 1
ATOM 8236 N N . ALA C 1 314 ? 22.198 -15.952 -15.479 1.00 23.37 306 ALA C N 1
ATOM 8237 C CA . ALA C 1 314 ? 21.943 -16.375 -16.851 1.00 23.02 306 ALA C CA 1
ATOM 8238 C C . ALA C 1 314 ? 20.531 -15.953 -17.210 1.00 23.30 306 ALA C C 1
ATOM 8239 O O . ALA C 1 314 ? 19.563 -16.461 -16.641 1.00 24.00 306 ALA C O 1
ATOM 8241 N N . ILE C 1 315 ? 20.429 -15.034 -18.136 1.00 21.64 307 ILE C N 1
ATOM 8242 C CA . ILE C 1 315 ? 19.153 -14.504 -18.581 1.00 21.25 307 ILE C CA 1
ATOM 8243 C C . ILE C 1 315 ? 18.550 -15.425 -19.632 1.00 27.83 307 ILE C C 1
ATOM 8244 O O . ILE C 1 315 ? 19.257 -16.099 -20.390 1.00 27.60 307 ILE C O 1
ATOM 8249 N N . ASP C 1 316 ? 17.220 -15.477 -19.653 1.00 21.37 308 ASP C N 1
ATOM 8250 C CA . ASP C 1 316 ? 16.461 -16.145 -20.704 1.00 23.97 308 ASP C CA 1
ATOM 8251 C C . ASP C 1 316 ? 15.785 -15.065 -21.539 1.00 25.11 308 ASP C C 1
ATOM 8252 O O . ASP C 1 316 ? 14.830 -14.427 -21.083 1.00 23.19 308 ASP C O 1
ATOM 8257 N N . ALA C 1 317 ? 16.268 -14.872 -22.770 1.00 21.72 309 ALA C N 1
ATOM 8258 C CA . ALA C 1 317 ? 15.707 -13.882 -23.684 1.00 23.87 309 ALA C CA 1
ATOM 8259 C C . ALA C 1 317 ? 14.854 -14.518 -24.783 1.00 24.03 309 ALA C C 1
ATOM 8260 O O . ALA C 1 317 ? 14.713 -13.952 -25.875 1.00 23.66 309 ALA C O 1
ATOM 8262 N N . THR C 1 318 ? 14.282 -15.693 -24.522 1.00 21.36 310 THR C N 1
ATOM 8263 C CA . THR C 1 318 ? 13.498 -16.356 -25.561 1.00 24.63 310 THR C CA 1
ATOM 8264 C C . THR C 1 318 ? 12.197 -15.621 -25.856 1.00 22.59 310 THR C C 1
ATOM 8265 O O . THR C 1 318 ? 11.690 -15.706 -26.979 1.00 23.13 310 THR C O 1
ATOM 8269 N N . LYS C 1 319 ? 11.626 -14.922 -24.866 1.00 21.96 311 LYS C N 1
ATOM 8270 C CA . LYS C 1 319 ? 10.399 -14.165 -25.118 1.00 23.70 311 LYS C CA 1
ATOM 8271 C C . LYS C 1 319 ? 10.626 -13.101 -26.181 1.00 22.16 311 LYS C C 1
ATOM 8272 O O . LYS C 1 319 ? 9.779 -12.890 -27.056 1.00 23.07 311 LYS C O 1
ATOM 8278 N N . LEU C 1 320 ? 11.764 -12.413 -26.106 1.00 23.72 312 LEU C N 1
ATOM 8279 C CA . LEU C 1 320 ? 12.074 -11.368 -27.070 1.00 21.01 312 LEU C CA 1
ATOM 8280 C C . LEU C 1 320 ? 12.178 -11.939 -28.475 1.00 22.90 312 LEU C C 1
ATOM 8281 O O . LEU C 1 320 ? 11.641 -11.371 -29.431 1.00 24.36 312 LEU C O 1
ATOM 8286 N N . ASN C 1 321 ? 12.876 -13.060 -28.626 1.00 23.50 313 ASN C N 1
ATOM 8287 C CA . ASN C 1 321 ? 12.969 -13.642 -29.959 1.00 25.97 313 ASN C CA 1
ATOM 8288 C C . ASN C 1 321 ? 11.609 -14.132 -30.429 1.00 27.66 313 ASN C C 1
ATOM 8289 O O . ASN C 1 321 ? 11.242 -13.943 -31.595 1.00 29.03 313 ASN C O 1
ATOM 8294 N N . LYS C 1 322 ? 10.839 -14.756 -29.535 1.00 24.46 314 LYS C N 1
ATOM 8295 C CA . LYS C 1 322 ? 9.544 -15.288 -29.940 1.00 26.23 314 LYS C CA 1
ATOM 8296 C C . LYS C 1 322 ? 8.619 -14.172 -30.405 1.00 28.31 314 LYS C C 1
ATOM 8297 O O . LYS C 1 322 ? 7.927 -14.314 -31.418 1.00 30.67 314 LYS C O 1
ATOM 8303 N N . ASP C 1 323 ? 8.614 -13.042 -29.693 1.00 29.47 315 ASP 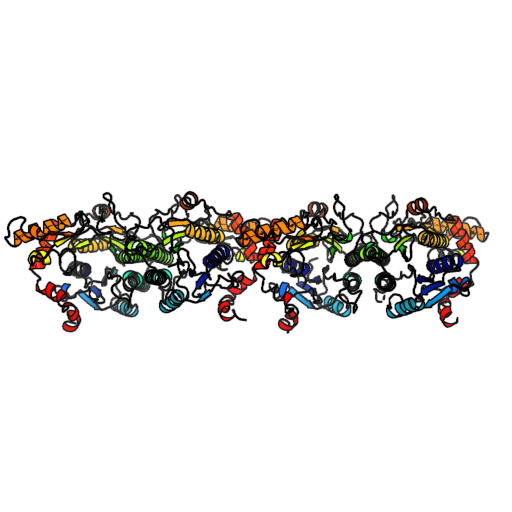C N 1
ATOM 8304 C CA . ASP C 1 323 ? 7.687 -11.962 -30.025 1.00 28.62 315 ASP C CA 1
ATOM 8305 C C . ASP C 1 323 ? 8.158 -11.144 -31.225 1.00 29.17 315 ASP C C 1
ATOM 8306 O O . ASP C 1 323 ? 7.349 -10.790 -32.089 1.00 28.30 315 ASP C O 1
ATOM 8311 N N . LEU C 1 324 ? 9.448 -10.806 -31.284 1.00 27.22 316 LEU C N 1
ATOM 8312 C CA . LEU C 1 324 ? 9.945 -9.854 -32.278 1.00 30.71 316 LEU C CA 1
ATOM 8313 C C . LEU C 1 324 ? 10.983 -10.418 -33.242 1.00 32.79 316 LEU C C 1
ATOM 8314 O O . LEU C 1 324 ? 11.351 -9.720 -34.198 1.00 29.81 316 LEU C O 1
ATOM 8319 N N . GLY C 1 325 ? 11.477 -11.634 -33.020 1.00 27.84 317 GLY C N 1
ATOM 8320 C CA . GLY C 1 325 ? 12.464 -12.235 -33.892 1.00 29.07 317 GLY C CA 1
ATOM 8321 C C . GLY C 1 325 ? 13.892 -11.779 -33.675 1.00 32.76 317 GLY C C 1
ATOM 8322 O O . GLY C 1 325 ? 14.786 -12.237 -34.402 1.00 28.36 317 GLY C O 1
ATOM 8323 N N . TRP C 1 326 ? 14.142 -10.882 -32.724 1.00 25.51 318 TRP C N 1
ATOM 8324 C CA . TRP C 1 326 ? 15.512 -10.463 -32.453 1.00 25.29 318 TRP C CA 1
ATOM 8325 C C . TRP C 1 326 ? 16.358 -11.654 -32.029 1.00 27.84 318 TRP C C 1
ATOM 8326 O O . TRP C 1 326 ? 15.896 -12.538 -31.305 1.00 26.73 318 TRP C O 1
ATOM 8337 N N . LYS C 1 327 ? 17.614 -11.666 -32.463 1.00 26.45 319 LYS C N 1
ATOM 8338 C CA . LYS C 1 327 ? 18.571 -12.636 -31.956 1.00 24.73 319 LYS C CA 1
ATOM 8339 C C . LYS C 1 327 ? 19.954 -12.009 -32.024 1.00 25.39 319 LYS C C 1
ATOM 8340 O O . LYS C 1 327 ? 20.165 -11.051 -32.779 1.00 28.05 319 LYS C O 1
ATOM 8346 N N . PRO C 1 328 ? 20.911 -12.508 -31.237 1.00 23.15 320 PRO C N 1
ATOM 8347 C CA . PRO C 1 328 ? 22.271 -11.961 -31.304 1.00 25.71 320 PRO C CA 1
ATOM 8348 C C . PRO C 1 328 ? 22.865 -12.188 -32.681 1.00 25.37 320 PRO C C 1
ATOM 8349 O O . PRO C 1 328 ? 22.566 -13.180 -33.346 1.00 27.60 320 PRO C O 1
ATOM 8353 N N . SER C 1 329 ? 23.714 -11.253 -33.106 1.00 25.31 321 SER C N 1
ATOM 8354 C CA . SER C 1 329 ? 24.413 -11.372 -34.384 1.00 25.39 321 SER C CA 1
ATOM 8355 C C . SER C 1 329 ? 25.756 -12.086 -34.265 1.00 26.60 321 SER C C 1
ATOM 8356 O O . SER C 1 329 ? 26.361 -12.426 -35.292 1.00 25.64 321 SER C O 1
ATOM 8359 N N . VAL C 1 330 ? 26.239 -12.297 -33.043 1.00 26.07 322 VAL C N 1
ATOM 8360 C CA . VAL C 1 330 ? 27.507 -12.961 -32.780 1.00 29.16 322 VAL C CA 1
ATOM 8361 C C . VAL C 1 330 ? 27.327 -13.929 -31.620 1.00 32.67 322 VAL C C 1
ATOM 8362 O O . VAL C 1 330 ? 26.496 -13.719 -30.729 1.00 28.14 322 VAL C O 1
ATOM 8366 N N . THR C 1 331 ? 28.097 -15.012 -31.660 1.00 25.91 323 THR C N 1
ATOM 8367 C CA . THR C 1 331 ? 28.419 -15.776 -30.469 1.00 29.79 323 THR C CA 1
ATOM 8368 C C . THR C 1 331 ? 29.396 -14.979 -29.610 1.00 23.13 323 THR C C 1
ATOM 8369 O O . THR C 1 331 ? 29.998 -14.002 -30.058 1.00 25.24 323 THR C O 1
ATOM 8373 N N . PHE C 1 332 ? 29.579 -15.419 -28.363 1.00 24.83 324 PHE C N 1
ATOM 8374 C CA . PHE C 1 332 ? 30.546 -14.740 -27.510 1.00 26.77 324 PHE C CA 1
ATOM 8375 C C . PHE C 1 332 ? 31.942 -14.793 -28.120 1.00 24.23 324 PHE C C 1
ATOM 8376 O O . PHE C 1 332 ? 32.672 -13.795 -28.103 1.00 25.99 324 PHE C O 1
ATOM 8384 N N . GLU C 1 333 ? 32.325 -15.939 -28.684 1.00 25.62 325 GLU C N 1
ATOM 8385 C CA . GLU C 1 333 ? 33.640 -16.038 -29.307 1.00 29.41 325 GLU C CA 1
ATOM 8386 C C . GLU C 1 333 ? 33.778 -15.039 -30.452 1.00 29.23 325 GLU C C 1
ATOM 8387 O O . GLU C 1 333 ? 34.807 -14.365 -30.574 1.00 26.79 325 GLU C O 1
ATOM 8393 N N . GLU C 1 334 ? 32.735 -14.905 -31.280 1.00 25.34 326 GLU C N 1
ATOM 8394 C CA . GLU C 1 334 ? 32.794 -13.947 -32.382 1.00 28.13 326 GLU C CA 1
ATOM 8395 C C . GLU C 1 334 ? 32.790 -12.515 -31.866 1.00 29.63 326 GLU C C 1
ATOM 8396 O O . GLU C 1 334 ? 33.484 -11.647 -32.413 1.00 28.27 326 GLU C O 1
ATOM 8402 N N . GLY C 1 335 ? 32.007 -12.249 -30.817 1.00 24.09 327 GLY C N 1
ATOM 8403 C CA . GLY C 1 335 ? 32.007 -10.925 -30.225 1.00 23.58 327 GLY C CA 1
ATOM 8404 C C . GLY C 1 335 ? 33.349 -10.567 -29.615 1.00 27.13 327 GLY C C 1
ATOM 8405 O O . GLY C 1 335 ? 33.810 -9.428 -29.732 1.00 25.16 327 GLY C O 1
ATOM 8406 N N . LEU C 1 336 ? 33.987 -11.527 -28.940 1.00 25.23 328 LEU C N 1
ATOM 8407 C CA . LEU C 1 336 ? 35.330 -11.282 -28.415 1.00 24.84 328 LEU C CA 1
ATOM 8408 C C . LEU C 1 336 ? 36.313 -10.967 -29.536 1.00 26.06 328 LEU C C 1
ATOM 8409 O O . LEU C 1 336 ? 37.218 -10.142 -29.365 1.00 30.09 328 LEU C O 1
ATOM 8414 N N . ALA C 1 337 ? 36.172 -11.639 -30.678 1.00 26.78 329 ALA C N 1
ATOM 8415 C CA . ALA C 1 337 ? 37.065 -11.381 -31.804 1.00 29.25 329 ALA C CA 1
ATOM 8416 C C . ALA C 1 337 ? 36.946 -9.934 -32.269 1.00 30.76 329 ALA C C 1
ATOM 8417 O O . ALA C 1 337 ? 37.958 -9.253 -32.485 1.00 29.03 329 ALA C O 1
ATOM 8419 N N . LYS C 1 338 ? 35.707 -9.446 -32.416 1.00 26.80 330 LYS C N 1
ATOM 8420 C CA . LYS C 1 338 ? 35.477 -8.049 -32.774 1.00 27.84 330 LYS C CA 1
ATOM 8421 C C . LYS C 1 338 ? 35.961 -7.107 -31.680 1.00 28.22 330 LYS C C 1
ATOM 8422 O O . LYS C 1 338 ? 36.452 -6.009 -31.970 1.00 28.17 330 LYS C O 1
ATOM 8428 N N . THR C 1 339 ? 35.797 -7.509 -30.417 1.00 27.51 331 THR C N 1
ATOM 8429 C CA . THR C 1 339 ? 36.260 -6.689 -29.301 1.00 27.70 331 THR C CA 1
ATOM 8430 C C . THR C 1 339 ? 37.781 -6.597 -29.288 1.00 28.13 331 THR C C 1
ATOM 8431 O O . THR C 1 339 ? 38.344 -5.515 -29.092 1.00 30.37 331 THR C O 1
ATOM 8435 N N . ILE C 1 340 ? 38.463 -7.722 -29.517 1.00 28.61 332 ILE C N 1
ATOM 8436 C CA . ILE C 1 340 ? 39.920 -7.700 -29.611 1.00 30.34 332 ILE C CA 1
ATOM 8437 C C . ILE C 1 340 ? 40.361 -6.838 -30.787 1.00 34.19 332 ILE C C 1
ATOM 8438 O O . ILE C 1 340 ? 41.292 -6.031 -30.667 1.00 33.34 332 ILE C O 1
ATOM 8443 N N . ASP C 1 341 ? 39.688 -6.977 -31.933 1.00 31.92 333 ASP C N 1
ATOM 8444 C CA . ASP C 1 341 ? 40.015 -6.157 -33.096 1.00 34.66 333 ASP C CA 1
ATOM 8445 C C . ASP C 1 341 ? 39.829 -4.675 -32.796 1.00 32.91 333 ASP C C 1
ATOM 8446 O O . ASP C 1 341 ? 40.671 -3.849 -33.164 1.00 35.64 333 ASP C O 1
ATOM 8451 N N . TRP C 1 342 ? 38.720 -4.319 -32.141 1.00 33.76 334 TRP C N 1
ATOM 8452 C CA . TRP C 1 342 ? 38.471 -2.918 -31.810 1.00 31.96 334 TRP C CA 1
ATOM 8453 C C . TRP C 1 342 ? 39.529 -2.393 -30.846 1.00 33.11 334 TRP C C 1
ATOM 8454 O O . TRP C 1 342 ? 40.112 -1.324 -31.064 1.00 34.80 334 TRP C O 1
ATOM 8465 N N . TYR C 1 343 ? 39.798 -3.146 -29.776 1.00 32.44 335 TYR C N 1
ATOM 8466 C CA . TYR C 1 343 ? 40.850 -2.788 -28.827 1.00 33.71 335 TYR C CA 1
ATOM 8467 C C . TYR C 1 343 ? 42.171 -2.488 -29.536 1.00 35.94 335 TYR C C 1
ATOM 8468 O O . TYR C 1 343 ? 42.768 -1.421 -29.349 1.00 37.59 335 TYR C O 1
ATOM 8477 N N . LEU C 1 344 ? 42.645 -3.422 -30.355 1.00 36.21 336 LEU C N 1
ATOM 8478 C CA . LEU C 1 344 ? 43.941 -3.249 -31.003 1.00 39.36 336 LEU C CA 1
ATOM 8479 C C . LEU C 1 344 ? 43.935 -2.140 -32.047 1.00 39.76 336 LEU C C 1
ATOM 8480 O O . LEU C 1 344 ? 45.010 -1.713 -32.480 1.00 41.96 336 LEU C O 1
ATOM 8485 N N . ASP C 1 345 ? 42.763 -1.661 -32.452 1.00 40.45 337 ASP C N 1
ATOM 8486 C CA . ASP C 1 345 ? 42.642 -0.600 -33.442 1.00 40.06 337 ASP C CA 1
ATOM 8487 C C . ASP C 1 345 ? 42.413 0.769 -32.810 1.00 40.79 337 ASP C C 1
ATOM 8488 O O . ASP C 1 345 ? 42.336 1.767 -33.532 1.00 43.20 337 ASP C O 1
ATOM 8493 N N . ASN C 1 346 ? 42.318 0.844 -31.485 1.00 40.04 338 ASN C N 1
ATOM 8494 C CA . ASN C 1 346 ? 41.955 2.077 -30.792 1.00 43.22 338 ASN C CA 1
ATOM 8495 C C . ASN C 1 346 ? 42.870 2.319 -29.604 1.00 44.12 338 ASN C C 1
ATOM 8496 O O . ASN C 1 346 ? 42.432 2.571 -28.479 1.00 41.03 338 ASN C O 1
ATOM 8501 N N . LYS C 1 347 ? 44.175 2.234 -29.860 1.00 43.67 339 LYS C N 1
ATOM 8502 C CA . LYS C 1 347 ? 45.152 2.542 -28.824 1.00 47.15 339 LYS C CA 1
ATOM 8503 C C . LYS C 1 347 ? 44.956 3.953 -28.280 1.00 46.77 339 LYS C C 1
ATOM 8504 O O . LYS C 1 347 ? 45.111 4.188 -27.076 1.00 46.94 339 LYS C O 1
ATOM 8510 N N . GLU C 1 348 ? 44.586 4.898 -29.148 1.00 47.64 340 GLU C N 1
ATOM 8511 C CA . GLU C 1 348 ? 44.444 6.285 -28.720 1.00 49.39 340 GLU C CA 1
ATOM 8512 C C . GLU C 1 348 ? 43.257 6.456 -27.777 1.00 48.92 340 GLU C C 1
ATOM 8513 O O . GLU C 1 348 ? 43.378 7.096 -26.726 1.00 48.50 340 GLU C O 1
ATOM 8519 N N . TRP C 1 349 ? 42.096 5.915 -28.155 1.00 45.07 341 TRP C N 1
ATOM 8520 C CA . TRP C 1 349 ? 40.923 5.988 -27.287 1.00 43.29 341 TRP C CA 1
ATOM 8521 C C . TRP C 1 349 ? 41.225 5.388 -25.920 1.00 42.52 341 TRP C C 1
ATOM 8522 O O . TRP C 1 349 ? 40.962 6.011 -24.887 1.00 43.67 341 TRP C O 1
ATOM 8533 N N . LEU C 1 350 ? 41.821 4.192 -25.898 1.00 43.01 342 LEU C N 1
ATOM 8534 C CA . LEU C 1 350 ? 42.177 3.549 -24.633 1.00 44.47 342 LEU C CA 1
ATOM 8535 C C . LEU C 1 350 ? 43.086 4.440 -23.797 1.00 49.52 342 LEU C C 1
ATOM 8536 O O . LEU C 1 350 ? 42.852 4.638 -22.595 1.00 46.57 342 LEU C O 1
ATOM 8541 N N . GLU C 1 351 ? 44.130 4.993 -24.421 1.00 47.19 343 GLU C N 1
ATOM 8542 C CA . GLU C 1 351 ? 45.058 5.862 -23.706 1.00 50.41 343 GLU C CA 1
ATOM 8543 C C . GLU C 1 351 ? 44.401 7.164 -23.264 1.00 51.74 343 GLU C C 1
ATOM 8544 O O . GLU C 1 351 ? 44.744 7.694 -22.201 1.00 51.75 343 GLU C O 1
ATOM 8550 N N . ASN C 1 352 ? 43.463 7.698 -24.053 1.00 50.40 344 ASN C N 1
ATOM 8551 C CA . ASN C 1 352 ? 42.784 8.916 -23.624 1.00 50.36 344 ASN C CA 1
ATOM 8552 C C . ASN C 1 352 ? 41.921 8.671 -22.388 1.00 48.63 344 ASN C C 1
ATOM 8553 O O . ASN C 1 352 ? 41.748 9.582 -21.570 1.00 50.06 344 ASN C O 1
ATOM 8558 N N . VAL C 1 353 ? 41.399 7.454 -22.210 1.00 45.81 345 VAL C N 1
ATOM 8559 C CA . VAL C 1 353 ? 40.661 7.162 -20.985 1.00 44.40 345 VAL C CA 1
ATOM 8560 C C . VAL C 1 353 ? 41.621 7.013 -19.810 1.00 50.07 345 VAL C C 1
ATOM 8561 O O . VAL C 1 353 ? 41.437 7.635 -18.755 1.00 46.83 345 VAL C O 1
ATOM 8565 N N . THR C 1 354 ? 42.662 6.191 -19.978 1.00 49.05 346 THR C N 1
ATOM 8566 C CA . THR C 1 354 ? 43.597 5.934 -18.885 1.00 47.59 346 THR C CA 1
ATOM 8567 C C . THR C 1 354 ? 44.254 7.220 -18.397 1.00 52.63 346 THR C C 1
ATOM 8568 O O . THR C 1 354 ? 44.419 7.421 -17.189 1.00 52.20 346 THR C O 1
ATOM 8572 N N . SER C 1 355 ? 44.611 8.115 -19.318 1.00 54.00 347 SER C N 1
ATOM 8573 C CA . SER C 1 355 ? 45.250 9.372 -18.948 1.00 56.02 347 SER C CA 1
ATOM 8574 C C . SER C 1 355 ? 44.283 10.381 -18.349 1.00 56.39 347 SER C C 1
ATOM 8575 O O . SER C 1 355 ? 44.737 11.364 -17.755 1.00 59.30 347 SER C O 1
ATOM 8578 N N . GLY C 1 356 ? 42.975 10.167 -18.485 1.00 55.94 348 GLY C N 1
ATOM 8579 C CA . GLY C 1 356 ? 42.002 11.156 -18.074 1.00 54.19 348 GLY C CA 1
ATOM 8580 C C . GLY C 1 356 ? 41.746 12.255 -19.081 1.00 55.68 348 GLY C C 1
ATOM 8581 O O . GLY C 1 356 ? 40.872 13.097 -18.844 1.00 56.15 348 GLY C O 1
ATOM 8582 N N . ASP C 1 357 ? 42.470 12.272 -20.204 1.00 56.61 349 ASP C N 1
ATOM 8583 C CA . ASP C 1 357 ? 42.264 13.313 -21.206 1.00 58.81 349 ASP C CA 1
ATOM 8584 C C . ASP C 1 357 ? 40.858 13.268 -21.791 1.00 56.05 349 ASP C C 1
ATOM 8585 O O . ASP C 1 357 ? 40.335 14.305 -22.220 1.00 57.57 349 ASP C O 1
ATOM 8590 N N . TYR C 1 358 ? 40.231 12.086 -21.807 1.00 52.65 350 TYR C N 1
ATOM 8591 C CA . TYR C 1 358 ? 38.906 11.936 -22.406 1.00 50.50 350 TYR C CA 1
ATOM 8592 C C . TYR C 1 358 ? 37.892 12.911 -21.816 1.00 53.39 350 TYR C C 1
ATOM 8593 O O . TYR C 1 358 ? 36.958 13.326 -22.511 1.00 53.58 350 TYR C O 1
ATOM 8602 N N . GLN C 1 359 ? 38.063 13.293 -20.546 1.00 53.15 351 GLN C N 1
ATOM 8603 C CA . GLN C 1 359 ? 37.123 14.203 -19.894 1.00 57.43 351 GLN C CA 1
ATOM 8604 C C . GLN C 1 359 ? 37.262 15.639 -20.377 1.00 60.27 351 GLN C C 1
ATOM 8605 O O . GLN C 1 359 ? 36.304 16.412 -20.261 1.00 59.49 351 GLN C O 1
ATOM 8611 N N . LYS C 1 360 ? 38.427 16.016 -20.907 1.00 60.16 352 LYS C N 1
ATOM 8612 C CA . LYS C 1 360 ? 38.625 17.362 -21.438 1.00 64.81 352 LYS C CA 1
ATOM 8613 C C . LYS C 1 360 ? 37.920 17.577 -22.769 1.00 69.51 352 LYS C C 1
ATOM 8614 O O . LYS C 1 360 ? 37.936 18.700 -23.281 1.00 71.17 352 LYS C O 1
ATOM 8616 N N . TYR C 1 361 ? 37.293 16.535 -23.322 1.00 61.59 353 TYR C N 1
ATOM 8617 C CA . TYR C 1 361 ? 36.713 16.624 -24.658 1.00 67.67 353 TYR C CA 1
ATOM 8618 C C . TYR C 1 361 ? 35.625 17.688 -24.733 1.00 75.46 353 TYR C C 1
ATOM 8619 O O . TYR C 1 361 ? 35.567 18.458 -25.698 1.00 74.30 353 TYR C O 1
ATOM 8628 N N . TYR C 1 362 ? 34.743 17.741 -23.731 1.00 72.20 354 TYR C N 1
ATOM 8629 C CA . TYR C 1 362 ? 33.667 18.725 -23.766 1.00 77.03 354 TYR C CA 1
ATOM 8630 C C . TYR C 1 362 ? 34.210 20.144 -23.648 1.00 74.31 354 TYR C C 1
ATOM 8631 O O . TYR C 1 362 ? 33.721 21.057 -24.323 1.00 79.38 354 TYR C O 1
ATOM 8640 N N . GLU C 1 363 ? 35.229 20.348 -22.808 1.00 71.21 355 GLU C N 1
ATOM 8641 C CA . GLU C 1 363 ? 35.809 21.682 -22.668 1.00 80.85 355 GLU C CA 1
ATOM 8642 C C . GLU C 1 363 ? 36.669 22.040 -23.876 1.00 83.80 355 GLU C C 1
ATOM 8643 O O . GLU C 1 363 ? 36.602 23.168 -24.375 1.00 88.08 355 GLU C O 1
ATOM 8645 N N . ASN C 1 364 ? 37.478 21.090 -24.362 1.00 87.20 356 ASN C N 1
ATOM 8646 C CA . ASN C 1 364 ? 38.332 21.355 -25.518 1.00 87.05 356 ASN C CA 1
ATOM 8647 C C . ASN C 1 364 ? 37.527 21.481 -26.805 1.00 87.14 356 ASN C C 1
ATOM 8648 O O . ASN C 1 364 ? 37.897 22.263 -27.687 1.00 97.87 356 ASN C O 1
ATOM 8653 N N . GLN C 1 365 ? 36.444 20.724 -26.939 1.00 86.87 357 GLN C N 1
ATOM 8654 C CA . GLN C 1 365 ? 35.635 20.757 -28.153 1.00 86.80 357 GLN C CA 1
ATOM 8655 C C . GLN C 1 365 ? 34.175 21.069 -27.837 1.00 88.95 357 GLN C C 1
ATOM 8656 O O . GLN C 1 365 ? 33.877 21.908 -26.986 1.00 88.71 357 GLN C O 1
ATOM 8658 N N . HIS D 1 5 ? -52.247 15.757 31.503 1.00 69.12 -3 HIS D N 1
ATOM 8659 C CA . HIS D 1 5 ? -50.958 15.158 31.838 1.00 76.01 -3 HIS D CA 1
ATOM 8660 C C . HIS D 1 5 ? -50.445 14.308 30.676 1.00 77.02 -3 HIS D C 1
ATOM 8661 O O . HIS D 1 5 ? -51.163 14.084 29.700 1.00 71.99 -3 HIS D O 1
ATOM 8663 N N . HIS D 1 6 ? -49.204 13.837 30.781 1.00 80.20 -2 HIS D N 1
ATOM 8664 C CA . HIS D 1 6 ? -48.587 13.037 29.731 1.00 70.76 -2 HIS D CA 1
ATOM 8665 C C . HIS D 1 6 ? -48.731 11.549 30.040 1.00 66.74 -2 HIS D C 1
ATOM 8666 O O . HIS D 1 6 ? -48.690 11.137 31.202 1.00 67.58 -2 HIS D O 1
ATOM 8673 N N . HIS D 1 7 ? -48.925 10.753 28.984 1.00 69.25 -1 HIS D N 1
ATOM 8674 C CA . HIS D 1 7 ? -49.124 9.309 29.075 1.00 66.10 -1 HIS D CA 1
ATOM 8675 C C . HIS D 1 7 ? -47.849 8.523 28.783 1.00 66.56 -1 HIS D C 1
ATOM 8676 O O . HIS D 1 7 ? -47.920 7.377 28.323 1.00 67.54 -1 HIS D O 1
ATOM 8683 N N . HIS D 1 8 ? -46.686 9.122 29.023 1.00 50.15 0 HIS D N 1
ATOM 8684 C CA . HIS D 1 8 ? -45.402 8.491 28.750 1.00 48.64 0 HIS D CA 1
ATOM 8685 C C . HIS D 1 8 ? -44.324 9.280 29.478 1.00 40.30 0 HIS D C 1
ATOM 8686 O O . HIS D 1 8 ? -44.457 10.492 29.667 1.00 44.74 0 HIS D O 1
ATOM 8693 N N . MET D 1 9 ? -43.262 8.589 29.876 1.00 32.05 1 MET D N 1
ATOM 8694 C CA . MET D 1 9 ? -42.207 9.234 30.650 1.00 30.60 1 MET D CA 1
ATOM 8695 C C . MET D 1 9 ? -41.362 10.140 29.762 1.00 35.46 1 MET D C 1
ATOM 8696 O O . MET D 1 9 ? -41.060 9.804 28.616 1.00 32.83 1 MET D O 1
ATOM 8701 N N . LYS D 1 10 ? -40.989 11.305 30.301 1.00 26.40 2 LYS D N 1
ATOM 8702 C CA . LYS D 1 10 ? -40.170 12.278 29.591 1.00 24.22 2 LYS D CA 1
ATOM 8703 C C . LYS D 1 10 ? -38.877 12.613 30.302 1.00 26.45 2 LYS D C 1
ATOM 8704 O O . LYS D 1 10 ? -37.961 13.126 29.658 1.00 21.83 2 LYS D O 1
ATOM 8710 N N . ASN D 1 11 ? -38.790 12.374 31.607 1.00 19.48 3 ASN D N 1
ATOM 8711 C CA . ASN D 1 11 ? -37.613 12.711 32.391 1.00 20.43 3 ASN D CA 1
ATOM 8712 C C . ASN D 1 11 ? -37.407 11.636 33.437 1.00 22.32 3 ASN D C 1
ATOM 8713 O O . ASN D 1 11 ? -38.330 11.337 34.199 1.00 20.94 3 ASN D O 1
ATOM 8718 N N . ILE D 1 12 ? -36.206 11.062 33.475 1.00 18.92 4 ILE D N 1
ATOM 8719 C CA . ILE D 1 12 ? -35.856 10.024 34.436 1.00 20.12 4 ILE D CA 1
ATOM 8720 C C . ILE D 1 12 ? -34.551 10.411 35.111 1.00 19.83 4 ILE D C 1
ATOM 8721 O O . ILE D 1 12 ? -33.549 10.658 34.431 1.00 20.79 4 ILE D O 1
ATOM 8726 N N . ILE D 1 13 ? -34.547 10.405 36.442 1.00 19.98 5 ILE D N 1
ATOM 8727 C CA . ILE D 1 13 ? -33.345 10.685 37.218 1.00 16.15 5 ILE D CA 1
ATOM 8728 C C . ILE D 1 13 ? -32.648 9.371 37.541 1.00 21.05 5 ILE D C 1
ATOM 8729 O O . ILE D 1 13 ? -33.285 8.407 37.985 1.00 17.89 5 ILE D O 1
ATOM 8734 N N . ILE D 1 14 ? -31.340 9.326 37.304 1.00 16.84 6 ILE D N 1
ATOM 8735 C CA . ILE D 1 14 ? -30.478 8.253 37.778 1.00 20.89 6 ILE D CA 1
ATOM 8736 C C . ILE D 1 14 ? -29.594 8.848 38.861 1.00 19.50 6 ILE D C 1
ATOM 8737 O O . ILE D 1 14 ? -28.679 9.624 38.554 1.00 15.95 6 ILE D O 1
ATOM 8742 N N . THR D 1 15 ? -29.837 8.481 40.120 1.00 15.97 7 THR D N 1
ATOM 8743 C CA . THR D 1 15 ? -28.963 8.942 41.188 1.00 15.01 7 THR D CA 1
ATOM 8744 C C . THR D 1 15 ? -27.709 8.083 41.222 1.00 16.38 7 THR D C 1
ATOM 8745 O O . THR D 1 15 ? -27.739 6.888 40.912 1.00 17.07 7 THR D O 1
ATOM 8749 N N . GLY D 1 16 ? -26.595 8.701 41.594 1.00 15.24 8 GLY D N 1
ATOM 8750 C CA . GLY D 1 16 ? -25.358 7.948 41.656 1.00 16.38 8 GLY D CA 1
ATOM 8751 C C . GLY D 1 16 ? -24.799 7.576 40.300 1.00 17.64 8 GLY D C 1
ATOM 8752 O O . GLY D 1 16 ? -23.969 6.674 40.208 1.00 17.59 8 GLY D O 1
ATOM 8753 N N . GLY D 1 17 ? -25.237 8.255 39.239 1.00 16.77 9 GLY D N 1
ATOM 8754 C CA . GLY D 1 17 ? -24.846 7.894 37.888 1.00 15.96 9 GLY D CA 1
ATOM 8755 C C . GLY D 1 17 ? -23.398 8.177 37.547 1.00 21.27 9 GLY D C 1
ATOM 8756 O O . GLY D 1 17 ? -22.938 7.715 36.497 1.00 17.84 9 GLY D O 1
ATOM 8757 N N . ALA D 1 18 ? -22.667 8.923 38.387 1.00 16.58 10 ALA D N 1
ATOM 8758 C CA . ALA D 1 18 ? -21.232 9.070 38.143 1.00 17.53 10 ALA D CA 1
ATOM 8759 C C . ALA D 1 18 ? -20.418 7.889 38.664 1.00 20.72 10 ALA D C 1
ATOM 8760 O O . ALA D 1 18 ? -19.212 7.805 38.384 1.00 21.06 10 ALA D O 1
ATOM 8762 N N . GLY D 1 19 ? -21.043 6.976 39.395 1.00 19.77 11 GLY D N 1
ATOM 8763 C CA . GLY D 1 19 ? -20.341 5.879 40.024 1.00 16.88 11 GLY D CA 1
ATOM 8764 C C . GLY D 1 19 ? -20.142 4.711 39.082 1.00 19.94 11 GLY D C 1
ATOM 8765 O O . GLY D 1 19 ? -20.329 4.800 37.869 1.00 18.51 11 GLY D O 1
ATOM 8766 N N . PHE D 1 20 ? -19.778 3.579 39.673 1.00 17.85 12 PHE D N 1
ATOM 8767 C CA . PHE D 1 20 ? -19.382 2.394 38.918 1.00 21.35 12 PHE D CA 1
ATOM 8768 C C . PHE D 1 20 ? -20.589 1.816 38.183 1.00 22.08 12 PHE D C 1
ATOM 8769 O O . PHE D 1 20 ? -20.680 1.895 36.954 1.00 18.75 12 PHE D O 1
ATOM 8777 N N . ILE D 1 21 ? -21.547 1.270 38.925 1.00 19.07 13 ILE D N 1
ATOM 8778 C CA . ILE D 1 21 ? -22.734 0.721 38.285 1.00 18.20 13 ILE D CA 1
ATOM 8779 C C . ILE D 1 21 ? -23.580 1.838 37.684 1.00 19.54 13 ILE D C 1
ATOM 8780 O O . ILE D 1 21 ? -24.146 1.691 36.592 1.00 21.14 13 ILE D O 1
ATOM 8785 N N . GLY D 1 22 ? -23.667 2.979 38.373 1.00 14.02 14 GLY D N 1
ATOM 8786 C CA . GLY D 1 22 ? -24.539 4.044 37.904 1.00 17.60 14 GLY D CA 1
ATOM 8787 C C . GLY D 1 22 ? -24.189 4.521 36.506 1.00 17.57 14 GLY D C 1
ATOM 8788 O O . GLY D 1 22 ? -25.073 4.757 35.678 1.00 17.21 14 GLY D O 1
ATOM 8789 N N . SER D 1 23 ? -22.900 4.663 36.227 1.00 17.79 15 SER D N 1
ATOM 8790 C CA . SER D 1 23 ? -22.475 5.130 34.911 1.00 18.10 15 SER D CA 1
ATOM 8791 C C . SER D 1 23 ? -22.918 4.168 33.816 1.00 19.46 15 SER D C 1
ATOM 8792 O O . SER D 1 23 ? -23.344 4.597 32.737 1.00 21.66 15 SER D O 1
ATOM 8795 N N . HIS D 1 24 ? -22.832 2.862 34.073 1.00 19.28 16 HIS D N 1
ATOM 8796 C CA . HIS D 1 24 ? -23.309 1.892 33.096 1.00 20.89 16 HIS D CA 1
ATOM 8797 C C . HIS D 1 24 ? -24.826 1.928 32.961 1.00 19.18 16 HIS D C 1
ATOM 8798 O O . HIS D 1 24 ? -25.356 1.690 31.872 1.00 19.82 16 HIS D O 1
ATOM 8805 N N . VAL D 1 25 ? -25.537 2.210 34.052 1.00 18.15 17 VAL D N 1
ATOM 8806 C CA . VAL D 1 25 ? -26.989 2.377 33.984 1.00 17.82 17 VAL D CA 1
ATOM 8807 C C . VAL D 1 25 ? -27.353 3.629 33.189 1.00 19.52 17 VAL D C 1
ATOM 8808 O O . VAL D 1 25 ? -28.260 3.609 32.345 1.00 18.88 17 VAL D O 1
ATOM 8812 N N . VAL D 1 26 ? -26.665 4.737 33.455 1.00 16.15 18 VAL D N 1
ATOM 8813 C CA . VAL D 1 26 ? -26.890 5.961 32.689 1.00 19.21 18 VAL D CA 1
ATOM 8814 C C . VAL D 1 26 ? -26.733 5.675 31.202 1.00 19.77 18 VAL D C 1
ATOM 8815 O O . VAL D 1 26 ? -27.583 6.041 30.381 1.00 20.03 18 VAL D O 1
ATOM 8819 N N . ARG D 1 27 ? -25.655 4.975 30.842 1.00 19.49 19 ARG D N 1
ATOM 8820 C CA . ARG D 1 27 ? -25.391 4.716 29.433 1.00 21.35 19 ARG D CA 1
ATOM 8821 C C . ARG D 1 27 ? -26.522 3.905 28.810 1.00 20.98 19 ARG D C 1
ATOM 8822 O O . ARG D 1 27 ? -27.001 4.236 27.718 1.00 21.85 19 ARG D O 1
ATOM 8830 N N . GLU D 1 28 ? -26.994 2.869 29.511 1.00 19.81 20 GLU D N 1
ATOM 8831 C CA . GLU D 1 28 ? -28.071 2.035 28.980 1.00 26.71 20 GLU D CA 1
ATOM 8832 C C . GLU D 1 28 ? -29.359 2.836 28.790 1.00 19.76 20 GLU D C 1
ATOM 8833 O O . GLU D 1 28 ? -30.037 2.698 27.765 1.00 21.52 20 GLU D O 1
ATOM 8839 N N . PHE D 1 29 ? -29.726 3.666 29.766 1.00 19.39 21 PHE D N 1
ATOM 8840 C CA . PHE D 1 29 ? -30.944 4.456 29.612 1.00 20.31 21 PHE D CA 1
ATOM 8841 C C . PHE D 1 29 ? -30.793 5.507 28.522 1.00 18.15 21 PHE D C 1
ATOM 8842 O O . PHE D 1 29 ? -31.737 5.753 27.762 1.00 19.78 21 PHE D O 1
ATOM 8850 N N . VAL D 1 30 ? -29.624 6.144 28.430 1.00 18.27 22 VAL D N 1
ATOM 8851 C CA . VAL D 1 30 ? -29.435 7.174 27.411 1.00 19.11 22 VAL D CA 1
ATOM 8852 C C . VAL D 1 30 ? -29.552 6.562 26.021 1.00 23.55 22 VAL D C 1
ATOM 8853 O O . VAL D 1 30 ? -30.218 7.114 25.134 1.00 22.90 22 VAL D O 1
ATOM 8857 N N . ILE D 1 31 ? -28.912 5.403 25.815 1.00 21.74 23 ILE D N 1
ATOM 8858 C CA . ILE D 1 31 ? -28.911 4.774 24.496 1.00 22.78 23 ILE D CA 1
ATOM 8859 C C . ILE D 1 31 ? -30.299 4.255 24.150 1.00 22.23 23 ILE D C 1
ATOM 8860 O O . ILE D 1 31 ? -30.793 4.458 23.036 1.00 23.42 23 ILE D O 1
ATOM 8865 N N . LYS D 1 32 ? -30.953 3.572 25.094 1.00 24.46 24 LYS D N 1
ATOM 8866 C CA . LYS D 1 32 ? -32.183 2.879 24.733 1.00 26.11 24 LYS D CA 1
ATOM 8867 C C . LYS D 1 32 ? -33.390 3.806 24.643 1.00 25.76 24 LYS D C 1
ATOM 8868 O O . LYS D 1 32 ? -34.416 3.402 24.081 1.00 27.16 24 LYS D O 1
ATOM 8874 N N . ASN D 1 33 ? -33.288 5.036 25.139 1.00 25.11 25 ASN D N 1
ATOM 8875 C CA . ASN D 1 33 ? -34.432 5.941 25.271 1.00 26.00 25 ASN D CA 1
ATOM 8876 C C . ASN D 1 33 ? -34.077 7.320 24.733 1.00 23.54 25 ASN D C 1
ATOM 8877 O O . ASN D 1 33 ? -34.012 8.293 25.494 1.00 23.87 25 ASN D O 1
ATOM 8882 N N . PRO D 1 34 ? -33.860 7.445 23.419 1.00 24.71 26 PRO D N 1
ATOM 8883 C CA . PRO D 1 34 ? -33.489 8.760 22.861 1.00 25.30 26 PRO D CA 1
ATOM 8884 C C . PRO D 1 34 ? -34.532 9.845 23.083 1.00 27.67 26 PRO D C 1
ATOM 8885 O O . PRO D 1 34 ? -34.187 11.034 23.022 1.00 27.92 26 PRO D O 1
ATOM 8889 N N . GLU D 1 35 ? -35.793 9.490 23.328 1.00 27.41 27 GLU D N 1
ATOM 8890 C CA . GLU D 1 35 ? -36.848 10.485 23.477 1.00 24.17 27 GLU D CA 1
ATOM 8891 C C . GLU D 1 35 ? -37.097 10.874 24.930 1.00 25.88 27 GLU D C 1
ATOM 8892 O O . GLU D 1 35 ? -38.026 11.646 25.202 1.00 27.73 27 GLU D O 1
ATOM 8898 N N . ILE D 1 36 ? -36.278 10.386 25.856 1.00 23.56 28 ILE D N 1
ATOM 8899 C CA . ILE D 1 36 ? -36.415 10.665 27.281 1.00 21.63 28 ILE D CA 1
ATOM 8900 C C . ILE D 1 36 ? -35.149 11.362 27.759 1.00 24.87 28 ILE D C 1
ATOM 8901 O O . ILE D 1 36 ? -34.041 10.898 27.471 1.00 21.13 28 ILE D O 1
ATOM 8906 N N . THR D 1 37 ? -35.308 12.465 28.494 1.00 20.81 29 THR D N 1
ATOM 8907 C CA . THR D 1 37 ? -34.158 13.110 29.117 1.00 19.00 29 THR D CA 1
ATOM 8908 C C . THR D 1 37 ? -33.721 12.289 30.320 1.00 24.24 29 THR D C 1
ATOM 8909 O O . THR D 1 37 ? -34.536 11.972 31.192 1.00 20.69 29 THR D O 1
ATOM 8913 N N . ILE D 1 38 ? -32.440 11.931 30.359 1.00 17.96 30 ILE D N 1
ATOM 8914 C CA . ILE D 1 38 ? -31.857 11.146 31.442 1.00 19.24 30 ILE D CA 1
ATOM 8915 C C . ILE D 1 38 ? -30.991 12.089 32.262 1.00 23.27 30 ILE D C 1
ATOM 8916 O O . ILE D 1 38 ? -29.997 12.620 31.756 1.00 19.78 30 ILE D O 1
ATOM 8921 N N . ILE D 1 39 ? -31.373 12.311 33.520 1.00 16.95 31 ILE D N 1
ATOM 8922 C CA . ILE D 1 39 ? -30.687 13.240 34.410 1.00 19.23 31 ILE D CA 1
ATOM 8923 C C . ILE D 1 39 ? -29.814 12.427 35.358 1.00 19.29 31 ILE D C 1
ATOM 8924 O O . ILE D 1 39 ? -30.321 11.703 36.227 1.00 17.37 31 ILE D O 1
ATOM 8929 N N . ASN D 1 40 ? -28.499 12.543 35.206 1.00 16.73 32 ASN D N 1
ATOM 8930 C CA . ASN D 1 40 ? -27.567 11.914 36.134 1.00 16.90 32 ASN D CA 1
ATOM 8931 C C . ASN D 1 40 ? -27.439 12.824 37.349 1.00 20.82 32 ASN D C 1
ATOM 8932 O O . ASN D 1 40 ? -26.865 13.907 37.253 1.00 17.17 32 ASN D O 1
ATOM 8937 N N . LEU D 1 41 ? -27.986 12.400 38.494 1.00 17.69 33 LEU D N 1
ATOM 8938 C CA . LEU D 1 41 ? -27.928 13.186 39.720 1.00 16.84 33 LEU D CA 1
ATOM 8939 C C . LEU D 1 41 ? -26.857 12.584 40.621 1.00 18.57 33 LEU D C 1
ATOM 8940 O O . LEU D 1 41 ? -26.969 11.423 41.045 1.00 18.40 33 LEU D O 1
ATOM 8945 N N . ASP D 1 42 ? -25.827 13.366 40.923 1.00 17.39 34 ASP D N 1
ATOM 8946 C CA . ASP D 1 42 ? -24.707 12.811 41.666 1.00 19.53 34 ASP D CA 1
ATOM 8947 C C . ASP D 1 42 ? -23.998 13.889 42.472 1.00 17.89 34 ASP D C 1
ATOM 8948 O O . ASP D 1 42 ? -23.833 15.018 42.009 1.00 17.17 34 ASP D O 1
ATOM 8953 N N . ALA D 1 43 ? -23.562 13.528 43.678 1.00 17.26 35 ALA D N 1
ATOM 8954 C CA . ALA D 1 43 ? -22.908 14.500 44.545 1.00 18.61 35 ALA D CA 1
ATOM 8955 C C . ALA D 1 43 ? -21.413 14.593 44.286 1.00 17.69 35 ALA D C 1
ATOM 8956 O O . ALA D 1 43 ? -20.762 15.499 44.812 1.00 20.15 35 ALA D O 1
ATOM 8958 N N . LEU D 1 44 ? -20.867 13.675 43.491 1.00 17.03 36 LEU D N 1
ATOM 8959 C CA . LEU D 1 44 ? -19.432 13.597 43.219 1.00 18.76 36 LEU D CA 1
ATOM 8960 C C . LEU D 1 44 ? -18.628 13.482 44.517 1.00 20.42 36 LEU D C 1
ATOM 8961 O O . LEU D 1 44 ? -17.741 14.289 44.814 1.00 21.00 36 LEU D O 1
ATOM 8966 N N . THR D 1 45 ? -18.959 12.457 45.305 1.00 21.20 37 THR D N 1
ATOM 8967 C CA . THR D 1 45 ? -18.045 12.065 46.369 1.00 22.45 37 THR D CA 1
ATOM 8968 C C . THR D 1 45 ? -16.781 11.484 45.744 1.00 23.22 37 THR D C 1
ATOM 8969 O O . THR D 1 45 ? -16.645 11.402 44.522 1.00 21.86 37 THR D O 1
ATOM 8973 N N . TYR D 1 46 ? -15.850 11.053 46.601 1.00 25.02 38 TYR D N 1
ATOM 8974 C CA . TYR D 1 46 ? -14.671 10.325 46.132 1.00 25.58 38 TYR D CA 1
ATOM 8975 C C . TYR D 1 46 ? -15.036 9.144 45.237 1.00 24.18 38 TYR D C 1
ATOM 8976 O O . TYR D 1 46 ? -14.206 8.693 44.447 1.00 24.92 38 TYR D O 1
ATOM 8985 N N . ALA D 1 47 ? -16.250 8.615 45.355 1.00 22.37 39 ALA D N 1
ATOM 8986 C CA . ALA D 1 47 ? -16.648 7.455 44.574 1.00 23.78 39 ALA D CA 1
ATOM 8987 C C . ALA D 1 47 ? -17.153 7.821 43.194 1.00 21.36 39 ALA D C 1
ATOM 8988 O O . ALA D 1 47 ? -17.275 6.940 42.337 1.00 25.33 39 ALA D O 1
ATOM 8990 N N . GLY D 1 48 ? -17.492 9.084 42.969 1.00 23.05 40 GLY D N 1
ATOM 8991 C CA . GLY D 1 48 ? -17.994 9.484 41.675 1.00 19.33 40 GLY D CA 1
ATOM 8992 C C . GLY D 1 48 ? -16.847 9.727 40.713 1.00 23.44 40 GLY D C 1
ATOM 8993 O O . GLY D 1 48 ? -15.763 10.152 41.097 1.00 24.94 40 GLY D O 1
ATOM 8994 N N . ASN D 1 49 ? -17.083 9.433 39.442 1.00 17.25 41 ASN D N 1
ATOM 8995 C CA . ASN D 1 49 ? -16.026 9.634 38.450 1.00 20.08 41 ASN D CA 1
ATOM 8996 C C . ASN D 1 49 ? -16.688 9.967 37.116 1.00 23.66 41 ASN D C 1
ATOM 8997 O O . ASN D 1 49 ? -17.066 9.062 36.366 1.00 20.74 41 ASN D O 1
ATOM 9002 N N . LEU D 1 50 ? -16.790 11.267 36.814 1.00 20.38 42 LEU D N 1
ATOM 9003 C CA . LEU D 1 50 ? -17.439 11.685 35.579 1.00 22.18 42 LEU D CA 1
ATOM 9004 C C . LEU D 1 50 ? -16.681 11.243 34.338 1.00 21.85 42 LEU D C 1
ATOM 9005 O O . LEU D 1 50 ? -17.272 11.223 33.255 1.00 26.95 42 LEU D O 1
ATOM 9010 N N . GLU D 1 51 ? -15.393 10.892 34.449 1.00 22.96 43 GLU D N 1
ATOM 9011 C CA A GLU D 1 51 ? -14.708 10.328 33.294 0.45 25.32 43 GLU D CA 1
ATOM 9012 C CA B GLU D 1 51 ? -14.696 10.317 33.303 0.55 25.30 43 GLU D CA 1
ATOM 9013 C C . GLU D 1 51 ? -15.384 9.052 32.807 1.00 28.97 43 GLU D C 1
ATOM 9014 O O . GLU D 1 51 ? -15.248 8.707 31.625 1.00 25.93 43 GLU D O 1
ATOM 9025 N N . ASN D 1 52 ? -16.136 8.363 33.682 1.00 22.15 44 ASN D N 1
ATOM 9026 C CA . ASN D 1 52 ? -16.836 7.145 33.286 1.00 22.51 44 ASN D CA 1
ATOM 9027 C C . ASN D 1 52 ? -17.793 7.401 32.134 1.00 20.47 44 ASN D C 1
ATOM 9028 O O . ASN D 1 52 ? -18.100 6.479 31.377 1.00 21.99 44 ASN D O 1
ATOM 9033 N N . LEU D 1 53 ? -18.296 8.634 32.003 1.00 21.93 45 LEU D N 1
ATOM 9034 C CA . LEU D 1 53 ? -19.353 8.963 31.054 1.00 21.49 45 LEU D CA 1
ATOM 9035 C C . LEU D 1 53 ? -18.884 9.871 29.926 1.00 22.94 45 LEU D C 1
ATOM 9036 O O . LEU D 1 53 ? -19.712 10.514 29.274 1.00 19.46 45 LEU D O 1
ATOM 9041 N N . LYS D 1 54 ? -17.575 9.942 29.675 1.00 22.63 46 LYS D N 1
ATOM 9042 C CA . LYS D 1 54 ? -17.109 10.841 28.628 1.00 21.30 46 LYS D CA 1
ATOM 9043 C C . LYS D 1 54 ? -17.695 10.476 27.266 1.00 25.21 46 LYS D C 1
ATOM 9044 O O . LYS D 1 54 ? -17.917 11.365 26.436 1.00 27.48 46 LYS D O 1
ATOM 9050 N N . ASP D 1 55 ? -17.972 9.187 27.025 1.00 21.05 47 ASP D N 1
ATOM 9051 C CA . ASP D 1 55 ? -18.551 8.772 25.747 1.00 21.39 47 ASP D CA 1
ATOM 9052 C C . ASP D 1 55 ? -20.003 9.215 25.583 1.00 24.84 47 ASP D C 1
ATOM 9053 O O . ASP D 1 55 ? -20.468 9.367 24.453 1.00 25.70 47 ASP D O 1
ATOM 9058 N N . ILE D 1 56 ? -20.728 9.427 26.679 1.00 25.10 48 ILE D N 1
ATOM 9059 C CA A ILE D 1 56 ? -22.159 9.731 26.701 0.57 23.83 48 ILE D CA 1
ATOM 9060 C CA B ILE D 1 56 ? -22.135 9.784 26.544 0.43 23.81 48 ILE D CA 1
ATOM 9061 C C . ILE D 1 56 ? -22.425 11.222 26.935 1.00 24.40 48 ILE D C 1
ATOM 9062 O O . ILE D 1 56 ? -23.545 11.697 26.676 1.00 24.13 48 ILE D O 1
ATOM 9071 N N . GLU D 1 57 ? -21.441 11.967 27.443 1.00 21.66 49 GLU D N 1
ATOM 9072 C CA . GLU D 1 57 ? -21.729 13.280 28.025 1.00 23.45 49 GLU D CA 1
ATOM 9073 C C . GLU D 1 57 ? -22.251 14.297 27.014 1.00 25.68 49 GLU D C 1
ATOM 9074 O O . GLU D 1 57 ? -22.828 15.307 27.427 1.00 26.42 49 GLU D O 1
ATOM 9080 N N . ASN D 1 58 ? -22.079 14.067 25.712 1.00 24.07 50 ASN D N 1
ATOM 9081 C CA . ASN D 1 58 ? -22.609 14.995 24.727 1.00 21.87 50 ASN D CA 1
ATOM 9082 C C . ASN D 1 58 ? -23.898 14.509 24.077 1.00 23.53 50 ASN D C 1
ATOM 9083 O O . ASN D 1 58 ? -24.371 15.139 23.128 1.00 24.02 50 ASN D O 1
ATOM 9088 N N . PHE D 1 59 ? -24.495 13.432 24.577 1.00 20.72 51 PHE D N 1
ATOM 9089 C CA . PHE D 1 59 ? -25.765 12.984 24.021 1.00 23.61 51 PHE D CA 1
ATOM 9090 C C . PHE D 1 59 ? -26.849 14.019 24.300 1.00 24.11 51 PHE D C 1
ATOM 9091 O O . PHE D 1 59 ? -26.873 14.610 25.381 1.00 21.81 51 PHE D O 1
ATOM 9099 N N . PRO D 1 60 ? -27.747 14.265 23.341 1.00 25.32 52 PRO D N 1
ATOM 9100 C CA . PRO D 1 60 ? -28.740 15.333 23.522 1.00 26.86 52 PRO D CA 1
ATOM 9101 C C . PRO D 1 60 ? -29.745 15.052 24.616 1.00 26.77 52 PRO D C 1
ATOM 9102 O O . PRO D 1 60 ? -30.389 15.997 25.083 1.00 28.94 52 PRO D O 1
ATOM 9106 N N . ASN D 1 61 ? -29.935 13.793 25.009 1.00 24.69 53 ASN D N 1
ATOM 9107 C CA . ASN D 1 61 ? -30.893 13.447 26.052 1.00 24.05 53 ASN D CA 1
ATOM 9108 C C . ASN D 1 61 ? -30.216 13.150 27.385 1.00 21.92 53 ASN D C 1
ATOM 9109 O O . ASN D 1 61 ? -30.835 12.559 28.270 1.00 23.89 53 ASN D O 1
ATOM 9114 N N . TYR D 1 62 ? -28.959 13.540 27.541 1.00 22.95 54 TYR D N 1
ATOM 9115 C CA . TYR D 1 62 ? -28.223 13.346 28.777 1.00 19.30 54 TYR D CA 1
ATOM 9116 C C . TYR D 1 62 ? -27.949 14.689 29.422 1.00 24.88 54 TYR D C 1
ATOM 9117 O O . TYR D 1 62 ? -27.550 15.638 28.746 1.00 21.73 54 TYR D O 1
ATOM 9126 N N . VAL D 1 63 ? -28.141 14.767 30.733 1.00 20.37 55 VAL D N 1
ATOM 9127 C CA A VAL D 1 63 ? -27.847 15.968 31.513 0.54 22.06 55 VAL D CA 1
ATOM 9128 C CA B VAL D 1 63 ? -27.768 15.959 31.478 0.46 22.07 55 VAL D CA 1
ATOM 9129 C C . VAL D 1 63 ? -27.230 15.526 32.829 1.00 18.61 55 VAL D C 1
ATOM 9130 O O . VAL D 1 63 ? -27.668 14.525 33.407 1.00 18.73 55 VAL D O 1
ATOM 9137 N N . PHE D 1 64 ? -26.233 16.258 33.305 1.00 18.32 56 PHE D N 1
ATOM 9138 C CA . PHE D 1 64 ? -25.653 16.010 34.612 1.00 16.29 56 PHE D CA 1
ATOM 9139 C C . PHE D 1 64 ? -26.108 17.100 35.573 1.00 17.58 56 PHE D C 1
ATOM 9140 O O . PHE D 1 64 ? -26.082 18.289 35.233 1.00 18.29 56 PHE D O 1
ATOM 9148 N N . GLU D 1 65 ? -26.520 16.696 36.770 1.00 17.43 57 GLU D N 1
ATOM 9149 C CA . GLU D 1 65 ? -26.892 17.630 37.827 1.00 18.39 57 GLU D CA 1
ATOM 9150 C C . GLU D 1 65 ? -26.120 17.248 39.079 1.00 21.12 57 GLU D C 1
ATOM 9151 O O . GLU D 1 65 ? -26.341 16.168 39.643 1.00 19.31 57 GLU D O 1
ATOM 9157 N N . LYS D 1 66 ? -25.230 18.122 39.521 1.00 18.93 58 LYS D N 1
ATOM 9158 C CA . LYS D 1 66 ? -24.533 17.881 40.772 1.00 17.79 58 LYS D CA 1
ATOM 9159 C C . LYS D 1 66 ? -25.481 18.216 41.916 1.00 20.95 58 LYS D C 1
ATOM 9160 O O . LYS D 1 66 ? -25.908 19.368 42.066 1.00 19.64 58 LYS D O 1
ATOM 9166 N N . ALA D 1 67 ? -25.827 17.207 42.703 1.00 19.19 59 ALA D N 1
ATOM 9167 C CA . ALA D 1 67 ? -26.723 17.405 43.830 1.00 21.28 59 ALA D CA 1
ATOM 9168 C C . ALA D 1 67 ? -26.501 16.275 44.820 1.00 20.32 59 ALA D C 1
ATOM 9169 O O . ALA D 1 67 ? -26.113 15.166 44.443 1.00 19.51 59 ALA D O 1
ATOM 9171 N N . ASP D 1 68 ? -26.785 16.573 46.084 1.00 19.09 60 ASP D N 1
ATOM 9172 C CA . ASP D 1 68 ? -26.562 15.676 47.209 1.00 17.00 60 ASP D CA 1
ATOM 9173 C C . ASP D 1 68 ? -27.926 15.240 47.740 1.00 19.30 60 ASP D C 1
ATOM 9174 O O . ASP D 1 68 ? -28.738 16.086 48.122 1.00 17.76 60 ASP D O 1
ATOM 9179 N N . ILE D 1 69 ? -28.185 13.927 47.746 1.00 17.17 61 ILE D N 1
ATOM 9180 C CA . ILE D 1 69 ? -29.501 13.459 48.165 1.00 18.50 61 ILE D CA 1
ATOM 9181 C C . ILE D 1 69 ? -29.756 13.677 49.646 1.00 18.81 61 ILE D C 1
ATOM 9182 O O . ILE D 1 69 ? -30.908 13.527 50.082 1.00 18.18 61 ILE D O 1
ATOM 9187 N N . THR D 1 70 ? -28.733 14.028 50.435 1.00 17.46 62 THR D N 1
ATOM 9188 C CA . THR D 1 70 ? -28.958 14.368 51.835 1.00 21.65 62 THR D CA 1
ATOM 9189 C C . THR D 1 70 ? -29.287 15.842 52.032 1.00 21.67 62 THR D C 1
ATOM 9190 O O . THR D 1 70 ? -29.370 16.295 53.173 1.00 21.00 62 THR D O 1
ATOM 9194 N N . LYS D 1 71 ? -29.447 16.606 50.952 1.00 19.61 63 LYS D N 1
ATOM 9195 C CA . LYS D 1 71 ? -29.766 18.034 51.032 1.00 21.60 63 LYS D CA 1
ATOM 9196 C C . LYS D 1 71 ? -31.066 18.255 50.271 1.00 23.09 63 LYS D C 1
ATOM 9197 O O . LYS D 1 71 ? -31.056 18.410 49.041 1.00 22.50 63 LYS D O 1
ATOM 9203 N N . PRO D 1 72 ? -32.212 18.242 50.959 1.00 25.08 64 PRO D N 1
ATOM 9204 C CA . PRO D 1 72 ? -33.503 18.331 50.251 1.00 23.74 64 PRO D CA 1
ATOM 9205 C C . PRO D 1 72 ? -33.625 19.544 49.346 1.00 21.77 64 PRO D C 1
ATOM 9206 O O . PRO D 1 72 ? -34.287 19.473 48.304 1.00 23.21 64 PRO D O 1
ATOM 9210 N N . GLU D 1 73 ? -33.028 20.669 49.732 1.00 20.55 65 GLU D N 1
ATOM 9211 C CA . GLU D 1 73 ? -33.108 21.863 48.901 1.00 24.05 65 GLU D CA 1
ATOM 9212 C C . GLU D 1 73 ? -32.419 21.653 47.550 1.00 24.94 65 GLU D C 1
ATOM 9213 O O . GLU D 1 73 ? -32.906 22.128 46.514 1.00 22.51 65 GLU D O 1
ATOM 9219 N N . GLU D 1 74 ? -31.307 20.917 47.531 1.00 24.90 66 GLU D N 1
ATOM 9220 C CA . GLU D 1 74 ? -30.648 20.636 46.257 1.00 23.62 66 GLU D CA 1
ATOM 9221 C C . GLU D 1 74 ? -31.479 19.696 45.397 1.00 24.08 66 GLU D C 1
ATOM 9222 O O . GLU D 1 74 ? -31.620 19.916 44.188 1.00 24.14 66 GLU D O 1
ATOM 9228 N N . LEU D 1 75 ? -32.022 18.632 46.002 1.00 19.46 67 LEU D N 1
ATOM 9229 C CA . LEU D 1 75 ? -32.914 17.729 45.291 1.00 21.50 67 LEU D CA 1
ATOM 9230 C C . LEU D 1 75 ? -34.131 18.457 44.746 1.00 21.39 67 LEU D C 1
ATOM 9231 O O . LEU D 1 75 ? -34.570 18.185 43.620 1.00 20.87 67 LEU D O 1
ATOM 9236 N N . ARG D 1 76 ? -34.726 19.343 45.554 1.00 19.99 68 ARG D N 1
ATOM 9237 C CA . ARG D 1 76 ? -35.935 20.034 45.116 1.00 21.36 68 ARG D CA 1
ATOM 9238 C C . ARG D 1 76 ? -35.702 20.782 43.814 1.00 24.28 68 ARG D C 1
ATOM 9239 O O . ARG D 1 76 ? -36.560 20.778 42.923 1.00 27.21 68 ARG D O 1
ATOM 9247 N N . LYS D 1 77 ? -34.552 21.436 43.688 1.00 24.72 69 LYS D N 1
ATOM 9248 C CA . LYS D 1 77 ? -34.297 22.218 42.488 1.00 26.02 69 LYS D CA 1
ATOM 9249 C C . LYS D 1 77 ? -34.260 21.335 41.246 1.00 24.22 69 LYS D C 1
ATOM 9250 O O . LYS D 1 77 ? -34.751 21.742 40.190 1.00 25.02 69 LYS D O 1
ATOM 9256 N N . VAL D 1 78 ? -33.756 20.102 41.372 1.00 21.44 70 VAL D N 1
ATOM 9257 C CA . VAL D 1 78 ? -33.751 19.182 40.236 1.00 19.50 70 VAL D CA 1
ATOM 9258 C C . VAL D 1 78 ? -35.167 18.730 39.913 1.00 23.81 70 VAL D C 1
ATOM 9259 O O . VAL D 1 78 ? -35.564 18.660 38.745 1.00 23.35 70 VAL D O 1
ATOM 9263 N N . PHE D 1 79 ? -35.946 18.384 40.942 1.00 21.75 71 PHE D N 1
ATOM 9264 C CA . PHE D 1 79 ? -37.328 17.984 40.711 1.00 22.33 71 PHE D CA 1
ATOM 9265 C C . PHE D 1 79 ? -38.138 19.115 40.091 1.00 21.15 71 PHE D C 1
ATOM 9266 O O . PHE D 1 79 ? -39.022 18.870 39.260 1.00 25.54 71 PHE D O 1
ATOM 9274 N N . GLU D 1 80 ? -37.881 20.356 40.514 1.00 25.16 72 GLU D N 1
ATOM 9275 C CA . GLU D 1 80 ? -38.601 21.495 39.952 1.00 24.49 72 GLU D CA 1
ATOM 9276 C C . GLU D 1 80 ? -38.249 21.693 38.485 1.00 26.32 72 GLU D C 1
ATOM 9277 O O . GLU D 1 80 ? -39.118 22.012 37.663 1.00 27.59 72 GLU D O 1
ATOM 9283 N N . LYS D 1 81 ? -36.975 21.525 38.151 1.00 26.61 73 LYS D N 1
ATOM 9284 C CA . LYS D 1 81 ? -36.513 21.769 36.795 1.00 27.66 73 LYS D CA 1
ATOM 9285 C C . LYS D 1 81 ? -37.034 20.716 35.820 1.00 28.04 73 LYS D C 1
ATOM 9286 O O . LYS D 1 81 ? -37.489 21.055 34.719 1.00 30.77 73 LYS D O 1
ATOM 9292 N N . TYR D 1 82 ? -36.992 19.438 36.201 1.00 23.43 74 TYR D N 1
ATOM 9293 C CA . TYR D 1 82 ? -37.250 18.354 35.257 1.00 26.45 74 TYR D CA 1
ATOM 9294 C C . TYR D 1 82 ? -38.588 17.647 35.421 1.00 31.80 74 TYR D C 1
ATOM 9295 O O . TYR D 1 82 ? -38.945 16.850 34.543 1.00 25.60 74 TYR D O 1
ATOM 9304 N N . ASN D 1 83 ? -39.336 17.907 36.498 1.00 23.57 75 ASN D N 1
ATOM 9305 C CA . ASN D 1 83 ? -40.589 17.213 36.777 1.00 24.49 75 ASN D CA 1
ATOM 9306 C C . ASN D 1 83 ? -40.416 15.712 36.540 1.00 24.67 75 ASN D C 1
ATOM 9307 O O . ASN D 1 83 ? -41.152 15.115 35.741 1.00 25.37 75 ASN D O 1
ATOM 9312 N N . PRO D 1 84 ? -39.446 15.074 37.191 1.00 24.99 76 PRO D N 1
ATOM 9313 C CA . PRO D 1 84 ? -39.059 13.712 36.796 1.00 23.05 76 PRO D CA 1
ATOM 9314 C C . PRO D 1 84 ? -40.214 12.735 36.950 1.00 24.30 76 PRO D C 1
ATOM 9315 O O . PRO D 1 84 ? -40.980 12.793 37.916 1.00 25.91 76 PRO D O 1
ATOM 9319 N N . ASP D 1 85 ? -40.343 11.840 35.972 1.00 21.66 77 ASP D N 1
ATOM 9320 C CA . ASP D 1 85 ? -41.379 10.815 36.026 1.00 22.31 77 ASP D CA 1
ATOM 9321 C C . ASP D 1 85 ? -40.918 9.555 36.734 1.00 19.13 77 ASP D C 1
ATOM 9322 O O . ASP D 1 85 ? -41.755 8.764 37.180 1.00 23.73 77 ASP D O 1
ATOM 9327 N N . ALA D 1 86 ? -39.611 9.365 36.871 1.00 19.81 78 ALA D N 1
ATOM 9328 C CA . ALA D 1 86 ? -39.112 8.167 37.519 1.00 17.24 78 ALA D CA 1
ATOM 9329 C C . ALA D 1 86 ? -37.736 8.449 38.087 1.00 17.62 78 ALA D C 1
ATOM 9330 O O . ALA D 1 86 ? -37.066 9.416 37.716 1.00 19.67 78 ALA D O 1
ATOM 9332 N N . VAL D 1 87 ? -37.331 7.584 39.006 1.00 16.90 79 VAL D N 1
ATOM 9333 C CA . VAL D 1 87 ? -36.019 7.629 39.637 1.00 17.54 79 VAL D CA 1
ATOM 9334 C C . VAL D 1 87 ? -35.467 6.217 39.635 1.00 18.38 79 VAL D C 1
ATOM 9335 O O . VAL D 1 87 ? -36.160 5.276 40.036 1.00 20.26 79 VAL D O 1
ATOM 9339 N N . VAL D 1 88 ? -34.228 6.071 39.187 1.00 16.27 80 VAL D N 1
ATOM 9340 C CA . VAL D 1 88 ? -33.465 4.847 39.351 1.00 17.77 80 VAL D CA 1
ATOM 9341 C C . VAL D 1 88 ? -32.387 5.192 40.364 1.00 17.81 80 VAL D C 1
ATOM 9342 O O . VAL D 1 88 ? -31.493 5.997 40.086 1.00 16.15 80 VAL D O 1
ATOM 9346 N N . HIS D 1 89 ? -32.489 4.629 41.559 1.00 15.81 81 HIS D N 1
ATOM 9347 C CA . HIS D 1 89 ? -31.723 5.122 42.699 1.00 17.05 81 HIS D CA 1
ATOM 9348 C C . HIS D 1 89 ? -30.524 4.216 42.973 1.00 16.67 81 HIS D C 1
ATOM 9349 O O . HIS D 1 89 ? -30.669 3.133 43.549 1.00 18.44 81 HIS D O 1
ATOM 9356 N N . LEU D 1 90 ? -29.323 4.683 42.596 1.00 16.99 82 LEU D N 1
ATOM 9357 C CA . LEU D 1 90 ? -28.092 3.969 42.916 1.00 15.93 82 LEU D CA 1
ATOM 9358 C C . LEU D 1 90 ? -27.184 4.683 43.905 1.00 16.72 82 LEU D C 1
ATOM 9359 O O . LEU D 1 90 ? -26.286 4.038 44.463 1.00 16.83 82 LEU D O 1
ATOM 9364 N N . ALA D 1 91 ? -27.360 5.988 44.129 1.00 15.95 83 ALA D N 1
ATOM 9365 C CA . ALA D 1 91 ? -26.460 6.681 45.049 1.00 16.75 83 ALA D CA 1
ATOM 9366 C C . ALA D 1 91 ? -26.458 6.028 46.429 1.00 20.47 83 ALA D C 1
ATOM 9367 O O . ALA D 1 91 ? -27.511 5.821 47.038 1.00 19.49 83 ALA D O 1
ATOM 9369 N N . ALA D 1 92 ? -25.262 5.738 46.933 1.00 17.09 84 ALA D N 1
ATOM 9370 C CA . ALA D 1 92 ? -25.091 5.097 48.223 1.00 16.86 84 ALA D CA 1
ATOM 9371 C C . ALA D 1 92 ? -23.654 5.297 48.670 1.00 19.97 84 ALA D C 1
ATOM 9372 O O . ALA D 1 92 ? -22.779 5.644 47.872 1.00 21.29 84 ALA D O 1
ATOM 9374 N N . GLU D 1 93 ? -23.435 5.062 49.958 1.00 21.00 85 GLU D N 1
ATOM 9375 C CA . GLU D 1 93 ? -22.163 5.265 50.641 1.00 21.82 85 GLU D CA 1
ATOM 9376 C C . GLU D 1 93 ? -21.798 3.990 51.380 1.00 27.56 85 GLU D C 1
ATOM 9377 O O . GLU D 1 93 ? -22.587 3.505 52.198 1.00 24.62 85 GLU D O 1
ATOM 9383 N N . SER D 1 94 ? -20.582 3.477 51.130 1.00 27.75 86 SER D N 1
ATOM 9384 C CA A SER D 1 94 ? -20.144 2.200 51.682 0.69 35.40 86 SER D CA 1
ATOM 9385 C CA B SER D 1 94 ? -20.127 2.196 51.663 0.31 35.44 86 SER D CA 1
ATOM 9386 C C . SER D 1 94 ? -19.063 2.309 52.745 1.00 46.00 86 SER D C 1
ATOM 9387 O O . SER D 1 94 ? -18.923 1.382 53.551 1.00 51.25 86 SER D O 1
ATOM 9392 N N . HIS D 1 95 ? -18.292 3.396 52.773 1.00 63.96 87 HIS D N 1
ATOM 9393 C CA . HIS D 1 95 ? -17.148 3.504 53.684 1.00 70.86 87 HIS D CA 1
ATOM 9394 C C . HIS D 1 95 ? -17.637 3.878 55.078 1.00 76.25 87 HIS D C 1
ATOM 9395 O O . HIS D 1 95 ? -17.880 5.050 55.374 1.00 78.78 87 HIS D O 1
ATOM 9397 N N . VAL D 1 96 ? -17.760 2.877 55.947 1.00 57.01 88 VAL D N 1
ATOM 9398 C CA . VAL D 1 96 ? -18.242 3.090 57.307 1.00 57.27 88 VAL D CA 1
ATOM 9399 C C . VAL D 1 96 ? -17.068 3.483 58.196 1.00 60.72 88 VAL D C 1
ATOM 9400 O O . VAL D 1 96 ? -16.018 2.826 58.184 1.00 68.44 88 VAL D O 1
ATOM 9404 N N . ASP D 1 97 ? -17.243 4.561 58.961 1.00 55.76 89 ASP D N 1
ATOM 9405 C CA . ASP D 1 97 ? -16.213 5.093 59.864 1.00 64.47 89 ASP D CA 1
ATOM 9406 C C . ASP D 1 97 ? -14.968 5.570 59.112 1.00 71.52 89 ASP D C 1
ATOM 9407 O O . ASP D 1 97 ? -14.951 5.632 57.881 1.00 67.34 89 ASP D O 1
ATOM 9409 N N . ASP D 1 102 ? -18.041 12.049 61.599 1.00 52.87 94 ASP D N 1
ATOM 9410 C CA . ASP D 1 102 ? -19.313 11.742 60.945 1.00 45.70 94 ASP D CA 1
ATOM 9411 C C . ASP D 1 102 ? -19.511 10.232 60.779 1.00 42.88 94 ASP D C 1
ATOM 9412 O O . ASP D 1 102 ? -19.554 9.727 59.651 1.00 42.52 94 ASP D O 1
ATOM 9417 N N . PRO D 1 103 ? -19.644 9.513 61.897 1.00 42.53 95 PRO D N 1
ATOM 9418 C CA . PRO D 1 103 ? -19.780 8.049 61.813 1.00 39.85 95 PRO D CA 1
ATOM 9419 C C . PRO D 1 103 ? -21.049 7.595 61.112 1.00 44.18 95 PRO D C 1
ATOM 9420 O O . PRO D 1 103 ? -21.127 6.428 60.701 1.00 45.10 95 PRO D O 1
ATOM 9424 N N . ASN D 1 104 ? -22.048 8.466 60.961 1.00 31.74 96 ASN D N 1
ATOM 9425 C CA . ASN D 1 104 ? -23.329 8.058 60.404 1.00 33.89 96 ASN D CA 1
ATOM 9426 C C . ASN D 1 104 ? -23.521 8.497 58.963 1.00 32.61 96 ASN D C 1
ATOM 9427 O O . ASN D 1 104 ? -24.648 8.465 58.463 1.00 29.39 96 ASN D O 1
ATOM 9432 N N . ALA D 1 105 ? -22.445 8.892 58.275 1.00 34.14 97 ALA D N 1
ATOM 9433 C CA . ALA D 1 105 ? -22.593 9.336 56.893 1.00 31.16 97 ALA D CA 1
ATOM 9434 C C . ALA D 1 105 ? -23.252 8.264 56.032 1.00 28.96 97 ALA D C 1
ATOM 9435 O O . ALA D 1 105 ? -24.121 8.567 55.207 1.00 29.09 97 ALA D O 1
ATOM 9437 N N . PHE D 1 106 ? -22.880 7.000 56.231 1.00 29.63 98 PHE D N 1
ATOM 9438 C CA . PHE D 1 106 ? -23.507 5.930 55.464 1.00 26.77 98 PHE D CA 1
ATOM 9439 C C . PHE D 1 106 ? -25.006 5.841 55.746 1.00 26.69 98 PHE D C 1
ATOM 9440 O O . PHE D 1 106 ? -25.800 5.596 54.832 1.00 21.77 98 PHE D O 1
ATOM 9448 N N . ILE D 1 107 ? -25.419 6.033 57.002 1.00 24.51 99 ILE D N 1
ATOM 9449 C CA . ILE D 1 107 ? -26.853 6.058 57.293 1.00 18.28 99 ILE D CA 1
ATOM 9450 C C . ILE D 1 107 ? -27.500 7.283 56.671 1.00 19.81 99 ILE D C 1
ATOM 9451 O O . ILE D 1 107 ? -28.611 7.215 56.128 1.00 19.27 99 ILE D O 1
ATOM 9456 N N . ASN D 1 108 ? -26.849 8.434 56.812 1.00 18.10 100 ASN D N 1
ATOM 9457 C CA A ASN D 1 108 ? -27.356 9.667 56.223 0.59 20.93 100 ASN D CA 1
ATOM 9458 C CA B ASN D 1 108 ? -27.367 9.664 56.223 0.41 20.96 100 ASN D CA 1
ATOM 9459 C C . ASN D 1 108 ? -27.603 9.498 54.729 1.00 21.96 100 ASN D C 1
ATOM 9460 O O . ASN D 1 108 ? -28.685 9.803 54.224 1.00 18.75 100 ASN D O 1
ATOM 9469 N N . THR D 1 109 ? -26.599 9.018 54.002 1.00 19.80 101 THR D N 1
ATOM 9470 C CA . THR D 1 109 ? -26.780 8.882 52.563 1.00 19.30 101 THR D CA 1
ATOM 9471 C C . THR D 1 109 ? -27.754 7.769 52.219 1.00 18.07 101 THR D C 1
ATOM 9472 O O . THR D 1 109 ? -28.650 7.956 51.394 1.00 18.77 101 THR D O 1
ATOM 9476 N N . ASN D 1 110 ? -27.601 6.598 52.837 1.00 15.24 102 ASN D N 1
ATOM 9477 C CA . ASN D 1 110 ? -28.361 5.449 52.355 1.00 16.00 102 ASN D CA 1
ATOM 9478 C C . ASN D 1 110 ? -29.797 5.446 52.857 1.00 15.58 102 ASN D C 1
ATOM 9479 O O . ASN D 1 110 ? -30.690 4.992 52.140 1.00 15.16 102 ASN D O 1
ATOM 9484 N N . VAL D 1 111 ? -30.040 5.967 54.054 1.00 15.44 103 VAL D N 1
ATOM 9485 C CA . VAL D 1 111 ? -31.376 5.890 54.646 1.00 14.62 103 VAL D CA 1
ATOM 9486 C C . VAL D 1 111 ? -32.082 7.223 54.445 1.00 14.90 103 VAL D C 1
ATOM 9487 O O . VAL D 1 111 ? -33.105 7.293 53.755 1.00 14.89 103 VAL D O 1
ATOM 9491 N N . ILE D 1 112 ? -31.531 8.288 55.028 1.00 14.65 104 ILE D N 1
ATOM 9492 C CA . ILE D 1 112 ? -32.127 9.617 54.888 1.00 14.37 104 ILE D CA 1
ATOM 9493 C C . ILE D 1 112 ? -32.148 10.057 53.426 1.00 17.78 104 ILE D C 1
ATOM 9494 O O . ILE D 1 112 ? -33.117 10.672 52.961 1.00 15.93 104 ILE D O 1
ATOM 9499 N N . GLY D 1 113 ? -31.081 9.767 52.678 1.00 17.04 105 GLY D N 1
ATOM 9500 C CA . GLY D 1 113 ? -31.068 10.160 51.275 1.00 16.16 105 GLY D CA 1
ATOM 9501 C C . GLY D 1 113 ? -32.165 9.486 50.470 1.00 16.15 105 GLY D C 1
ATOM 9502 O O . GLY D 1 113 ? -32.788 10.109 49.603 1.00 14.89 105 GLY D O 1
ATOM 9503 N N . THR D 1 114 ? -32.400 8.196 50.724 1.00 14.05 106 THR D N 1
ATOM 9504 C CA . THR D 1 114 ? -33.523 7.517 50.085 1.00 14.30 106 THR D CA 1
ATOM 9505 C C . THR D 1 114 ? -34.850 8.148 50.510 1.00 14.34 106 THR D C 1
ATOM 9506 O O . THR D 1 114 ? -35.737 8.365 49.679 1.00 13.97 106 THR D O 1
ATOM 9510 N N . ALA D 1 115 ? -35.000 8.465 51.797 1.00 15.44 107 ALA D N 1
ATOM 9511 C CA . ALA D 1 115 ? -36.233 9.108 52.248 1.00 16.61 107 ALA D CA 1
ATOM 9512 C C . ALA D 1 115 ? -36.434 10.463 51.572 1.00 16.45 107 ALA D C 1
ATOM 9513 O O . ALA D 1 115 ? -37.558 10.812 51.183 1.00 13.91 107 ALA D O 1
ATOM 9515 N N . ASN D 1 116 ? -35.363 11.243 51.415 1.00 16.38 108 ASN D N 1
ATOM 9516 C CA . ASN D 1 116 ? -35.527 12.555 50.793 1.00 14.19 108 ASN D CA 1
ATOM 9517 C C . ASN D 1 116 ? -36.037 12.416 49.362 1.00 19.27 108 ASN D C 1
ATOM 9518 O O . ASN D 1 116 ? -36.905 13.185 48.921 1.00 16.17 108 ASN D O 1
ATOM 9523 N N . LEU D 1 117 ? -35.517 11.424 48.628 1.00 16.79 109 LEU D N 1
ATOM 9524 C CA . LEU D 1 117 ? -35.991 11.159 47.273 1.00 16.92 109 LEU D CA 1
ATOM 9525 C C . LEU D 1 117 ? -37.443 10.695 47.280 1.00 14.92 109 LEU D C 1
ATOM 9526 O O . LEU D 1 117 ? -38.257 11.136 46.460 1.00 15.83 109 LEU D O 1
ATOM 9531 N N . LEU D 1 118 ? -37.774 9.776 48.181 1.00 17.22 110 LEU D N 1
ATOM 9532 C CA . LEU D 1 118 ? -39.149 9.285 48.261 1.00 18.22 110 LEU D CA 1
ATOM 9533 C C . LEU D 1 118 ? -40.112 10.410 48.587 1.00 18.17 110 LEU D C 1
ATOM 9534 O O . LEU D 1 118 ? -41.231 10.464 48.050 1.00 17.46 110 LEU D O 1
ATOM 9539 N N . ASN D 1 119 ? -39.703 11.316 49.478 1.00 16.99 111 ASN D N 1
ATOM 9540 C CA . ASN D 1 119 ? -40.575 12.423 49.855 1.00 18.37 111 ASN D CA 1
ATOM 9541 C C . ASN D 1 119 ? -40.866 13.316 48.664 1.00 22.37 111 ASN D C 1
ATOM 9542 O O . ASN D 1 119 ? -41.989 13.809 48.501 1.00 18.74 111 ASN D O 1
ATOM 9547 N N . LEU D 1 120 ? -39.865 13.541 47.822 1.00 18.04 112 LEU D N 1
ATOM 9548 C CA . LEU D 1 120 ? -40.082 14.391 46.662 1.00 18.46 112 LEU D CA 1
ATOM 9549 C C . LEU D 1 120 ? -40.933 13.694 45.613 1.00 18.43 112 LEU D C 1
ATOM 9550 O O . LEU D 1 120 ? -41.751 14.345 44.954 1.00 23.60 112 LEU D O 1
ATOM 9555 N N . CYS D 1 121 ? -40.768 12.377 45.443 1.00 17.26 113 CYS D N 1
ATOM 9556 C CA . CYS D 1 121 ? -41.650 11.655 44.530 1.00 23.20 113 CYS D CA 1
ATOM 9557 C C . CYS D 1 121 ? -43.097 11.702 45.010 1.00 22.60 113 CYS D C 1
ATOM 9558 O O . CYS D 1 121 ? -44.017 11.886 44.209 1.00 23.68 113 CYS D O 1
ATOM 9561 N N . ARG D 1 122 ? -43.318 11.535 46.314 1.00 22.24 114 ARG D N 1
ATOM 9562 C CA . ARG D 1 122 ? -44.659 11.704 46.871 1.00 22.09 114 ARG D CA 1
ATOM 9563 C C . ARG D 1 122 ? -45.245 13.046 46.481 1.00 25.04 114 ARG D C 1
ATOM 9564 O O . ARG D 1 122 ? -46.408 13.146 46.070 1.00 28.40 114 ARG D O 1
ATOM 9572 N N . GLU D 1 123 ? -44.447 14.099 46.622 1.00 22.61 115 GLU D N 1
ATOM 9573 C CA . GLU D 1 123 ? -44.951 15.443 46.389 1.00 25.66 115 GLU D CA 1
ATOM 9574 C C . GLU D 1 123 ? -45.177 15.717 44.906 1.00 28.55 115 GLU D C 1
ATOM 9575 O O . GLU D 1 123 ? -46.180 16.334 44.528 1.00 26.11 115 GLU D O 1
ATOM 9581 N N . PHE D 1 124 ? -44.248 15.299 44.052 1.00 24.22 116 PHE D N 1
ATOM 9582 C CA . PHE D 1 124 ? -44.336 15.663 42.642 1.00 22.54 116 PHE D CA 1
ATOM 9583 C C . PHE D 1 124 ? -45.201 14.707 41.829 1.00 25.14 116 PHE D C 1
ATOM 9584 O O . PHE D 1 124 ? -45.722 15.104 40.783 1.00 28.62 116 PHE D O 1
ATOM 9592 N N . TRP D 1 125 ? -45.395 13.479 42.287 1.00 19.58 117 TRP D N 1
ATOM 9593 C CA . TRP D 1 125 ? -46.221 12.526 41.558 1.00 24.68 117 TRP D CA 1
ATOM 9594 C C . TRP D 1 125 ? -47.659 12.592 42.028 1.00 27.42 117 TRP D C 1
ATOM 9595 O O . TRP D 1 125 ? -47.938 12.889 43.188 1.00 28.75 117 TRP D O 1
ATOM 9606 N N . THR D 1 126 ? -48.576 12.292 41.118 1.00 27.99 118 THR D N 1
ATOM 9607 C CA . THR D 1 126 ? -49.999 12.270 41.460 1.00 32.52 118 THR D CA 1
ATOM 9608 C C . THR D 1 126 ? -50.325 10.842 41.865 1.00 31.85 118 THR D C 1
ATOM 9609 O O . THR D 1 126 ? -50.579 9.975 41.028 1.00 38.61 118 THR D O 1
ATOM 9613 N N . LEU D 1 127 ? -50.269 10.578 43.163 1.00 30.08 119 LEU D N 1
ATOM 9614 C CA . LEU D 1 127 ? -50.481 9.232 43.663 1.00 30.60 119 LEU D CA 1
ATOM 9615 C C . LEU D 1 127 ? -51.963 8.996 43.909 1.00 34.19 119 LEU D C 1
ATOM 9616 O O . LEU D 1 127 ? -52.669 9.870 44.419 1.00 37.67 119 LEU D O 1
ATOM 9621 N N . ASN D 1 128 ? -52.423 7.804 43.544 1.00 34.10 120 ASN D N 1
ATOM 9622 C CA . ASN D 1 128 ? -53.831 7.448 43.650 1.00 36.56 120 ASN D CA 1
ATOM 9623 C C . ASN D 1 128 ? -54.104 6.754 44.982 1.00 36.34 120 ASN D C 1
ATOM 9624 O O . ASN D 1 128 ? -53.577 5.658 45.215 1.00 34.03 120 ASN D O 1
ATOM 9629 N N . PRO D 1 129 ? -54.935 7.323 45.859 1.00 36.46 121 PRO D N 1
ATOM 9630 C CA . PRO D 1 129 ? -55.231 6.651 47.135 1.00 37.34 121 PRO D CA 1
ATOM 9631 C C . PRO D 1 129 ? -55.796 5.254 46.973 1.00 33.86 121 PRO D C 1
ATOM 9632 O O . PRO D 1 129 ? -55.704 4.456 47.913 1.00 34.84 121 PRO D O 1
ATOM 9636 N N . GLU D 1 130 ? -56.366 4.924 45.815 1.00 32.52 122 GLU D N 1
ATOM 9637 C CA A GLU D 1 130 ? -56.913 3.592 45.600 0.49 35.30 122 GLU D CA 1
ATOM 9638 C CA B GLU D 1 130 ? -56.913 3.593 45.593 0.51 35.30 122 GLU D CA 1
ATOM 9639 C C . GLU D 1 130 ? -55.842 2.547 45.325 1.00 35.71 122 GLU D C 1
ATOM 9640 O O . GLU D 1 130 ? -56.174 1.358 45.245 1.00 32.79 122 GLU D O 1
ATOM 9651 N N . HIS D 1 131 ? -54.580 2.961 45.193 1.00 30.18 123 HIS D N 1
ATOM 9652 C CA . HIS D 1 131 ? -53.454 2.082 44.901 1.00 32.95 123 HIS D CA 1
ATOM 9653 C C . HIS D 1 131 ? -52.690 1.653 46.141 1.00 29.98 123 HIS D C 1
ATOM 9654 O O . HIS D 1 131 ? -51.748 0.862 46.031 1.00 30.07 123 HIS D O 1
ATOM 9661 N N . THR D 1 132 ? -53.054 2.159 47.312 1.00 30.41 124 THR D N 1
ATOM 9662 C CA . THR D 1 132 ? -52.357 1.762 48.520 1.00 27.02 124 THR D CA 1
ATOM 9663 C C . THR D 1 132 ? -52.591 0.283 48.815 1.00 31.33 124 THR D C 1
ATOM 9664 O O . THR D 1 132 ? -53.423 -0.388 48.192 1.00 32.77 124 THR D O 1
ATOM 9668 N N . HIS D 1 133 ? -51.857 -0.209 49.812 1.00 27.21 125 HIS D N 1
ATOM 9669 C CA . HIS D 1 133 ? -52.043 -1.554 50.348 1.00 29.34 125 HIS D CA 1
ATOM 9670 C C . HIS D 1 133 ? -51.941 -2.614 49.258 1.00 31.52 125 HIS D C 1
ATOM 9671 O O . HIS D 1 133 ? -52.662 -3.611 49.267 1.00 34.56 125 HIS D O 1
ATOM 9678 N N . GLY D 1 134 ? -51.019 -2.397 48.322 1.00 31.64 126 GLY D N 1
ATOM 9679 C CA . GLY D 1 134 ? -50.710 -3.378 47.306 1.00 28.76 126 GLY D CA 1
ATOM 9680 C C . GLY D 1 134 ? -51.651 -3.383 46.130 1.00 33.44 126 GLY D C 1
ATOM 9681 O O . GLY D 1 134 ? -51.556 -4.283 45.290 1.00 39.63 126 GLY D O 1
ATOM 9682 N N . ARG D 1 135 ? -52.544 -2.403 46.037 1.00 31.23 127 ARG D N 1
ATOM 9683 C CA . ARG D 1 135 ? -53.569 -2.370 44.997 1.00 32.39 127 ARG D CA 1
ATOM 9684 C C . ARG D 1 135 ? -53.090 -1.616 43.761 1.00 31.37 127 ARG D C 1
ATOM 9685 O O . ARG D 1 135 ? -53.794 -0.768 43.210 1.00 28.40 127 ARG D O 1
ATOM 9693 N N . PHE D 1 136 ? -51.881 -1.926 43.314 1.00 31.12 128 PHE D N 1
ATOM 9694 C CA . PHE D 1 136 ? -51.385 -1.309 42.096 1.00 31.73 128 PHE D CA 1
ATOM 9695 C C . PHE D 1 136 ? -52.190 -1.802 40.898 1.00 33.82 128 PHE D C 1
ATOM 9696 O O . PHE D 1 136 ? -52.434 -3.006 40.767 1.00 32.75 128 PHE D O 1
ATOM 9704 N N . PRO D 1 137 ? -52.594 -0.907 40.007 1.00 35.23 129 PRO D N 1
ATOM 9705 C CA . PRO D 1 137 ? -53.430 -1.304 38.876 1.00 45.24 129 PRO D CA 1
ATOM 9706 C C . PRO D 1 137 ? -52.612 -1.984 37.789 1.00 44.76 129 PRO D C 1
ATOM 9707 O O . PRO D 1 137 ? -51.384 -1.908 37.752 1.00 39.76 129 PRO D O 1
ATOM 9711 N N . ASN D 1 138 ? -53.322 -2.652 36.883 1.00 54.99 130 ASN D N 1
ATOM 9712 C CA . ASN D 1 138 ? -52.647 -3.260 35.743 1.00 58.43 130 ASN D CA 1
ATOM 9713 C C . ASN D 1 138 ? -52.253 -2.234 34.683 1.00 57.47 130 ASN D C 1
ATOM 9714 O O . ASN D 1 138 ? -51.600 -2.597 33.699 1.00 61.39 130 ASN D O 1
ATOM 9719 N N . GLU D 1 139 ? -52.594 -0.963 34.896 1.00 50.31 131 GLU D N 1
ATOM 9720 C CA . GLU D 1 139 ? -52.392 0.095 33.922 1.00 38.31 131 GLU D CA 1
ATOM 9721 C C . GLU D 1 139 ? -50.912 0.270 33.572 1.00 39.23 131 GLU D C 1
ATOM 9722 O O . GLU D 1 139 ? -50.023 -0.108 34.340 1.00 37.81 131 GLU D O 1
ATOM 9728 N N . PRO D 1 140 ? -50.626 0.858 32.415 1.00 34.09 132 PRO D N 1
ATOM 9729 C CA . PRO D 1 140 ? -49.244 1.245 32.109 1.00 32.42 132 PRO D CA 1
ATOM 9730 C C . PRO D 1 140 ? -48.713 2.215 33.158 1.00 36.31 132 PRO D C 1
ATOM 9731 O O . PRO D 1 140 ? -49.422 3.119 33.604 1.00 32.69 132 PRO D O 1
ATOM 9735 N N . ARG D 1 141 ? -47.457 2.013 33.565 1.00 39.12 133 ARG D N 1
ATOM 9736 C CA . ARG D 1 141 ? -46.864 2.867 34.589 1.00 36.46 133 ARG D CA 1
ATOM 9737 C C . ARG D 1 141 ? -46.554 4.246 34.027 1.00 31.50 133 ARG D C 1
ATOM 9738 O O . ARG D 1 141 ? -45.892 4.368 32.995 1.00 32.38 133 ARG D O 1
ATOM 9746 N N . THR D 1 142 ? -47.010 5.286 34.723 1.00 32.48 134 THR D N 1
ATOM 9747 C CA . THR D 1 142 ? -46.553 6.641 34.432 1.00 33.57 134 THR D CA 1
ATOM 9748 C C . THR D 1 142 ? -45.360 7.056 35.297 1.00 30.28 134 THR D C 1
ATOM 9749 O O . THR D 1 142 ? -44.540 7.876 34.859 1.00 25.99 134 THR D O 1
ATOM 9753 N N . ASN D 1 143 ? -45.242 6.507 36.506 1.00 27.90 135 ASN D N 1
ATOM 9754 C CA . ASN D 1 143 ? -44.135 6.793 37.409 1.00 21.58 135 ASN D CA 1
ATOM 9755 C C . ASN D 1 143 ? -43.530 5.494 37.916 1.00 21.94 135 ASN D C 1
ATOM 9756 O O . ASN D 1 143 ? -44.157 4.436 37.879 1.00 22.86 135 ASN D O 1
ATOM 9761 N N . LEU D 1 144 ? -42.293 5.587 38.397 1.00 21.89 136 LEU D N 1
ATOM 9762 C CA . LEU D 1 144 ? -41.651 4.434 39.012 1.00 20.54 136 LEU D CA 1
ATOM 9763 C C . LEU D 1 144 ? -40.481 4.905 39.856 1.00 20.59 136 LEU D C 1
ATOM 9764 O O . LEU D 1 144 ? -39.656 5.693 39.386 1.00 19.21 136 LEU D O 1
ATOM 9769 N N . PHE D 1 145 ? -40.419 4.426 41.097 1.00 19.25 137 PHE D N 1
ATOM 9770 C CA . PHE D 1 145 ? -39.211 4.519 41.910 1.00 17.53 137 PHE D CA 1
ATOM 9771 C C . PHE D 1 145 ? -38.509 3.167 41.841 1.00 18.81 137 PHE D C 1
ATOM 9772 O O . PHE D 1 145 ? -39.000 2.177 42.391 1.00 18.77 137 PHE D O 1
ATOM 9780 N N . TYR D 1 146 ? -37.373 3.117 41.140 1.00 17.69 138 TYR D N 1
ATOM 9781 C CA . TYR D 1 146 ? -36.592 1.895 40.982 1.00 18.14 138 TYR D CA 1
ATOM 9782 C C . TYR D 1 146 ? -35.445 1.961 41.980 1.00 18.65 138 TYR D C 1
ATOM 9783 O O . TYR D 1 146 ? -34.560 2.811 41.853 1.00 17.49 138 TYR D O 1
ATOM 9792 N N . HIS D 1 147 ? -35.459 1.066 42.967 1.00 15.56 139 HIS D N 1
ATOM 9793 C CA . HIS D 1 147 ? -34.463 1.055 44.035 1.00 16.89 139 HIS D CA 1
ATOM 9794 C C . HIS D 1 147 ? -33.441 -0.045 43.776 1.00 18.89 139 HIS D C 1
ATOM 9795 O O . HIS D 1 147 ? -33.792 -1.234 43.728 1.00 17.72 139 HIS D O 1
ATOM 9802 N N . VAL D 1 148 ? -32.179 0.343 43.630 1.00 16.05 140 VAL D N 1
ATOM 9803 C CA . VAL D 1 148 ? -31.084 -0.595 43.400 1.00 19.91 140 VAL D CA 1
ATOM 9804 C C . VAL D 1 148 ? -30.424 -0.909 44.737 1.00 19.37 140 VAL D C 1
ATOM 9805 O O . VAL D 1 148 ? -29.977 0.001 45.449 1.00 20.12 140 VAL D O 1
ATOM 9809 N N . SER D 1 149 ? -30.343 -2.192 45.080 1.00 18.62 141 SER D N 1
ATOM 9810 C CA . SER D 1 149 ? -29.822 -2.583 46.388 1.00 17.42 141 SER D CA 1
ATOM 9811 C C . SER D 1 149 ? -28.928 -3.815 46.234 1.00 24.09 141 SER D C 1
ATOM 9812 O O . SER D 1 149 ? -28.577 -4.225 45.120 1.00 23.40 141 SER D O 1
ATOM 9815 N N . THR D 1 150 ? -28.565 -4.417 47.375 1.00 22.77 142 THR D N 1
ATOM 9816 C CA . THR D 1 150 ? -27.498 -5.406 47.457 1.00 22.89 142 THR D CA 1
ATOM 9817 C C . THR D 1 150 ? -28.031 -6.723 48.008 1.00 22.91 142 THR D C 1
ATOM 9818 O O . THR D 1 150 ? -28.940 -6.734 48.841 1.00 18.71 142 THR D O 1
ATOM 9822 N N . ASP D 1 151 ? -27.443 -7.838 47.561 1.00 21.52 143 ASP D N 1
ATOM 9823 C CA . ASP D 1 151 ? -27.808 -9.109 48.176 1.00 23.00 143 ASP D CA 1
ATOM 9824 C C . ASP D 1 151 ? -27.311 -9.247 49.607 1.00 24.10 143 ASP D C 1
ATOM 9825 O O . ASP D 1 151 ? -27.726 -10.188 50.290 1.00 24.47 143 ASP D O 1
ATOM 9830 N N . GLU D 1 152 ? -26.441 -8.348 50.081 1.00 19.12 144 GLU D N 1
ATOM 9831 C CA . GLU D 1 152 ? -26.029 -8.411 51.482 1.00 21.74 144 GLU D CA 1
ATOM 9832 C C . GLU D 1 152 ? -27.173 -8.144 52.455 1.00 22.57 144 GLU D C 1
ATOM 9833 O O . GLU D 1 152 ? -27.004 -8.401 53.654 1.00 21.01 144 GLU D O 1
ATOM 9839 N N . VAL D 1 153 ? -28.324 -7.651 51.985 1.00 17.81 145 VAL D N 1
ATOM 9840 C CA . VAL D 1 153 ? -29.460 -7.499 52.894 1.00 15.80 145 VAL D CA 1
ATOM 9841 C C . VAL D 1 153 ? -29.914 -8.847 53.426 1.00 18.49 145 VAL D C 1
ATOM 9842 O O . VAL D 1 153 ? -30.510 -8.918 54.511 1.00 18.76 145 VAL D O 1
ATOM 9846 N N . TYR D 1 154 ? -29.643 -9.927 52.692 1.00 17.52 146 TYR D N 1
ATOM 9847 C CA . TYR D 1 154 ? -30.049 -11.265 53.097 1.00 19.19 146 TYR D CA 1
ATOM 9848 C C . TYR D 1 154 ? -29.100 -11.916 54.098 1.00 24.87 146 TYR D C 1
ATOM 9849 O O . TYR D 1 154 ? -29.391 -13.023 54.573 1.00 26.70 146 TYR D O 1
ATOM 9858 N N . GLY D 1 155 ? -27.977 -11.290 54.418 1.00 24.45 147 GLY D N 1
ATOM 9859 C CA . GLY D 1 155 ? -27.035 -11.876 55.356 1.00 24.79 147 GLY D CA 1
ATOM 9860 C C . GLY D 1 155 ? -26.044 -12.764 54.644 1.00 30.53 147 GLY D C 1
ATOM 9861 O O . GLY D 1 155 ? -25.502 -12.384 53.614 1.00 35.26 147 GLY D O 1
ATOM 9862 N N . SER D 1 156 ? -25.807 -13.952 55.196 1.00 29.41 148 SER D N 1
ATOM 9863 C CA . SER D 1 156 ? -24.892 -14.906 54.580 1.00 41.61 148 SER D CA 1
ATOM 9864 C C . SER D 1 156 ? -25.518 -16.293 54.603 1.00 36.74 148 SER D C 1
ATOM 9865 O O . SER D 1 156 ? -26.475 -16.555 55.333 1.00 33.00 148 SER D O 1
ATOM 9868 N N . LEU D 1 157 ? -24.964 -17.187 53.798 1.00 42.57 149 LEU D N 1
ATOM 9869 C CA . LEU D 1 157 ? -25.511 -18.522 53.633 1.00 42.53 149 LEU D CA 1
ATOM 9870 C C . LEU D 1 157 ? -24.605 -19.565 54.263 1.00 47.09 149 LEU D C 1
ATOM 9871 O O . LEU D 1 157 ? -23.411 -19.342 54.479 1.00 44.23 149 LEU D O 1
ATOM 9876 N N . GLY D 1 158 ? -25.193 -20.724 54.533 1.00 45.11 150 GLY D N 1
ATOM 9877 C CA . GLY D 1 158 ? -24.414 -21.903 54.810 1.00 48.51 150 GLY D CA 1
ATOM 9878 C C . GLY D 1 158 ? -23.711 -22.373 53.550 1.00 45.23 150 GLY D C 1
ATOM 9879 O O . GLY D 1 158 ? -23.619 -21.673 52.540 1.00 52.02 150 GLY D O 1
ATOM 9880 N N . GLU D 1 159 ? -23.201 -23.601 53.620 1.00 55.06 151 GLU D N 1
ATOM 9881 C CA . GLU D 1 159 ? -22.525 -24.169 52.456 1.00 54.00 151 GLU D CA 1
ATOM 9882 C C . GLU D 1 159 ? -23.503 -24.422 51.319 1.00 49.15 151 GLU D C 1
ATOM 9883 O O . GLU D 1 159 ? -23.104 -24.427 50.149 1.00 48.05 151 GLU D O 1
ATOM 9889 N N . THR D 1 160 ? -24.776 -24.620 51.640 1.00 47.49 152 THR D N 1
ATOM 9890 C CA . THR D 1 160 ? -25.816 -24.873 50.659 1.00 49.61 152 THR D CA 1
ATOM 9891 C C . THR D 1 160 ? -26.896 -23.802 50.755 1.00 44.32 152 THR D C 1
ATOM 9892 O O . THR D 1 160 ? -27.028 -23.106 51.764 1.00 42.45 152 THR D O 1
ATOM 9896 N N . GLY D 1 161 ? -27.675 -23.686 49.691 1.00 36.99 153 GLY D N 1
ATOM 9897 C CA . GLY D 1 161 ? -28.729 -22.700 49.643 1.00 40.46 153 GLY D CA 1
ATOM 9898 C C . GLY D 1 161 ? -28.291 -21.432 48.932 1.00 39.36 153 GLY D C 1
ATOM 9899 O O . GLY D 1 161 ? -27.104 -21.170 48.728 1.00 37.52 153 GLY D O 1
ATOM 9900 N N . PHE D 1 162 ? -29.282 -20.633 48.550 1.00 38.48 154 PHE D N 1
ATOM 9901 C CA . PHE D 1 162 ? -29.050 -19.394 47.828 1.00 34.78 154 PHE D CA 1
ATOM 9902 C C . PHE D 1 162 ? -29.968 -18.308 48.369 1.00 30.44 154 PHE D C 1
ATOM 9903 O O . PHE D 1 162 ? -30.971 -18.588 49.030 1.00 33.68 154 PHE D O 1
ATOM 9911 N N . PHE D 1 163 ? -29.606 -17.054 48.086 1.00 31.47 155 PHE D N 1
ATOM 9912 C CA . PHE D 1 163 ? -30.480 -15.926 48.391 1.00 32.03 155 PHE D CA 1
ATOM 9913 C C . PHE D 1 163 ? -31.650 -15.909 47.417 1.00 33.45 155 PHE D C 1
ATOM 9914 O O . PHE D 1 163 ? -31.452 -15.778 46.205 1.00 33.60 155 PHE D O 1
ATOM 9922 N N . LEU D 1 164 ? -32.863 -16.021 47.939 1.00 25.65 156 LEU D N 1
ATOM 9923 C CA . LEU D 1 164 ? -34.072 -15.841 47.154 1.00 31.44 156 LEU D CA 1
ATOM 9924 C C . LEU D 1 164 ? -34.731 -14.520 47.531 1.00 29.72 156 LEU D C 1
ATOM 9925 O O . LEU D 1 164 ? -34.408 -13.916 48.557 1.00 28.22 156 LEU D O 1
ATOM 9930 N N . GLU D 1 165 ? -35.647 -14.057 46.675 1.00 26.98 157 GLU D N 1
ATOM 9931 C CA . GLU D 1 165 ? -36.392 -12.846 46.999 1.00 28.38 157 GLU D CA 1
ATOM 9932 C C . GLU D 1 165 ? -37.223 -13.026 48.261 1.00 29.23 157 GLU D C 1
ATOM 9933 O O . GLU D 1 165 ? -37.559 -12.041 48.923 1.00 26.88 157 GLU D O 1
ATOM 9939 N N . THR D 1 166 ? -37.540 -14.265 48.621 1.00 29.80 158 THR D N 1
ATOM 9940 C CA . THR D 1 166 ? -38.290 -14.556 49.833 1.00 26.87 158 THR D CA 1
ATOM 9941 C C . THR D 1 166 ? -37.402 -14.748 51.053 1.00 30.28 158 THR D C 1
ATOM 9942 O O . THR D 1 166 ? -37.931 -14.914 52.158 1.00 29.03 158 THR D O 1
ATOM 9946 N N . THR D 1 167 ? -36.080 -14.745 50.881 1.00 28.50 159 THR D N 1
ATOM 9947 C CA . THR D 1 167 ? -35.174 -14.943 52.005 1.00 30.21 159 THR D CA 1
ATOM 9948 C C . THR D 1 167 ? -35.328 -13.809 53.005 1.00 24.97 159 THR D C 1
ATOM 9949 O O . THR D 1 167 ? -35.381 -12.636 52.627 1.00 22.40 159 THR D O 1
ATOM 9953 N N . ALA D 1 168 ? -35.424 -14.166 54.283 1.00 24.41 160 ALA D N 1
ATOM 9954 C CA . ALA D 1 168 ? -35.554 -13.167 55.336 1.00 19.38 160 ALA D CA 1
ATOM 9955 C C . ALA D 1 168 ? -34.329 -12.262 55.391 1.00 22.99 160 ALA D C 1
ATOM 9956 O O . ALA D 1 168 ? -33.193 -12.742 55.391 1.00 20.54 160 ALA D O 1
ATOM 9958 N N . TYR D 1 169 ? -34.564 -10.949 55.466 1.00 21.41 161 TYR D N 1
ATOM 9959 C CA . TYR D 1 169 ? -33.471 -10.004 55.643 1.00 20.54 161 TYR D CA 1
ATOM 9960 C C . TYR D 1 169 ? -32.679 -10.339 56.900 1.00 20.78 161 TYR D C 1
ATOM 9961 O O . TYR D 1 169 ? -33.252 -10.655 57.947 1.00 19.33 161 TYR D O 1
ATOM 9970 N N . ASP D 1 170 ? -31.355 -10.256 56.795 1.00 17.80 162 ASP D N 1
ATOM 9971 C CA . ASP D 1 170 ? -30.484 -10.495 57.944 1.00 17.68 162 ASP D CA 1
ATOM 9972 C C . ASP D 1 170 ? -29.168 -9.756 57.729 1.00 21.43 162 ASP D C 1
ATOM 9973 O O . ASP D 1 170 ? -28.107 -10.389 57.708 1.00 19.39 162 ASP D O 1
ATOM 9978 N N . PRO D 1 171 ? -29.191 -8.429 57.558 1.00 18.12 163 PRO D N 1
ATOM 9979 C CA . PRO D 1 171 ? -27.949 -7.713 57.240 1.00 18.24 163 PRO D CA 1
ATOM 9980 C C . PRO D 1 171 ? -26.957 -7.799 58.389 1.00 21.67 163 PRO D C 1
ATOM 9981 O O . PRO D 1 171 ? -27.309 -7.642 59.561 1.00 19.44 163 PRO D O 1
ATOM 9985 N N . GLN D 1 172 ? -25.701 -8.052 58.043 1.00 20.09 164 GLN D N 1
ATOM 9986 C CA A GLN D 1 172 ? -24.706 -8.323 59.065 0.58 20.66 164 GLN D CA 1
ATOM 9987 C CA B GLN D 1 172 ? -24.655 -8.359 59.008 0.42 20.70 164 GLN D CA 1
ATOM 9988 C C . GLN D 1 172 ? -23.661 -7.224 59.219 1.00 20.93 164 GLN D C 1
ATOM 9989 O O . GLN D 1 172 ? -22.856 -7.295 60.156 1.00 21.65 164 GLN D O 1
ATOM 10000 N N . SER D 1 173 ? -23.693 -6.186 58.392 1.00 20.67 165 SER D N 1
ATOM 10001 C CA . SER D 1 173 ? -22.760 -5.072 58.490 1.00 21.16 165 SER D CA 1
ATOM 10002 C C . SER D 1 173 ? -23.521 -3.757 58.564 1.00 22.65 165 SER D C 1
ATOM 10003 O O . SER D 1 173 ? -24.678 -3.674 58.131 1.00 18.29 165 SER D O 1
ATOM 10006 N N . PRO D 1 174 ? -22.909 -2.708 59.131 1.00 24.38 166 PRO D N 1
ATOM 10007 C CA . PRO D 1 174 ? -23.587 -1.404 59.130 1.00 24.43 166 PRO D CA 1
ATOM 10008 C C . PRO D 1 174 ? -24.005 -0.985 57.734 1.00 20.81 166 PRO D C 1
ATOM 10009 O O . PRO D 1 174 ? -25.134 -0.521 57.539 1.00 20.37 166 PRO D O 1
ATOM 10013 N N . TYR D 1 175 ? -23.139 -1.214 56.743 1.00 19.04 167 TYR D N 1
ATOM 10014 C CA . TYR D 1 175 ? -23.498 -0.934 55.357 1.00 17.89 167 TYR D CA 1
ATOM 10015 C C . TYR D 1 175 ? -24.740 -1.711 54.931 1.00 18.81 167 TYR D C 1
ATOM 10016 O O . TYR D 1 175 ? -25.699 -1.130 54.404 1.00 19.93 167 TYR D O 1
ATOM 10025 N N . SER D 1 176 ? -24.731 -3.034 55.101 1.00 18.03 168 SER D N 1
ATOM 10026 C CA . SER D 1 176 ? -25.879 -3.805 54.622 1.00 18.09 168 SER D CA 1
ATOM 10027 C C . SER D 1 176 ? -27.143 -3.486 55.427 1.00 16.14 168 SER D C 1
ATOM 10028 O O . SER D 1 176 ? -28.256 -3.562 54.889 1.00 18.71 168 SER D O 1
ATOM 10031 N N . ALA D 1 177 ? -26.994 -3.102 56.695 1.00 16.33 169 ALA D N 1
ATOM 10032 C CA . ALA D 1 177 ? -28.153 -2.665 57.473 1.00 20.17 169 ALA D CA 1
ATOM 10033 C C . ALA D 1 177 ? -28.735 -1.383 56.896 1.00 14.04 169 ALA D C 1
ATOM 10034 O O . ALA D 1 177 ? -29.960 -1.232 56.790 1.00 14.64 169 ALA D O 1
ATOM 10036 N N . SER D 1 178 ? -27.870 -0.458 56.480 1.00 14.66 170 SER D N 1
ATOM 10037 C CA . SER D 1 178 ? -28.379 0.793 55.933 1.00 16.56 170 SER D CA 1
ATOM 10038 C C . SER D 1 178 ? -29.052 0.575 54.577 1.00 17.82 170 SER D C 1
ATOM 10039 O O . SER D 1 178 ? -30.046 1.249 54.272 1.00 15.95 170 SER D O 1
ATOM 10042 N N . LYS D 1 179 ? -28.564 -0.380 53.762 1.00 16.27 171 LYS D N 1
ATOM 10043 C CA . LYS D 1 179 ? -29.262 -0.673 52.510 1.00 15.67 171 LYS D CA 1
ATOM 10044 C C . LYS D 1 179 ? -30.577 -1.395 52.766 1.00 14.89 171 LYS D C 1
ATOM 10045 O O . LYS D 1 179 ? -31.587 -1.108 52.112 1.00 17.30 171 LYS D O 1
ATOM 10051 N N . ALA D 1 180 ? -30.582 -2.352 53.693 1.00 15.38 172 ALA D N 1
ATOM 10052 C CA . ALA D 1 180 ? -31.838 -3.004 54.035 1.00 17.33 172 ALA D CA 1
ATOM 10053 C C . ALA D 1 180 ? -32.865 -1.975 54.483 1.00 14.44 172 ALA D C 1
ATOM 10054 O O . ALA D 1 180 ? -34.026 -2.038 54.073 1.00 14.17 172 ALA D O 1
ATOM 10056 N N . ALA D 1 181 ? -32.451 -1.024 55.328 1.00 15.80 173 ALA D N 1
ATOM 10057 C CA . ALA D 1 181 ? -33.319 0.084 55.739 1.00 16.51 173 ALA D CA 1
ATOM 10058 C C . ALA D 1 181 ? -33.926 0.803 54.537 1.00 17.41 173 ALA D C 1
ATOM 10059 O O . ALA D 1 181 ? -35.131 1.091 54.500 1.00 13.10 173 ALA D O 1
ATOM 10061 N N . SER D 1 182 ? -33.089 1.138 53.552 1.00 15.52 174 SER D N 1
ATOM 10062 C CA . SER D 1 182 ? -33.599 1.871 52.401 1.00 16.29 174 SER D CA 1
ATOM 10063 C C . SER D 1 182 ? -34.597 1.026 51.623 1.00 14.67 174 SER D C 1
ATOM 10064 O O . SER D 1 182 ? -35.612 1.553 51.138 1.00 14.81 174 SER D O 1
ATOM 10067 N N . ASP D 1 183 ? -34.350 -0.293 51.526 1.00 15.19 175 ASP D N 1
ATOM 10068 C CA . ASP D 1 183 ? -35.318 -1.195 50.897 1.00 15.92 175 ASP D CA 1
ATOM 10069 C C . ASP D 1 183 ? -36.670 -1.092 51.593 1.00 18.94 175 ASP D C 1
ATOM 10070 O O . ASP D 1 183 ? -37.723 -1.006 50.946 1.00 13.45 175 ASP D O 1
ATOM 10075 N N . HIS D 1 184 ? -36.654 -1.154 52.926 1.00 15.37 176 HIS D N 1
ATOM 10076 C CA . HIS D 1 184 ? -37.892 -1.095 53.693 1.00 13.90 176 HIS D CA 1
ATOM 10077 C C . HIS D 1 184 ? -38.643 0.201 53.434 1.00 15.19 176 HIS D C 1
ATOM 10078 O O . HIS D 1 184 ? -39.870 0.197 53.266 1.00 16.21 176 HIS D O 1
ATOM 10085 N N . LEU D 1 185 ? -37.928 1.329 53.445 1.00 15.41 177 LEU D N 1
ATOM 10086 C CA . LEU D 1 185 ? -38.579 2.618 53.210 1.00 16.39 177 LEU D CA 1
ATOM 10087 C C . LEU D 1 185 ? -39.285 2.639 51.859 1.00 18.21 177 LEU D C 1
ATOM 10088 O O . LEU D 1 185 ? -40.452 3.041 51.760 1.00 15.26 177 LEU D O 1
ATOM 10093 N N . VAL D 1 186 ? -38.613 2.155 50.813 1.00 12.95 178 VAL D N 1
ATOM 10094 C CA . VAL D 1 186 ? -39.222 2.151 49.485 1.00 12.65 178 VAL D CA 1
ATOM 10095 C C . VAL D 1 186 ? -40.501 1.322 49.479 1.00 13.50 178 VAL D C 1
ATOM 10096 O O . VAL D 1 186 ? -41.546 1.764 48.991 1.00 15.86 178 VAL D O 1
ATOM 10100 N N . ARG D 1 187 ? -40.435 0.090 49.997 1.00 15.26 179 ARG D N 1
ATOM 10101 C CA . ARG D 1 187 ? -41.626 -0.752 49.992 1.00 16.19 179 ARG D CA 1
ATOM 10102 C C . ARG D 1 187 ? -42.734 -0.160 50.857 1.00 15.66 179 ARG D C 1
ATOM 10103 O O . ARG D 1 187 ? -43.922 -0.246 50.508 1.00 16.32 179 ARG D O 1
ATOM 10111 N N . ALA D 1 188 ? -42.375 0.433 51.993 1.00 16.17 180 ALA D N 1
ATOM 10112 C CA . ALA D 1 188 ? -43.401 1.005 52.869 1.00 15.75 180 ALA D CA 1
ATOM 10113 C C . ALA D 1 188 ? -44.064 2.227 52.240 1.00 17.91 180 ALA D C 1
ATOM 10114 O O . ALA D 1 188 ? -45.281 2.431 52.389 1.00 17.44 180 ALA D O 1
ATOM 10116 N N . TYR D 1 189 ? -43.291 3.059 51.537 1.00 15.39 181 TYR D N 1
ATOM 10117 C CA . TYR D 1 189 ? -43.917 4.166 50.824 1.00 17.13 181 TYR D CA 1
ATOM 10118 C C . TYR D 1 189 ? -44.808 3.657 49.705 1.00 20.38 181 TYR D C 1
ATOM 10119 O O . TYR D 1 189 ? -45.843 4.261 49.410 1.00 19.96 181 TYR D O 1
ATOM 10128 N N . GLY D 1 190 ? -44.422 2.555 49.058 1.00 18.87 182 GLY D N 1
ATOM 10129 C CA . GLY D 1 190 ? -45.303 1.970 48.058 1.00 18.69 182 GLY D CA 1
ATOM 10130 C C . GLY D 1 190 ? -46.612 1.492 48.655 1.00 21.77 182 GLY D C 1
ATOM 10131 O O . GLY D 1 190 ? -47.689 1.742 48.109 1.00 21.47 182 GLY D O 1
ATOM 10132 N N . ASN D 1 191 ? -46.534 0.790 49.789 1.00 19.56 183 ASN D N 1
ATOM 10133 C CA . ASN D 1 191 ? -47.739 0.277 50.436 1.00 23.23 183 ASN D CA 1
ATOM 10134 C C . ASN D 1 191 ? -48.593 1.400 51.009 1.00 22.86 183 ASN D C 1
ATOM 10135 O O . ASN D 1 191 ? -49.827 1.359 50.928 1.00 22.89 183 ASN D O 1
ATOM 10140 N N . THR D 1 192 ? -47.960 2.403 51.603 1.00 23.10 184 THR D N 1
ATOM 10141 C CA . THR D 1 192 ? -48.710 3.379 52.384 1.00 24.03 184 THR D CA 1
ATOM 10142 C C . THR D 1 192 ? -49.267 4.500 51.513 1.00 24.73 184 THR D C 1
ATOM 10143 O O . THR D 1 192 ? -50.364 5.013 51.784 1.00 19.81 184 THR D O 1
ATOM 10147 N N . TYR D 1 193 ? -48.557 4.866 50.453 1.00 20.69 185 TYR D N 1
ATOM 10148 C CA . TYR D 1 193 ? -48.942 5.999 49.625 1.00 23.74 185 TYR D CA 1
ATOM 10149 C C . TYR D 1 193 ? -49.299 5.607 48.201 1.00 22.52 185 TYR D C 1
ATOM 10150 O O . TYR D 1 193 ? -49.714 6.476 47.418 1.00 25.02 185 TYR D O 1
ATOM 10159 N N . GLY D 1 194 ? -49.170 4.331 47.847 1.00 21.04 186 GLY D N 1
ATOM 10160 C CA . GLY D 1 194 ? -49.426 3.911 46.483 1.00 24.34 186 GLY D CA 1
ATOM 10161 C C . GLY D 1 194 ? -48.340 4.312 45.508 1.00 23.24 186 GLY D C 1
ATOM 10162 O O . GLY D 1 194 ? -48.601 4.423 44.309 1.00 24.94 186 GLY D O 1
ATOM 10163 N N . MET D 1 195 ? -47.129 4.543 45.996 1.00 22.53 187 MET D N 1
ATOM 10164 C CA . MET D 1 195 ? -46.042 4.956 45.129 1.00 20.67 187 MET D CA 1
ATOM 10165 C C . MET D 1 195 ? -45.526 3.753 44.348 1.00 18.56 187 MET D C 1
ATOM 10166 O O . MET D 1 195 ? -45.126 2.754 44.959 1.00 19.45 187 MET D O 1
ATOM 10171 N N . PRO D 1 196 ? -45.533 3.792 43.019 1.00 18.45 188 PRO D N 1
ATOM 10172 C CA . PRO D 1 196 ? -45.064 2.632 42.256 1.00 19.91 188 PRO D CA 1
ATOM 10173 C C . PRO D 1 1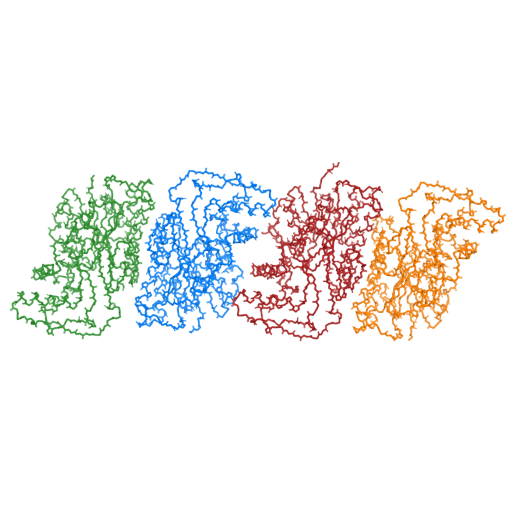96 ? -43.564 2.470 42.446 1.00 21.27 188 PRO D C 1
ATOM 10174 O O . PRO D 1 196 ? -42.808 3.441 42.382 1.00 20.06 188 PRO D O 1
ATOM 10178 N N . PHE D 1 197 ? -43.146 1.239 42.724 1.00 18.56 189 PHE D N 1
ATOM 10179 C CA . PHE D 1 197 ? -41.753 0.977 43.030 1.00 18.21 189 PHE D CA 1
ATOM 10180 C C . PHE D 1 197 ? -41.359 -0.391 42.500 1.00 20.85 189 PHE D C 1
ATOM 10181 O O . PHE D 1 197 ? -42.199 -1.263 42.263 1.00 20.19 189 PHE D O 1
ATOM 10189 N N . ILE D 1 198 ? -40.050 -0.569 42.349 1.00 18.27 190 ILE D N 1
ATOM 10190 C CA . ILE D 1 198 ? -39.446 -1.876 42.148 1.00 20.56 190 ILE D CA 1
ATOM 10191 C C . ILE D 1 198 ? -38.172 -1.886 42.979 1.00 18.86 190 ILE D C 1
ATOM 10192 O O . ILE D 1 198 ? -37.537 -0.844 43.146 1.00 21.03 190 ILE D O 1
ATOM 10197 N N . VAL D 1 199 ? -37.829 -3.036 43.552 1.00 19.88 191 VAL D N 1
ATOM 10198 C CA . VAL D 1 199 ? -36.555 -3.221 44.241 1.00 19.41 191 VAL D CA 1
ATOM 10199 C C . VAL D 1 199 ? -35.791 -4.336 43.545 1.00 22.30 191 VAL D C 1
ATOM 10200 O O . VAL D 1 199 ? -36.369 -5.385 43.231 1.00 24.65 191 VAL D O 1
ATOM 10204 N N . SER D 1 200 ? -34.492 -4.136 43.316 1.00 22.37 192 SER D N 1
ATOM 10205 C CA . SER D 1 200 ? -33.661 -5.270 42.943 1.00 20.09 192 SER D CA 1
ATOM 10206 C C . SER D 1 200 ? -32.426 -5.330 43.834 1.00 22.39 192 SER D C 1
ATOM 10207 O O . SER D 1 200 ? -31.914 -4.304 44.292 1.00 19.14 192 SER D O 1
ATOM 10210 N N . ASN D 1 201 ? -31.969 -6.558 44.088 1.00 21.87 193 ASN D N 1
ATOM 10211 C CA . ASN D 1 201 ? -30.798 -6.825 44.919 1.00 24.71 193 ASN D CA 1
ATOM 10212 C C . ASN D 1 201 ? -29.821 -7.660 44.114 1.00 25.35 193 ASN D C 1
ATOM 10213 O O . ASN D 1 201 ? -30.172 -8.750 43.652 1.00 22.84 193 ASN D O 1
ATOM 10218 N N . CYS D 1 202 ? -28.593 -7.172 43.968 1.00 24.65 194 CYS D N 1
ATOM 10219 C CA . CYS D 1 202 ? -27.650 -7.834 43.078 1.00 24.59 194 CYS D CA 1
ATOM 10220 C C . CYS D 1 202 ? -26.441 -8.352 43.839 1.00 26.00 194 CYS D C 1
ATOM 10221 O O . CYS D 1 202 ? -26.134 -7.909 44.949 1.00 26.64 194 CYS D O 1
ATOM 10224 N N . SER D 1 203 ? -25.742 -9.295 43.210 1.00 26.36 195 SER D N 1
ATOM 10225 C CA . SER D 1 203 ? -24.481 -9.772 43.748 1.00 28.92 195 SER D CA 1
ATOM 10226 C C . SER D 1 203 ? -23.387 -8.739 43.477 1.00 25.43 195 SER D C 1
ATOM 10227 O O . SER D 1 203 ? -23.643 -7.641 42.970 1.00 27.92 195 SER D O 1
ATOM 10230 N N . ASN D 1 204 ? -22.161 -9.081 43.851 1.00 30.03 196 ASN D N 1
ATOM 10231 C CA . ASN D 1 204 ? -21.021 -8.204 43.627 1.00 30.10 196 ASN D CA 1
ATOM 10232 C C . ASN D 1 204 ? -20.823 -7.959 42.138 1.00 28.22 196 ASN D C 1
ATOM 10233 O O . ASN D 1 204 ? -20.783 -8.903 41.345 1.00 29.52 196 ASN D O 1
ATOM 10238 N N . ASN D 1 205 ? -20.670 -6.694 41.766 1.00 27.10 197 ASN D N 1
ATOM 10239 C CA . ASN D 1 205 ? -20.391 -6.335 40.380 1.00 24.32 197 ASN D CA 1
ATOM 10240 C C . ASN D 1 205 ? -18.887 -6.237 40.119 1.00 26.21 197 ASN D C 1
ATOM 10241 O O . ASN D 1 205 ? -18.078 -6.015 41.023 1.00 28.37 197 ASN D O 1
ATOM 10246 N N . TYR D 1 206 ? -18.519 -6.407 38.850 1.00 25.33 198 TYR D N 1
ATOM 10247 C CA . TYR D 1 206 ? -17.149 -6.211 38.394 1.00 26.10 198 TYR D CA 1
ATOM 10248 C C . TYR D 1 206 ? -17.223 -5.751 36.949 1.00 25.98 198 TYR D C 1
ATOM 10249 O O . TYR D 1 206 ? -18.268 -5.858 36.304 1.00 28.48 198 TYR D O 1
ATOM 10258 N N . GLY D 1 207 ? -16.105 -5.247 36.434 1.00 29.43 199 GLY D N 1
ATOM 10259 C CA . GLY D 1 207 ? -16.047 -4.847 35.045 1.00 25.98 199 GLY D CA 1
ATOM 10260 C C . GLY D 1 207 ? -15.488 -3.451 34.838 1.00 31.44 199 GLY D C 1
ATOM 10261 O O . GLY D 1 207 ? -14.836 -2.885 35.719 1.00 29.10 199 GLY D O 1
ATOM 10262 N N . PRO D 1 208 ? -15.710 -2.882 33.647 1.00 32.42 200 PRO D N 1
ATOM 10263 C CA . PRO D 1 208 ? -15.142 -1.562 33.342 1.00 28.22 200 PRO D CA 1
ATOM 10264 C C . PRO D 1 208 ? -15.563 -0.486 34.338 1.00 24.61 200 PRO D C 1
ATOM 10265 O O . PRO D 1 208 ? -16.694 -0.466 34.829 1.00 23.88 200 PRO D O 1
ATOM 10269 N N . ASN D 1 209 ? -14.621 0.418 34.626 1.00 26.35 201 ASN D N 1
ATOM 10270 C CA . ASN D 1 209 ? -14.798 1.608 35.463 1.00 23.24 201 ASN D CA 1
ATOM 10271 C C . ASN D 1 209 ? -14.890 1.281 36.948 1.00 27.23 201 ASN D C 1
ATOM 10272 O O . ASN D 1 209 ? -15.394 2.095 37.729 1.00 25.43 201 ASN D O 1
ATOM 10277 N N . HIS D 1 210 ? -14.392 0.112 37.346 1.00 27.48 202 HIS D N 1
ATOM 10278 C CA . HIS D 1 210 ? -14.320 -0.279 38.751 1.00 27.99 202 HIS D CA 1
ATOM 10279 C C . HIS D 1 210 ? -13.056 0.312 39.371 1.00 26.74 202 HIS D C 1
ATOM 10280 O O . HIS D 1 210 ? -11.978 0.250 38.775 1.00 29.14 202 HIS D O 1
ATOM 10287 N N . PHE D 1 211 ? -13.189 0.886 40.570 1.00 32.91 203 PHE D N 1
ATOM 10288 C CA . PHE D 1 211 ? -12.083 1.643 41.145 1.00 32.37 203 PHE D CA 1
ATOM 10289 C C . PHE D 1 211 ? -10.876 0.748 41.421 1.00 32.01 203 PHE D C 1
ATOM 10290 O O . PHE D 1 211 ? -11.025 -0.442 41.714 1.00 34.25 203 PHE D O 1
ATOM 10298 N N . PRO D 1 212 ? -9.661 1.304 41.347 1.00 32.36 204 PRO D N 1
ATOM 10299 C CA . PRO D 1 212 ? -8.469 0.448 41.332 1.00 34.51 204 PRO D CA 1
ATOM 10300 C C . PRO D 1 212 ? -8.247 -0.331 42.615 1.00 39.24 204 PRO D C 1
ATOM 10301 O O . PRO D 1 212 ? -7.583 -1.373 42.570 1.00 39.59 204 PRO D O 1
ATOM 10305 N N . GLU D 1 213 ? -8.778 0.111 43.747 1.00 34.87 205 GLU D N 1
ATOM 10306 C CA . GLU D 1 213 ? -8.505 -0.600 44.982 1.00 37.98 205 GLU D CA 1
ATOM 10307 C C . GLU D 1 213 ? -9.563 -1.644 45.301 1.00 40.78 205 GLU D C 1
ATOM 10308 O O . GLU D 1 213 ? -9.497 -2.270 46.364 1.00 39.06 205 GLU D O 1
ATOM 10314 N N . LYS D 1 214 ? -10.531 -1.854 44.411 1.00 40.15 206 LYS D N 1
ATOM 10315 C CA . LYS D 1 214 ? -11.480 -2.938 44.603 1.00 37.38 206 LYS D CA 1
ATOM 10316 C C . LYS D 1 214 ? -10.794 -4.276 44.360 1.00 34.98 206 LYS D C 1
ATOM 10317 O O . LYS D 1 214 ? -9.679 -4.351 43.820 1.00 34.37 206 LYS D O 1
ATOM 10323 N N . LEU D 1 215 ? -11.483 -5.348 44.759 1.00 38.65 207 LEU D N 1
ATOM 10324 C CA . LEU D 1 215 ? -10.865 -6.670 44.797 1.00 35.33 207 LEU D CA 1
ATOM 10325 C C . LEU D 1 215 ? -10.233 -7.032 43.458 1.00 33.72 207 LEU D C 1
ATOM 10326 O O . LEU D 1 215 ? -9.016 -7.224 43.362 1.00 33.34 207 LEU D O 1
ATOM 10331 N N . ILE D 1 216 ? -11.038 -7.084 42.403 1.00 34.91 208 ILE D N 1
ATOM 10332 C CA . ILE D 1 216 ? -10.563 -7.585 41.112 1.00 34.06 208 ILE D CA 1
ATOM 10333 C C . ILE D 1 216 ? -9.545 -6.633 40.480 1.00 33.94 208 ILE D C 1
ATOM 10334 O O . ILE D 1 216 ? -8.499 -7.110 40.012 1.00 37.84 208 ILE D O 1
ATOM 10339 N N . PRO D 1 217 ? -9.763 -5.305 40.452 1.00 34.03 209 PRO D N 1
ATOM 10340 C CA . PRO D 1 217 ? -8.701 -4.421 39.922 1.00 33.12 209 PRO D CA 1
ATOM 10341 C C . PRO D 1 217 ? -7.399 -4.486 40.704 1.00 35.60 209 PRO D C 1
ATOM 10342 O O . PRO D 1 217 ? -6.317 -4.400 40.107 1.00 37.77 209 PRO D O 1
ATOM 10346 N N . LEU D 1 218 ? -7.473 -4.631 42.032 1.00 36.90 210 LEU D N 1
ATOM 10347 C CA . LEU D 1 218 ? -6.254 -4.697 42.830 1.00 34.58 210 LEU D CA 1
ATOM 10348 C C . LEU D 1 218 ? -5.510 -5.999 42.580 1.00 39.09 210 LEU D C 1
ATOM 10349 O O . LEU D 1 218 ? -4.272 -6.016 42.545 1.00 43.80 210 LEU D O 1
ATOM 10354 N N . CYS D 1 219 ? -6.243 -7.101 42.400 1.00 36.26 211 CYS D N 1
ATOM 10355 C CA A CYS D 1 219 ? -5.592 -8.358 42.045 0.61 40.83 211 CYS D CA 1
ATOM 10356 C CA B CYS D 1 219 ? -5.596 -8.361 42.039 0.39 40.83 211 CYS D CA 1
ATOM 10357 C C . CYS D 1 219 ? -4.869 -8.238 40.708 1.00 42.62 211 CYS D C 1
ATOM 10358 O O . CYS D 1 219 ? -3.737 -8.727 40.556 1.00 40.61 211 CYS D O 1
ATOM 10363 N N . ILE D 1 220 ? -5.510 -7.589 39.733 1.00 40.30 212 ILE D N 1
ATOM 10364 C CA . ILE D 1 220 ? -4.908 -7.387 38.416 1.00 43.14 212 ILE D CA 1
ATOM 10365 C C . ILE D 1 220 ? -3.635 -6.561 38.533 1.00 42.80 212 ILE D C 1
ATOM 10366 O O . ILE D 1 220 ? -2.593 -6.907 37.965 1.00 45.67 212 ILE D O 1
ATOM 10371 N N . SER D 1 221 ? -3.710 -5.440 39.255 1.00 41.60 213 SER D N 1
ATOM 10372 C CA . SER D 1 221 ? -2.531 -4.601 39.440 1.00 45.41 213 SER D CA 1
ATOM 10373 C C . SER D 1 221 ? -1.415 -5.362 40.149 1.00 46.03 213 SER D C 1
ATOM 10374 O O . SER D 1 221 ? -0.247 -5.273 39.757 1.00 47.36 213 SER D O 1
ATOM 10377 N N . ASN D 1 222 ? -1.753 -6.125 41.189 1.00 44.96 214 ASN D N 1
ATOM 10378 C CA . ASN D 1 222 ? -0.726 -6.866 41.915 1.00 49.21 214 ASN D CA 1
ATOM 10379 C C . ASN D 1 222 ? -0.050 -7.902 41.029 1.00 51.97 214 ASN D C 1
ATOM 10380 O O . ASN D 1 222 ? 1.159 -8.139 41.149 1.00 49.83 214 ASN D O 1
ATOM 10385 N N . ILE D 1 223 ? -0.811 -8.539 40.137 1.00 49.11 215 ILE D N 1
ATOM 10386 C CA . ILE D 1 223 ? -0.210 -9.516 39.231 1.00 46.42 215 ILE D CA 1
ATOM 10387 C C . ILE D 1 223 ? 0.720 -8.821 38.242 1.00 49.33 215 ILE D C 1
ATOM 10388 O O . ILE D 1 223 ? 1.847 -9.274 38.002 1.00 49.21 215 ILE D O 1
ATOM 10393 N N . LEU D 1 224 ? 0.268 -7.706 37.659 1.00 45.28 216 LEU D N 1
ATOM 10394 C CA . LEU D 1 224 ? 1.114 -6.962 36.730 1.00 51.51 216 LEU D CA 1
ATOM 10395 C C . LEU D 1 224 ? 2.348 -6.405 37.423 1.00 54.64 216 LEU D C 1
ATOM 10396 O O . LEU D 1 224 ? 3.426 -6.334 36.816 1.00 49.13 216 LEU D O 1
ATOM 10401 N N . ASN D 1 225 ? 2.217 -6.017 38.690 1.00 52.61 217 ASN D N 1
ATOM 10402 C CA . ASN D 1 225 ? 3.308 -5.415 39.442 1.00 58.27 217 ASN D CA 1
ATOM 10403 C C . ASN D 1 225 ? 4.072 -6.428 40.291 1.00 59.02 217 ASN D C 1
ATOM 10404 O O . ASN D 1 225 ? 4.949 -6.036 41.068 1.00 56.68 217 ASN D O 1
ATOM 10409 N N . GLU D 1 226 ? 3.764 -7.719 40.147 1.00 60.52 218 GLU D N 1
ATOM 10410 C CA . GLU D 1 226 ? 4.471 -8.800 40.845 1.00 62.79 218 GLU D CA 1
ATOM 10411 C C . GLU D 1 226 ? 4.476 -8.585 42.358 1.00 64.14 218 GLU D C 1
ATOM 10412 O O . GLU D 1 226 ? 5.446 -8.901 43.053 1.00 63.81 218 GLU D O 1
ATOM 10418 N N . LYS D 1 227 ? 3.378 -8.049 42.867 1.00 56.41 219 LYS D N 1
ATOM 10419 C CA . LYS D 1 227 ? 3.065 -7.841 44.269 1.00 50.97 219 LYS D CA 1
ATOM 10420 C C . LYS D 1 227 ? 2.409 -9.095 44.842 1.00 57.35 219 LYS D C 1
ATOM 10421 O O . LYS D 1 227 ? 1.761 -9.850 44.110 1.00 55.29 219 LYS D O 1
ATOM 10423 N N . PRO D 1 228 ? 2.570 -9.361 46.139 1.00 59.05 220 PRO D N 1
ATOM 10424 C CA . PRO D 1 228 ? 1.996 -10.584 46.708 1.00 55.11 220 PRO D CA 1
ATOM 10425 C C . PRO D 1 228 ? 0.478 -10.567 46.659 1.00 58.79 220 PRO D C 1
ATOM 10426 O O . PRO D 1 228 ? -0.166 -9.516 46.734 1.00 54.01 220 PRO D O 1
ATOM 10430 N N . LEU D 1 229 ? -0.089 -11.760 46.511 1.00 55.16 221 LEU D N 1
ATOM 10431 C CA . LEU D 1 229 ? -1.534 -11.935 46.432 1.00 56.69 221 LEU D CA 1
ATOM 10432 C C . LEU D 1 229 ? -2.027 -12.575 47.723 1.00 57.44 221 LEU D C 1
ATOM 10433 O O . LEU D 1 229 ? -1.953 -13.805 47.872 1.00 57.64 221 LEU D O 1
ATOM 10438 N N . PRO D 1 230 ? -2.527 -11.794 48.684 1.00 58.20 222 PRO D N 1
ATOM 10439 C CA . PRO D 1 230 ? -2.900 -12.367 49.987 1.00 58.94 222 PRO D CA 1
ATOM 10440 C C . PRO D 1 230 ? -4.183 -13.177 49.885 1.00 54.65 222 PRO D C 1
ATOM 10441 O O . PRO D 1 230 ? -5.180 -12.724 49.317 1.00 51.99 222 PRO D O 1
ATOM 10445 N N . ILE D 1 231 ? -4.144 -14.385 50.441 1.00 54.76 223 ILE D N 1
ATOM 10446 C CA . ILE D 1 231 ? -5.276 -15.303 50.473 1.00 56.27 223 ILE D CA 1
ATOM 10447 C C . ILE D 1 231 ? -5.567 -15.619 51.933 1.00 58.72 223 ILE D C 1
ATOM 10448 O O . ILE D 1 231 ? -4.717 -16.185 52.633 1.00 59.25 223 ILE D O 1
ATOM 10453 N N . TYR D 1 232 ? -6.762 -15.258 52.391 1.00 55.37 224 TYR D N 1
ATOM 10454 C CA . TYR D 1 232 ? -7.129 -15.394 53.795 1.00 60.86 224 TYR D CA 1
ATOM 10455 C C . TYR D 1 232 ? -7.685 -16.786 54.062 1.00 60.76 224 TYR D C 1
ATOM 10456 O O . TYR D 1 232 ? -8.559 -17.265 53.332 1.00 62.16 224 TYR D O 1
ATOM 10465 N N . GLY D 1 233 ? -7.157 -17.435 55.094 1.00 64.10 225 GLY D N 1
ATOM 10466 C CA . GLY D 1 233 ? -7.562 -18.795 55.402 1.00 57.01 225 GLY D CA 1
ATOM 10467 C C . GLY D 1 233 ? -7.196 -19.729 54.269 1.00 62.60 225 GLY D C 1
ATOM 10468 O O . GLY D 1 233 ? -6.031 -19.830 53.861 1.00 64.23 225 GLY D O 1
ATOM 10469 N N . ASP D 1 234 ? -8.197 -20.430 53.746 1.00 63.71 226 ASP D N 1
ATOM 10470 C CA . ASP D 1 234 ? -8.020 -21.290 52.587 1.00 67.27 226 ASP D CA 1
ATOM 10471 C C . ASP D 1 234 ? -8.424 -20.609 51.288 1.00 70.40 226 ASP D C 1
ATOM 10472 O O . ASP D 1 234 ? -8.224 -21.186 50.214 1.00 67.62 226 ASP D O 1
ATOM 10474 N N . GLY D 1 235 ? -8.975 -19.399 51.357 1.00 61.29 227 GLY D N 1
ATOM 10475 C CA . GLY D 1 235 ? -9.530 -18.770 50.177 1.00 65.34 227 GLY D CA 1
ATOM 10476 C C . GLY D 1 235 ? -10.921 -19.237 49.820 1.00 70.50 227 GLY D C 1
ATOM 10477 O O . GLY D 1 235 ? -11.339 -19.072 48.669 1.00 65.78 227 GLY D O 1
ATOM 10478 N N . LYS D 1 236 ? -11.660 -19.801 50.781 1.00 68.30 228 LYS D N 1
ATOM 10479 C CA . LYS D 1 236 ? -12.978 -20.373 50.532 1.00 59.73 228 LYS D CA 1
ATOM 10480 C C . LYS D 1 236 ? -14.100 -19.343 50.562 1.00 61.10 228 LYS D C 1
ATOM 10481 O O . LYS D 1 236 ? -15.246 -19.694 50.258 1.00 59.03 228 LYS D O 1
ATOM 10483 N N . TYR D 1 237 ? -13.808 -18.099 50.933 1.00 58.56 229 TYR D N 1
ATOM 10484 C CA . TYR D 1 237 ? -14.782 -17.022 50.820 1.00 58.88 229 TYR D CA 1
ATOM 10485 C C . TYR D 1 237 ? -15.374 -16.995 49.414 1.00 56.83 229 TYR D C 1
ATOM 10486 O O . TYR D 1 237 ? -14.642 -17.028 48.422 1.00 56.17 229 TYR D O 1
ATOM 10495 N N . THR D 1 238 ? -16.704 -16.945 49.330 1.00 50.40 230 THR D N 1
ATOM 10496 C CA . THR D 1 238 ? -17.410 -17.246 48.090 1.00 49.77 230 THR D CA 1
ATOM 10497 C C . THR D 1 238 ? -18.443 -16.176 47.779 1.00 46.22 230 THR D C 1
ATOM 10498 O O . THR D 1 238 ? -19.302 -15.875 48.611 1.00 48.76 230 THR D O 1
ATOM 10502 N N . ARG D 1 239 ? -18.356 -15.610 46.576 1.00 44.59 231 ARG D N 1
ATOM 10503 C CA . ARG D 1 239 ? -19.318 -14.646 46.072 1.00 40.80 231 ARG D CA 1
ATOM 10504 C C . ARG D 1 239 ? -19.782 -15.072 44.686 1.00 38.66 231 ARG D C 1
ATOM 10505 O O . ARG D 1 239 ? -19.037 -15.703 43.928 1.00 40.05 231 ARG D O 1
ATOM 10513 N N . ASP D 1 240 ? -21.029 -14.730 44.377 1.00 36.06 232 ASP D N 1
ATOM 10514 C CA . ASP D 1 240 ? -21.527 -14.714 43.009 1.00 33.05 232 ASP D CA 1
ATOM 10515 C C . ASP D 1 240 ? -21.081 -13.408 42.356 1.00 31.15 232 ASP D C 1
ATOM 10516 O O . ASP D 1 240 ? -21.187 -12.342 42.967 1.00 31.45 232 ASP D O 1
ATOM 10521 N N . TRP D 1 241 ? -20.571 -13.479 41.123 1.00 33.75 233 TRP D N 1
ATOM 10522 C CA . TRP D 1 241 ? -19.995 -12.310 40.455 1.00 28.98 233 TRP D CA 1
ATOM 10523 C C . TRP D 1 241 ? -20.811 -11.931 39.225 1.00 29.77 233 TRP D C 1
ATOM 10524 O O . TRP D 1 241 ? -20.946 -12.730 38.292 1.00 30.83 233 TRP D O 1
ATOM 10535 N N . LEU D 1 242 ? -21.293 -10.689 39.204 1.00 26.74 234 LEU D N 1
ATOM 10536 C CA . LEU D 1 242 ? -22.177 -10.171 38.166 1.00 29.64 234 LEU D CA 1
ATOM 10537 C C . LEU D 1 242 ? -21.454 -9.120 37.323 1.00 25.45 234 LEU D C 1
ATOM 10538 O O . LEU D 1 242 ? -20.922 -8.147 37.859 1.00 27.52 234 LEU D O 1
ATOM 10543 N N . TYR D 1 243 ? -21.431 -9.311 36.008 1.00 27.82 235 TYR D N 1
ATOM 10544 C CA . TYR D 1 243 ? -20.804 -8.327 35.131 1.00 25.56 235 TYR D CA 1
ATOM 10545 C C . TYR D 1 243 ? -21.610 -7.031 35.128 1.00 28.24 235 TYR D C 1
ATOM 10546 O O . TYR D 1 243 ? -22.827 -7.047 34.918 1.00 26.46 235 TYR D O 1
ATOM 10555 N N . VAL D 1 244 ? -20.936 -5.902 35.359 1.00 25.68 236 VAL D N 1
ATOM 10556 C CA . VAL D 1 244 ? -21.672 -4.658 35.606 1.00 24.59 236 VAL D CA 1
ATOM 10557 C C . VAL D 1 244 ? -22.559 -4.291 34.418 1.00 26.31 236 VAL D C 1
ATOM 10558 O O . VAL D 1 244 ? -23.659 -3.747 34.597 1.00 24.76 236 VAL D O 1
ATOM 10562 N N . ILE D 1 245 ? -22.124 -4.609 33.197 1.00 24.82 237 ILE D N 1
ATOM 10563 C CA . ILE D 1 245 ? -22.943 -4.310 32.026 1.00 24.57 237 ILE D CA 1
ATOM 10564 C C . ILE D 1 245 ? -24.206 -5.165 32.027 1.00 29.20 237 ILE D C 1
ATOM 10565 O O . ILE D 1 245 ? -25.290 -4.692 31.650 1.00 25.59 237 ILE D O 1
ATOM 10570 N N . ASP D 1 246 ? -24.103 -6.421 32.491 1.00 29.07 238 ASP D N 1
ATOM 10571 C CA . ASP D 1 246 ? -25.294 -7.259 32.640 1.00 28.13 238 ASP D CA 1
ATOM 10572 C C . ASP D 1 246 ? -26.242 -6.690 33.687 1.00 24.46 238 ASP D C 1
ATOM 10573 O O . ASP D 1 246 ? -27.464 -6.762 33.524 1.00 24.09 238 ASP D O 1
ATOM 10578 N N . HIS D 1 247 ? -25.697 -6.147 34.780 1.00 24.80 239 HIS D N 1
ATOM 10579 C CA . HIS D 1 247 ? -26.538 -5.532 35.809 1.00 25.55 239 HIS D CA 1
ATOM 10580 C C . HIS D 1 247 ? -27.319 -4.358 35.231 1.00 23.86 239 HIS D C 1
ATOM 10581 O O . HIS D 1 247 ? -28.542 -4.267 35.396 1.00 24.86 239 HIS D O 1
ATOM 10588 N N . ALA D 1 248 ? -26.626 -3.454 34.530 1.00 20.47 240 ALA D N 1
ATOM 10589 C CA . ALA D 1 248 ? -27.300 -2.304 33.937 1.00 24.40 240 ALA D CA 1
ATOM 10590 C C . ALA D 1 248 ? -28.385 -2.742 32.962 1.00 25.40 240 ALA D C 1
ATOM 10591 O O . ALA D 1 248 ? -29.477 -2.169 32.939 1.00 21.71 240 ALA D O 1
ATOM 10593 N N . ARG D 1 249 ? -28.108 -3.766 32.149 1.00 25.41 241 ARG D N 1
ATOM 10594 C CA . ARG D 1 249 ? -29.124 -4.261 31.223 1.00 22.71 241 ARG D CA 1
ATOM 10595 C C . ARG D 1 249 ? -30.329 -4.841 31.962 1.00 26.78 241 ARG D C 1
ATOM 10596 O O . ARG D 1 249 ? -31.479 -4.664 31.533 1.00 25.07 241 ARG D O 1
ATOM 10604 N N . ALA D 1 250 ? -30.086 -5.565 33.060 1.00 25.80 242 ALA D N 1
ATOM 10605 C CA . ALA D 1 250 ? -31.184 -6.101 33.867 1.00 27.28 242 ALA D CA 1
ATOM 10606 C C . ALA D 1 250 ? -32.034 -4.990 34.475 1.00 26.57 242 ALA D C 1
ATOM 10607 O O . ALA D 1 250 ? -33.269 -5.066 34.468 1.00 23.87 242 ALA D O 1
ATOM 10609 N N . ILE D 1 251 ? -31.393 -3.958 35.026 1.00 23.42 243 ILE D N 1
ATOM 10610 C CA . ILE D 1 251 ? -32.145 -2.839 35.593 1.00 22.03 243 ILE D CA 1
ATOM 10611 C C . ILE D 1 251 ? -33.083 -2.248 34.547 1.00 22.94 243 ILE D C 1
ATOM 10612 O O . ILE D 1 251 ? -34.286 -2.103 34.779 1.00 23.70 243 ILE D O 1
ATOM 10617 N N . HIS D 1 252 ? -32.558 -1.953 33.358 1.00 23.62 244 HIS D N 1
ATOM 10618 C CA . HIS D 1 252 ? -33.375 -1.317 32.332 1.00 21.60 244 HIS D CA 1
ATOM 10619 C C . HIS D 1 252 ? -34.526 -2.215 31.897 1.00 27.07 244 HIS D C 1
ATOM 10620 O O . HIS D 1 252 ? -35.640 -1.733 31.657 1.00 28.18 244 HIS D O 1
ATOM 10627 N N . GLN D 1 253 ? -34.283 -3.526 31.778 1.00 24.55 245 GLN D N 1
ATOM 10628 C CA . GLN D 1 253 ? -35.361 -4.418 31.370 1.00 28.56 245 GLN D CA 1
ATOM 10629 C C . GLN D 1 253 ? -36.415 -4.543 32.465 1.00 26.51 245 GLN D C 1
ATOM 10630 O O . GLN D 1 253 ? -37.618 -4.495 32.185 1.00 26.42 245 GLN D O 1
ATOM 10636 N N . ILE D 1 254 ? -35.981 -4.717 33.714 1.00 22.55 246 ILE D N 1
ATOM 10637 C CA . ILE D 1 254 ? -36.922 -4.775 34.834 1.00 27.90 246 ILE D CA 1
ATOM 10638 C C . ILE D 1 254 ? -37.726 -3.482 34.918 1.00 26.02 246 ILE D C 1
ATOM 10639 O O . ILE D 1 254 ? -38.954 -3.504 35.064 1.00 27.52 246 ILE D O 1
ATOM 10644 N N . PHE D 1 255 ? -37.036 -2.339 34.830 1.00 24.14 247 PHE D N 1
ATOM 10645 C CA . PHE D 1 255 ? -37.692 -1.034 34.846 1.00 28.05 247 PHE D CA 1
ATOM 10646 C C . PHE D 1 255 ? -38.832 -0.984 33.838 1.00 26.19 247 PHE D C 1
ATOM 10647 O O . PHE D 1 255 ? -39.894 -0.410 34.109 1.00 26.58 247 PHE D O 1
ATOM 10655 N N . ASN D 1 256 ? -38.640 -1.602 32.675 1.00 23.99 248 ASN D N 1
ATOM 10656 C CA . ASN D 1 256 ? -39.644 -1.514 31.629 1.00 26.32 248 ASN D CA 1
ATOM 10657 C C . ASN D 1 256 ? -40.677 -2.630 31.677 1.00 34.13 248 ASN D C 1
ATOM 10658 O O . ASN D 1 256 ? -41.818 -2.419 31.250 1.00 32.66 248 ASN D O 1
ATOM 10663 N N . GLU D 1 257 ? -40.322 -3.806 32.196 1.00 28.72 249 GLU D N 1
ATOM 10664 C CA . GLU D 1 257 ? -41.134 -4.994 31.992 1.00 29.61 249 GLU D CA 1
ATOM 10665 C C . GLU D 1 257 ? -41.721 -5.591 33.261 1.00 29.29 249 GLU D C 1
ATOM 10666 O O . GLU D 1 257 ? -42.712 -6.319 33.168 1.00 30.14 249 GLU D O 1
ATOM 10672 N N . ALA D 1 258 ? -41.151 -5.317 34.427 1.00 27.70 250 ALA D N 1
ATOM 10673 C CA . ALA D 1 258 ? -41.629 -5.949 35.645 1.00 28.68 250 ALA D CA 1
ATOM 10674 C C . ALA D 1 258 ? -42.958 -5.357 36.087 1.00 28.51 250 ALA D C 1
ATOM 10675 O O . ALA D 1 258 ? -43.270 -4.193 35.824 1.00 29.51 250 ALA D O 1
ATOM 10677 N N . LYS D 1 259 ? -43.742 -6.188 36.770 1.00 28.78 251 LYS D N 1
ATOM 10678 C CA . LYS D 1 259 ? -44.958 -5.737 37.429 1.00 27.91 251 LYS D CA 1
ATOM 10679 C C . LYS D 1 259 ? -44.614 -4.816 38.597 1.00 31.52 251 LYS D C 1
ATOM 10680 O O . LYS D 1 259 ? -43.638 -5.038 39.320 1.00 29.68 251 LYS D O 1
ATOM 10686 N N . THR D 1 260 ? -45.418 -3.769 38.776 1.00 30.57 252 THR D N 1
ATOM 10687 C CA . THR D 1 260 ? -45.170 -2.818 39.851 1.00 26.23 252 THR D CA 1
ATOM 10688 C C . THR D 1 260 ? -45.156 -3.529 41.201 1.00 30.01 252 THR D C 1
ATOM 10689 O O . THR D 1 260 ? -45.983 -4.404 41.469 1.00 26.85 252 THR D O 1
ATOM 10693 N N . GLY D 1 261 ? -44.185 -3.169 42.044 1.00 25.53 253 GLY D N 1
ATOM 10694 C CA . GLY D 1 261 ? -44.081 -3.732 43.372 1.00 26.98 253 GLY D CA 1
ATOM 10695 C C . GLY D 1 261 ? -43.222 -4.972 43.480 1.00 28.26 253 GLY D C 1
ATOM 10696 O O . GLY D 1 261 ? -43.036 -5.481 44.591 1.00 26.64 253 GLY D O 1
ATOM 10697 N N . GLU D 1 262 ? -42.680 -5.471 42.376 1.00 27.69 254 GLU D N 1
ATOM 10698 C CA . GLU D 1 262 ? -41.914 -6.705 42.432 1.00 26.25 254 GLU D CA 1
ATOM 10699 C C . GLU D 1 262 ? -40.509 -6.458 42.973 1.00 29.13 254 GLU D C 1
ATOM 10700 O O . GLU D 1 262 ? -39.966 -5.350 42.897 1.00 24.85 254 GLU D O 1
ATOM 10706 N N . THR D 1 263 ? -39.923 -7.521 43.522 1.00 27.79 255 THR D N 1
ATOM 10707 C CA . THR D 1 263 ? -38.506 -7.581 43.860 1.00 23.14 255 THR D CA 1
ATOM 10708 C C . THR D 1 263 ? -37.830 -8.621 42.975 1.00 23.95 255 THR D C 1
ATOM 10709 O O . THR D 1 263 ? -38.376 -9.712 42.764 1.00 27.93 255 THR D O 1
ATOM 10713 N N . TYR D 1 264 ? -36.628 -8.307 42.486 1.00 23.07 256 TYR D N 1
ATOM 10714 C CA . TYR D 1 264 ? -35.842 -9.260 41.703 1.00 24.81 256 TYR D CA 1
ATOM 10715 C C . TYR D 1 264 ? -34.406 -9.321 42.207 1.00 26.62 256 TYR D C 1
ATOM 10716 O O . TYR D 1 264 ? -33.754 -8.287 42.346 1.00 24.84 256 TYR D O 1
ATOM 10725 N N . ASN D 1 265 ? -33.903 -10.528 42.460 1.00 24.39 257 ASN D N 1
ATOM 10726 C CA . ASN D 1 265 ? -32.466 -10.703 42.627 1.00 24.39 257 ASN D CA 1
ATOM 10727 C C . ASN D 1 265 ? -31.808 -10.722 41.259 1.00 25.98 257 ASN D C 1
ATOM 10728 O O . ASN D 1 265 ? -32.374 -11.247 40.298 1.00 29.64 257 ASN D O 1
ATOM 10733 N N . ILE D 1 266 ? -30.603 -10.161 41.177 1.00 24.46 258 ILE D N 1
ATOM 10734 C CA . ILE D 1 266 ? -29.814 -10.172 39.948 1.00 24.33 258 ILE D CA 1
ATOM 10735 C C . ILE D 1 266 ? -28.430 -10.714 40.267 1.00 24.62 258 ILE D C 1
ATOM 10736 O O . ILE D 1 266 ? -27.766 -10.217 41.181 1.00 25.73 258 ILE D O 1
ATOM 10741 N N . GLY D 1 267 ? -27.978 -11.709 39.500 1.00 26.74 259 GLY D N 1
ATOM 10742 C CA . GLY D 1 267 ? -26.676 -12.290 39.755 1.00 30.59 259 GLY D CA 1
ATOM 10743 C C . GLY D 1 267 ? -26.069 -12.883 38.502 1.00 32.58 259 GLY D C 1
ATOM 10744 O O . GLY D 1 267 ? -26.723 -13.010 37.466 1.00 36.77 259 GLY D O 1
ATOM 10745 N N . GLY D 1 268 ? -24.794 -13.255 38.615 1.00 31.75 260 GLY D N 1
ATOM 10746 C CA . GLY D 1 268 ? -24.038 -13.761 37.478 1.00 29.36 260 GLY D CA 1
ATOM 10747 C C . GLY D 1 268 ? -24.197 -15.229 37.167 1.00 39.39 260 GLY D C 1
ATOM 10748 O O . GLY D 1 268 ? -23.546 -15.719 36.235 1.00 37.10 260 GLY D O 1
ATOM 10749 N N . PHE D 1 269 ? -25.050 -15.936 37.919 1.00 35.15 261 PHE D N 1
ATOM 10750 C CA . PHE D 1 269 ? -25.265 -17.376 37.782 1.00 40.20 261 PHE D CA 1
ATOM 10751 C C . PHE D 1 269 ? -23.968 -18.155 37.968 1.00 43.37 261 PHE D C 1
ATOM 10752 O O . PHE D 1 269 ? -23.573 -18.961 37.128 1.00 38.09 261 PHE D O 1
ATOM 10760 N N . ASN D 1 270 ? -23.311 -17.918 39.096 1.00 37.84 262 ASN D N 1
ATOM 10761 C CA . ASN D 1 270 ? -22.034 -18.552 39.385 1.00 41.25 262 ASN D CA 1
ATOM 10762 C C . ASN D 1 270 ? -21.744 -18.369 40.866 1.00 41.28 262 ASN D C 1
ATOM 10763 O O . ASN D 1 270 ? -22.438 -17.634 41.568 1.00 38.77 262 ASN D O 1
ATOM 10768 N N . GLU D 1 271 ? -20.704 -19.044 41.333 1.00 41.14 263 GLU D N 1
ATOM 10769 C CA . GLU D 1 271 ? -20.100 -18.675 42.603 1.00 46.88 263 GLU D CA 1
ATOM 10770 C C . GLU D 1 271 ? -18.641 -19.097 42.555 1.00 41.29 263 GLU D C 1
ATOM 10771 O O . GLU D 1 271 ? -18.306 -20.138 41.990 1.00 43.89 263 GLU D O 1
ATOM 10777 N N . TRP D 1 272 ? -17.784 -18.266 43.135 1.00 45.91 264 TRP D N 1
ATOM 10778 C CA . TRP D 1 272 ? -16.344 -18.411 43.018 1.00 42.14 264 TRP D CA 1
ATOM 10779 C C . TRP D 1 272 ? -15.696 -18.178 44.369 1.00 44.96 264 TRP D C 1
ATOM 10780 O O . TRP D 1 272 ? -15.975 -17.171 45.024 1.00 49.30 264 TRP D O 1
ATOM 10791 N N . GLN D 1 273 ? -14.835 -19.103 44.776 1.00 51.20 265 GLN D N 1
ATOM 10792 C CA . GLN D 1 273 ? -13.967 -18.854 45.915 1.00 57.16 265 GLN D CA 1
ATOM 10793 C C . GLN D 1 273 ? -12.855 -17.891 45.518 1.00 52.27 265 GLN D C 1
ATOM 10794 O O . GLN D 1 273 ? -12.418 -17.858 44.364 1.00 47.23 265 GLN D O 1
ATOM 10800 N N . ASN D 1 274 ? -12.408 -17.087 46.487 1.00 53.43 266 ASN D N 1
ATOM 10801 C CA . ASN D 1 274 ? -11.408 -16.064 46.190 1.00 48.58 266 ASN D CA 1
ATOM 10802 C C . ASN D 1 274 ? -10.117 -16.680 45.663 1.00 55.84 266 ASN D C 1
ATOM 10803 O O . ASN D 1 274 ? -9.461 -16.104 44.787 1.00 51.35 266 ASN D O 1
ATOM 10808 N N . ILE D 1 275 ? -9.735 -17.853 46.177 1.00 51.61 267 ILE D N 1
ATOM 10809 C CA . ILE D 1 275 ? -8.528 -18.503 45.675 1.00 54.64 267 ILE D CA 1
ATOM 10810 C C . ILE D 1 275 ? -8.704 -18.901 44.216 1.00 54.07 267 ILE D C 1
ATOM 10811 O O . ILE D 1 275 ? -7.751 -18.844 43.428 1.00 56.60 267 ILE D O 1
ATOM 10816 N N . ASP D 1 276 ? -9.920 -19.284 43.819 1.00 50.63 268 ASP D N 1
ATOM 10817 C CA . ASP D 1 276 ? -10.150 -19.653 42.427 1.00 47.45 268 ASP D CA 1
ATOM 10818 C C . ASP D 1 276 ? -10.232 -18.421 41.533 1.00 49.36 268 ASP D C 1
ATOM 10819 O O . ASP D 1 276 ? -9.767 -18.448 40.387 1.00 46.30 268 ASP D O 1
ATOM 10824 N N . LEU D 1 277 ? -10.830 -17.339 42.034 1.00 47.33 269 LEU D N 1
ATOM 10825 C CA . LEU D 1 277 ? -10.799 -16.076 41.304 1.00 44.84 269 LEU D CA 1
ATOM 10826 C C . LEU D 1 277 ? -9.362 -15.633 41.039 1.00 46.52 269 LEU D C 1
ATOM 10827 O O . LEU D 1 277 ? -9.031 -15.203 39.927 1.00 43.90 269 LEU D O 1
ATOM 10832 N N . VAL D 1 278 ? -8.491 -15.748 42.043 1.00 46.48 270 VAL D N 1
ATOM 10833 C CA . VAL D 1 278 ? -7.107 -15.311 41.881 1.00 44.73 270 VAL D CA 1
ATOM 10834 C C . VAL D 1 278 ? -6.375 -16.199 40.883 1.00 50.64 270 VAL D C 1
ATOM 10835 O O . VAL D 1 278 ? -5.687 -15.706 39.981 1.00 56.05 270 VAL D O 1
ATOM 10839 N N . LYS D 1 279 ? -6.511 -17.522 41.026 1.00 51.33 271 LYS D N 1
ATOM 10840 C CA . LYS D 1 279 ? -5.868 -18.433 40.084 1.00 52.60 271 LYS D CA 1
ATOM 10841 C C . LYS D 1 279 ? -6.334 -18.168 38.659 1.00 51.16 271 LYS D C 1
ATOM 10842 O O . LYS D 1 279 ? -5.553 -18.296 37.707 1.00 56.01 271 LYS D O 1
ATOM 10848 N N . GLU D 1 280 ? -7.602 -17.791 38.490 1.00 46.69 272 GLU D N 1
ATOM 10849 C CA . GLU D 1 280 ? -8.121 -17.546 37.151 1.00 50.69 272 GLU D CA 1
ATOM 10850 C C . GLU D 1 280 ? -7.561 -16.255 36.568 1.00 53.96 272 GLU D C 1
ATOM 10851 O O . GLU D 1 280 ? -7.232 -16.199 35.375 1.00 53.63 272 GLU D O 1
ATOM 10857 N N . LEU D 1 281 ? -7.438 -15.207 37.389 1.00 46.84 273 LEU D N 1
ATOM 10858 C CA . LEU D 1 281 ? -6.839 -13.964 36.907 1.00 48.16 273 LEU D CA 1
ATOM 10859 C C . LEU D 1 281 ? -5.382 -14.172 36.529 1.00 56.73 273 LEU D C 1
ATOM 10860 O O . LEU D 1 281 ? -4.899 -13.610 35.538 1.00 54.57 273 LEU D O 1
ATOM 10865 N N . ILE D 1 282 ? -4.668 -14.981 37.312 1.00 55.10 274 ILE D N 1
ATOM 10866 C CA . ILE D 1 282 ? -3.275 -15.291 37.012 1.00 55.28 274 ILE D CA 1
ATOM 10867 C C . ILE D 1 282 ? -3.163 -15.960 35.648 1.00 57.22 274 ILE D C 1
ATOM 10868 O O . ILE D 1 282 ? -2.361 -15.553 34.801 1.00 56.47 274 ILE D O 1
ATOM 10873 N N . LYS D 1 283 ? -3.982 -16.991 35.413 1.00 57.01 275 LYS D N 1
ATOM 10874 C CA . LYS D 1 283 ? -3.908 -17.735 34.159 1.00 60.84 275 LYS D CA 1
ATOM 10875 C C . LYS D 1 283 ? -4.221 -16.854 32.955 1.00 58.84 275 LYS D C 1
ATOM 10876 O O . LYS D 1 283 ? -3.636 -17.043 31.881 1.00 57.99 275 LYS D O 1
ATOM 10878 N N . GLN D 1 284 ? -5.126 -15.885 33.108 1.00 58.32 276 GLN D N 1
ATOM 10879 C CA . GLN D 1 284 ? -5.461 -15.009 31.990 1.00 55.09 276 GLN D CA 1
ATOM 10880 C C . GLN D 1 284 ? -4.401 -13.933 31.783 1.00 57.03 276 GLN D C 1
ATOM 10881 O O . GLN D 1 284 ? -3.990 -13.669 30.648 1.00 62.83 276 GLN D O 1
ATOM 10887 N N . LEU D 1 285 ? -3.952 -13.292 32.867 1.00 58.84 277 LEU D N 1
ATOM 10888 C CA . LEU D 1 285 ? -2.918 -12.270 32.751 1.00 56.88 277 LEU D CA 1
ATOM 10889 C C . LEU D 1 285 ? -1.561 -12.852 32.380 1.00 66.13 277 LEU D C 1
ATOM 10890 O O . LEU D 1 285 ? -0.684 -12.105 31.934 1.00 69.32 277 LEU D O 1
ATOM 10895 N N . ASP D 1 286 ? -1.359 -14.157 32.566 1.00 60.93 278 ASP D N 1
ATOM 10896 C CA . ASP D 1 286 ? -0.139 -14.789 32.076 1.00 65.26 278 ASP D CA 1
ATOM 10897 C C . ASP D 1 286 ? -0.218 -15.051 30.577 1.00 64.55 278 ASP D C 1
ATOM 10898 O O . ASP D 1 286 ? 0.785 -14.909 29.867 1.00 70.62 278 ASP D O 1
ATOM 10903 N N . ALA D 1 287 ? -1.397 -15.435 30.081 1.00 62.16 279 ALA D N 1
ATOM 10904 C CA . ALA D 1 287 ? -1.576 -15.631 28.645 1.00 58.74 279 ALA D CA 1
ATOM 10905 C C . ALA D 1 287 ? -1.399 -14.319 27.892 1.00 68.67 279 ALA D C 1
ATOM 10906 O O . ALA D 1 287 ? -0.625 -14.244 26.931 1.00 65.68 279 ALA D O 1
ATOM 10908 N N . LYS D 1 288 ? -2.111 -13.273 28.306 1.00 74.60 280 LYS D N 1
ATOM 10909 C CA . LYS D 1 288 ? -1.724 -11.934 27.895 1.00 76.52 280 LYS D CA 1
ATOM 10910 C C . LYS D 1 288 ? -0.349 -11.611 28.470 1.00 78.42 280 LYS D C 1
ATOM 10911 O O . LYS D 1 288 ? 0.120 -12.253 29.412 1.00 84.84 280 LYS D O 1
ATOM 10917 N N . LEU D 1 289 ? 0.318 -10.626 27.865 1.00 80.66 281 LEU D N 1
ATOM 10918 C CA . LEU D 1 289 ? 1.673 -10.242 28.260 1.00 78.26 281 LEU D CA 1
ATOM 10919 C C . LEU D 1 289 ? 2.670 -11.380 28.058 1.00 72.54 281 LEU D C 1
ATOM 10920 O O . LEU D 1 289 ? 3.840 -11.252 28.428 1.00 75.84 281 LEU D O 1
ATOM 10925 N N . GLY D 1 290 ? 2.214 -12.501 27.497 1.00 69.49 282 GLY D N 1
ATOM 10926 C CA . GLY D 1 290 ? 3.080 -13.555 27.009 1.00 72.92 282 GLY D CA 1
ATOM 10927 C C . GLY D 1 290 ? 3.903 -14.302 28.033 1.00 72.12 282 GLY D C 1
ATOM 10928 O O . GLY D 1 290 ? 4.826 -15.014 27.647 1.00 80.58 282 GLY D O 1
ATOM 10929 N N . LYS D 1 291 ? 3.596 -14.178 29.326 1.00 75.38 283 LYS D N 1
ATOM 10930 C CA . LYS D 1 291 ? 4.361 -14.887 30.340 1.00 71.49 283 LYS D CA 1
ATOM 10931 C C . LYS D 1 291 ? 4.156 -16.396 30.206 1.00 71.80 283 LYS D C 1
ATOM 10932 O O . LYS D 1 291 ? 3.154 -16.846 29.645 1.00 69.02 283 LYS D O 1
ATOM 10938 N N . PRO D 1 292 ? 5.099 -17.196 30.701 1.00 77.54 284 PRO D N 1
ATOM 10939 C CA . PRO D 1 292 ? 4.910 -18.650 30.684 1.00 74.75 284 PRO D CA 1
ATOM 10940 C C . PRO D 1 292 ? 3.840 -19.076 31.676 1.00 75.88 284 PRO D C 1
ATOM 10941 O O . PRO D 1 292 ? 3.509 -18.362 32.626 1.00 71.22 284 PRO D O 1
ATOM 10945 N N . GLU D 1 293 ? 3.298 -20.270 31.444 1.00 78.52 285 GLU D N 1
ATOM 10946 C CA . GLU D 1 293 ? 2.192 -20.753 32.260 1.00 83.12 285 GLU D CA 1
ATOM 10947 C C . GLU D 1 293 ? 2.633 -20.934 33.707 1.00 77.37 285 GLU D C 1
ATOM 10948 O O . GLU D 1 293 ? 3.647 -21.581 33.984 1.00 78.06 285 GLU D O 1
ATOM 10954 N N . GLY D 1 294 ? 1.872 -20.345 34.629 1.00 69.41 286 GLY D N 1
ATOM 10955 C CA . GLY D 1 294 ? 2.180 -20.394 36.043 1.00 68.47 286 GLY D CA 1
ATOM 10956 C C . GLY D 1 294 ? 3.134 -19.327 36.534 1.00 71.48 286 GLY D C 1
ATOM 10957 O O . GLY D 1 294 ? 3.501 -19.349 37.718 1.00 75.91 286 GLY D O 1
ATOM 10958 N N . HIS D 1 295 ? 3.530 -18.387 35.669 1.00 70.57 287 HIS D N 1
ATOM 10959 C CA . HIS D 1 295 ? 4.558 -17.408 36.019 1.00 72.33 287 HIS D CA 1
ATOM 10960 C C . HIS D 1 295 ? 4.173 -16.592 37.248 1.00 69.40 287 HIS D C 1
ATOM 10961 O O . HIS D 1 295 ? 5.033 -16.247 38.067 1.00 71.68 287 HIS D O 1
ATOM 10968 N N . SER D 1 296 ? 2.890 -16.273 37.399 1.00 67.35 288 SER D N 1
ATOM 10969 C CA . SER D 1 296 ? 2.430 -15.438 38.499 1.00 62.95 288 SER D CA 1
ATOM 10970 C C . SER D 1 296 ? 1.864 -16.245 39.662 1.00 63.99 288 SER D C 1
ATOM 10971 O O . SER D 1 296 ? 1.337 -15.655 40.613 1.00 65.87 288 SER D O 1
ATOM 10974 N N . GLU D 1 297 ? 1.955 -17.578 39.614 1.00 64.30 289 GLU D N 1
ATOM 10975 C CA . GLU D 1 297 ? 1.466 -18.377 40.733 1.00 62.79 289 GLU D CA 1
ATOM 10976 C C . GLU D 1 297 ? 2.286 -18.133 41.991 1.00 64.03 289 GLU D C 1
ATOM 10977 O O . GLU D 1 297 ? 1.763 -18.258 43.103 1.00 60.77 289 GLU D O 1
ATOM 10983 N N . LYS D 1 298 ? 3.562 -17.769 41.835 1.00 63.11 290 LYS D N 1
ATOM 10984 C CA . LYS D 1 298 ? 4.426 -17.537 42.989 1.00 68.19 290 LYS D CA 1
ATOM 10985 C C . LYS D 1 298 ? 3.941 -16.383 43.860 1.00 65.61 290 LYS D C 1
ATOM 10986 O O . LYS D 1 298 ? 4.349 -16.287 45.023 1.00 62.90 290 LYS D O 1
ATOM 10988 N N . LEU D 1 299 ? 3.077 -15.512 43.328 1.00 59.14 291 LEU D N 1
ATOM 10989 C CA . LEU D 1 299 ? 2.646 -14.330 44.064 1.00 57.06 291 LEU D CA 1
ATOM 10990 C C . LEU D 1 299 ? 1.670 -14.654 45.188 1.00 57.79 291 LEU D C 1
ATOM 10991 O O . LEU D 1 299 ? 1.552 -13.863 46.130 1.00 64.72 291 LEU D O 1
ATOM 10996 N N . ILE D 1 300 ? 0.967 -15.784 45.109 1.00 56.46 292 ILE D N 1
ATOM 10997 C CA . ILE D 1 300 ? -0.046 -16.118 46.106 1.00 60.52 292 ILE D CA 1
ATOM 10998 C C . ILE D 1 300 ? 0.611 -16.318 47.466 1.00 63.46 292 ILE D C 1
ATOM 10999 O O . ILE D 1 300 ? 1.556 -17.104 47.611 1.00 63.01 292 ILE D O 1
ATOM 11004 N N . THR D 1 301 ? 0.116 -15.595 48.471 1.00 60.13 293 THR D N 1
ATOM 11005 C CA . THR D 1 301 ? 0.634 -15.678 49.833 1.00 64.81 293 THR D CA 1
ATOM 11006 C C . THR D 1 301 ? -0.524 -15.977 50.771 1.00 66.40 293 THR D C 1
ATOM 11007 O O . THR D 1 301 ? -1.477 -15.194 50.850 1.00 64.87 293 THR D O 1
ATOM 11011 N N . PHE D 1 302 ? -0.444 -17.101 51.477 1.00 59.15 294 PHE D N 1
ATOM 11012 C CA . PHE D 1 302 ? -1.505 -17.518 52.383 1.00 64.24 294 PHE D CA 1
ATOM 11013 C C . PHE D 1 302 ? -1.298 -16.893 53.758 1.00 68.21 294 PHE D C 1
ATOM 11014 O O . PHE D 1 302 ? -0.214 -17.000 54.341 1.00 61.05 294 PHE D O 1
ATOM 11022 N N . VAL D 1 303 ? -2.346 -16.249 54.272 1.00 66.30 295 VAL D N 1
ATOM 11023 C CA . VAL D 1 303 ? -2.292 -15.523 55.532 1.00 66.98 295 VAL D CA 1
ATOM 11024 C C . VAL D 1 303 ? -3.376 -16.067 56.466 1.00 69.10 295 VAL D C 1
ATOM 11025 O O . VAL D 1 303 ? -4.206 -16.892 56.081 1.00 62.60 295 VAL D O 1
ATOM 11029 N N . LYS D 1 304 ? -3.348 -15.593 57.712 1.00 67.09 296 LYS D N 1
ATOM 11030 C CA . LYS D 1 304 ? -4.271 -16.089 58.726 1.00 69.82 296 LYS D CA 1
ATOM 11031 C C . LYS D 1 304 ? -5.716 -15.785 58.345 1.00 67.75 296 LYS D C 1
ATOM 11032 O O . LYS D 1 304 ? -6.020 -14.735 57.774 1.00 67.46 296 LYS D O 1
ATOM 11034 N N . ASP D 1 305 ? -6.606 -16.722 58.668 1.00 73.67 297 ASP D N 1
ATOM 11035 C CA . ASP D 1 305 ? -8.015 -16.584 58.318 1.00 68.15 297 ASP D CA 1
ATOM 11036 C C . ASP D 1 305 ? -8.662 -15.455 59.109 1.00 71.92 297 ASP D C 1
ATOM 11037 O O . ASP D 1 305 ? -8.326 -15.214 60.271 1.00 72.89 297 ASP D O 1
ATOM 11039 N N . ARG D 1 306 ? -9.595 -14.759 58.465 1.00 80.38 298 ARG D N 1
ATOM 11040 C CA . ARG D 1 306 ? -10.354 -13.726 59.156 1.00 78.38 298 ARG D CA 1
ATOM 11041 C C . ARG D 1 306 ? -11.614 -14.332 59.767 1.00 78.34 298 ARG D C 1
ATOM 11042 O O . ARG D 1 306 ? -12.195 -15.259 59.196 1.00 74.72 298 ARG D O 1
ATOM 11044 N N . PRO D 1 307 ? -12.036 -13.848 60.935 1.00 79.61 299 PRO D N 1
ATOM 11045 C CA . PRO D 1 307 ? -13.230 -14.411 61.574 1.00 78.04 299 PRO D CA 1
ATOM 11046 C C . PRO D 1 307 ? -14.451 -14.265 60.682 1.00 79.04 299 PRO D C 1
ATOM 11047 O O . PRO D 1 307 ? -14.677 -13.215 60.074 1.00 72.71 299 PRO D O 1
ATOM 11051 N N . GLY D 1 308 ? -15.218 -15.350 60.578 1.00 78.87 300 GLY D N 1
ATOM 11052 C CA . GLY D 1 308 ? -16.442 -15.346 59.796 1.00 78.66 300 GLY D CA 1
ATOM 11053 C C . GLY D 1 308 ? -16.227 -15.180 58.305 1.00 84.67 300 GLY D C 1
ATOM 11054 O O . GLY D 1 308 ? -17.187 -15.180 57.526 1.00 87.78 300 GLY D O 1
ATOM 11055 N N . HIS D 1 309 ? -14.971 -15.044 57.882 1.00 96.46 301 HIS D N 1
ATOM 11056 C CA . HIS D 1 309 ? -14.653 -14.834 56.475 1.00 94.03 301 HIS D CA 1
ATOM 11057 C C . HIS D 1 309 ? -14.725 -16.116 55.656 1.00 93.66 301 HIS D C 1
ATOM 11058 O O . HIS D 1 309 ? -14.373 -16.095 54.472 1.00 91.69 301 HIS D O 1
ATOM 11060 N N . ASP D 1 310 ? -15.150 -17.225 56.259 1.00 92.08 302 ASP D N 1
ATOM 11061 C CA . ASP D 1 310 ? -15.539 -18.422 55.515 1.00 87.21 302 ASP D CA 1
ATOM 11062 C C . ASP D 1 310 ? -17.033 -18.429 55.215 1.00 88.57 302 ASP D C 1
ATOM 11063 O O . ASP D 1 310 ? -17.684 -19.477 55.237 1.00 89.95 302 ASP D O 1
ATOM 11065 N N . LYS D 1 311 ? -17.596 -17.254 54.944 1.00 81.62 303 LYS D N 1
ATOM 11066 C CA . LYS D 1 311 ? -19.012 -17.077 54.666 1.00 72.22 303 LYS D CA 1
ATOM 11067 C C . LYS D 1 311 ? -19.272 -17.097 53.164 1.00 66.69 303 LYS D C 1
ATOM 11068 O O . LYS D 1 311 ? -18.385 -16.839 52.347 1.00 57.04 303 LYS D O 1
ATOM 11070 N N . ARG D 1 312 ? -20.517 -17.397 52.810 1.00 63.97 304 ARG D N 1
ATOM 11071 C CA . ARG D 1 312 ? -20.913 -17.640 51.431 1.00 47.36 304 ARG D CA 1
ATOM 11072 C C . ARG D 1 312 ? -22.034 -16.687 51.050 1.00 48.91 304 ARG D C 1
ATOM 11073 O O . ARG D 1 312 ? -22.980 -16.492 51.816 1.00 48.17 304 ARG D O 1
ATOM 11081 N N . TYR D 1 313 ? -21.918 -16.084 49.872 1.00 46.06 305 TYR D N 1
ATOM 11082 C CA . TYR D 1 313 ? -22.897 -15.119 49.389 1.00 40.60 305 TYR D CA 1
ATOM 11083 C C . TYR D 1 313 ? -23.227 -15.529 47.960 1.00 40.46 305 TYR D C 1
ATOM 11084 O O . TYR D 1 313 ? -22.429 -15.303 47.046 1.00 43.95 305 TYR D O 1
ATOM 11093 N N . ALA D 1 314 ? -24.394 -16.134 47.768 1.00 37.66 306 ALA D N 1
ATOM 11094 C CA . ALA D 1 314 ? -24.761 -16.698 46.474 1.00 42.57 306 ALA D CA 1
ATOM 11095 C C . ALA D 1 314 ? -26.208 -16.359 46.169 1.00 34.17 306 ALA D C 1
ATOM 11096 O O . ALA D 1 314 ? -27.113 -16.769 46.898 1.00 38.02 306 ALA D O 1
ATOM 11098 N N . ILE D 1 315 ? -26.423 -15.656 45.084 1.00 36.76 307 ILE D N 1
ATOM 11099 C CA . ILE D 1 315 ? -27.758 -15.240 44.688 1.00 34.57 307 ILE D CA 1
ATOM 11100 C C . ILE D 1 315 ? -28.362 -16.270 43.749 1.00 35.36 307 ILE D C 1
ATOM 11101 O O . ILE D 1 315 ? -27.674 -16.854 42.894 1.00 37.28 307 ILE D O 1
ATOM 11106 N N . ASP D 1 316 ? -29.664 -16.485 43.912 1.00 31.52 308 ASP D N 1
ATOM 11107 C CA . ASP D 1 316 ? -30.489 -17.273 43.006 1.00 36.50 308 ASP D CA 1
ATOM 11108 C C . ASP D 1 316 ? -31.320 -16.278 42.207 1.00 38.55 308 ASP D C 1
ATOM 11109 O O . ASP D 1 316 ? -32.230 -15.644 42.749 1.00 37.17 308 ASP D O 1
ATOM 11114 N N . ALA D 1 317 ? -31.005 -16.139 40.919 1.00 36.33 309 ALA D N 1
ATOM 11115 C CA . ALA D 1 317 ? -31.645 -15.151 40.058 1.00 38.84 309 ALA D CA 1
ATOM 11116 C C . ALA D 1 317 ? -32.607 -15.787 39.061 1.00 37.61 309 ALA D C 1
ATOM 11117 O O . ALA D 1 317 ? -32.846 -15.234 37.986 1.00 36.41 309 ALA D O 1
ATOM 11119 N N . THR D 1 318 ? -33.179 -16.942 39.404 1.00 38.88 310 THR D N 1
ATOM 11120 C CA . THR D 1 318 ? -34.018 -17.651 38.444 1.00 37.12 310 THR D CA 1
ATOM 11121 C C . THR D 1 318 ? -35.411 -17.037 38.318 1.00 36.93 310 THR D C 1
ATOM 11122 O O . THR D 1 318 ? -36.049 -17.186 37.272 1.00 37.73 310 THR D O 1
ATOM 11126 N N . LYS D 1 319 ? -35.912 -16.351 39.348 1.00 37.91 311 LYS D N 1
ATOM 11127 C CA . LYS D 1 319 ? -37.193 -15.661 39.193 1.00 34.68 311 LYS D CA 1
ATOM 11128 C C . LYS D 1 319 ? -37.121 -14.623 38.079 1.00 35.45 311 LYS D C 1
ATOM 11129 O O . LYS D 1 319 ? -38.034 -14.517 37.252 1.00 39.36 311 LYS D O 1
ATOM 11135 N N . LEU D 1 320 ? -36.042 -13.844 38.052 1.00 30.55 312 LEU D N 1
ATOM 11136 C CA . LEU D 1 320 ? -35.848 -12.868 36.987 1.00 31.78 312 LEU D CA 1
ATOM 11137 C C . LEU D 1 320 ? -35.802 -13.551 35.627 1.00 38.97 312 LEU D C 1
ATOM 11138 O O . LEU D 1 320 ? -36.461 -13.115 34.674 1.00 35.92 312 LEU D O 1
ATOM 11143 N N . ASN D 1 321 ? -35.039 -14.639 35.521 1.00 39.23 313 ASN D N 1
ATOM 11144 C CA . ASN D 1 321 ? -34.942 -15.331 34.241 1.00 37.19 313 ASN D CA 1
ATOM 11145 C C . ASN D 1 321 ? -36.275 -15.959 33.851 1.00 38.75 313 ASN D C 1
ATOM 11146 O O . ASN D 1 321 ? -36.643 -15.962 32.673 1.00 44.84 313 ASN D O 1
ATOM 11151 N N . LYS D 1 322 ? -37.024 -16.481 34.821 1.00 40.66 314 LYS D N 1
ATOM 11152 C CA . LYS D 1 322 ? -38.327 -17.057 34.501 1.00 40.46 314 LYS D CA 1
ATOM 11153 C C . LYS D 1 322 ? -39.312 -15.975 34.077 1.00 40.27 314 LYS D C 1
ATOM 11154 O O . LYS D 1 322 ? -40.005 -16.113 33.062 1.00 40.92 314 LYS D O 1
ATOM 11160 N N . ASP D 1 323 ? -39.372 -14.882 34.838 1.00 35.56 315 ASP D N 1
ATOM 11161 C CA . ASP D 1 323 ? -40.380 -13.853 34.608 1.00 36.88 315 ASP D CA 1
ATOM 11162 C C . ASP D 1 323 ? -40.110 -13.085 33.323 1.00 40.63 315 ASP D C 1
ATOM 11163 O O . ASP D 1 323 ? -41.028 -12.844 32.531 1.00 38.42 315 ASP D O 1
ATOM 11168 N N . LEU D 1 324 ? -38.856 -12.687 33.101 1.00 40.41 316 LEU D N 1
ATOM 11169 C CA . LEU D 1 324 ? -38.512 -11.770 32.025 1.00 39.24 316 LEU D CA 1
ATOM 11170 C C . LEU D 1 324 ? -37.574 -12.351 30.977 1.00 40.64 316 LEU D C 1
ATOM 11171 O O . LEU D 1 324 ? -37.339 -11.692 29.960 1.00 40.14 316 LEU D O 1
ATOM 11176 N N . GLY D 1 325 ? -37.026 -13.546 31.186 1.00 42.05 317 GLY D N 1
ATOM 11177 C CA . GLY D 1 325 ? -36.098 -14.118 30.230 1.00 41.27 317 GLY D CA 1
ATOM 11178 C C . GLY D 1 325 ? -34.703 -13.536 30.251 1.00 41.28 317 GLY D C 1
ATOM 11179 O O . GLY D 1 325 ? -33.914 -13.825 29.341 1.00 36.94 317 GLY D O 1
ATOM 11180 N N . TRP D 1 326 ? -34.369 -12.726 31.252 1.00 37.03 318 TRP D N 1
ATOM 11181 C CA . TRP D 1 326 ? -33.037 -12.139 31.327 1.00 37.70 318 TRP D CA 1
ATOM 11182 C C . TRP D 1 326 ? -32.000 -13.201 31.671 1.00 42.87 318 TRP D C 1
ATOM 11183 O O . TRP D 1 326 ? -32.249 -14.098 32.485 1.00 40.31 318 TRP D O 1
ATOM 11194 N N . LYS D 1 327 ? -30.831 -13.093 31.050 1.00 34.69 319 LYS D N 1
ATOM 11195 C CA . LYS D 1 327 ? -29.693 -13.941 31.361 1.00 36.66 319 LYS D CA 1
ATOM 11196 C C . LYS D 1 327 ? -28.423 -13.116 31.240 1.00 33.20 319 LYS D C 1
ATOM 11197 O O . LYS D 1 327 ? -28.392 -12.133 30.492 1.00 38.63 319 LYS D O 1
ATOM 11199 N N . PRO D 1 328 ? -27.369 -13.478 31.971 1.00 34.75 320 PRO D N 1
ATOM 11200 C CA . PRO D 1 328 ? -26.067 -12.846 31.740 1.00 37.46 320 PRO D CA 1
ATOM 11201 C C . PRO D 1 328 ? -25.598 -13.053 30.310 1.00 39.19 320 PRO D C 1
ATOM 11202 O O . PRO D 1 328 ? -25.909 -14.058 29.663 1.00 37.07 320 PRO D O 1
ATOM 11206 N N . SER D 1 329 ? -24.840 -12.080 29.816 1.00 37.05 321 SER D N 1
ATOM 11207 C CA . SER D 1 329 ? -24.269 -12.158 28.482 1.00 38.53 321 SER D CA 1
ATOM 11208 C C . SER D 1 329 ? -22.892 -12.805 28.470 1.00 39.89 321 SER D C 1
ATOM 11209 O O . SER D 1 329 ? -22.392 -13.150 27.393 1.00 39.75 321 SER D O 1
ATOM 11212 N N . VAL D 1 330 ? -22.272 -12.977 29.635 1.00 41.35 322 VAL D N 1
ATOM 11213 C CA . VAL D 1 330 ? -20.929 -13.531 29.746 1.00 41.70 322 VAL D CA 1
ATOM 11214 C C . VAL D 1 330 ? -20.895 -14.523 30.898 1.00 47.83 322 VAL D C 1
ATOM 11215 O O . VAL D 1 330 ? -21.709 -14.457 31.823 1.00 40.61 322 VAL D O 1
ATOM 11219 N N . THR D 1 331 ? -19.953 -15.458 30.829 1.00 42.74 323 THR D N 1
ATOM 11220 C CA . THR D 1 331 ? -19.547 -16.198 32.012 1.00 43.73 323 THR D CA 1
ATOM 11221 C C . THR D 1 331 ? -18.514 -15.381 32.782 1.00 45.11 323 THR D C 1
ATOM 11222 O O . THR D 1 331 ? -17.981 -14.388 32.281 1.00 42.83 323 THR D O 1
ATOM 11226 N N . PHE D 1 332 ? -18.218 -15.803 34.016 1.00 42.68 324 PHE D N 1
ATOM 11227 C CA . PHE D 1 332 ? -17.250 -15.047 34.810 1.00 40.27 324 PHE D CA 1
ATOM 11228 C C . PHE D 1 332 ? -15.889 -15.016 34.124 1.00 45.42 324 PHE D C 1
ATOM 11229 O O . PHE D 1 332 ? -15.271 -13.953 34.003 1.00 41.53 324 PHE D O 1
ATOM 11237 N N . GLU D 1 333 ? -15.409 -16.179 33.666 1.00 39.90 325 GLU D N 1
ATOM 11238 C CA . GLU D 1 333 ? -14.142 -16.231 32.941 1.00 45.41 325 GLU D CA 1
ATOM 11239 C C . GLU D 1 333 ? -14.162 -15.284 31.751 1.00 40.81 325 GLU D C 1
ATOM 11240 O O . GLU D 1 333 ? -13.205 -14.540 31.508 1.00 44.02 325 GLU D O 1
ATOM 11246 N N . GLU D 1 334 ? -15.255 -15.309 30.990 1.00 43.51 326 GLU D N 1
ATOM 11247 C CA . GLU D 1 334 ? -15.401 -14.412 29.852 1.00 40.10 326 GLU D CA 1
ATOM 11248 C C . GLU D 1 334 ? -15.576 -12.962 30.300 1.00 47.03 326 GLU D C 1
ATOM 11249 O O . GLU D 1 334 ? -15.126 -12.036 29.610 1.00 40.05 326 GLU D O 1
ATOM 11255 N N . GLY D 1 335 ? -16.208 -12.744 31.454 1.00 41.68 327 GLY D N 1
ATOM 11256 C CA . GLY D 1 335 ? -16.322 -11.393 31.977 1.00 40.48 327 GLY D CA 1
ATOM 11257 C C . GLY D 1 335 ? -14.994 -10.850 32.468 1.00 36.41 327 GLY D C 1
ATOM 11258 O O . GLY D 1 335 ? -14.694 -9.665 32.289 1.00 32.74 327 GLY D O 1
ATOM 11259 N N . LEU D 1 336 ? -14.182 -11.707 33.093 1.00 35.29 328 LEU D N 1
ATOM 11260 C CA . LEU D 1 336 ? -12.848 -11.300 33.524 1.00 37.70 328 LEU D CA 1
ATOM 11261 C C . LEU D 1 336 ? -11.963 -10.966 32.332 1.00 39.57 328 LEU D C 1
ATOM 11262 O O . LEU D 1 336 ? -11.128 -10.057 32.403 1.00 37.92 328 LEU D O 1
ATOM 11267 N N . ALA D 1 337 ? -12.107 -11.716 31.241 1.00 39.15 329 ALA D N 1
ATOM 11268 C CA . ALA D 1 337 ? -11.352 -11.413 30.030 1.00 37.09 329 ALA D CA 1
ATOM 11269 C C . ALA D 1 337 ? -11.663 -10.006 29.527 1.00 37.66 329 ALA D C 1
ATOM 11270 O O . ALA D 1 337 ? -10.752 -9.233 29.204 1.00 37.75 329 ALA D O 1
ATOM 11272 N N . LYS D 1 338 ? -12.951 -9.651 29.465 1.00 36.82 330 LYS D N 1
ATOM 11273 C CA . LYS D 1 338 ? -13.334 -8.307 29.039 1.00 39.47 330 LYS D CA 1
ATOM 11274 C C . LYS D 1 338 ? -12.839 -7.255 30.022 1.00 35.66 330 LYS D C 1
ATOM 11275 O O . LYS D 1 338 ? -12.473 -6.142 29.630 1.00 31.15 330 LYS D O 1
ATOM 11281 N N . THR D 1 339 ? -12.846 -7.592 31.310 1.00 32.47 331 THR D N 1
ATOM 11282 C CA . THR D 1 339 ? -12.397 -6.671 32.345 1.00 32.99 331 THR D CA 1
ATOM 11283 C C . THR D 1 339 ? -10.886 -6.477 32.289 1.00 34.41 331 THR D C 1
ATOM 11284 O O . THR D 1 339 ? -10.393 -5.347 32.406 1.00 32.58 331 THR D O 1
ATOM 11288 N N . ILE D 1 340 ? -10.137 -7.568 32.106 1.00 33.37 332 ILE D N 1
ATOM 11289 C CA . ILE D 1 340 ? -8.692 -7.463 31.908 1.00 34.78 332 ILE D CA 1
ATOM 11290 C C . ILE D 1 340 ? -8.379 -6.587 30.698 1.00 38.72 332 ILE D C 1
ATOM 11291 O O . ILE D 1 340 ? -7.546 -5.673 30.770 1.00 34.90 332 ILE D O 1
ATOM 11296 N N . ASP D 1 341 ? -9.037 -6.858 29.566 1.00 34.89 333 ASP D N 1
ATOM 11297 C CA . ASP D 1 341 ? -8.820 -6.038 28.376 1.00 35.01 333 ASP D CA 1
ATOM 11298 C C . ASP D 1 341 ? -9.110 -4.568 28.654 1.00 33.42 333 ASP D C 1
ATOM 11299 O O . ASP D 1 341 ? -8.353 -3.690 28.227 1.00 33.76 333 ASP D O 1
ATOM 11304 N N . TRP D 1 342 ? -10.202 -4.280 29.371 1.00 31.82 334 TRP D N 1
ATOM 11305 C CA . TRP D 1 342 ? -10.539 -2.890 29.668 1.00 30.43 334 TRP D CA 1
ATOM 11306 C C . TRP D 1 342 ? -9.485 -2.237 30.555 1.00 30.64 334 TRP D C 1
ATOM 11307 O O . TRP D 1 342 ? -9.087 -1.090 30.316 1.00 30.49 334 TRP D O 1
ATOM 11318 N N . TYR D 1 343 ? -9.041 -2.944 31.593 1.00 31.11 335 TYR D N 1
ATOM 11319 C CA . TYR D 1 343 ? -7.984 -2.431 32.460 1.00 31.90 335 TYR D CA 1
ATOM 11320 C C . TYR D 1 343 ? -6.731 -2.113 31.650 1.00 33.01 335 TYR D C 1
ATOM 11321 O O . TYR D 1 343 ? -6.172 -1.012 31.738 1.00 33.01 335 TYR D O 1
ATOM 11330 N N . LEU D 1 344 ? -6.284 -3.071 30.846 1.00 34.38 336 LEU D N 1
ATOM 11331 C CA . LEU D 1 344 ? -5.074 -2.869 30.054 1.00 35.95 336 LEU D CA 1
ATOM 11332 C C . LEU D 1 344 ? -5.262 -1.776 29.010 1.00 35.50 336 LEU D C 1
ATOM 11333 O O . LEU D 1 344 ? -4.286 -1.128 28.610 1.00 36.47 336 LEU D O 1
ATOM 11338 N N . ASP D 1 345 ? -6.502 -1.542 28.579 1.00 34.17 337 ASP D N 1
ATOM 11339 C CA . ASP D 1 345 ? -6.809 -0.504 27.600 1.00 33.76 337 ASP D CA 1
ATOM 11340 C C . ASP D 1 345 ? -6.983 0.877 28.222 1.00 32.63 337 ASP D C 1
ATOM 11341 O O . ASP D 1 345 ? -7.056 1.866 27.483 1.00 32.53 337 ASP D O 1
ATOM 11346 N N . ASN D 1 346 ? -7.066 0.986 29.545 1.00 31.90 338 ASN D N 1
ATOM 11347 C CA . ASN D 1 346 ? -7.423 2.258 30.163 1.00 30.83 338 ASN D CA 1
ATOM 11348 C C . ASN D 1 346 ? -6.461 2.624 31.277 1.00 31.37 338 ASN D C 1
ATOM 11349 O O . ASN D 1 346 ? -6.869 3.023 32.369 1.00 30.51 338 ASN D O 1
ATOM 11354 N N . LYS D 1 347 ? -5.156 2.539 31.002 1.00 32.96 339 LYS D N 1
ATOM 11355 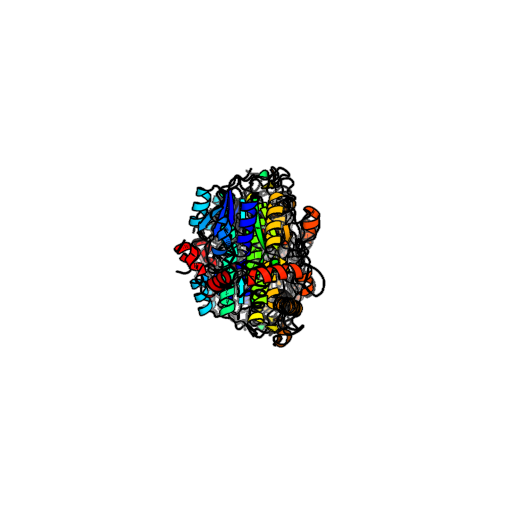C CA . LYS D 1 347 ? -4.191 2.903 32.035 1.00 37.56 339 LYS D CA 1
ATOM 11356 C C . LYS D 1 347 ? -4.348 4.362 32.458 1.00 33.09 339 LYS D C 1
ATOM 11357 O O . LYS D 1 347 ? -4.108 4.697 33.623 1.00 33.11 339 LYS D O 1
ATOM 11363 N N . GLU D 1 348 ? -4.795 5.228 31.545 1.00 32.64 340 GLU D N 1
ATOM 11364 C CA . GLU D 1 348 ? -5.017 6.630 31.891 1.00 32.17 340 GLU D CA 1
ATOM 11365 C C . GLU D 1 348 ? -6.187 6.795 32.859 1.00 30.77 340 GLU D C 1
ATOM 11366 O O . GLU D 1 348 ? -6.090 7.542 33.840 1.00 30.56 340 GLU D O 1
ATOM 11372 N N . TRP D 1 349 ? -7.312 6.125 32.592 1.00 29.48 341 TRP D N 1
ATOM 11373 C CA . TRP D 1 349 ? -8.421 6.177 33.544 1.00 28.14 341 TRP D CA 1
ATOM 11374 C C . TRP D 1 349 ? -7.964 5.724 34.924 1.00 28.44 341 TRP D C 1
ATOM 11375 O O . TRP D 1 349 ? -8.267 6.376 35.930 1.00 28.01 341 TRP D O 1
ATOM 11386 N N . LEU D 1 350 ? -7.175 4.644 34.981 1.00 29.38 342 LEU D N 1
ATOM 11387 C CA . LEU D 1 350 ? -6.681 4.136 36.259 1.00 29.91 342 LEU D CA 1
ATOM 11388 C C . LEU D 1 350 ? -5.750 5.139 36.930 1.00 30.90 342 LEU D C 1
ATOM 11389 O O . LEU D 1 350 ? -5.887 5.421 38.126 1.00 32.04 342 LEU D O 1
ATOM 11394 N N . GLU D 1 351 ? -4.788 5.682 36.176 1.00 32.04 343 GLU D N 1
ATOM 11395 C CA . GLU D 1 351 ? -3.882 6.684 36.733 1.00 35.86 343 GLU D CA 1
ATOM 11396 C C . GLU D 1 351 ? -4.645 7.917 37.214 1.00 33.59 343 GLU D C 1
ATOM 11397 O O . GLU D 1 351 ? -4.289 8.516 38.238 1.00 32.70 343 GLU D O 1
ATOM 11403 N N . ASN D 1 352 ? -5.709 8.304 36.501 1.00 30.87 344 ASN D N 1
ATOM 11404 C CA . ASN D 1 352 ? -6.485 9.470 36.925 1.00 30.15 344 ASN D CA 1
ATOM 11405 C C . ASN D 1 352 ? -7.215 9.237 38.244 1.00 29.38 344 ASN D C 1
ATOM 11406 O O . ASN D 1 352 ? -7.358 10.177 39.033 1.00 29.50 344 ASN D O 1
ATOM 11411 N N . VAL D 1 353 ? -7.655 8.006 38.525 1.00 28.76 345 VAL D N 1
ATOM 11412 C CA . VAL D 1 353 ? -8.234 7.727 39.839 1.00 28.28 345 VAL D CA 1
ATOM 11413 C C . VAL D 1 353 ? -7.147 7.710 40.904 1.00 29.66 345 VAL D C 1
ATOM 11414 O O . VAL D 1 353 ? -7.292 8.328 41.963 1.00 29.82 345 VAL D O 1
ATOM 11418 N N . THR D 1 354 ? -6.033 7.018 40.630 1.00 30.83 346 THR D N 1
ATOM 11419 C CA . THR D 1 354 ? -4.985 6.867 41.638 1.00 32.71 346 THR D CA 1
ATOM 11420 C C . THR D 1 354 ? -4.382 8.217 42.022 1.00 33.30 346 THR D C 1
ATOM 11421 O O . THR D 1 354 ? -4.098 8.466 43.201 1.00 34.08 346 THR D O 1
ATOM 11425 N N . SER D 1 355 ? -4.211 9.109 41.046 1.00 33.39 347 SER D N 1
ATOM 11426 C CA . SER D 1 355 ? -3.644 10.430 41.294 1.00 34.46 347 SER D CA 1
ATOM 11427 C C . SER D 1 355 ? -4.623 11.397 41.948 1.00 35.37 347 SER D C 1
ATOM 11428 O O . SER D 1 355 ? -4.191 12.420 42.498 1.00 34.78 347 SER D O 1
ATOM 11431 N N . GLY D 1 356 ? -5.923 11.110 41.889 1.00 32.00 348 GLY D N 1
ATOM 11432 C CA . GLY D 1 356 ? -6.934 12.030 42.351 1.00 31.50 348 GLY D CA 1
ATOM 11433 C C . GLY D 1 356 ? -7.431 13.002 41.302 1.00 32.77 348 GLY D C 1
ATOM 11434 O O . GLY D 1 356 ? -8.389 13.737 41.571 1.00 32.32 348 GLY D O 1
ATOM 11435 N N . ASP D 1 357 ? -6.821 13.017 40.109 1.00 31.19 349 ASP D N 1
ATOM 11436 C CA . ASP D 1 357 ? -7.203 13.973 39.073 1.00 30.99 349 ASP D CA 1
ATOM 11437 C C . ASP D 1 357 ? -8.633 13.766 38.599 1.00 31.15 349 ASP D C 1
ATOM 11438 O O . ASP D 1 357 ? -9.258 14.720 38.120 1.00 29.10 349 ASP D O 1
ATOM 11443 N N . TYR D 1 358 ? -9.170 12.547 38.730 1.00 29.55 350 TYR D N 1
ATOM 11444 C CA . TYR D 1 358 ? -10.546 12.303 38.308 1.00 27.58 350 TYR D CA 1
ATOM 11445 C C . TYR D 1 358 ? -11.517 13.258 38.994 1.00 27.86 350 TYR D C 1
ATOM 11446 O O . TYR D 1 358 ? -12.564 13.588 38.426 1.00 26.13 350 TYR D O 1
ATOM 11455 N N . GLN D 1 359 ? -11.176 13.732 40.200 1.00 27.13 351 GLN D N 1
ATOM 11456 C CA . GLN D 1 359 ? -12.073 14.594 40.960 1.00 26.94 351 GLN D CA 1
ATOM 11457 C C . GLN D 1 359 ? -12.140 16.017 40.421 1.00 28.28 351 GLN D C 1
ATOM 11458 O O . GLN D 1 359 ? -12.992 16.792 40.870 1.00 29.17 351 GLN D O 1
ATOM 11464 N N . LYS D 1 360 ? -11.285 16.368 39.470 1.00 28.47 352 LYS D N 1
ATOM 11465 C CA . LYS D 1 360 ? -11.283 17.690 38.864 1.00 29.12 352 LYS D CA 1
ATOM 11466 C C . LYS D 1 360 ? -12.159 17.767 37.624 1.00 28.28 352 LYS D C 1
ATOM 11467 O O . LYS D 1 360 ? -12.243 18.836 37.014 1.00 28.94 352 LYS D O 1
ATOM 11473 N N . TYR D 1 361 ? -12.819 16.669 37.249 1.00 26.99 353 TYR D N 1
ATOM 11474 C CA . TYR D 1 361 ? -13.514 16.614 35.965 1.00 26.51 353 TYR D CA 1
ATOM 11475 C C . TYR D 1 361 ? -14.642 17.637 35.894 1.00 27.12 353 TYR D C 1
ATOM 11476 O O . TYR D 1 361 ? -14.762 18.376 34.910 1.00 27.57 353 TYR D O 1
ATOM 11485 N N . TYR D 1 362 ? -15.496 17.677 36.923 1.00 25.72 354 TYR D N 1
ATOM 11486 C CA . TYR D 1 362 ? -16.626 18.605 36.924 1.00 25.70 354 TYR D CA 1
ATOM 11487 C C . TYR D 1 362 ? -16.156 20.044 36.745 1.00 29.08 354 TYR D C 1
ATOM 11488 O O . TYR D 1 362 ? -16.698 20.787 35.919 1.00 27.67 354 TYR D O 1
ATOM 11497 N N . GLU D 1 363 ? -15.141 20.453 37.511 1.00 28.16 355 GLU D N 1
ATOM 11498 C CA . GLU D 1 363 ? -14.677 21.831 37.444 1.00 29.73 355 GLU D CA 1
ATOM 11499 C C . GLU D 1 363 ? -14.023 22.143 36.101 1.00 30.39 355 GLU D C 1
ATOM 11500 O O . GLU D 1 363 ? -13.958 23.314 35.710 1.00 31.59 355 GLU D O 1
ATOM 11506 N N . ASN D 1 364 ? -13.544 21.124 35.389 1.00 29.79 356 ASN D N 1
ATOM 11507 C CA . ASN D 1 364 ? -12.837 21.315 34.129 1.00 30.52 356 ASN D CA 1
ATOM 11508 C C . ASN D 1 364 ? -13.689 20.976 32.911 1.00 31.17 356 ASN D C 1
ATOM 11509 O O . ASN D 1 364 ? -13.170 20.983 31.787 1.00 33.90 356 ASN D O 1
ATOM 11514 N N . GLN D 1 365 ? -14.984 20.712 33.098 1.00 29.04 357 GLN D N 1
ATOM 11515 C CA . GLN D 1 365 ? -15.801 20.186 32.009 1.00 28.91 357 GLN D CA 1
ATOM 11516 C C . GLN D 1 365 ? -15.980 21.169 30.854 1.00 30.59 357 GLN D C 1
ATOM 11517 O O . GLN D 1 365 ? -16.306 20.731 29.747 1.00 35.99 357 GLN D O 1
ATOM 11523 N N . TYR D 1 366 ? -15.798 22.473 31.078 1.00 30.08 358 TYR D N 1
ATOM 11524 C CA . TYR D 1 366 ? -15.951 23.469 30.019 1.00 31.23 358 TYR D CA 1
ATOM 11525 C C . TYR D 1 366 ? -14.645 23.804 29.310 1.00 32.54 358 TYR D C 1
ATOM 11526 O O . TYR D 1 366 ? -14.642 24.686 28.447 1.00 33.74 358 TYR D O 1
ATOM 11535 N N . SER D 1 367 ? -13.544 23.148 29.656 1.00 32.51 359 SER D N 1
ATOM 11536 C CA . SER D 1 367 ? -12.243 23.563 29.150 1.00 33.98 359 SER D CA 1
ATOM 11537 C C . SER D 1 367 ? -11.783 22.716 27.964 1.00 35.38 359 SER D C 1
ATOM 11538 O O . SER D 1 367 ? -12.515 21.871 27.452 1.00 34.02 359 SER D O 1
#

Nearest PDB structures (foldseek):
  8du1-assembly2_B  TM=1.003E+00  e=6.185E-79  Elizabethkingia anophelis NUHP1
  8du1-assembly2_D  TM=9.992E-01  e=2.469E-76  Elizabethkingia anophelis NUHP1
  8du1-assembly1_C  TM=1.001E+00  e=2.180E-75  Elizabethkingia anophelis NUHP1
  1g1a-assembly1_A  TM=9.237E-01  e=4.618E-48  Salmonella enterica subsp. enterica serovar Typhimurium
  6bi4-assembly2_C  TM=9.521E-01  e=1.711E-41  Bacillus anthracis str. Ames

InterPro domains:
  IPR005888 dTDP-glucose 4,6-dehydratase [TIGR01181] (4-345)
  IPR005888 dTDP-glucose 4,6-dehydratase [cd05246] (2-340)
  IPR016040 NAD(P)-binding domain [PF16363] (5-331)
  IPR036291 NAD(P)-binding domain superfamily [SSF51735] (1-355)